Protein 2AJE (pdb70)

Nearest PDB structures (foldseek):
  2aje-assembly1_A  TM=9.032E-01  e=6.498E-13  Arabidopsis thaliana
  2aje-assembly1_A  TM=9.047E-01  e=1.486E-13  Arabidopsis thaliana
  5iz2-assembly1_B  TM=3.424E-01  e=2.643E+00  Trichonephila clavipes
  2aje-assembly1_A  TM=8.962E-01  e=5.006E-13  Arabidopsis thaliana
  2aje-assembly1_A  TM=9.190E-01  e=1.835E-13  Arabidopsis thaliana

Foldseek 3Di:
DDDDDQPAALVNVQVVCVVQLQQPAQCPVCLCPRRVNCVVPDDSVVVLVVVLVSNVVVPLPQVVPPDDDPRVVSVVSSCVSNCCCNPCVSVPPDVPD

Structure (mmCIF, N/CA/C/O backbone):
data_2AJE
#
_entry.id   2AJE
#
loop_
_atom_site.group_PDB
_atom_site.id
_atom_site.type_symbol
_atom_site.label_atom_id
_atom_site.label_alt_id
_atom_site.label_comp_id
_atom_site.label_asym_id
_atom_site.label_entity_id
_atom_site.label_seq_id
_atom_site.pdbx_PDB_ins_code
_atom_site.Cartn_x
_atom_site.Cartn_y
_atom_site.Cartn_z
_atom_site.occupancy
_atom_site.B_iso_or_equiv
_atom_site.auth_seq_id
_atom_site.auth_comp_id
_atom_site.auth_asym_id
_atom_site.auth_atom_id
_atom_site.pdbx_PDB_model_num
ATOM 1 N N . GLN A 1 9 ? -30.598 2.539 -1.141 1.00 8.26 9 GLN A N 1
ATOM 2 C CA . GLN A 1 9 ? -29.540 2.138 -2.062 1.00 8.38 9 GLN A CA 1
ATOM 3 C C . GLN A 1 9 ? -28.339 1.581 -1.303 1.00 8.05 9 GLN A C 1
ATOM 4 O O . GLN A 1 9 ? -27.653 0.679 -1.785 1.00 8.42 9 GLN A O 1
ATOM 18 N N . ARG A 1 10 ? -28.092 2.128 -0.115 1.00 7.57 10 ARG A N 1
ATOM 19 C CA . ARG A 1 10 ? -26.975 1.691 0.719 1.00 7.46 10 ARG A CA 1
ATOM 20 C C . ARG A 1 10 ? -25.646 1.856 -0.013 1.00 6.76 10 ARG A C 1
ATOM 21 O O . ARG A 1 10 ? -24.640 1.251 0.360 1.00 6.75 10 ARG A O 1
ATOM 42 N N . ARG A 1 11 ? -25.648 2.684 -1.055 1.00 6.32 11 ARG A N 1
ATOM 43 C CA . ARG A 1 11 ? -24.443 2.929 -1.839 1.00 5.75 11 ARG A CA 1
ATOM 44 C C . ARG A 1 11 ? -23.461 3.805 -1.069 1.00 5.04 11 ARG A C 1
ATOM 45 O O . ARG A 1 11 ? -23.809 4.898 -0.621 1.00 4.84 11 ARG A O 1
ATOM 66 N N . ILE A 1 12 ? -22.232 3.319 -0.921 1.00 4.89 12 ILE A N 1
ATOM 67 C CA . ILE A 1 12 ? -21.198 4.057 -0.205 1.00 4.36 12 ILE A CA 1
ATOM 68 C C . ILE A 1 12 ? -20.259 4.763 -1.179 1.00 3.79 12 ILE A C 1
ATOM 69 O O . ILE A 1 12 ? -19.766 4.157 -2.130 1.00 4.02 12 ILE A O 1
ATOM 85 N N . ARG A 1 13 ? -20.018 6.047 -0.934 1.00 3.43 13 ARG A N 1
ATOM 86 C CA . ARG A 1 13 ? -19.139 6.837 -1.790 1.00 3.21 13 ARG A CA 1
ATOM 87 C C . ARG A 1 13 ? -17.698 6.347 -1.687 1.00 2.80 13 ARG A C 1
ATOM 88 O O . ARG A 1 13 ? -17.004 6.627 -0.709 1.00 3.29 13 ARG A O 1
ATOM 109 N N . ARG A 1 14 ? -17.255 5.609 -2.702 1.00 2.39 14 ARG A N 1
ATOM 110 C CA . ARG A 1 14 ? -15.897 5.080 -2.727 1.00 2.25 14 ARG A CA 1
ATOM 111 C C . ARG A 1 14 ? -15.292 5.196 -4.128 1.00 1.54 14 ARG A C 1
ATOM 112 O O . ARG A 1 14 ? -15.396 4.268 -4.932 1.00 1.59 14 ARG A O 1
ATOM 133 N N . PRO A 1 15 ? -14.660 6.343 -4.442 1.00 1.40 15 PRO A N 1
ATOM 134 C CA . PRO A 1 15 ? -14.042 6.566 -5.753 1.00 1.25 15 PRO A CA 1
ATOM 135 C C . PRO A 1 15 ? -12.753 5.771 -5.928 1.00 1.00 15 PRO A C 1
ATOM 136 O O . PRO A 1 15 ? -12.407 5.367 -7.038 1.00 1.07 15 PRO A O 1
ATOM 147 N N . PHE A 1 16 ? -12.047 5.548 -4.822 1.00 0.81 16 PHE A N 1
ATOM 148 C CA . PHE A 1 16 ? -10.794 4.800 -4.851 1.00 0.61 16 PHE A CA 1
ATOM 149 C C . PHE A 1 16 ? -10.804 3.677 -3.819 1.00 0.56 16 PHE A C 1
ATOM 150 O O . PHE A 1 16 ? -11.670 3.630 -2.945 1.00 0.82 16 PHE A O 1
ATOM 167 N N . SER A 1 17 ? -9.834 2.776 -3.931 1.00 0.42 17 SER A N 1
ATOM 168 C CA . SER A 1 17 ? -9.722 1.651 -3.011 1.00 0.41 17 SER A CA 1
ATOM 169 C C . SER A 1 17 ? -8.324 1.044 -3.074 1.00 0.37 17 SER A C 1
ATOM 170 O O . SER A 1 17 ? -7.476 1.505 -3.837 1.00 0.35 17 SER A O 1
ATOM 178 N N . VAL A 1 18 ? -8.093 0.008 -2.271 1.00 0.38 18 VAL A N 1
ATOM 179 C CA . VAL A 1 18 ? -6.797 -0.661 -2.236 1.00 0.37 18 VAL A CA 1
ATOM 180 C C . VAL A 1 18 ? -6.348 -1.056 -3.642 1.00 0.32 18 VAL A C 1
ATOM 181 O O . VAL A 1 18 ? -5.154 -1.053 -3.950 1.00 0.30 18 VAL A O 1
ATOM 194 N N . ALA A 1 19 ? -7.315 -1.389 -4.494 1.00 0.33 19 ALA A N 1
ATOM 195 C CA . ALA A 1 19 ? -7.023 -1.775 -5.868 1.00 0.32 19 ALA A CA 1
ATOM 196 C C . ALA A 1 19 ? -6.265 -0.666 -6.584 1.00 0.28 19 ALA A C 1
ATOM 197 O O . ALA A 1 19 ? -5.235 -0.908 -7.212 1.00 0.33 19 ALA A O 1
ATOM 204 N N . GLU A 1 20 ? -6.788 0.550 -6.483 1.00 0.27 20 GLU A N 1
ATOM 205 C CA . GLU A 1 20 ? -6.160 1.709 -7.106 1.00 0.27 20 GLU A CA 1
ATOM 206 C C . GLU A 1 20 ? -4.816 1.996 -6.448 1.00 0.25 20 GLU A C 1
ATOM 207 O O . GLU A 1 20 ? -3.864 2.420 -7.108 1.00 0.25 20 GLU A O 1
ATOM 219 N N . VAL A 1 21 ? -4.748 1.762 -5.140 1.00 0.26 21 VAL A N 1
ATOM 220 C CA . VAL A 1 21 ? -3.522 1.980 -4.388 1.00 0.27 21 VAL A CA 1
ATOM 221 C C . VAL A 1 21 ? -2.370 1.197 -5.003 1.00 0.21 21 VAL A C 1
ATOM 222 O O . VAL A 1 21 ? -1.228 1.652 -4.993 1.00 0.22 21 VAL A O 1
ATOM 235 N N . GLU A 1 22 ? -2.680 0.017 -5.540 1.00 0.21 22 GLU A N 1
ATOM 236 C CA . GLU A 1 22 ? -1.668 -0.827 -6.173 1.00 0.22 22 GLU A CA 1
ATOM 237 C C . GLU A 1 22 ? -0.831 -0.008 -7.150 1.00 0.22 22 GLU A C 1
ATOM 238 O O . GLU A 1 22 ? 0.394 0.078 -7.021 1.00 0.25 22 GLU A O 1
ATOM 250 N N . ALA A 1 23 ? -1.501 0.591 -8.129 1.00 0.22 23 ALA A N 1
ATOM 251 C CA . ALA A 1 23 ? -0.825 1.421 -9.115 1.00 0.29 23 ALA A CA 1
ATOM 252 C C . ALA A 1 23 ? -0.067 2.542 -8.417 1.00 0.29 23 ALA A C 1
ATOM 253 O O . ALA A 1 23 ? 1.062 2.871 -8.784 1.00 0.33 23 ALA A O 1
ATOM 260 N N . LEU A 1 24 ? -0.702 3.120 -7.400 1.00 0.27 24 LEU A N 1
ATOM 261 C CA . LEU A 1 24 ? -0.090 4.196 -6.634 1.00 0.32 24 LEU A CA 1
ATOM 262 C C . LEU A 1 24 ? 1.211 3.717 -5.997 1.00 0.31 24 LEU A C 1
ATOM 263 O O . LEU A 1 24 ? 2.136 4.500 -5.790 1.00 0.35 24 LEU A O 1
ATOM 279 N N . VAL A 1 25 ? 1.273 2.421 -5.691 1.00 0.35 25 VAL A N 1
ATOM 280 C CA . VAL A 1 25 ? 2.466 1.834 -5.092 1.00 0.42 25 VAL A CA 1
ATOM 281 C C . VAL A 1 25 ? 3.598 1.790 -6.108 1.00 0.40 25 VAL A C 1
ATOM 282 O O . VAL A 1 25 ? 4.748 2.091 -5.786 1.00 0.40 25 VAL A O 1
ATOM 295 N N . GLN A 1 26 ? 3.263 1.411 -7.338 1.00 0.43 26 GLN A N 1
ATOM 296 C CA . GLN A 1 26 ? 4.251 1.333 -8.408 1.00 0.49 26 GLN A CA 1
ATOM 297 C C . GLN A 1 26 ? 4.789 2.721 -8.747 1.00 0.46 26 GLN A C 1
ATOM 298 O O . GLN A 1 26 ? 5.874 2.859 -9.311 1.00 0.54 26 GLN A O 1
ATOM 312 N N . ALA A 1 27 ? 4.013 3.744 -8.409 1.00 0.39 27 ALA A N 1
ATOM 313 C CA . ALA A 1 27 ? 4.404 5.126 -8.672 1.00 0.42 27 ALA A CA 1
ATOM 314 C C . ALA A 1 27 ? 5.237 5.716 -7.534 1.00 0.38 27 ALA A C 1
ATOM 315 O O . ALA A 1 27 ? 6.173 6.477 -7.772 1.00 0.42 27 ALA A O 1
ATOM 322 N N . VAL A 1 28 ? 4.890 5.363 -6.297 1.00 0.31 28 VAL A N 1
ATOM 323 C CA . VAL A 1 28 ? 5.593 5.884 -5.124 1.00 0.29 28 VAL A CA 1
ATOM 324 C C . VAL A 1 28 ? 6.837 5.070 -4.770 1.00 0.29 28 VAL A C 1
ATOM 325 O O . VAL A 1 28 ? 7.702 5.544 -4.038 1.00 0.29 28 VAL A O 1
ATOM 338 N N . GLU A 1 29 ? 6.926 3.847 -5.281 1.00 0.34 29 GLU A N 1
ATOM 339 C CA . GLU A 1 29 ? 8.073 2.986 -4.991 1.00 0.41 29 GLU A CA 1
ATOM 340 C C . GLU A 1 29 ? 9.396 3.640 -5.395 1.00 0.43 29 GLU A C 1
ATOM 341 O O . GLU A 1 29 ? 10.468 3.144 -5.051 1.00 0.48 29 GLU A O 1
ATOM 353 N N . LYS A 1 30 ? 9.318 4.751 -6.124 1.00 0.41 30 LYS A N 1
ATOM 354 C CA . LYS A 1 30 ? 10.518 5.454 -6.568 1.00 0.46 30 LYS A CA 1
ATOM 355 C C . LYS A 1 30 ? 10.737 6.750 -5.785 1.00 0.41 30 LYS A C 1
ATOM 356 O O . LYS A 1 30 ? 11.843 7.019 -5.315 1.00 0.42 30 LYS A O 1
ATOM 375 N N . LEU A 1 31 ? 9.682 7.550 -5.650 1.00 0.40 31 LEU A N 1
ATOM 376 C CA . LEU A 1 31 ? 9.769 8.820 -4.934 1.00 0.40 31 LEU A CA 1
ATOM 377 C C . LEU A 1 31 ? 8.982 8.776 -3.628 1.00 0.32 31 LEU A C 1
ATOM 378 O O . LEU A 1 31 ? 8.443 9.789 -3.180 1.00 0.39 31 LEU A O 1
ATOM 394 N N . GLY A 1 32 ? 8.932 7.600 -3.014 1.00 0.26 32 GLY A N 1
ATOM 395 C CA . GLY A 1 32 ? 8.206 7.442 -1.768 1.00 0.31 32 GLY A CA 1
ATOM 396 C C . GLY A 1 32 ? 8.861 8.171 -0.612 1.00 0.29 32 GLY A C 1
ATOM 397 O O . GLY A 1 32 ? 9.992 8.642 -0.725 1.00 0.30 32 GLY A O 1
ATOM 401 N N . THR A 1 33 ? 8.141 8.267 0.501 1.00 0.33 33 THR A N 1
ATOM 402 C CA . THR A 1 33 ? 8.646 8.935 1.691 1.00 0.39 33 THR A CA 1
ATOM 403 C C . THR A 1 33 ? 8.189 8.218 2.956 1.00 0.44 33 THR A C 1
ATOM 404 O O . THR A 1 33 ? 8.928 8.140 3.939 1.00 0.53 33 THR A O 1
ATOM 415 N N . GLY A 1 34 ? 6.968 7.696 2.922 1.00 0.42 34 GLY A N 1
ATOM 416 C CA . GLY A 1 34 ? 6.429 6.992 4.072 1.00 0.48 34 GLY A CA 1
ATOM 417 C C . GLY A 1 34 ? 4.975 6.601 3.887 1.00 0.43 34 GLY A C 1
ATOM 418 O O . GLY A 1 34 ? 4.230 6.500 4.862 1.00 0.47 34 GLY A O 1
ATOM 422 N N . ARG A 1 35 ? 4.578 6.391 2.629 1.00 0.40 35 ARG A N 1
ATOM 423 C CA . ARG A 1 35 ? 3.210 6.000 2.286 1.00 0.43 35 ARG A CA 1
ATOM 424 C C . ARG A 1 35 ? 2.180 6.795 3.081 1.00 0.36 35 ARG A C 1
ATOM 425 O O . ARG A 1 35 ? 1.089 6.302 3.368 1.00 0.41 35 ARG A O 1
ATOM 446 N N . TRP A 1 36 ? 2.527 8.031 3.427 1.00 0.34 36 TRP A N 1
ATOM 447 C CA . TRP A 1 36 ? 1.627 8.893 4.182 1.00 0.41 36 TRP A CA 1
ATOM 448 C C . TRP A 1 36 ? 0.373 9.193 3.369 1.00 0.43 36 TRP A C 1
ATOM 449 O O . TRP A 1 36 ? -0.747 9.113 3.874 1.00 0.46 36 TRP A O 1
ATOM 470 N N . ARG A 1 37 ? 0.572 9.526 2.099 1.00 0.47 37 ARG A N 1
ATOM 471 C CA . ARG A 1 37 ? -0.539 9.842 1.210 1.00 0.58 37 ARG A CA 1
ATOM 472 C C . ARG A 1 37 ? -1.327 8.584 0.865 1.00 0.56 37 ARG A C 1
ATOM 473 O O . ARG A 1 37 ? -2.539 8.635 0.649 1.00 0.64 37 ARG A O 1
ATOM 494 N N . ASP A 1 38 ? -0.629 7.454 0.822 1.00 0.52 38 ASP A N 1
ATOM 495 C CA . ASP A 1 38 ? -1.258 6.178 0.505 1.00 0.61 38 ASP A CA 1
ATOM 496 C C . ASP A 1 38 ? -2.204 5.747 1.618 1.00 0.58 38 ASP A C 1
ATOM 497 O O . ASP A 1 38 ? -3.361 5.425 1.366 1.00 0.69 38 ASP A O 1
ATOM 506 N N . VAL A 1 39 ? -1.706 5.745 2.850 1.00 0.50 39 VAL A N 1
ATOM 507 C CA . VAL A 1 39 ? -2.510 5.350 4.000 1.00 0.55 39 VAL A CA 1
ATOM 508 C C . VAL A 1 39 ? -3.689 6.296 4.200 1.00 0.52 39 VAL A C 1
ATOM 509 O O . VAL A 1 39 ? -4.754 5.886 4.663 1.00 0.58 39 VAL A O 1
ATOM 522 N N . LYS A 1 40 ? -3.495 7.562 3.847 1.00 0.48 40 LYS A N 1
ATOM 523 C CA . LYS A 1 40 ? -4.544 8.559 3.993 1.00 0.55 40 LYS A CA 1
ATOM 524 C C . LYS A 1 40 ? -5.703 8.299 3.033 1.00 0.62 40 LYS A C 1
ATOM 525 O O . LYS A 1 40 ? -6.868 8.360 3.425 1.00 0.65 40 LYS A O 1
ATOM 544 N N . LEU A 1 41 ? -5.380 8.006 1.774 1.00 0.68 41 LEU A N 1
ATOM 545 C CA . LEU A 1 41 ? -6.406 7.756 0.765 1.00 0.80 41 LEU A CA 1
ATOM 546 C C . LEU A 1 41 ? -6.394 6.306 0.289 1.00 0.81 41 LEU A C 1
ATOM 547 O O . LEU A 1 41 ? -6.829 6.014 -0.826 1.00 0.94 41 LEU A O 1
ATOM 563 N N . CYS A 1 42 ? -5.901 5.399 1.127 1.00 0.71 42 CYS A N 1
ATOM 564 C CA . CYS A 1 42 ? -5.853 3.986 0.765 1.00 0.77 42 CYS A CA 1
ATOM 565 C C . CYS A 1 42 ? -7.239 3.509 0.357 1.00 0.83 42 CYS A C 1
ATOM 566 O O . CYS A 1 42 ? -7.407 2.840 -0.663 1.00 0.98 42 CYS A O 1
ATOM 574 N N . ALA A 1 43 ? -8.224 3.878 1.168 1.00 0.74 43 ALA A N 1
ATOM 575 C CA . ALA A 1 43 ? -9.617 3.512 0.923 1.00 0.80 43 ALA A CA 1
ATOM 576 C C . ALA A 1 43 ? -10.513 4.028 2.043 1.00 0.70 43 ALA A C 1
ATOM 577 O O . ALA A 1 43 ? -11.563 3.447 2.324 1.00 0.69 43 ALA A O 1
ATOM 584 N N . PHE A 1 44 ? -10.090 5.122 2.681 1.00 0.65 44 PHE A N 1
ATOM 585 C CA . PHE A 1 44 ? -10.831 5.706 3.783 1.00 0.64 44 PHE A CA 1
ATOM 586 C C . PHE A 1 44 ? -10.813 4.727 4.936 1.00 0.54 44 PHE A C 1
ATOM 587 O O . PHE A 1 44 ? -11.555 4.862 5.909 1.00 0.60 44 PHE A O 1
ATOM 604 N N . GLU A 1 45 ? -9.939 3.734 4.803 1.00 0.49 45 GLU A N 1
ATOM 605 C CA . GLU A 1 45 ? -9.797 2.699 5.805 1.00 0.51 45 GLU A CA 1
ATOM 606 C C . GLU A 1 45 ? -8.832 3.119 6.907 1.00 0.49 45 GLU A C 1
ATOM 607 O O . GLU A 1 45 ? -9.174 3.087 8.089 1.00 0.54 45 GLU A O 1
ATOM 619 N N . ASP A 1 46 ? -7.625 3.514 6.512 1.00 0.48 46 ASP A N 1
ATOM 620 C CA . ASP A 1 46 ? -6.610 3.934 7.471 1.00 0.48 46 ASP A CA 1
ATOM 621 C C . ASP A 1 46 ? -6.359 5.434 7.375 1.00 0.50 46 ASP A C 1
ATOM 622 O O . ASP A 1 46 ? -5.271 5.913 7.696 1.00 0.59 46 ASP A O 1
ATOM 631 N N . ALA A 1 47 ? -7.375 6.170 6.939 1.00 0.50 47 ALA A N 1
ATOM 632 C CA . ALA A 1 47 ? -7.268 7.620 6.806 1.00 0.64 47 ALA A CA 1
ATOM 633 C C . ALA A 1 47 ? -7.095 8.289 8.167 1.00 0.80 47 ALA A C 1
ATOM 634 O O . ALA A 1 47 ? -6.871 9.497 8.250 1.00 0.98 47 ALA A O 1
ATOM 641 N N . ASP A 1 48 ? -7.199 7.498 9.232 1.00 0.79 48 ASP A N 1
ATOM 642 C CA . ASP A 1 48 ? -7.053 8.016 10.589 1.00 0.98 48 ASP A CA 1
ATOM 643 C C . ASP A 1 48 ? -5.744 7.545 11.216 1.00 1.06 48 ASP A C 1
ATOM 644 O O . ASP A 1 48 ? -5.393 7.956 12.322 1.00 1.24 48 ASP A O 1
ATOM 653 N N . HIS A 1 49 ? -5.030 6.677 10.499 1.00 0.95 49 HIS A N 1
ATOM 654 C CA . HIS A 1 49 ? -3.754 6.141 10.971 1.00 1.05 49 HIS A CA 1
ATOM 655 C C . HIS A 1 49 ? -3.939 5.318 12.244 1.00 0.56 49 HIS A C 1
ATOM 656 O O . HIS A 1 49 ? -4.259 5.857 13.304 1.00 1.09 49 HIS A O 1
ATOM 671 N N . ARG A 1 50 ? -3.730 4.010 12.131 1.00 0.62 50 ARG A N 1
ATOM 672 C CA . ARG A 1 50 ? -3.875 3.109 13.270 1.00 1.10 50 ARG A CA 1
ATOM 673 C C . ARG A 1 50 ? -2.534 2.874 13.960 1.00 0.91 50 ARG A C 1
ATOM 674 O O . ARG A 1 50 ? -2.317 3.324 15.085 1.00 0.91 50 ARG A O 1
ATOM 695 N N . THR A 1 51 ? -1.637 2.165 13.279 1.00 0.81 51 THR A N 1
ATOM 696 C CA . THR A 1 51 ? -0.320 1.866 13.831 1.00 0.67 51 THR A CA 1
ATOM 697 C C . THR A 1 51 ? 0.715 1.722 12.718 1.00 0.59 51 THR A C 1
ATOM 698 O O . THR A 1 51 ? 0.376 1.370 11.589 1.00 0.59 51 THR A O 1
ATOM 709 N N . TYR A 1 52 ? 1.975 2.000 13.041 1.00 0.55 52 TYR A N 1
ATOM 710 C CA . TYR A 1 52 ? 3.051 1.910 12.059 1.00 0.52 52 TYR A CA 1
ATOM 711 C C . TYR A 1 52 ? 3.182 0.500 11.479 1.00 0.43 52 TYR A C 1
ATOM 712 O O . TYR A 1 52 ? 3.300 0.338 10.264 1.00 0.42 52 TYR A O 1
ATOM 730 N N . VAL A 1 53 ? 3.150 -0.519 12.335 1.00 0.39 53 VAL A N 1
ATOM 731 C CA . VAL A 1 53 ? 3.260 -1.897 11.864 1.00 0.35 53 VAL A CA 1
ATOM 732 C C . VAL A 1 53 ? 1.937 -2.383 11.283 1.00 0.37 53 VAL A C 1
ATOM 733 O O . VAL A 1 53 ? 1.923 -3.148 10.320 1.00 0.38 53 VAL A O 1
ATOM 746 N N . ASP A 1 54 ? 0.827 -1.945 11.874 1.00 0.42 54 ASP A N 1
ATOM 747 C CA . ASP A 1 54 ? -0.490 -2.338 11.382 1.00 0.49 54 ASP A CA 1
ATOM 748 C C . ASP A 1 54 ? -0.625 -1.951 9.915 1.00 0.49 54 ASP A C 1
ATOM 749 O O . ASP A 1 54 ? -0.953 -2.783 9.066 1.00 0.53 54 ASP A O 1
ATOM 758 N N . LEU A 1 55 ? -0.367 -0.680 9.626 1.00 0.51 55 LEU A N 1
ATOM 759 C CA . LEU A 1 55 ? -0.424 -0.183 8.260 1.00 0.57 55 LEU A CA 1
ATOM 760 C C . LEU A 1 55 ? 0.625 -0.895 7.419 1.00 0.47 55 LEU A C 1
ATOM 761 O O . LEU A 1 55 ? 0.423 -1.154 6.233 1.00 0.47 55 LEU A O 1
ATOM 777 N N . LYS A 1 56 ? 1.751 -1.207 8.054 1.00 0.44 56 LYS A N 1
ATOM 778 C CA . LYS A 1 56 ? 2.843 -1.904 7.390 1.00 0.41 56 LYS A CA 1
ATOM 779 C C . LYS A 1 56 ? 2.406 -3.304 6.980 1.00 0.35 56 LYS A C 1
ATOM 780 O O . LYS A 1 56 ? 2.894 -3.854 5.993 1.00 0.34 56 LYS A O 1
ATOM 799 N N . ASP A 1 57 ? 1.487 -3.874 7.748 1.00 0.37 57 ASP A N 1
ATOM 800 C CA . ASP A 1 57 ? 0.976 -5.206 7.473 1.00 0.39 57 ASP A CA 1
ATOM 801 C C . ASP A 1 57 ? 0.040 -5.177 6.274 1.00 0.39 57 ASP A C 1
ATOM 802 O O . ASP A 1 57 ? 0.116 -6.029 5.389 1.00 0.38 57 ASP A O 1
ATOM 811 N N . LYS A 1 58 ? -0.839 -4.183 6.258 1.00 0.43 58 LYS A N 1
ATOM 812 C CA . LYS A 1 58 ? -1.803 -4.027 5.174 1.00 0.46 58 LYS A CA 1
ATOM 813 C C . LYS A 1 58 ? -1.109 -3.620 3.878 1.00 0.41 58 LYS A C 1
ATOM 814 O O . LYS A 1 58 ? -1.575 -3.944 2.783 1.00 0.41 58 LYS A O 1
ATOM 833 N N . TRP A 1 59 ? 0.011 -2.919 4.006 1.00 0.38 59 TRP A N 1
ATOM 834 C CA . TRP A 1 59 ? 0.765 -2.467 2.847 1.00 0.35 59 TRP A CA 1
ATOM 835 C C . TRP A 1 59 ? 1.620 -3.608 2.301 1.00 0.28 59 TRP A C 1
ATOM 836 O O . TRP A 1 59 ? 1.578 -3.916 1.109 1.00 0.28 59 TRP A O 1
ATOM 857 N N . LYS A 1 60 ? 2.396 -4.224 3.186 1.00 0.25 60 LYS A N 1
ATOM 858 C CA . LYS A 1 60 ? 3.260 -5.338 2.812 1.00 0.21 60 LYS A CA 1
ATOM 859 C C . LYS A 1 60 ? 2.463 -6.445 2.127 1.00 0.21 60 LYS A C 1
ATOM 860 O O . LYS A 1 60 ? 2.975 -7.128 1.240 1.00 0.25 60 LYS A O 1
ATOM 879 N N . THR A 1 61 ? 1.212 -6.621 2.543 1.00 0.22 61 THR A N 1
ATOM 880 C CA . THR A 1 61 ? 0.358 -7.649 1.960 1.00 0.27 61 THR A CA 1
ATOM 881 C C . THR A 1 61 ? -0.264 -7.148 0.666 1.00 0.28 61 THR A C 1
ATOM 882 O O . THR A 1 61 ? -0.540 -7.925 -0.245 1.00 0.35 61 THR A O 1
ATOM 893 N N . LEU A 1 62 ? -0.484 -5.841 0.602 1.00 0.28 62 LEU A N 1
ATOM 894 C CA . LEU A 1 62 ? -1.055 -5.215 -0.579 1.00 0.36 62 LEU A CA 1
ATOM 895 C C . LEU A 1 62 ? -0.155 -5.451 -1.789 1.00 0.35 62 LEU A C 1
ATOM 896 O O . LEU A 1 62 ? -0.631 -5.582 -2.917 1.00 0.42 62 LEU A O 1
ATOM 912 N N . VAL A 1 63 ? 1.151 -5.502 -1.541 1.00 0.30 63 VAL A N 1
ATOM 913 C CA . VAL A 1 63 ? 2.125 -5.729 -2.604 1.00 0.33 63 VAL A CA 1
ATOM 914 C C . VAL A 1 63 ? 2.400 -7.219 -2.789 1.00 0.38 63 VAL A C 1
ATOM 915 O O . VAL A 1 63 ? 2.508 -7.703 -3.916 1.00 0.47 63 VAL A O 1
ATOM 928 N N . HIS A 1 64 ? 2.513 -7.943 -1.678 1.00 0.34 64 HIS A N 1
ATOM 929 C CA . HIS A 1 64 ? 2.771 -9.379 -1.721 1.00 0.43 64 HIS A CA 1
ATOM 930 C C . HIS A 1 64 ? 1.634 -10.107 -2.431 1.00 0.48 64 HIS A C 1
ATOM 931 O O . HIS A 1 64 ? 1.840 -11.155 -3.046 1.00 0.54 64 HIS A O 1
ATOM 946 N N . THR A 1 65 ? 0.435 -9.542 -2.340 1.00 0.47 65 THR A N 1
ATOM 947 C CA . THR A 1 65 ? -0.741 -10.134 -2.967 1.00 0.54 65 THR A CA 1
ATOM 948 C C . THR A 1 65 ? -0.812 -9.793 -4.453 1.00 0.57 65 THR A C 1
ATOM 949 O O . THR A 1 65 ? -1.533 -10.439 -5.213 1.00 0.65 65 THR A O 1
ATOM 960 N N . ALA A 1 66 ? -0.059 -8.773 -4.860 1.00 0.55 66 ALA A N 1
ATOM 961 C CA . ALA A 1 66 ? -0.043 -8.343 -6.254 1.00 0.62 66 ALA A CA 1
ATOM 962 C C . ALA A 1 66 ? 0.405 -9.472 -7.180 1.00 0.72 66 ALA A C 1
ATOM 963 O O . ALA A 1 66 ? -0.421 -10.218 -7.704 1.00 0.84 66 ALA A O 1
ATOM 970 N N . LYS A 1 67 ? 1.716 -9.594 -7.376 1.00 0.71 67 LYS A N 1
ATOM 971 C CA . LYS A 1 67 ? 2.266 -10.630 -8.246 1.00 0.82 67 LYS A CA 1
ATOM 972 C C . LYS A 1 67 ? 3.635 -11.092 -7.758 1.00 0.83 67 LYS A C 1
ATOM 973 O O . LYS A 1 67 ? 4.427 -11.632 -8.531 1.00 0.94 67 LYS A O 1
ATOM 992 N N . ILE A 1 68 ? 3.907 -10.886 -6.475 1.00 0.74 68 ILE A N 1
ATOM 993 C CA . ILE A 1 68 ? 5.183 -11.285 -5.895 1.00 0.78 68 ILE A CA 1
ATOM 994 C C . ILE A 1 68 ? 5.343 -12.803 -5.934 1.00 0.91 68 ILE A C 1
ATOM 995 O O . ILE A 1 68 ? 6.461 -13.319 -5.949 1.00 1.01 68 ILE A O 1
ATOM 1011 N N . SER A 1 69 ? 4.214 -13.508 -5.960 1.00 0.95 69 SER A N 1
ATOM 1012 C CA . SER A 1 69 ? 4.218 -14.968 -5.998 1.00 1.13 69 SER A CA 1
ATOM 1013 C C . SER A 1 69 ? 5.109 -15.546 -4.898 1.00 1.19 69 SER A C 1
ATOM 1014 O O . SER A 1 69 ? 6.199 -16.048 -5.172 1.00 1.28 69 SER A O 1
ATOM 1022 N N . PRO A 1 70 ? 4.657 -15.474 -3.632 1.00 1.22 70 PRO A N 1
ATOM 1023 C CA . PRO A 1 70 ? 5.418 -15.994 -2.494 1.00 1.33 70 PRO A CA 1
ATOM 1024 C C . PRO A 1 70 ? 5.317 -17.511 -2.371 1.00 1.56 70 PRO A C 1
AT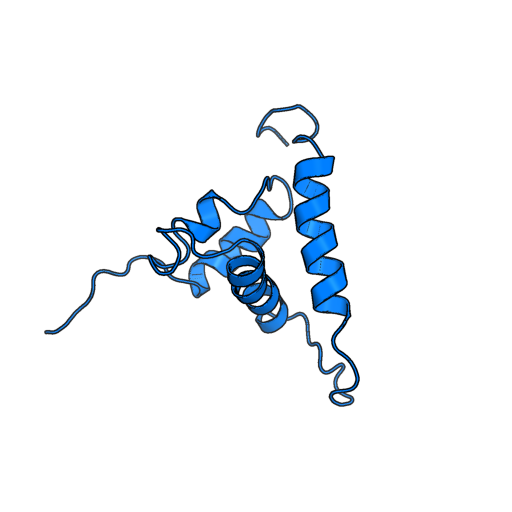OM 1025 O O . PRO A 1 70 ? 5.867 -18.107 -1.445 1.00 1.61 70 PRO A O 1
ATOM 1036 N N . GLN A 1 71 ? 4.611 -18.130 -3.313 1.00 1.88 71 GLN A N 1
ATOM 1037 C CA . GLN A 1 71 ? 4.438 -19.579 -3.311 1.00 2.17 71 GLN A CA 1
ATOM 1038 C C . GLN A 1 71 ? 5.582 -20.265 -4.050 1.00 2.50 71 GLN A C 1
ATOM 1039 O O . GLN A 1 71 ? 5.896 -21.426 -3.783 1.00 2.87 71 GLN A O 1
ATOM 1053 N N . GLN A 1 72 ? 6.198 -19.540 -4.980 1.00 2.53 72 GLN A N 1
ATOM 1054 C CA . GLN A 1 72 ? 7.312 -20.070 -5.763 1.00 3.06 72 GLN A CA 1
ATOM 1055 C C . GLN A 1 72 ? 6.892 -21.307 -6.554 1.00 2.62 72 GLN A C 1
ATOM 1056 O O . GLN A 1 72 ? 7.738 -22.052 -7.051 1.00 3.04 72 GLN A O 1
ATOM 1070 N N . ARG A 1 73 ? 5.582 -21.518 -6.666 1.00 2.20 73 ARG A N 1
ATOM 1071 C CA . ARG A 1 73 ? 5.041 -22.662 -7.398 1.00 2.48 73 ARG A CA 1
ATOM 1072 C C . ARG A 1 73 ? 5.479 -23.980 -6.757 1.00 2.98 73 ARG A C 1
ATOM 1073 O O . ARG A 1 73 ? 5.291 -25.054 -7.328 1.00 3.45 73 ARG A O 1
ATOM 1094 N N . ARG A 1 74 ? 6.059 -23.889 -5.563 1.00 3.43 74 ARG A N 1
ATOM 1095 C CA . ARG A 1 74 ? 6.521 -25.072 -4.845 1.00 4.19 74 ARG A CA 1
ATOM 1096 C C . ARG A 1 74 ? 5.621 -25.371 -3.651 1.00 4.18 74 ARG A C 1
ATOM 1097 O O . ARG A 1 74 ? 5.106 -26.481 -3.510 1.00 4.70 74 ARG A O 1
ATOM 1118 N N . GLY A 1 75 ? 5.435 -24.371 -2.793 1.00 3.91 75 GLY A N 1
ATOM 1119 C CA . GLY A 1 75 ? 4.598 -24.544 -1.620 1.00 4.13 75 GLY A CA 1
ATOM 1120 C C . GLY A 1 75 ? 4.556 -23.302 -0.753 1.00 3.81 75 GLY A C 1
ATOM 1121 O O . GLY A 1 75 ? 4.558 -22.181 -1.263 1.00 3.92 75 GLY A O 1
ATOM 1125 N N . GLU A 1 76 ? 4.518 -23.500 0.561 1.00 3.83 76 GLU A N 1
ATOM 1126 C CA . GLU A 1 76 ? 4.475 -22.385 1.500 1.00 3.68 76 GLU A CA 1
ATOM 1127 C C . GLU A 1 76 ? 5.503 -22.573 2.617 1.00 3.18 76 GLU A C 1
ATOM 1128 O O . GLU A 1 76 ? 5.144 -22.882 3.755 1.00 3.40 76 GLU A O 1
ATOM 1140 N N . PRO A 1 77 ? 6.800 -22.397 2.303 1.00 2.73 77 PRO A N 1
ATOM 1141 C CA . PRO A 1 77 ? 7.875 -22.548 3.288 1.00 2.52 77 PRO A CA 1
ATOM 1142 C C . PRO A 1 77 ? 7.904 -21.401 4.295 1.00 2.26 77 PRO A C 1
ATOM 1143 O O . PRO A 1 77 ? 7.302 -21.488 5.366 1.00 2.54 77 PRO A O 1
ATOM 1154 N N . VAL A 1 78 ? 8.607 -20.329 3.944 1.00 1.91 78 VAL A N 1
ATOM 1155 C CA . VAL A 1 78 ? 8.715 -19.162 4.812 1.00 1.72 78 VAL A CA 1
ATOM 1156 C C . VAL A 1 78 ? 8.762 -17.869 3.995 1.00 1.48 78 VAL A C 1
ATOM 1157 O O . VAL A 1 78 ? 9.811 -17.502 3.464 1.00 1.45 78 VAL A O 1
ATOM 1170 N N . PRO A 1 79 ? 7.622 -17.160 3.875 1.00 1.39 79 PRO A N 1
ATOM 1171 C CA . PRO A 1 79 ? 7.554 -15.909 3.114 1.00 1.22 79 PRO A CA 1
ATOM 1172 C C . PRO A 1 79 ? 8.264 -14.758 3.822 1.00 1.05 79 PRO A C 1
ATOM 1173 O O . PRO A 1 79 ? 7.633 -13.941 4.491 1.00 1.01 79 PRO A O 1
ATOM 1184 N N . GLN A 1 80 ? 9.585 -14.713 3.680 1.00 1.07 80 GLN A N 1
ATOM 1185 C CA . GLN A 1 80 ? 10.389 -13.664 4.297 1.00 0.95 80 GLN A CA 1
ATOM 1186 C C . GLN A 1 80 ? 10.675 -12.543 3.303 1.00 0.84 80 GLN A C 1
ATOM 1187 O O . GLN A 1 80 ? 10.883 -11.393 3.690 1.00 0.76 80 GLN A O 1
ATOM 1201 N N . GLU A 1 81 ? 10.689 -12.895 2.023 1.00 0.91 81 GLU A N 1
ATOM 1202 C CA . GLU A 1 81 ? 10.954 -11.935 0.956 1.00 0.90 81 GLU A CA 1
ATOM 1203 C C . GLU A 1 81 ? 10.065 -10.699 1.078 1.00 0.76 81 GLU A C 1
ATOM 1204 O O . GLU A 1 81 ? 10.548 -9.571 0.991 1.00 0.81 81 GLU A O 1
ATOM 1216 N N . LEU A 1 82 ? 8.767 -10.915 1.275 1.00 0.62 82 LEU A N 1
ATOM 1217 C CA . LEU A 1 82 ? 7.820 -9.809 1.401 1.00 0.53 82 LEU A CA 1
ATOM 1218 C C . LEU A 1 82 ? 8.202 -8.871 2.547 1.00 0.43 82 LEU A C 1
ATOM 1219 O O . LEU A 1 82 ? 7.933 -7.670 2.489 1.00 0.46 82 LEU A O 1
ATOM 1235 N N . LEU A 1 83 ? 8.842 -9.418 3.579 1.00 0.43 83 LEU A N 1
ATOM 1236 C CA . LEU A 1 83 ? 9.258 -8.621 4.731 1.00 0.38 83 LEU A CA 1
ATOM 1237 C C . LEU A 1 83 ? 10.542 -7.854 4.428 1.00 0.37 83 LEU A C 1
ATOM 1238 O O . LEU A 1 83 ? 10.701 -6.699 4.831 1.00 0.33 83 LEU A O 1
ATOM 1254 N N . ASN A 1 84 ? 11.453 -8.503 3.717 1.00 0.47 84 ASN A N 1
ATOM 1255 C CA . ASN A 1 84 ? 12.725 -7.889 3.362 1.00 0.53 84 ASN A CA 1
ATOM 1256 C C . ASN A 1 84 ? 12.532 -6.767 2.346 1.00 0.47 84 ASN A C 1
ATOM 1257 O O . ASN A 1 84 ? 13.228 -5.753 2.391 1.00 0.45 84 ASN A O 1
ATOM 1268 N N . ARG A 1 85 ? 11.576 -6.948 1.439 1.00 0.51 85 ARG A N 1
ATOM 1269 C CA . ARG A 1 85 ? 11.308 -5.955 0.404 1.00 0.54 85 ARG A CA 1
ATOM 1270 C C . ARG A 1 85 ? 10.492 -4.783 0.942 1.00 0.44 85 ARG A C 1
ATOM 1271 O O . ARG A 1 85 ? 10.684 -3.644 0.516 1.00 0.48 85 ARG A O 1
ATOM 1292 N N . VAL A 1 86 ? 9.580 -5.058 1.871 1.00 0.34 86 VAL A N 1
ATOM 1293 C CA . VAL A 1 86 ? 8.749 -4.002 2.442 1.00 0.31 86 VAL A CA 1
ATOM 1294 C C . VAL A 1 86 ? 9.579 -3.059 3.311 1.00 0.25 86 VAL A C 1
ATOM 1295 O O . VAL A 1 86 ? 9.462 -1.836 3.204 1.00 0.31 86 VAL A O 1
ATOM 1308 N N . LEU A 1 87 ? 10.426 -3.631 4.166 1.00 0.18 87 LEU A N 1
ATOM 1309 C CA . LEU A 1 87 ? 11.272 -2.834 5.045 1.00 0.21 87 LEU A CA 1
ATOM 1310 C C . LEU A 1 87 ? 12.359 -2.119 4.250 1.00 0.21 87 LEU A C 1
ATOM 1311 O O . LEU A 1 87 ? 12.766 -1.010 4.597 1.00 0.27 87 LEU A O 1
ATOM 1327 N N . ASN A 1 88 ? 12.827 -2.760 3.183 1.00 0.21 88 ASN A N 1
ATOM 1328 C CA . ASN A 1 88 ? 13.857 -2.172 2.335 1.00 0.26 88 ASN A CA 1
ATOM 1329 C C . ASN A 1 88 ? 13.288 -0.989 1.565 1.00 0.23 88 ASN A C 1
ATOM 1330 O O . ASN A 1 88 ? 13.920 0.060 1.458 1.00 0.26 88 ASN A O 1
ATOM 1341 N N . ALA A 1 89 ? 12.087 -1.177 1.031 1.00 0.22 89 ALA A N 1
ATOM 1342 C CA . ALA A 1 89 ? 11.410 -0.136 0.266 1.00 0.24 89 ALA A CA 1
ATOM 1343 C C . ALA A 1 89 ? 11.208 1.124 1.103 1.00 0.18 89 ALA A C 1
ATOM 1344 O O . ALA A 1 89 ? 11.659 2.206 0.727 1.00 0.19 89 ALA A O 1
ATOM 1351 N N . HIS A 1 90 ? 10.525 0.978 2.237 1.00 0.20 90 HIS A N 1
ATOM 1352 C CA . HIS A 1 90 ? 10.269 2.113 3.121 1.00 0.21 90 HIS A CA 1
ATOM 1353 C C . HIS A 1 90 ? 11.582 2.739 3.585 1.00 0.21 90 HIS A C 1
ATOM 1354 O O . HIS A 1 90 ? 11.809 3.945 3.414 1.00 0.23 90 HIS A O 1
ATOM 1369 N N . GLY A 1 91 ? 12.443 1.911 4.173 1.00 0.24 91 GLY A N 1
ATOM 1370 C CA . GLY A 1 91 ? 13.728 2.387 4.646 1.00 0.29 91 GLY A CA 1
ATOM 1371 C C . GLY A 1 91 ? 14.493 3.120 3.565 1.00 0.27 91 GLY A C 1
ATOM 1372 O O . GLY A 1 91 ? 15.220 4.068 3.846 1.00 0.31 91 GLY A O 1
ATOM 1376 N N . TYR A 1 92 ? 14.321 2.678 2.324 1.00 0.24 92 TYR A N 1
ATOM 1377 C CA . TYR A 1 92 ? 14.988 3.300 1.187 1.00 0.24 92 TYR A CA 1
ATOM 1378 C C . TYR A 1 92 ? 14.490 4.723 0.985 1.00 0.22 92 TYR A C 1
ATOM 1379 O O . TYR A 1 92 ? 15.290 5.638 0.842 1.00 0.28 92 TYR A O 1
ATOM 1397 N N . TRP A 1 93 ? 13.171 4.908 0.983 1.00 0.19 93 TRP A N 1
ATOM 1398 C CA . TRP A 1 93 ? 12.596 6.239 0.802 1.00 0.21 93 TRP A CA 1
ATOM 1399 C C . TRP A 1 93 ? 13.215 7.222 1.786 1.00 0.27 93 TRP A C 1
ATOM 1400 O O . TRP A 1 93 ? 13.837 8.211 1.394 1.00 0.32 93 TRP A O 1
ATOM 1421 N N . THR A 1 94 ? 13.038 6.934 3.071 1.00 0.29 94 THR A N 1
ATOM 1422 C CA . THR A 1 94 ? 13.569 7.792 4.126 1.00 0.36 94 THR A CA 1
ATOM 1423 C C . THR A 1 94 ? 15.081 7.955 4.006 1.00 0.41 94 THR A C 1
ATOM 1424 O O . THR A 1 94 ? 15.600 9.070 4.063 1.00 0.53 94 THR A O 1
ATOM 1435 N N . GLN A 1 95 ? 15.784 6.839 3.839 1.00 0.40 95 GLN A N 1
ATOM 1436 C CA . GLN A 1 95 ? 17.237 6.863 3.711 1.00 0.48 95 GLN A CA 1
ATOM 1437 C C . GLN A 1 95 ? 17.658 7.466 2.378 1.00 0.53 95 GLN A C 1
ATOM 1438 O O . GLN A 1 95 ? 18.833 7.769 2.168 1.00 0.59 95 GLN A O 1
ATOM 1452 N N . GLN A 1 96 ? 16.695 7.639 1.477 1.00 0.83 96 GLN A N 1
ATOM 1453 C CA . GLN A 1 96 ? 16.980 8.212 0.170 1.00 0.94 96 GLN A CA 1
ATOM 1454 C C . GLN A 1 96 ? 17.005 9.732 0.256 1.00 0.86 96 GLN A C 1
ATOM 1455 O O . GLN A 1 96 ? 17.747 10.395 -0.470 1.00 0.86 96 GLN A O 1
ATOM 1469 N N . GLN A 1 97 ? 16.180 10.275 1.152 1.00 0.87 97 GLN A N 1
ATOM 1470 C CA . GLN A 1 97 ? 16.092 11.719 1.346 1.00 0.96 97 GLN A CA 1
ATOM 1471 C C . GLN A 1 97 ? 15.622 12.404 0.069 1.00 1.19 97 GLN A C 1
ATOM 1472 O O . GLN A 1 97 ? 16.031 13.526 -0.234 1.00 1.41 97 GLN A O 1
ATOM 1486 N N . MET A 1 98 ? 14.756 11.716 -0.674 1.00 1.20 98 MET A N 1
ATOM 1487 C CA . MET A 1 98 ? 14.218 12.239 -1.928 1.00 1.44 98 MET A CA 1
ATOM 1488 C C . MET A 1 98 ? 15.321 12.428 -2.967 1.00 1.61 98 MET A C 1
ATOM 1489 O O . MET A 1 98 ? 15.064 12.914 -4.070 1.00 1.80 98 MET A O 1
ATOM 1503 N N . GLN A 1 99 ? 16.546 12.039 -2.603 1.00 1.77 99 GLN A N 1
ATOM 1504 C CA . GLN A 1 99 ? 17.710 12.154 -3.485 1.00 2.06 99 GLN A CA 1
ATOM 1505 C C . GLN A 1 99 ? 18.163 13.607 -3.638 1.00 1.82 99 GLN A C 1
ATOM 1506 O O . GLN A 1 99 ? 19.357 13.881 -3.753 1.00 2.41 99 GLN A O 1
ATOM 1520 N N . GLN A 1 100 ? 17.209 14.535 -3.637 1.00 1.64 100 GLN A N 1
ATOM 1521 C CA . GLN A 1 100 ? 17.519 15.954 -3.778 1.00 2.11 100 GLN A CA 1
ATOM 1522 C C . GLN A 1 100 ? 16.565 16.802 -2.944 1.00 2.41 100 GLN A C 1
ATOM 1523 O O . GLN A 1 100 ? 16.413 18.001 -3.185 1.00 3.04 100 GLN A O 1
ATOM 1537 N N . LEU A 1 101 ? 15.925 16.172 -1.960 1.00 2.78 101 LEU A N 1
ATOM 1538 C CA . LEU A 1 101 ? 14.980 16.862 -1.087 1.00 3.83 101 LEU A CA 1
ATOM 1539 C C . LEU A 1 101 ? 13.824 17.449 -1.890 1.00 4.48 101 LEU A C 1
ATOM 1540 O O . LEU A 1 101 ? 13.109 18.332 -1.416 1.00 5.34 101 LEU A O 1
ATOM 1556 N N . GLN A 1 102 ? 13.644 16.947 -3.109 1.00 4.30 102 GLN A N 1
ATOM 1557 C CA . GLN A 1 102 ? 12.577 17.417 -3.983 1.00 5.04 102 GLN A CA 1
ATOM 1558 C C . GLN A 1 102 ? 11.892 16.242 -4.677 1.00 4.85 102 GLN A C 1
ATOM 1559 O O . GLN A 1 102 ? 12.473 15.165 -4.810 1.00 4.39 102 GLN A O 1
ATOM 1573 N N . GLN A 1 103 ? 10.655 16.457 -5.118 1.00 5.38 103 GLN A N 1
ATOM 1574 C CA . GLN A 1 103 ? 9.894 15.414 -5.797 1.00 5.37 103 GLN A CA 1
ATOM 1575 C C . GLN A 1 103 ? 10.322 15.287 -7.254 1.00 4.86 103 GLN A C 1
ATOM 1576 O O . GLN A 1 103 ? 9.746 14.507 -8.014 1.00 4.73 103 GLN A O 1
ATOM 1590 N N . ASN A 1 104 ? 11.335 16.057 -7.639 1.00 4.95 104 ASN A N 1
ATOM 1591 C CA . ASN A 1 104 ? 11.839 16.025 -9.007 1.00 4.92 104 ASN A CA 1
ATOM 1592 C C . ASN A 1 104 ? 12.876 14.918 -9.173 1.00 4.38 104 ASN A C 1
ATOM 1593 O O . ASN A 1 104 ? 14.081 15.168 -9.128 1.00 4.77 104 ASN A O 1
ATOM 1604 N N . VAL A 1 105 ? 12.398 13.691 -9.354 1.00 3.82 105 VAL A N 1
ATOM 1605 C CA . VAL A 1 105 ? 13.281 12.543 -9.529 1.00 3.47 105 VAL A CA 1
ATOM 1606 C C . VAL A 1 105 ? 13.989 12.589 -10.881 1.00 4.13 105 VAL A C 1
ATOM 1607 O O . VAL A 1 105 ? 13.425 12.073 -11.868 1.00 4.85 105 VAL A O 1
ATOM 1621 N N . GLN A 1 9 ? -29.582 2.533 -4.887 1.00 8.26 9 GLN A N 2
ATOM 1622 C CA . GLN A 1 9 ? -29.060 3.352 -3.801 1.00 8.38 9 GLN A CA 2
ATOM 1623 C C . GLN A 1 9 ? -28.114 2.546 -2.915 1.00 8.05 9 GLN A C 2
ATOM 1624 O O . GLN A 1 9 ? -27.520 3.079 -1.978 1.00 8.42 9 GLN A O 2
ATOM 1638 N N . ARG A 1 10 ? -27.981 1.258 -3.219 1.00 7.57 10 ARG A N 2
ATOM 1639 C CA . ARG A 1 10 ? -27.107 0.378 -2.452 1.00 7.46 10 ARG A CA 2
ATOM 1640 C C . ARG A 1 10 ? -25.664 0.490 -2.934 1.00 6.76 10 ARG A C 2
ATOM 1641 O O . ARG A 1 10 ? -24.728 0.185 -2.195 1.00 6.75 10 ARG A O 2
ATOM 1662 N N . ARG A 1 11 ? -25.492 0.931 -4.176 1.00 6.32 11 ARG A N 2
ATOM 1663 C CA . ARG A 1 11 ? -24.164 1.084 -4.757 1.00 5.75 11 ARG A CA 2
ATOM 1664 C C . ARG A 1 11 ? -23.654 2.510 -4.581 1.00 5.04 11 ARG A C 2
ATOM 1665 O O . ARG A 1 11 ? -24.165 3.444 -5.200 1.00 4.84 11 ARG A O 2
ATOM 1686 N N . ILE A 1 12 ? -22.644 2.671 -3.730 1.00 4.89 12 ILE A N 2
ATOM 1687 C CA . ILE A 1 12 ? -22.063 3.982 -3.470 1.00 4.36 12 ILE A CA 2
ATOM 1688 C C . ILE A 1 12 ? -20.741 4.151 -4.211 1.00 3.79 12 ILE A C 2
ATOM 1689 O O . ILE A 1 12 ? -19.938 3.221 -4.287 1.00 4.02 12 ILE A O 2
ATOM 1705 N N . ARG A 1 13 ? -20.522 5.343 -4.757 1.00 3.43 13 ARG A N 2
ATOM 1706 C CA . ARG A 1 13 ? -19.298 5.635 -5.493 1.00 3.21 13 ARG A CA 2
ATOM 1707 C C . ARG A 1 13 ? -18.180 6.052 -4.549 1.00 2.80 13 ARG A C 2
ATOM 1708 O O . ARG A 1 13 ? -18.249 7.098 -3.903 1.00 3.29 13 ARG A O 2
ATOM 1729 N N . ARG A 1 14 ? -17.150 5.220 -4.474 1.00 2.39 14 ARG A N 2
ATOM 1730 C CA . ARG A 1 14 ? -16.005 5.487 -3.612 1.00 2.25 14 ARG A CA 2
ATOM 1731 C C . ARG A 1 14 ? -14.890 6.190 -4.388 1.00 1.54 14 ARG A C 2
ATOM 1732 O O . ARG A 1 14 ? -14.745 5.987 -5.593 1.00 1.59 14 ARG A O 2
ATOM 1753 N N . PRO A 1 15 ? -14.087 7.029 -3.707 1.00 1.40 15 PRO A N 2
ATOM 1754 C CA . PRO A 1 15 ? -12.987 7.758 -4.348 1.00 1.25 15 PRO A CA 2
ATOM 1755 C C . PRO A 1 15 ? -11.875 6.829 -4.830 1.00 1.00 15 PRO A C 2
ATOM 1756 O O . PRO A 1 15 ? -11.608 6.738 -6.029 1.00 1.07 15 PRO A O 2
ATOM 1767 N N . PHE A 1 16 ? -11.234 6.142 -3.889 1.00 0.81 16 PHE A N 2
ATOM 1768 C CA . PHE A 1 16 ? -10.152 5.221 -4.221 1.00 0.61 16 PHE A CA 2
ATOM 1769 C C . PHE A 1 16 ? -10.317 3.892 -3.492 1.00 0.56 16 PHE A C 2
ATOM 1770 O O . PHE A 1 16 ? -11.215 3.732 -2.665 1.00 0.82 16 PHE A O 2
ATOM 1787 N N . SER A 1 17 ? -9.442 2.944 -3.807 1.00 0.42 17 SER A N 2
ATOM 1788 C CA . SER A 1 17 ? -9.478 1.625 -3.187 1.00 0.41 17 SER A CA 2
ATOM 1789 C C . SER A 1 17 ? -8.098 0.977 -3.221 1.00 0.37 17 SER A C 2
ATOM 1790 O O . SER A 1 17 ? -7.229 1.397 -3.984 1.00 0.35 17 SER A O 2
ATOM 1798 N N . VAL A 1 18 ? -7.906 -0.046 -2.392 1.00 0.38 18 VAL A N 2
ATOM 1799 C CA . VAL A 1 18 ? -6.629 -0.752 -2.324 1.00 0.37 18 VAL A CA 2
ATOM 1800 C C . VAL A 1 18 ? -6.150 -1.161 -3.717 1.00 0.32 18 VAL A C 2
ATOM 1801 O O . VAL A 1 18 ? -4.948 -1.159 -3.998 1.00 0.30 18 VAL A O 2
ATOM 1814 N N . ALA A 1 19 ? -7.097 -1.502 -4.587 1.00 0.33 19 ALA A N 2
ATOM 1815 C CA . ALA A 1 19 ? -6.776 -1.905 -5.950 1.00 0.32 19 ALA A CA 2
ATOM 1816 C C . ALA A 1 19 ? -5.992 -0.816 -6.671 1.00 0.28 19 ALA A C 2
ATOM 1817 O O . ALA A 1 19 ? -4.979 -1.087 -7.314 1.00 0.33 19 ALA A O 2
ATOM 1824 N N . GLU A 1 20 ? -6.469 0.421 -6.556 1.00 0.27 20 GLU A N 2
ATOM 1825 C CA . GLU A 1 20 ? -5.808 1.556 -7.189 1.00 0.27 20 GLU A CA 2
ATOM 1826 C C . GLU A 1 20 ? -4.486 1.853 -6.493 1.00 0.25 20 GLU A C 2
ATOM 1827 O O . GLU A 1 20 ? -3.512 2.262 -7.130 1.00 0.25 20 GLU A O 2
ATOM 1839 N N . VAL A 1 21 ? -4.461 1.646 -5.179 1.00 0.26 21 VAL A N 2
ATOM 1840 C CA . VAL A 1 21 ? -3.259 1.877 -4.392 1.00 0.27 21 VAL A CA 2
ATOM 1841 C C . VAL A 1 21 ? -2.087 1.090 -4.961 1.00 0.21 21 VAL A C 2
ATOM 1842 O O . VAL A 1 21 ? -0.949 1.555 -4.938 1.00 0.22 21 VAL A O 2
ATOM 1855 N N . GLU A 1 22 ? -2.376 -0.107 -5.475 1.00 0.21 22 GLU A N 2
ATOM 1856 C CA . GLU A 1 22 ? -1.342 -0.958 -6.062 1.00 0.22 22 GLU A CA 2
ATOM 1857 C C . GLU A 1 22 ? -0.499 -0.162 -7.056 1.00 0.22 22 GLU A C 2
ATOM 1858 O O . GLU A 1 22 ? 0.724 -0.080 -6.927 1.00 0.25 22 GLU A O 2
ATOM 1870 N N . ALA A 1 23 ? -1.162 0.420 -8.052 1.00 0.22 23 ALA A N 2
ATOM 1871 C CA . ALA A 1 23 ? -0.476 1.223 -9.052 1.00 0.29 23 ALA A CA 2
ATOM 1872 C C . ALA A 1 23 ? 0.292 2.350 -8.379 1.00 0.29 23 ALA A C 2
ATOM 1873 O O . ALA A 1 23 ? 1.445 2.631 -8.719 1.00 0.33 23 ALA A O 2
ATOM 1880 N N . LEU A 1 24 ? -0.361 2.989 -7.414 1.00 0.27 24 LEU A N 2
ATOM 1881 C CA . LEU A 1 24 ? 0.251 4.082 -6.672 1.00 0.32 24 LEU A CA 2
ATOM 1882 C C . LEU A 1 24 ? 1.538 3.610 -6.002 1.00 0.31 24 LEU A C 2
ATOM 1883 O O . LEU A 1 24 ? 2.471 4.388 -5.812 1.00 0.35 24 LEU A O 2
ATOM 1899 N N . VAL A 1 25 ? 1.579 2.327 -5.649 1.00 0.35 25 VAL A N 2
ATOM 1900 C CA . VAL A 1 25 ? 2.756 1.747 -5.012 1.00 0.42 25 VAL A CA 2
ATOM 1901 C C . VAL A 1 25 ? 3.913 1.674 -5.998 1.00 0.40 25 VAL A C 2
ATOM 1902 O O . VAL A 1 25 ? 5.046 2.016 -5.664 1.00 0.40 25 VAL A O 2
ATOM 1915 N N . GLN A 1 26 ? 3.618 1.223 -7.213 1.00 0.43 26 GLN A N 2
ATOM 1916 C CA . GLN A 1 26 ? 4.636 1.113 -8.249 1.00 0.49 26 GLN A CA 2
ATOM 1917 C C . GLN A 1 26 ? 5.187 2.490 -8.607 1.00 0.46 26 GLN A C 2
ATOM 1918 O O . GLN A 1 26 ? 6.291 2.614 -9.138 1.00 0.54 26 GLN A O 2
ATOM 1932 N N . ALA A 1 27 ? 4.401 3.523 -8.321 1.00 0.39 27 ALA A N 2
ATOM 1933 C CA . ALA A 1 27 ? 4.801 4.897 -8.609 1.00 0.42 27 ALA A CA 2
ATOM 1934 C C . ALA A 1 27 ? 5.591 5.522 -7.457 1.00 0.38 27 ALA A C 2
ATOM 1935 O O . ALA A 1 27 ? 6.540 6.273 -7.683 1.00 0.42 27 ALA A O 2
ATOM 1942 N N . VAL A 1 28 ? 5.196 5.213 -6.222 1.00 0.31 28 VAL A N 2
ATOM 1943 C CA . VAL A 1 28 ? 5.854 5.773 -5.040 1.00 0.29 28 VAL A CA 2
ATOM 1944 C C . VAL A 1 28 ? 7.081 4.973 -4.610 1.00 0.29 28 VAL A C 2
ATOM 1945 O O . VAL A 1 28 ? 7.915 5.473 -3.857 1.00 0.29 28 VAL A O 2
ATOM 1958 N N . GLU A 1 29 ? 7.193 3.736 -5.078 1.00 0.34 29 GLU A N 2
ATOM 1959 C CA . GLU A 1 29 ? 8.326 2.884 -4.713 1.00 0.41 29 GLU A CA 2
ATOM 1960 C C . GLU A 1 29 ? 9.665 3.540 -5.058 1.00 0.43 29 GLU A C 2
ATOM 1961 O O . GLU A 1 29 ? 10.721 3.054 -4.650 1.00 0.48 29 GLU A O 2
ATOM 1973 N N . LYS A 1 30 ? 9.622 4.640 -5.805 1.00 0.41 30 LYS A N 2
ATOM 1974 C CA . LYS A 1 30 ? 10.842 5.341 -6.196 1.00 0.46 30 LYS A CA 2
ATOM 1975 C C . LYS A 1 30 ? 11.013 6.655 -5.431 1.00 0.41 30 LYS A C 2
ATOM 1976 O O . LYS A 1 30 ? 12.097 6.948 -4.924 1.00 0.42 30 LYS A O 2
ATOM 1995 N N . LEU A 1 31 ? 9.944 7.445 -5.351 1.00 0.40 31 LEU A N 2
ATOM 1996 C CA . LEU A 1 31 ? 9.994 8.732 -4.656 1.00 0.40 31 LEU A CA 2
ATOM 1997 C C . LEU A 1 31 ? 9.069 8.749 -3.443 1.00 0.32 31 LEU A C 2
ATOM 1998 O O . LEU A 1 31 ? 8.501 9.784 -3.096 1.00 0.39 31 LEU A O 2
ATOM 2014 N N . GLY A 1 32 ? 8.935 7.599 -2.790 1.00 0.26 32 GLY A N 2
ATOM 2015 C CA . GLY A 1 32 ? 8.076 7.502 -1.624 1.00 0.31 32 GLY A CA 2
ATOM 2016 C C . GLY A 1 32 ? 8.721 8.065 -0.374 1.00 0.29 32 GLY A C 2
ATOM 2017 O O . GLY A 1 32 ? 9.856 8.541 -0.411 1.00 0.30 32 GLY A O 2
ATOM 2021 N N . THR A 1 33 ? 7.991 8.015 0.736 1.00 0.33 33 THR A N 2
ATOM 2022 C CA . THR A 1 33 ? 8.487 8.515 2.010 1.00 0.39 33 THR A CA 2
ATOM 2023 C C . THR A 1 33 ? 7.960 7.675 3.169 1.00 0.44 33 THR A C 2
ATOM 2024 O O . THR A 1 33 ? 8.691 7.367 4.110 1.00 0.53 33 THR A O 2
ATOM 2035 N N . GLY A 1 34 ? 6.684 7.307 3.089 1.00 0.42 34 GLY A N 2
ATOM 2036 C CA . GLY A 1 34 ? 6.073 6.506 4.134 1.00 0.48 34 GLY A CA 2
ATOM 2037 C C . GLY A 1 34 ? 4.637 6.138 3.815 1.00 0.43 34 GLY A C 2
ATOM 2038 O O . GLY A 1 34 ? 3.835 5.910 4.721 1.00 0.47 34 GLY A O 2
ATOM 2042 N N . ARG A 1 35 ? 4.320 6.090 2.519 1.00 0.40 35 ARG A N 2
ATOM 2043 C CA . ARG A 1 35 ? 2.979 5.748 2.045 1.00 0.43 35 ARG A CA 2
ATOM 2044 C C . ARG A 1 35 ? 1.897 6.471 2.843 1.00 0.36 35 ARG A C 2
ATOM 2045 O O . ARG A 1 35 ? 0.772 5.985 2.964 1.00 0.41 35 ARG A O 2
ATOM 2066 N N . TRP A 1 36 ? 2.239 7.642 3.377 1.00 0.34 36 TRP A N 2
ATOM 2067 C CA . TRP A 1 36 ? 1.291 8.428 4.157 1.00 0.41 36 TRP A CA 2
ATOM 2068 C C . TRP A 1 36 ? 0.014 8.674 3.360 1.00 0.43 36 TRP A C 2
ATOM 2069 O O . TRP A 1 36 ? -1.094 8.561 3.885 1.00 0.46 36 TRP A O 2
ATOM 2090 N N . ARG A 1 37 ? 0.180 8.995 2.081 1.00 0.47 37 ARG A N 2
ATOM 2091 C CA . ARG A 1 37 ? -0.957 9.255 1.206 1.00 0.58 37 ARG A CA 2
ATOM 2092 C C . ARG A 1 37 ? -1.725 7.968 0.930 1.00 0.56 37 ARG A C 2
ATOM 2093 O O . ARG A 1 37 ? -2.939 7.991 0.710 1.00 0.64 37 ARG A O 2
ATOM 2114 N N . ASP A 1 38 ? -1.014 6.846 0.952 1.00 0.52 38 ASP A N 2
ATOM 2115 C CA . ASP A 1 38 ? -1.628 5.550 0.701 1.00 0.61 38 ASP A CA 2
ATOM 2116 C C . ASP A 1 38 ? -2.562 5.176 1.842 1.00 0.58 38 ASP A C 2
ATOM 2117 O O . ASP A 1 38 ? -3.739 4.909 1.624 1.00 0.69 38 ASP A O 2
ATOM 2126 N N . VAL A 1 39 ? -2.030 5.160 3.056 1.00 0.50 39 VAL A N 2
ATOM 2127 C CA . VAL A 1 39 ? -2.821 4.827 4.233 1.00 0.55 39 VAL A CA 2
ATOM 2128 C C . VAL A 1 39 ? -3.982 5.803 4.396 1.00 0.52 39 VAL A C 2
ATOM 2129 O O . VAL A 1 39 ? -5.014 5.467 4.978 1.00 0.58 39 VAL A O 2
ATOM 2142 N N . LYS A 1 40 ? -3.804 7.012 3.874 1.00 0.48 40 LYS A N 2
ATOM 2143 C CA . LYS A 1 40 ? -4.835 8.040 3.953 1.00 0.55 40 LYS A CA 2
ATOM 2144 C C . LYS A 1 40 ? -6.053 7.674 3.105 1.00 0.62 40 LYS A C 2
ATOM 2145 O O . LYS A 1 40 ? -7.181 7.669 3.596 1.00 0.65 40 LYS A O 2
ATOM 2164 N N . LEU A 1 41 ? -5.816 7.370 1.830 1.00 0.68 41 LEU A N 2
ATOM 2165 C CA . LEU A 1 41 ? -6.900 7.028 0.912 1.00 0.80 41 LEU A CA 2
ATOM 2166 C C . LEU A 1 41 ? -6.830 5.569 0.469 1.00 0.81 41 LEU A C 2
ATOM 2167 O O . LEU A 1 41 ? -7.317 5.221 -0.608 1.00 0.94 41 LEU A O 2
ATOM 2183 N N . CYS A 1 42 ? -6.225 4.718 1.295 1.00 0.71 42 CYS A N 2
ATOM 2184 C CA . CYS A 1 42 ? -6.103 3.301 0.965 1.00 0.77 42 CYS A CA 2
ATOM 2185 C C . CYS A 1 42 ? -7.453 2.742 0.550 1.00 0.83 42 CYS A C 2
ATOM 2186 O O . CYS A 1 42 ? -7.568 2.035 -0.451 1.00 0.98 42 CYS A O 2
ATOM 2194 N N . ALA A 1 43 ? -8.472 3.083 1.331 1.00 0.74 43 ALA A N 2
ATOM 2195 C CA . ALA A 1 43 ? -9.840 2.637 1.070 1.00 0.80 43 ALA A CA 2
ATOM 2196 C C . ALA A 1 43 ? -10.794 3.129 2.154 1.00 0.70 43 ALA A C 2
ATOM 2197 O O . ALA A 1 43 ? -11.829 2.511 2.402 1.00 0.69 43 ALA A O 2
ATOM 2204 N N . PHE A 1 44 ? -10.437 4.243 2.796 1.00 0.65 44 PHE A N 2
ATOM 2205 C CA . PHE A 1 44 ? -11.246 4.809 3.865 1.00 0.64 44 PHE A CA 2
ATOM 2206 C C . PHE A 1 44 ? -11.196 3.860 5.045 1.00 0.54 44 PHE A C 2
ATOM 2207 O O . PHE A 1 44 ? -11.935 3.997 6.021 1.00 0.60 44 PHE A O 2
ATOM 2224 N N . GLU A 1 45 ? -10.292 2.891 4.936 1.00 0.49 45 GLU A N 2
ATOM 2225 C CA . GLU A 1 45 ? -10.114 1.888 5.963 1.00 0.51 45 GLU A CA 2
ATOM 2226 C C . GLU A 1 45 ? -9.166 2.376 7.052 1.00 0.49 45 GLU A C 2
ATOM 2227 O O . GLU A 1 45 ? -9.469 2.275 8.241 1.00 0.54 45 GLU A O 2
ATOM 2239 N N . ASP A 1 46 ? -8.016 2.901 6.640 1.00 0.48 46 ASP A N 2
ATOM 2240 C CA . ASP A 1 46 ? -7.026 3.398 7.587 1.00 0.48 46 ASP A CA 2
ATOM 2241 C C . ASP A 1 46 ? -6.969 4.921 7.566 1.00 0.50 46 ASP A C 2
ATOM 2242 O O . ASP A 1 46 ? -5.949 5.521 7.908 1.00 0.59 46 ASP A O 2
ATOM 2251 N N . ALA A 1 47 ? -8.074 5.542 7.165 1.00 0.50 47 ALA A N 2
ATOM 2252 C CA . ALA A 1 47 ? -8.155 6.997 7.105 1.00 0.64 47 ALA A CA 2
ATOM 2253 C C . ALA A 1 47 ? -8.076 7.613 8.500 1.00 0.80 47 ALA A C 2
ATOM 2254 O O . ALA A 1 47 ? -8.005 8.834 8.646 1.00 0.98 47 ALA A O 2
ATOM 2261 N N . ASP A 1 48 ? -8.088 6.760 9.522 1.00 0.79 48 ASP A N 2
ATOM 2262 C CA . ASP A 1 48 ? -8.017 7.221 10.904 1.00 0.98 48 ASP A CA 2
ATOM 2263 C C . ASP A 1 48 ? -6.667 6.873 11.524 1.00 1.06 48 ASP A C 2
ATOM 2264 O O . ASP A 1 48 ? -6.382 7.246 12.663 1.00 1.24 48 ASP A O 2
ATOM 2273 N N . HIS A 1 49 ? -5.842 6.156 10.761 1.00 0.95 49 HIS A N 2
ATOM 2274 C CA . HIS A 1 49 ? -4.514 5.749 11.219 1.00 1.05 49 HIS A CA 2
ATOM 2275 C C . HIS A 1 49 ? -4.607 4.816 12.422 1.00 0.56 49 HIS A C 2
ATOM 2276 O O . HIS A 1 49 ? -5.024 5.222 13.507 1.00 1.09 49 HIS A O 2
ATOM 2291 N N . ARG A 1 50 ? -4.214 3.563 12.223 1.00 0.62 50 ARG A N 2
ATOM 2292 C CA . ARG A 1 50 ? -4.252 2.572 13.291 1.00 1.10 50 ARG A CA 2
ATOM 2293 C C . ARG A 1 50 ? -2.911 2.499 14.016 1.00 0.91 50 ARG A C 2
ATOM 2294 O O . ARG A 1 50 ? -2.815 2.836 15.198 1.00 0.91 50 ARG A O 2
ATOM 2315 N N . THR A 1 51 ? -1.878 2.062 13.301 1.00 0.81 51 THR A N 2
ATOM 2316 C CA . THR A 1 51 ? -0.542 1.940 13.879 1.00 0.67 51 THR A CA 2
ATOM 2317 C C . THR A 1 51 ? 0.518 1.933 12.778 1.00 0.59 51 THR A C 2
ATOM 2318 O O . THR A 1 51 ? 0.229 1.580 11.639 1.00 0.59 51 THR A O 2
ATOM 2329 N N . TYR A 1 52 ? 1.741 2.330 13.119 1.00 0.55 52 TYR A N 2
ATOM 2330 C CA . TYR A 1 52 ? 2.824 2.368 12.139 1.00 0.52 52 TYR A CA 2
ATOM 2331 C C . TYR A 1 52 ? 3.108 0.979 11.560 1.00 0.43 52 TYR A C 2
ATOM 2332 O O . TYR A 1 52 ? 3.223 0.825 10.343 1.00 0.42 52 TYR A O 2
ATOM 2350 N N . VAL A 1 53 ? 3.205 -0.029 12.422 1.00 0.39 53 VAL A N 2
ATOM 2351 C CA . VAL A 1 53 ? 3.466 -1.391 11.964 1.00 0.35 53 VAL A CA 2
ATOM 2352 C C . VAL A 1 53 ? 2.210 -2.017 11.367 1.00 0.37 53 VAL A C 2
ATOM 2353 O O . VAL A 1 53 ? 2.272 -2.678 10.333 1.00 0.38 53 VAL A O 2
ATOM 2366 N N . ASP A 1 54 ? 1.071 -1.807 12.024 1.00 0.42 54 ASP A N 2
ATOM 2367 C CA . ASP A 1 54 ? -0.195 -2.350 11.539 1.00 0.49 54 ASP A CA 2
ATOM 2368 C C . ASP A 1 54 ? -0.473 -1.862 10.122 1.00 0.49 54 ASP A C 2
ATOM 2369 O O . ASP A 1 54 ? -0.712 -2.659 9.216 1.00 0.53 54 ASP A O 2
ATOM 2378 N N . LEU A 1 55 ? -0.439 -0.546 9.939 1.00 0.51 55 LEU A N 2
ATOM 2379 C CA . LEU A 1 55 ? -0.666 0.040 8.627 1.00 0.57 55 LEU A CA 2
ATOM 2380 C C . LEU A 1 55 ? 0.378 -0.492 7.651 1.00 0.47 55 LEU A C 2
ATOM 2381 O O . LEU A 1 55 ? 0.094 -0.717 6.473 1.00 0.47 55 LEU A O 2
ATOM 2397 N N . LYS A 1 56 ? 1.591 -0.701 8.161 1.00 0.44 56 LYS A N 2
ATOM 2398 C CA . LYS A 1 56 ? 2.678 -1.228 7.350 1.00 0.41 56 LYS A CA 2
ATOM 2399 C C . LYS A 1 56 ? 2.385 -2.672 6.959 1.00 0.35 56 LYS A C 2
ATOM 2400 O O . LYS A 1 56 ? 2.831 -3.146 5.915 1.00 0.34 56 LYS A O 2
ATOM 2419 N N . ASP A 1 57 ? 1.632 -3.366 7.810 1.00 0.37 57 ASP A N 2
ATOM 2420 C CA . ASP A 1 57 ? 1.264 -4.750 7.549 1.00 0.39 57 ASP A CA 2
ATOM 2421 C C . ASP A 1 57 ? 0.308 -4.818 6.366 1.00 0.39 57 ASP A C 2
ATOM 2422 O O . ASP A 1 57 ? 0.435 -5.685 5.501 1.00 0.38 57 ASP A O 2
ATOM 2431 N N . LYS A 1 58 ? -0.652 -3.895 6.334 1.00 0.43 58 LYS A N 2
ATOM 2432 C CA . LYS A 1 58 ? -1.614 -3.838 5.241 1.00 0.46 58 LYS A CA 2
ATOM 2433 C C . LYS A 1 58 ? -0.891 -3.538 3.934 1.00 0.41 58 LYS A C 2
ATOM 2434 O O . LYS A 1 58 ? -1.302 -3.987 2.865 1.00 0.41 58 LYS A O 2
ATOM 2453 N N . TRP A 1 59 ? 0.191 -2.771 4.039 1.00 0.38 59 TRP A N 2
ATOM 2454 C CA . TRP A 1 59 ? 1.001 -2.412 2.882 1.00 0.35 59 TRP A CA 2
ATOM 2455 C C . TRP A 1 59 ? 1.766 -3.635 2.382 1.00 0.28 59 TRP A C 2
ATOM 2456 O O . TRP A 1 59 ? 1.804 -3.914 1.183 1.00 0.28 59 TRP A O 2
ATOM 2477 N N . LYS A 1 60 ? 2.376 -4.357 3.316 1.00 0.25 60 LYS A N 2
ATOM 2478 C CA . LYS A 1 60 ? 3.127 -5.566 2.991 1.00 0.21 60 LYS A CA 2
ATOM 2479 C C . LYS A 1 60 ? 2.215 -6.600 2.341 1.00 0.21 60 LYS A C 2
ATOM 2480 O O . LYS A 1 60 ? 2.648 -7.389 1.501 1.00 0.25 60 LYS A O 2
ATOM 2499 N N . THR A 1 61 ? 0.947 -6.587 2.739 1.00 0.22 61 THR A N 2
ATOM 2500 C CA . THR A 1 61 ? -0.039 -7.515 2.196 1.00 0.27 61 THR A CA 2
ATOM 2501 C C . THR A 1 61 ? -0.610 -6.953 0.906 1.00 0.28 61 THR A C 2
ATOM 2502 O O . THR A 1 61 ? -1.068 -7.689 0.032 1.00 0.35 61 THR A O 2
ATOM 2513 N N . LEU A 1 62 ? -0.566 -5.633 0.805 1.00 0.28 62 LEU A N 2
ATOM 2514 C CA . LEU A 1 62 ? -1.053 -4.929 -0.366 1.00 0.36 62 LEU A CA 2
ATOM 2515 C C . LEU A 1 62 ? -0.219 -5.303 -1.588 1.00 0.35 62 LEU A C 2
ATOM 2516 O O . LEU A 1 62 ? -0.732 -5.380 -2.703 1.00 0.42 62 LEU A O 2
ATOM 2532 N N . VAL A 1 63 ? 1.072 -5.535 -1.363 1.00 0.30 63 VAL A N 2
ATOM 2533 C CA . VAL A 1 63 ? 1.979 -5.924 -2.434 1.00 0.33 63 VAL A CA 2
ATOM 2534 C C . VAL A 1 63 ? 2.007 -7.443 -2.584 1.00 0.38 63 VAL A C 2
ATOM 2535 O O . VAL A 1 63 ? 2.003 -7.968 -3.697 1.00 0.47 63 VAL A O 2
ATOM 2548 N N . HIS A 1 64 ? 2.040 -8.142 -1.451 1.00 0.34 64 HIS A N 2
ATOM 2549 C CA . HIS A 1 64 ? 2.054 -9.601 -1.441 1.00 0.43 64 HIS A CA 2
ATOM 2550 C C . HIS A 1 64 ? 0.874 -10.161 -2.230 1.00 0.48 64 HIS A C 2
ATOM 2551 O O . HIS A 1 64 ? 1.002 -11.165 -2.931 1.00 0.54 64 HIS A O 2
ATOM 2566 N N . THR A 1 65 ? -0.271 -9.502 -2.108 1.00 0.47 65 THR A N 2
ATOM 2567 C CA . THR A 1 65 ? -1.482 -9.933 -2.799 1.00 0.54 65 THR A CA 2
ATOM 2568 C C . THR A 1 65 ? -1.501 -9.444 -4.245 1.00 0.57 65 THR A C 2
ATOM 2569 O O . THR A 1 65 ? -2.229 -9.982 -5.081 1.00 0.65 65 THR A O 2
ATOM 2580 N N . ALA A 1 66 ? -0.696 -8.427 -4.537 1.00 0.55 66 ALA A N 2
ATOM 2581 C CA . ALA A 1 66 ? -0.628 -7.868 -5.883 1.00 0.62 66 ALA A CA 2
ATOM 2582 C C . ALA A 1 66 ? -0.301 -8.942 -6.914 1.00 0.72 66 ALA A C 2
ATOM 2583 O O . ALA A 1 66 ? -1.179 -9.391 -7.653 1.00 0.84 66 ALA A O 2
ATOM 2590 N N . LYS A 1 67 ? 0.962 -9.354 -6.960 1.00 0.71 67 LYS A N 2
ATOM 2591 C CA . LYS A 1 67 ? 1.394 -10.376 -7.906 1.00 0.82 67 LYS A CA 2
ATOM 2592 C C . LYS A 1 67 ? 2.765 -10.927 -7.534 1.00 0.83 67 LYS A C 2
ATOM 2593 O O . LYS A 1 67 ? 3.507 -11.405 -8.393 1.00 0.94 67 LYS A O 2
ATOM 2612 N N . ILE A 1 68 ? 3.094 -10.864 -6.248 1.00 0.74 68 ILE A N 2
ATOM 2613 C CA . ILE A 1 68 ? 4.375 -11.362 -5.762 1.00 0.78 68 ILE A CA 2
ATOM 2614 C C . ILE A 1 68 ? 4.541 -12.842 -6.095 1.00 0.91 68 ILE A C 2
ATOM 2615 O O . ILE A 1 68 ? 5.657 -13.319 -6.304 1.00 1.01 68 ILE A O 2
ATOM 2631 N N . SER A 1 69 ? 3.420 -13.558 -6.155 1.00 0.95 69 SER A N 2
ATOM 2632 C CA . SER A 1 69 ? 3.429 -14.986 -6.464 1.00 1.13 69 SER A CA 2
ATOM 2633 C C . SER A 1 69 ? 4.475 -15.728 -5.626 1.00 1.19 69 SER A C 2
ATOM 2634 O O . SER A 1 69 ? 5.464 -16.229 -6.160 1.00 1.28 69 SER A O 2
ATOM 2642 N N . PRO A 1 70 ? 4.268 -15.802 -4.299 1.00 1.22 70 PRO A N 2
ATOM 2643 C CA . PRO A 1 70 ? 5.194 -16.484 -3.393 1.00 1.33 70 PRO A CA 2
ATOM 2644 C C . PRO A 1 70 ? 5.034 -18.002 -3.427 1.00 1.56 70 PRO A C 2
ATOM 2645 O O . PRO A 1 70 ? 5.659 -18.718 -2.646 1.00 1.61 70 PRO A O 2
ATOM 2656 N N . GLN A 1 71 ? 4.190 -18.484 -4.334 1.00 1.88 71 GLN A N 2
ATOM 2657 C CA . GLN A 1 71 ? 3.945 -19.916 -4.468 1.00 2.17 71 GLN A CA 2
ATOM 2658 C C . GLN A 1 71 ? 5.195 -20.643 -4.956 1.00 2.50 71 GLN A C 2
ATOM 2659 O O . GLN A 1 71 ? 5.497 -21.748 -4.504 1.00 2.87 71 GLN A O 2
ATOM 2673 N N . GLN A 1 72 ? 5.915 -20.015 -5.884 1.00 2.53 72 GLN A N 2
ATOM 2674 C CA . GLN A 1 72 ? 7.136 -20.594 -6.440 1.00 3.06 72 GLN A CA 2
ATOM 2675 C C . GLN A 1 72 ? 6.855 -21.919 -7.144 1.00 2.62 72 GLN A C 2
ATOM 2676 O O . GLN A 1 72 ? 7.781 -22.630 -7.536 1.00 3.04 72 GLN A O 2
ATOM 2690 N N . ARG A 1 73 ? 5.571 -22.240 -7.307 1.00 2.20 73 ARG A N 2
ATOM 2691 C CA . ARG A 1 73 ? 5.154 -23.477 -7.966 1.00 2.48 73 ARG A CA 2
ATOM 2692 C C . ARG A 1 73 ? 5.633 -24.707 -7.198 1.00 2.98 73 ARG A C 2
ATOM 2693 O O . ARG A 1 73 ? 6.834 -24.923 -7.037 1.00 3.45 73 ARG A O 2
ATOM 2714 N N . ARG A 1 74 ? 4.680 -25.512 -6.732 1.00 3.43 74 ARG A N 2
ATOM 2715 C CA . ARG A 1 74 ? 4.987 -26.729 -5.981 1.00 4.19 74 ARG A CA 2
ATOM 2716 C C . ARG A 1 74 ? 5.746 -26.410 -4.696 1.00 4.18 74 ARG A C 2
ATOM 2717 O O . ARG A 1 74 ? 6.924 -26.058 -4.729 1.00 4.70 74 ARG A O 2
ATOM 2738 N N . GLY A 1 75 ? 5.059 -26.540 -3.565 1.00 3.91 75 GLY A N 2
ATOM 2739 C CA . GLY A 1 75 ? 5.682 -26.264 -2.283 1.00 4.13 75 GLY A CA 2
ATOM 2740 C C . GLY A 1 75 ? 5.725 -24.784 -1.960 1.00 3.81 75 GLY A C 2
ATOM 2741 O O . GLY A 1 75 ? 5.706 -23.946 -2.862 1.00 3.92 75 GLY A O 2
ATOM 2745 N N . GLU A 1 76 ? 5.782 -24.464 -0.671 1.00 3.83 76 GLU A N 2
ATOM 2746 C CA . GLU A 1 76 ? 5.829 -23.075 -0.229 1.00 3.68 76 GLU A CA 2
ATOM 2747 C C . GLU A 1 76 ? 6.290 -22.984 1.226 1.00 3.18 76 GLU A C 2
ATOM 2748 O O . GLU A 1 76 ? 5.529 -23.299 2.142 1.00 3.40 76 GLU A O 2
ATOM 2760 N N . PRO A 1 77 ? 7.546 -22.555 1.465 1.00 2.73 77 PRO A N 2
ATOM 2761 C CA . PRO A 1 77 ? 8.086 -22.431 2.823 1.00 2.52 77 PRO A CA 2
ATOM 2762 C C . PRO A 1 77 ? 7.468 -21.266 3.589 1.00 2.26 77 PRO A C 2
ATOM 2763 O O . PRO A 1 77 ? 6.493 -21.440 4.319 1.00 2.54 77 PRO A O 2
ATOM 2774 N N . VAL A 1 78 ? 8.043 -20.080 3.419 1.00 1.91 78 VAL A N 2
ATOM 2775 C CA . VAL A 1 78 ? 7.547 -18.886 4.092 1.00 1.72 78 VAL A CA 2
ATOM 2776 C C . VAL A 1 78 ? 7.716 -17.647 3.207 1.00 1.48 78 VAL A C 2
ATOM 2777 O O . VAL A 1 78 ? 8.790 -17.420 2.649 1.00 1.45 78 VAL A O 2
ATOM 2790 N N . PRO A 1 79 ? 6.654 -16.830 3.058 1.00 1.39 79 PRO A N 2
ATOM 2791 C CA . PRO A 1 79 ? 6.705 -15.618 2.235 1.00 1.22 79 PRO A CA 2
ATOM 2792 C C . PRO A 1 79 ? 7.464 -14.483 2.918 1.00 1.05 79 PRO A C 2
ATOM 2793 O O . PRO A 1 79 ? 6.871 -13.648 3.601 1.00 1.01 79 PRO A O 2
ATOM 2804 N N . GLN A 1 80 ? 8.781 -14.466 2.735 1.00 1.07 80 GLN A N 2
ATOM 2805 C CA . GLN A 1 80 ? 9.628 -13.436 3.328 1.00 0.95 80 GLN A CA 2
ATOM 2806 C C . GLN A 1 80 ? 9.901 -12.314 2.334 1.00 0.84 80 GLN A C 2
ATOM 2807 O O . GLN A 1 80 ? 10.182 -11.180 2.719 1.00 0.76 80 GLN A O 2
ATOM 2821 N N . GLU A 1 81 ? 9.819 -12.649 1.051 1.00 0.91 81 GLU A N 2
ATOM 2822 C CA . GLU A 1 81 ? 10.054 -11.689 -0.024 1.00 0.90 81 GLU A CA 2
ATOM 2823 C C . GLU A 1 81 ? 9.261 -10.401 0.181 1.00 0.76 81 GLU A C 2
ATOM 2824 O O . GLU A 1 81 ? 9.722 -9.316 -0.174 1.00 0.81 81 GLU A O 2
ATOM 2836 N N . LEU A 1 82 ? 8.072 -10.527 0.754 1.00 0.62 82 LEU A N 2
ATOM 2837 C CA . LEU A 1 82 ? 7.215 -9.384 0.999 1.00 0.53 82 LEU A CA 2
ATOM 2838 C C . LEU A 1 82 ? 7.827 -8.454 2.043 1.00 0.43 82 LEU A C 2
ATOM 2839 O O . LEU A 1 82 ? 8.100 -7.289 1.762 1.00 0.46 82 LEU A O 2
ATOM 2855 N N . LEU A 1 83 ? 8.047 -8.981 3.244 1.00 0.43 83 LEU A N 2
ATOM 2856 C CA . LEU A 1 83 ? 8.622 -8.197 4.330 1.00 0.38 83 LEU A CA 2
ATOM 2857 C C . LEU A 1 83 ? 10.002 -7.671 3.956 1.00 0.37 83 LEU A C 2
ATOM 2858 O O . LEU A 1 83 ? 10.449 -6.644 4.471 1.00 0.33 83 LEU A O 2
ATOM 2874 N N . ASN A 1 84 ? 10.672 -8.378 3.052 1.00 0.47 84 ASN A N 2
ATOM 2875 C CA . ASN A 1 84 ? 12.001 -7.981 2.606 1.00 0.53 84 ASN A CA 2
ATOM 2876 C C . ASN A 1 84 ? 11.934 -6.729 1.739 1.00 0.47 84 ASN A C 2
ATOM 2877 O O . ASN A 1 84 ? 12.645 -5.754 1.985 1.00 0.45 84 ASN A O 2
ATOM 2888 N N . ARG A 1 85 ? 11.068 -6.755 0.730 1.00 0.51 85 ARG A N 2
ATOM 2889 C CA . ARG A 1 85 ? 10.917 -5.622 -0.180 1.00 0.54 85 ARG A CA 2
ATOM 2890 C C . ARG A 1 85 ? 10.215 -4.454 0.505 1.00 0.44 85 ARG A C 2
ATOM 2891 O O . ARG A 1 85 ? 10.320 -3.311 0.059 1.00 0.48 85 ARG A O 2
ATOM 2912 N N . VAL A 1 86 ? 9.503 -4.743 1.587 1.00 0.34 86 VAL A N 2
ATOM 2913 C CA . VAL A 1 86 ? 8.785 -3.712 2.327 1.00 0.31 86 VAL A CA 2
ATOM 2914 C C . VAL A 1 86 ? 9.738 -2.889 3.188 1.00 0.25 86 VAL A C 2
ATOM 2915 O O . VAL A 1 86 ? 9.866 -1.678 3.002 1.00 0.31 86 VAL A O 2
ATOM 2928 N N . LEU A 1 87 ? 10.404 -3.547 4.132 1.00 0.18 87 LEU A N 2
ATOM 2929 C CA . LEU A 1 87 ? 11.345 -2.867 5.015 1.00 0.21 87 LEU A CA 2
ATOM 2930 C C . LEU A 1 87 ? 12.487 -2.247 4.214 1.00 0.21 87 LEU A C 2
ATOM 2931 O O . LEU A 1 87 ? 13.083 -1.253 4.633 1.00 0.27 87 LEU A O 2
ATOM 2947 N N . ASN A 1 88 ? 12.782 -2.835 3.058 1.00 0.21 88 ASN A N 2
ATOM 2948 C CA . ASN A 1 88 ? 13.848 -2.333 2.195 1.00 0.26 88 ASN A CA 2
ATOM 2949 C C . ASN A 1 88 ? 13.413 -1.048 1.499 1.00 0.23 88 ASN A C 2
ATOM 2950 O O . ASN A 1 88 ? 14.066 -0.011 1.623 1.00 0.26 88 ASN A O 2
ATOM 2961 N N . ALA A 1 89 ? 12.306 -1.130 0.767 1.00 0.22 89 ALA A N 2
ATOM 2962 C CA . ALA A 1 89 ? 11.773 0.023 0.050 1.00 0.24 89 ALA A CA 2
ATOM 2963 C C . ALA A 1 89 ? 11.520 1.188 1.000 1.00 0.18 89 ALA A C 2
ATOM 2964 O O . ALA A 1 89 ? 11.800 2.342 0.671 1.00 0.19 89 ALA A O 2
ATOM 2971 N N . HIS A 1 90 ? 10.987 0.881 2.178 1.00 0.20 90 HIS A N 2
ATOM 2972 C CA . HIS A 1 90 ? 10.702 1.902 3.178 1.00 0.21 90 HIS A CA 2
ATOM 2973 C C . HIS A 1 90 ? 11.991 2.602 3.599 1.00 0.21 90 HIS A C 2
ATOM 2974 O O . HIS A 1 90 ? 12.106 3.831 3.523 1.00 0.23 90 HIS A O 2
ATOM 2989 N N . GLY A 1 91 ? 12.962 1.805 4.041 1.00 0.24 91 GLY A N 2
ATOM 2990 C CA . GLY A 1 91 ? 14.239 2.348 4.459 1.00 0.29 91 GLY A CA 2
ATOM 2991 C C . GLY A 1 91 ? 14.883 3.171 3.365 1.00 0.27 91 GLY A C 2
ATOM 2992 O O . GLY A 1 91 ? 15.599 4.128 3.642 1.00 0.31 91 GLY A O 2
ATOM 2996 N N . TYR A 1 92 ? 14.624 2.792 2.118 1.00 0.24 92 TYR A N 2
ATOM 2997 C CA . TYR A 1 92 ? 15.168 3.503 0.969 1.00 0.24 92 TYR A CA 2
ATOM 2998 C C . TYR A 1 92 ? 14.586 4.907 0.886 1.00 0.22 92 TYR A C 2
ATOM 2999 O O . TYR A 1 92 ? 15.322 5.864 0.692 1.00 0.28 92 TYR A O 2
ATOM 3017 N N . TRP A 1 93 ? 13.269 5.027 1.038 1.00 0.19 93 TRP A N 2
ATOM 3018 C CA . TRP A 1 93 ? 12.623 6.337 0.987 1.00 0.21 93 TRP A CA 2
ATOM 3019 C C . TRP A 1 93 ? 13.251 7.269 2.017 1.00 0.27 93 TRP A C 2
ATOM 3020 O O . TRP A 1 93 ? 13.776 8.333 1.678 1.00 0.32 93 TRP A O 2
ATOM 3041 N N . THR A 1 94 ? 13.194 6.855 3.278 1.00 0.29 94 THR A N 2
ATOM 3042 C CA . THR A 1 94 ? 13.754 7.648 4.366 1.00 0.36 94 THR A CA 2
ATOM 3043 C C . THR A 1 94 ? 15.233 7.935 4.134 1.00 0.41 94 THR A C 2
ATOM 3044 O O . THR A 1 94 ? 15.671 9.083 4.215 1.00 0.53 94 THR A O 2
ATOM 3055 N N . GLN A 1 95 ? 15.998 6.887 3.846 1.00 0.40 95 GLN A N 2
ATOM 3056 C CA . GLN A 1 95 ? 17.428 7.032 3.596 1.00 0.48 95 GLN A CA 2
ATOM 3057 C C . GLN A 1 95 ? 17.672 7.807 2.312 1.00 0.53 95 GLN A C 2
ATOM 3058 O O . GLN A 1 95 ? 18.772 8.309 2.080 1.00 0.59 95 GLN A O 2
ATOM 3072 N N . GLN A 1 96 ? 16.644 7.902 1.475 1.00 0.83 96 GLN A N 2
ATOM 3073 C CA . GLN A 1 96 ? 16.763 8.629 0.222 1.00 0.94 96 GLN A CA 2
ATOM 3074 C C . GLN A 1 96 ? 16.724 10.127 0.494 1.00 0.86 96 GLN A C 2
ATOM 3075 O O . GLN A 1 96 ? 17.300 10.923 -0.247 1.00 0.86 96 GLN A O 2
ATOM 3089 N N . GLN A 1 97 ? 16.023 10.494 1.569 1.00 0.87 97 GLN A N 2
ATOM 3090 C CA . GLN A 1 97 ? 15.890 11.891 1.978 1.00 0.96 97 GLN A CA 2
ATOM 3091 C C . GLN A 1 97 ? 15.081 12.684 0.958 1.00 1.19 97 GLN A C 2
ATOM 3092 O O . GLN A 1 97 ? 15.084 13.915 0.973 1.00 1.41 97 GLN A O 2
ATOM 3106 N N . MET A 1 98 ? 14.384 11.968 0.081 1.00 1.20 98 MET A N 2
ATOM 3107 C CA . MET A 1 98 ? 13.565 12.598 -0.953 1.00 1.44 98 MET A CA 2
ATOM 3108 C C . MET A 1 98 ? 14.394 13.568 -1.798 1.00 1.61 98 MET A C 2
ATOM 3109 O O . MET A 1 98 ? 13.849 14.388 -2.536 1.00 1.80 98 MET A O 2
ATOM 3123 N N . GLN A 1 99 ? 15.716 13.460 -1.690 1.00 1.77 99 GLN A N 2
ATOM 3124 C CA . GLN A 1 99 ? 16.619 14.327 -2.440 1.00 2.06 99 GLN A CA 2
ATOM 3125 C C . GLN A 1 99 ? 17.634 13.506 -3.228 1.00 1.82 99 GLN A C 2
ATOM 3126 O O . GLN A 1 99 ? 18.683 14.016 -3.623 1.00 2.41 99 GLN A O 2
ATOM 3140 N N . GLN A 1 100 ? 17.309 12.236 -3.459 1.00 1.64 100 GLN A N 2
ATOM 3141 C CA . GLN A 1 100 ? 18.188 11.334 -4.199 1.00 2.11 100 GLN A CA 2
ATOM 3142 C C . GLN A 1 100 ? 19.548 11.213 -3.520 1.00 2.41 100 GLN A C 2
ATOM 3143 O O . GLN A 1 100 ? 20.403 12.089 -3.654 1.00 3.04 100 GLN A O 2
ATOM 3157 N N . LEU A 1 101 ? 19.741 10.119 -2.788 1.00 2.78 101 LEU A N 2
ATOM 3158 C CA . LEU A 1 101 ? 20.994 9.877 -2.083 1.00 3.83 101 LEU A CA 2
ATOM 3159 C C . LEU A 1 101 ? 22.174 9.863 -3.052 1.00 4.48 101 LEU A C 2
ATOM 3160 O O . LEU A 1 101 ? 23.225 10.441 -2.772 1.00 5.34 101 LEU A O 2
ATOM 3176 N N . GLN A 1 102 ? 21.993 9.202 -4.190 1.00 4.30 102 GLN A N 2
ATOM 3177 C CA . GLN A 1 102 ? 23.045 9.113 -5.197 1.00 5.04 102 GLN A CA 2
ATOM 3178 C C . GLN A 1 102 ? 22.462 8.734 -6.556 1.00 4.85 102 GLN A C 2
ATOM 3179 O O . GLN A 1 102 ? 22.461 7.563 -6.940 1.00 4.39 102 GLN A O 2
ATOM 3193 N N . GLN A 1 103 ? 21.959 9.735 -7.278 1.00 5.38 103 GLN A N 2
ATOM 3194 C CA . GLN A 1 103 ? 21.370 9.518 -8.598 1.00 5.37 103 GLN A CA 2
ATOM 3195 C C . GLN A 1 103 ? 20.257 8.475 -8.544 1.00 4.86 103 GLN A C 2
ATOM 3196 O O . GLN A 1 103 ? 19.915 7.868 -9.560 1.00 4.73 103 GLN A O 2
ATOM 3210 N N . ASN A 1 104 ? 19.692 8.274 -7.358 1.00 4.95 104 ASN A N 2
ATOM 3211 C CA . ASN A 1 104 ? 18.616 7.306 -7.182 1.00 4.92 104 ASN A CA 2
ATOM 3212 C C . ASN A 1 104 ? 17.287 7.879 -7.667 1.00 4.38 104 ASN A C 2
ATOM 3213 O O . ASN A 1 104 ? 16.469 8.338 -6.870 1.00 4.77 104 ASN A O 2
ATOM 3224 N N . VAL A 1 105 ? 17.089 7.857 -8.983 1.00 3.82 105 VAL A N 2
ATOM 3225 C CA . VAL A 1 105 ? 15.864 8.369 -9.588 1.00 3.47 105 VAL A CA 2
ATOM 3226 C C . VAL A 1 105 ? 15.655 9.842 -9.248 1.00 4.13 105 VAL A C 2
ATOM 3227 O O . VAL A 1 105 ? 14.995 10.127 -8.227 1.00 4.85 105 VAL A O 2
ATOM 3241 N N . GLN A 1 9 ? -23.502 -9.498 -2.992 1.00 8.26 9 GLN A N 3
ATOM 3242 C CA . GLN A 1 9 ? -23.651 -8.540 -4.083 1.00 8.38 9 GLN A CA 3
ATOM 3243 C C . GLN A 1 9 ? -22.299 -8.209 -4.704 1.00 8.05 9 GLN A C 3
ATOM 3244 O O . GLN A 1 9 ? -22.176 -8.097 -5.924 1.00 8.42 9 GLN A O 3
ATOM 3258 N N . ARG A 1 10 ? -21.288 -8.048 -3.853 1.00 7.57 10 ARG A N 3
ATOM 3259 C CA . ARG A 1 10 ? -19.938 -7.728 -4.309 1.00 7.46 10 ARG A CA 3
ATOM 3260 C C . ARG A 1 10 ? -19.919 -6.427 -5.106 1.00 6.76 10 ARG A C 3
ATOM 3261 O O . ARG A 1 10 ? -18.974 -6.154 -5.847 1.00 6.75 10 ARG A O 3
ATOM 3282 N N . ARG A 1 11 ? -20.967 -5.624 -4.945 1.00 6.32 11 ARG A N 3
ATOM 3283 C CA . ARG A 1 11 ? -21.070 -4.351 -5.647 1.00 5.75 11 ARG A CA 3
ATOM 3284 C C . ARG A 1 11 ? -20.517 -3.214 -4.794 1.00 5.04 11 ARG A C 3
ATOM 3285 O O . ARG A 1 11 ? -21.129 -2.813 -3.804 1.00 4.84 11 ARG A O 3
ATOM 3306 N N . ILE A 1 12 ? -19.354 -2.699 -5.185 1.00 4.89 12 ILE A N 3
ATOM 3307 C CA . ILE A 1 12 ? -18.716 -1.610 -4.455 1.00 4.36 12 ILE A CA 3
ATOM 3308 C C . ILE A 1 12 ? -19.384 -0.273 -4.759 1.00 3.79 12 ILE A C 3
ATOM 3309 O O . ILE A 1 12 ? -20.289 -0.194 -5.592 1.00 4.02 12 ILE A O 3
ATOM 3325 N N . ARG A 1 13 ? -18.932 0.777 -4.079 1.00 3.43 13 ARG A N 3
ATOM 3326 C CA . ARG A 1 13 ? -19.484 2.112 -4.274 1.00 3.21 13 ARG A CA 3
ATOM 3327 C C . ARG A 1 13 ? -18.393 3.173 -4.180 1.00 2.80 13 ARG A C 3
ATOM 3328 O O . ARG A 1 13 ? -18.418 4.169 -4.905 1.00 3.29 13 ARG A O 3
ATOM 3349 N N . ARG A 1 14 ? -17.438 2.952 -3.281 1.00 2.39 14 ARG A N 3
ATOM 3350 C CA . ARG A 1 14 ? -16.335 3.887 -3.086 1.00 2.25 14 ARG A CA 3
ATOM 3351 C C . ARG A 1 14 ? -15.620 4.175 -4.406 1.00 1.54 14 ARG A C 3
ATOM 3352 O O . ARG A 1 14 ? -15.512 3.297 -5.263 1.00 1.59 14 ARG A O 3
ATOM 3373 N N . PRO A 1 15 ? -15.121 5.414 -4.589 1.00 1.40 15 PRO A N 3
ATOM 3374 C CA . PRO A 1 15 ? -14.417 5.808 -5.815 1.00 1.25 15 PRO A CA 3
ATOM 3375 C C . PRO A 1 15 ? -13.159 4.978 -6.053 1.00 1.00 15 PRO A C 3
ATOM 3376 O O . PRO A 1 15 ? -12.982 4.394 -7.122 1.00 1.07 15 PRO A O 3
ATOM 3387 N N . PHE A 1 16 ? -12.287 4.932 -5.050 1.00 0.81 16 PHE A N 3
ATOM 3388 C CA . PHE A 1 16 ? -11.044 4.178 -5.151 1.00 0.61 16 PHE A CA 3
ATOM 3389 C C . PHE A 1 16 ? -10.969 3.089 -4.086 1.00 0.56 16 PHE A C 3
ATOM 3390 O O . PHE A 1 16 ? -11.807 3.026 -3.186 1.00 0.82 16 PHE A O 3
ATOM 3407 N N . SER A 1 17 ? -9.957 2.235 -4.199 1.00 0.42 17 SER A N 3
ATOM 3408 C CA . SER A 1 17 ? -9.758 1.144 -3.252 1.00 0.41 17 SER A CA 3
ATOM 3409 C C . SER A 1 17 ? -8.347 0.581 -3.371 1.00 0.37 17 SER A C 3
ATOM 3410 O O . SER A 1 17 ? -7.558 1.037 -4.200 1.00 0.35 17 SER A O 3
ATOM 3418 N N . VAL A 1 18 ? -8.033 -0.410 -2.540 1.00 0.38 18 VAL A N 3
ATOM 3419 C CA . VAL A 1 18 ? -6.713 -1.036 -2.552 1.00 0.37 18 VAL A CA 3
ATOM 3420 C C . VAL A 1 18 ? -6.307 -1.446 -3.966 1.00 0.32 18 VAL A C 3
ATOM 3421 O O . VAL A 1 18 ? -5.119 -1.512 -4.287 1.00 0.30 18 VAL A O 3
ATOM 3434 N N . ALA A 1 19 ? -7.301 -1.713 -4.807 1.00 0.33 19 ALA A N 3
ATOM 3435 C CA . ALA A 1 19 ? -7.052 -2.114 -6.186 1.00 0.32 19 ALA A CA 3
ATOM 3436 C C . ALA A 1 19 ? -6.211 -1.073 -6.917 1.00 0.28 19 ALA A C 3
ATOM 3437 O O . ALA A 1 19 ? -5.130 -1.377 -7.424 1.00 0.33 19 ALA A O 3
ATOM 3444 N N . GLU A 1 20 ? -6.713 0.156 -6.969 1.00 0.27 20 GLU A N 3
ATOM 3445 C CA . GLU A 1 20 ? -6.007 1.244 -7.636 1.00 0.27 20 GLU A CA 3
ATOM 3446 C C . GLU A 1 20 ? -4.736 1.608 -6.876 1.00 0.25 20 GLU A C 3
ATOM 3447 O O . GLU A 1 20 ? -3.722 1.969 -7.474 1.00 0.25 20 GLU A O 3
ATOM 3459 N N . VAL A 1 21 ? -4.803 1.513 -5.550 1.00 0.26 21 VAL A N 3
ATOM 3460 C CA . VAL A 1 21 ? -3.659 1.825 -4.701 1.00 0.27 21 VAL A CA 3
ATOM 3461 C C . VAL A 1 21 ? -2.443 1.001 -5.111 1.00 0.21 21 VAL A C 3
ATOM 3462 O O . VAL A 1 21 ? -1.302 1.435 -4.942 1.00 0.22 21 VAL A O 3
ATOM 3475 N N . GLU A 1 22 ? -2.693 -0.191 -5.649 1.00 0.21 22 GLU A N 3
ATOM 3476 C CA . GLU A 1 22 ? -1.617 -1.072 -6.094 1.00 0.22 22 GLU A CA 3
ATOM 3477 C C . GLU A 1 22 ? -0.684 -0.335 -7.048 1.00 0.22 22 GLU A C 3
ATOM 3478 O O . GLU A 1 22 ? 0.520 -0.239 -6.806 1.00 0.25 22 GLU A O 3
ATOM 3490 N N . ALA A 1 23 ? -1.250 0.179 -8.133 1.00 0.22 23 ALA A N 3
ATOM 3491 C CA . ALA A 1 23 ? -0.474 0.921 -9.118 1.00 0.29 23 ALA A CA 3
ATOM 3492 C C . ALA A 1 23 ? 0.167 2.142 -8.473 1.00 0.29 23 ALA A C 3
ATOM 3493 O O . ALA A 1 23 ? 1.335 2.451 -8.717 1.00 0.33 23 ALA A O 3
ATOM 3500 N N . LEU A 1 24 ? -0.609 2.826 -7.640 1.00 0.27 24 LEU A N 3
ATOM 3501 C CA . LEU A 1 24 ? -0.127 4.013 -6.944 1.00 0.32 24 LEU A CA 3
ATOM 3502 C C . LEU A 1 24 ? 1.090 3.666 -6.094 1.00 0.31 24 LEU A C 3
ATOM 3503 O O . LEU A 1 24 ? 1.953 4.509 -5.848 1.00 0.35 24 LEU A O 3
ATOM 3519 N N . VAL A 1 25 ? 1.148 2.413 -5.652 1.00 0.35 25 VAL A N 3
ATOM 3520 C CA . VAL A 1 25 ? 2.257 1.937 -4.838 1.00 0.42 25 VAL A CA 3
ATOM 3521 C C . VAL A 1 25 ? 3.498 1.720 -5.699 1.00 0.40 25 VAL A C 3
ATOM 3522 O O . VAL A 1 25 ? 4.615 2.028 -5.284 1.00 0.40 25 VAL A O 3
ATOM 3535 N N . GLN A 1 26 ? 3.291 1.190 -6.898 1.00 0.43 26 GLN A N 3
ATOM 3536 C CA . GLN A 1 26 ? 4.389 0.942 -7.825 1.00 0.49 26 GLN A CA 3
ATOM 3537 C C . GLN A 1 26 ? 5.019 2.261 -8.261 1.00 0.46 26 GLN A C 3
ATOM 3538 O O . GLN A 1 26 ? 6.167 2.302 -8.703 1.00 0.54 26 GLN A O 3
ATOM 3552 N N . ALA A 1 27 ? 4.254 3.339 -8.133 1.00 0.39 27 ALA A N 3
ATOM 3553 C CA . ALA A 1 27 ? 4.726 4.666 -8.510 1.00 0.42 27 ALA A CA 3
ATOM 3554 C C . ALA A 1 27 ? 5.454 5.365 -7.360 1.00 0.38 27 ALA A C 3
ATOM 3555 O O . ALA A 1 27 ? 6.431 6.080 -7.582 1.00 0.42 27 ALA A O 3
ATOM 3562 N N . VAL A 1 28 ? 4.974 5.160 -6.134 1.00 0.31 28 VAL A N 3
ATOM 3563 C CA . VAL A 1 28 ? 5.572 5.797 -4.959 1.00 0.29 28 VAL A CA 3
ATOM 3564 C C . VAL A 1 28 ? 6.749 5.005 -4.392 1.00 0.29 28 VAL A C 3
ATOM 3565 O O . VAL A 1 28 ? 7.551 5.544 -3.633 1.00 0.29 28 VAL A O 3
ATOM 3578 N N . GLU A 1 29 ? 6.853 3.732 -4.750 1.00 0.34 29 GLU A N 3
ATOM 3579 C CA . GLU A 1 29 ? 7.938 2.888 -4.248 1.00 0.41 29 GLU A CA 3
ATOM 3580 C C . GLU A 1 29 ? 9.315 3.466 -4.584 1.00 0.43 29 GLU A C 3
ATOM 3581 O O . GLU A 1 29 ? 10.332 2.982 -4.088 1.00 0.48 29 GLU A O 3
ATOM 3593 N N . LYS A 1 30 ? 9.347 4.495 -5.428 1.00 0.41 30 LYS A N 3
ATOM 3594 C CA . LYS A 1 30 ? 10.610 5.116 -5.823 1.00 0.46 30 LYS A CA 3
ATOM 3595 C C . LYS A 1 30 ? 10.834 6.458 -5.120 1.00 0.41 30 LYS A C 3
ATOM 3596 O O . LYS A 1 30 ? 11.946 6.754 -4.681 1.00 0.42 30 LYS A O 3
ATOM 3615 N N . LEU A 1 31 ? 9.783 7.269 -5.018 1.00 0.40 31 LEU A N 3
ATOM 3616 C CA . LEU A 1 31 ? 9.891 8.581 -4.378 1.00 0.40 31 LEU A CA 3
ATOM 3617 C C . LEU A 1 31 ? 8.931 8.708 -3.197 1.00 0.32 31 LEU A C 3
ATOM 3618 O O . LEU A 1 31 ? 8.486 9.804 -2.857 1.00 0.39 31 LEU A O 3
ATOM 3634 N N . GLY A 1 32 ? 8.636 7.581 -2.560 1.00 0.26 32 GLY A N 3
ATOM 3635 C CA . GLY A 1 32 ? 7.726 7.584 -1.427 1.00 0.31 32 GLY A CA 3
ATOM 3636 C C . GLY A 1 32 ? 8.377 8.067 -0.148 1.00 0.29 32 GLY A C 3
ATOM 3637 O O . GLY A 1 32 ? 9.483 8.607 -0.170 1.00 0.30 32 GLY A O 3
ATOM 3641 N N . THR A 1 33 ? 7.682 7.876 0.969 1.00 0.33 33 THR A N 3
ATOM 3642 C CA . THR A 1 33 ? 8.188 8.291 2.273 1.00 0.39 33 THR A CA 3
ATOM 3643 C C . THR A 1 33 ? 7.613 7.417 3.381 1.00 0.44 33 THR A C 3
ATOM 3644 O O . THR A 1 33 ? 8.332 6.983 4.281 1.00 0.53 33 THR A O 3
ATOM 3655 N N . GLY A 1 34 ? 6.311 7.162 3.306 1.00 0.42 34 GLY A N 3
ATOM 3656 C CA . GLY A 1 34 ? 5.653 6.336 4.303 1.00 0.48 34 GLY A CA 3
ATOM 3657 C C . GLY A 1 34 ? 4.190 6.089 3.988 1.00 0.43 34 GLY A C 3
ATOM 3658 O O . GLY A 1 34 ? 3.402 5.793 4.887 1.00 0.47 34 GLY A O 3
ATOM 3662 N N . ARG A 1 35 ? 3.830 6.223 2.708 1.00 0.40 35 ARG A N 3
ATOM 3663 C CA . ARG A 1 35 ? 2.458 6.014 2.245 1.00 0.43 35 ARG A CA 3
ATOM 3664 C C . ARG A 1 35 ? 1.443 6.690 3.162 1.00 0.36 35 ARG A C 3
ATOM 3665 O O . ARG A 1 35 ? 0.285 6.280 3.231 1.00 0.41 35 ARG A O 3
ATOM 3686 N N . TRP A 1 36 ? 1.879 7.737 3.857 1.00 0.34 36 TRP A N 3
ATOM 3687 C CA . TRP A 1 36 ? 1.004 8.471 4.763 1.00 0.41 36 TRP A CA 3
ATOM 3688 C C . TRP A 1 36 ? -0.218 8.991 4.015 1.00 0.43 36 TRP A C 3
ATOM 3689 O O . TRP A 1 36 ? -1.355 8.832 4.465 1.00 0.46 36 TRP A O 3
ATOM 3710 N N . ARG A 1 37 ? 0.028 9.601 2.861 1.00 0.47 37 ARG A N 3
ATOM 3711 C CA . ARG A 1 37 ? -1.042 10.154 2.043 1.00 0.58 37 ARG A CA 3
ATOM 3712 C C . ARG A 1 37 ? -1.851 9.043 1.383 1.00 0.56 37 ARG A C 3
ATOM 3713 O O . ARG A 1 37 ? -3.044 9.204 1.116 1.00 0.64 37 ARG A O 3
ATOM 3734 N N . ASP A 1 38 ? -1.199 7.912 1.131 1.00 0.52 38 ASP A N 3
ATOM 3735 C CA . ASP A 1 38 ? -1.860 6.777 0.501 1.00 0.61 38 ASP A CA 3
ATOM 3736 C C . ASP A 1 38 ? -2.922 6.201 1.424 1.00 0.58 38 ASP A C 3
ATOM 3737 O O . ASP A 1 38 ? -4.100 6.161 1.076 1.00 0.69 38 ASP A O 3
ATOM 3746 N N . VAL A 1 39 ? -2.500 5.754 2.600 1.00 0.50 39 VAL A N 3
ATOM 3747 C CA . VAL A 1 39 ? -3.422 5.193 3.576 1.00 0.55 39 VAL A CA 3
ATOM 3748 C C . VAL A 1 39 ? -4.483 6.217 3.956 1.00 0.52 39 VAL A C 3
ATOM 3749 O O . VAL A 1 39 ? -5.606 5.863 4.314 1.00 0.58 39 VAL A O 3
ATOM 3762 N N . LYS A 1 40 ? -4.113 7.493 3.875 1.00 0.48 40 LYS A N 3
ATOM 3763 C CA . LYS A 1 40 ? -5.027 8.579 4.202 1.00 0.55 40 LYS A CA 3
ATOM 3764 C C . LYS A 1 40 ? -6.235 8.577 3.272 1.00 0.62 40 LYS A C 3
ATOM 3765 O O . LYS A 1 40 ? -7.377 8.628 3.728 1.00 0.65 40 LYS A O 3
ATOM 3784 N N . LEU A 1 41 ? -5.981 8.521 1.966 1.00 0.68 41 LEU A N 3
ATOM 3785 C CA . LEU A 1 41 ? -7.061 8.529 0.985 1.00 0.80 41 LEU A CA 3
ATOM 3786 C C . LEU A 1 41 ? -7.153 7.202 0.239 1.00 0.81 41 LEU A C 3
ATOM 3787 O O . LEU A 1 41 ? -7.667 7.147 -0.880 1.00 0.94 41 LEU A O 3
ATOM 3803 N N . CYS A 1 42 ? -6.661 6.137 0.861 1.00 0.71 42 CYS A N 3
ATOM 3804 C CA . CYS A 1 42 ? -6.705 4.816 0.246 1.00 0.77 42 CYS A CA 3
ATOM 3805 C C . CYS A 1 42 ? -8.142 4.443 -0.084 1.00 0.83 42 CYS A C 3
ATOM 3806 O O . CYS A 1 42 ? -8.448 4.014 -1.197 1.00 0.98 42 CYS A O 3
ATOM 3814 N N . ALA A 1 43 ? -9.017 4.630 0.900 1.00 0.74 43 ALA A N 3
ATOM 3815 C CA . ALA A 1 43 ? -10.439 4.327 0.758 1.00 0.80 43 ALA A CA 3
ATOM 3816 C C . ALA A 1 43 ? -11.161 4.539 2.083 1.00 0.70 43 ALA A C 3
ATOM 3817 O O . ALA A 1 43 ? -12.159 3.874 2.365 1.00 0.69 43 ALA A O 3
ATOM 3824 N N . PHE A 1 44 ? -10.651 5.469 2.891 1.00 0.65 44 PHE A N 3
ATOM 3825 C CA . PHE A 1 44 ? -11.222 5.750 4.195 1.00 0.64 44 PHE A CA 3
ATOM 3826 C C . PHE A 1 44 ? -11.023 4.524 5.058 1.00 0.54 44 PHE A C 3
ATOM 3827 O O . PHE A 1 44 ? -11.701 4.321 6.065 1.00 0.60 44 PHE A O 3
ATOM 3844 N N . GLU A 1 45 ? -10.061 3.712 4.633 1.00 0.49 45 GLU A N 3
ATOM 3845 C CA . GLU A 1 45 ? -9.736 2.475 5.314 1.00 0.51 45 GLU A CA 3
ATOM 3846 C C . GLU A 1 45 ? -8.759 2.714 6.457 1.00 0.49 45 GLU A C 3
ATOM 3847 O O . GLU A 1 45 ? -9.021 2.343 7.602 1.00 0.54 45 GLU A O 3
ATOM 3859 N N . ASP A 1 46 ? -7.632 3.337 6.137 1.00 0.48 46 ASP A N 3
ATOM 3860 C CA . ASP A 1 46 ? -6.611 3.630 7.134 1.00 0.48 46 ASP A CA 3
ATOM 3861 C C . ASP A 1 46 ? -6.455 5.135 7.319 1.00 0.50 46 ASP A C 3
ATOM 3862 O O . ASP A 1 46 ? -5.430 5.608 7.813 1.00 0.59 46 ASP A O 3
ATOM 3871 N N . ALA A 1 47 ? -7.480 5.882 6.923 1.00 0.50 47 ALA A N 3
ATOM 3872 C CA . ALA A 1 47 ? -7.464 7.335 7.049 1.00 0.64 47 ALA A CA 3
ATOM 3873 C C . ALA A 1 47 ? -7.382 7.768 8.510 1.00 0.80 47 ALA A C 3
ATOM 3874 O O . ALA A 1 47 ? -7.251 8.958 8.806 1.00 0.98 47 ALA A O 3
ATOM 3881 N N . ASP A 1 48 ? -7.459 6.802 9.422 1.00 0.79 48 ASP A N 3
ATOM 3882 C CA . ASP A 1 48 ? -7.394 7.090 10.851 1.00 0.98 48 ASP A CA 3
ATOM 3883 C C . ASP A 1 48 ? -6.045 6.681 11.431 1.00 1.06 48 ASP A C 3
ATOM 3884 O O . ASP A 1 48 ? -5.673 7.114 12.522 1.00 1.24 48 ASP A O 3
ATOM 3893 N N . HIS A 1 49 ? -5.316 5.846 10.693 1.00 0.95 49 HIS A N 3
ATOM 3894 C CA . HIS A 1 49 ? -4.005 5.368 11.127 1.00 1.05 49 HIS A CA 3
ATOM 3895 C C . HIS A 1 49 ? -4.113 4.585 12.431 1.00 0.56 49 HIS A C 3
ATOM 3896 O O . HIS A 1 49 ? -4.301 5.161 13.503 1.00 1.09 49 HIS A O 3
ATOM 3911 N N . ARG A 1 50 ? -3.991 3.264 12.333 1.00 0.62 50 ARG A N 3
ATOM 3912 C CA . ARG A 1 50 ? -4.082 2.400 13.503 1.00 1.10 50 ARG A CA 3
ATOM 3913 C C . ARG A 1 50 ? -2.732 2.270 14.206 1.00 0.91 50 ARG A C 3
ATOM 3914 O O . ARG A 1 50 ? -2.613 2.568 15.395 1.00 0.91 50 ARG A O 3
ATOM 3935 N N . THR A 1 51 ? -1.720 1.825 13.467 1.00 0.81 51 THR A N 3
ATOM 3936 C CA . THR A 1 51 ? -0.384 1.647 14.029 1.00 0.67 51 THR A CA 3
ATOM 3937 C C . THR A 1 51 ? 0.677 1.705 12.933 1.00 0.59 51 THR A C 3
ATOM 3938 O O . THR A 1 51 ? 0.378 1.467 11.764 1.00 0.59 51 THR A O 3
ATOM 3949 N N . TYR A 1 52 ? 1.912 2.033 13.309 1.00 0.55 52 TYR A N 3
ATOM 3950 C CA . TYR A 1 52 ? 3.001 2.121 12.340 1.00 0.52 52 TYR A CA 3
ATOM 3951 C C . TYR A 1 52 ? 3.253 0.775 11.659 1.00 0.43 52 TYR A C 3
ATOM 3952 O O . TYR A 1 52 ? 3.409 0.713 10.437 1.00 0.42 52 TYR A O 3
ATOM 3970 N N . VAL A 1 53 ? 3.283 -0.300 12.440 1.00 0.39 53 VAL A N 3
ATOM 3971 C CA . VAL A 1 53 ? 3.499 -1.632 11.886 1.00 0.35 53 VAL A CA 3
ATOM 3972 C C . VAL A 1 53 ? 2.234 -2.140 11.205 1.00 0.37 53 VAL A C 3
ATOM 3973 O O . VAL A 1 53 ? 2.297 -2.732 10.129 1.00 0.38 53 VAL A O 3
ATOM 3986 N N . ASP A 1 54 ? 1.085 -1.905 11.838 1.00 0.42 54 ASP A N 3
ATOM 3987 C CA . ASP A 1 54 ? -0.191 -2.334 11.272 1.00 0.49 54 ASP A CA 3
ATOM 3988 C C . ASP A 1 54 ? -0.369 -1.734 9.884 1.00 0.49 54 ASP A C 3
ATOM 3989 O O . ASP A 1 54 ? -0.807 -2.409 8.950 1.00 0.53 54 ASP A O 3
ATOM 3998 N N . LEU A 1 55 ? -0.026 -0.458 9.759 1.00 0.51 55 LEU A N 3
ATOM 3999 C CA . LEU A 1 55 ? -0.115 0.239 8.486 1.00 0.57 55 LEU A CA 3
ATOM 4000 C C . LEU A 1 55 ? 0.865 -0.387 7.503 1.00 0.47 55 LEU A C 3
ATOM 4001 O O . LEU A 1 55 ? 0.557 -0.576 6.323 1.00 0.47 55 LEU A O 3
ATOM 4017 N N . LYS A 1 56 ? 2.049 -0.719 8.009 1.00 0.44 56 LYS A N 3
ATOM 4018 C CA . LYS A 1 56 ? 3.080 -1.341 7.193 1.00 0.41 56 LYS A CA 3
ATOM 4019 C C . LYS A 1 56 ? 2.645 -2.743 6.784 1.00 0.35 56 LYS A C 3
ATOM 4020 O O . LYS A 1 56 ? 3.136 -3.294 5.798 1.00 0.34 56 LYS A O 3
ATOM 4039 N N . ASP A 1 57 ? 1.722 -3.315 7.553 1.00 0.37 57 ASP A N 3
ATOM 4040 C CA . ASP A 1 57 ? 1.203 -4.643 7.264 1.00 0.39 57 ASP A CA 3
ATOM 4041 C C . ASP A 1 57 ? 0.246 -4.583 6.083 1.00 0.39 57 ASP A C 3
ATOM 4042 O O . ASP A 1 57 ? 0.215 -5.485 5.248 1.00 0.38 57 ASP A O 3
ATOM 4051 N N . LYS A 1 58 ? -0.542 -3.511 6.025 1.00 0.43 58 LYS A N 3
ATOM 4052 C CA . LYS A 1 58 ? -1.488 -3.319 4.934 1.00 0.46 58 LYS A CA 3
ATOM 4053 C C . LYS A 1 58 ? -0.734 -3.110 3.626 1.00 0.41 58 LYS A C 3
ATOM 4054 O O . LYS A 1 58 ? -1.191 -3.515 2.557 1.00 0.41 58 LYS A O 3
ATOM 4073 N N . TRP A 1 59 ? 0.427 -2.474 3.729 1.00 0.38 59 TRP A N 3
ATOM 4074 C CA . TRP A 1 59 ? 1.277 -2.210 2.574 1.00 0.35 59 TRP A CA 3
ATOM 4075 C C . TRP A 1 59 ? 1.982 -3.495 2.142 1.00 0.28 59 TRP A C 3
ATOM 4076 O O . TRP A 1 59 ? 1.979 -3.861 0.965 1.00 0.28 59 TRP A O 3
ATOM 4097 N N . LYS A 1 60 ? 2.582 -4.172 3.115 1.00 0.25 60 LYS A N 3
ATOM 4098 C CA . LYS A 1 60 ? 3.283 -5.429 2.873 1.00 0.21 60 LYS A CA 3
ATOM 4099 C C . LYS A 1 60 ? 2.338 -6.475 2.286 1.00 0.21 60 LYS A C 3
ATOM 4100 O O . LYS A 1 60 ? 2.720 -7.253 1.413 1.00 0.25 60 LYS A O 3
ATOM 4119 N N . THR A 1 61 ? 1.106 -6.490 2.779 1.00 0.22 61 THR A N 3
ATOM 4120 C CA . THR A 1 61 ? 0.102 -7.434 2.305 1.00 0.27 61 THR A CA 3
ATOM 4121 C C . THR A 1 61 ? -0.428 -7.002 0.947 1.00 0.28 61 THR A C 3
ATOM 4122 O O . THR A 1 61 ? -0.869 -7.827 0.145 1.00 0.35 61 THR A O 3
ATOM 4133 N N . LEU A 1 62 ? -0.378 -5.701 0.696 1.00 0.28 62 LEU A N 3
ATOM 4134 C CA . LEU A 1 62 ? -0.841 -5.147 -0.565 1.00 0.36 62 LEU A CA 3
ATOM 4135 C C . LEU A 1 62 ? 0.028 -5.652 -1.713 1.00 0.35 62 LEU A C 3
ATOM 4136 O O . LEU A 1 62 ? -0.473 -5.947 -2.798 1.00 0.42 62 LEU A O 3
ATOM 4152 N N . VAL A 1 63 ? 1.334 -5.751 -1.466 1.00 0.30 63 VAL A N 3
ATOM 4153 C CA . VAL A 1 63 ? 2.263 -6.238 -2.479 1.00 0.33 63 VAL A CA 3
ATOM 4154 C C . VAL A 1 63 ? 2.291 -7.764 -2.491 1.00 0.38 63 VAL A C 3
ATOM 4155 O O . VAL A 1 63 ? 2.305 -8.388 -3.551 1.00 0.47 63 VAL A O 3
ATOM 4168 N N . HIS A 1 64 ? 2.299 -8.358 -1.299 1.00 0.34 64 HIS A N 3
ATOM 4169 C CA . HIS A 1 64 ? 2.309 -9.809 -1.157 1.00 0.43 64 HIS A CA 3
ATOM 4170 C C . HIS A 1 64 ? 1.141 -10.439 -1.913 1.00 0.48 64 HIS A C 3
ATOM 4171 O O . HIS A 1 64 ? 1.289 -11.480 -2.552 1.00 0.54 64 HIS A O 3
ATOM 4186 N N . THR A 1 65 ? -0.020 -9.799 -1.829 1.00 0.47 65 THR A N 3
ATOM 4187 C CA . THR A 1 65 ? -1.222 -10.294 -2.493 1.00 0.54 65 THR A CA 3
ATOM 4188 C C . THR A 1 65 ? -1.241 -9.911 -3.972 1.00 0.57 65 THR A C 3
ATOM 4189 O O . THR A 1 65 ? -1.968 -10.510 -4.766 1.00 0.65 65 THR A O 3
ATOM 4200 N N . ALA A 1 66 ? -0.438 -8.914 -4.335 1.00 0.55 66 ALA A N 3
ATOM 4201 C CA . ALA A 1 66 ? -0.372 -8.454 -5.719 1.00 0.62 66 ALA A CA 3
ATOM 4202 C C . ALA A 1 66 ? -0.085 -9.610 -6.674 1.00 0.72 66 ALA A C 3
ATOM 4203 O O . ALA A 1 66 ? -0.985 -10.095 -7.360 1.00 0.84 66 ALA A O 3
ATOM 4210 N N . LYS A 1 67 ? 1.170 -10.046 -6.713 1.00 0.71 67 LYS A N 3
ATOM 4211 C CA . LYS A 1 67 ? 1.565 -11.145 -7.587 1.00 0.82 67 LYS A CA 3
ATOM 4212 C C . LYS A 1 67 ? 2.913 -11.724 -7.171 1.00 0.83 67 LYS A C 3
ATOM 4213 O O . LYS A 1 67 ? 3.586 -12.380 -7.966 1.00 0.94 67 LYS A O 3
ATOM 4232 N N . ILE A 1 68 ? 3.296 -11.483 -5.923 1.00 0.74 68 ILE A N 3
ATOM 4233 C CA . ILE A 1 68 ? 4.559 -11.989 -5.403 1.00 0.78 68 ILE A CA 3
ATOM 4234 C C . ILE A 1 68 ? 4.588 -13.515 -5.449 1.00 0.91 68 ILE A C 3
ATOM 4235 O O . ILE A 1 68 ? 5.651 -14.122 -5.583 1.00 1.01 68 ILE A O 3
ATOM 4251 N N . SER A 1 69 ? 3.407 -14.123 -5.355 1.00 0.95 69 SER A N 3
ATOM 4252 C CA . SER A 1 69 ? 3.278 -15.578 -5.381 1.00 1.13 69 SER A CA 3
ATOM 4253 C C . SER A 1 69 ? 4.318 -16.251 -4.480 1.00 1.19 69 SER A C 3
ATOM 4254 O O . SER A 1 69 ? 5.125 -17.054 -4.950 1.00 1.28 69 SER A O 3
ATOM 4262 N N . PRO A 1 70 ? 4.315 -15.933 -3.172 1.00 1.22 70 PRO A N 3
ATOM 4263 C CA . PRO A 1 70 ? 5.263 -16.514 -2.218 1.00 1.33 70 PRO A CA 3
ATOM 4264 C C . PRO A 1 70 ? 4.876 -17.930 -1.801 1.00 1.56 70 PRO A C 3
ATOM 4265 O O . PRO A 1 70 ? 5.704 -18.840 -1.819 1.00 1.61 70 PRO A O 3
ATOM 4276 N N . GLN A 1 71 ? 3.613 -18.106 -1.424 1.00 1.88 71 GLN A N 3
ATOM 4277 C CA . GLN A 1 71 ? 3.114 -19.411 -0.999 1.00 2.17 71 GLN A CA 3
ATOM 4278 C C . GLN A 1 71 ? 2.760 -20.279 -2.200 1.00 2.50 71 GLN A C 3
ATOM 4279 O O . GLN A 1 71 ? 2.575 -21.491 -2.070 1.00 2.87 71 GLN A O 3
ATOM 4293 N N . GLN A 1 72 ? 2.664 -19.655 -3.370 1.00 2.53 72 GLN A N 3
ATOM 4294 C CA . GLN A 1 72 ? 2.332 -20.373 -4.595 1.00 3.06 72 GLN A CA 3
ATOM 4295 C C . GLN A 1 72 ? 3.440 -21.356 -4.965 1.00 2.62 72 GLN A C 3
ATOM 4296 O O . GLN A 1 72 ? 3.214 -22.303 -5.718 1.00 3.04 72 GLN A O 3
ATOM 4310 N N . ARG A 1 73 ? 4.634 -21.121 -4.431 1.00 2.20 73 ARG A N 3
ATOM 4311 C CA . ARG A 1 73 ? 5.778 -21.986 -4.701 1.00 2.48 73 ARG A CA 3
ATOM 4312 C C . ARG A 1 73 ? 6.091 -22.865 -3.496 1.00 2.98 73 ARG A C 3
ATOM 4313 O O . ARG A 1 73 ? 6.465 -22.369 -2.434 1.00 3.45 73 ARG A O 3
ATOM 4334 N N . ARG A 1 74 ? 5.936 -24.173 -3.669 1.00 3.43 74 ARG A N 3
ATOM 4335 C CA . ARG A 1 74 ? 6.201 -25.125 -2.595 1.00 4.19 74 ARG A CA 3
ATOM 4336 C C . ARG A 1 74 ? 7.699 -25.369 -2.442 1.00 4.18 74 ARG A C 3
ATOM 4337 O O . ARG A 1 74 ? 8.375 -25.760 -3.396 1.00 4.70 74 ARG A O 3
ATOM 4358 N N . GLY A 1 75 ? 8.212 -25.137 -1.238 1.00 3.91 75 GLY A N 3
ATOM 4359 C CA . GLY A 1 75 ? 9.626 -25.337 -0.981 1.00 4.13 75 GLY A CA 3
ATOM 4360 C C . GLY A 1 75 ? 10.241 -24.195 -0.195 1.00 3.81 75 GLY A C 3
ATOM 4361 O O . GLY A 1 75 ? 11.350 -23.755 -0.493 1.00 3.92 75 GLY A O 3
ATOM 4365 N N . GLU A 1 76 ? 9.517 -23.715 0.812 1.00 3.83 76 GLU A N 3
ATOM 4366 C CA . GLU A 1 76 ? 9.997 -22.618 1.643 1.00 3.68 76 GLU A CA 3
ATOM 4367 C C . GLU A 1 76 ? 9.227 -22.555 2.963 1.00 3.18 76 GLU A C 3
ATOM 4368 O O . GLU A 1 76 ? 8.055 -22.928 3.020 1.00 3.40 76 GLU A O 3
ATOM 4380 N N . PRO A 1 77 ? 9.876 -22.083 4.045 1.00 2.73 77 PRO A N 3
ATOM 4381 C CA . PRO A 1 77 ? 9.243 -21.975 5.364 1.00 2.52 77 PRO A CA 3
ATOM 4382 C C . PRO A 1 77 ? 8.205 -20.859 5.414 1.00 2.26 77 PRO A C 3
ATOM 4383 O O . PRO A 1 77 ? 7.001 -21.115 5.401 1.00 2.54 77 PRO A O 3
ATOM 4394 N N . VAL A 1 78 ? 8.683 -19.621 5.469 1.00 1.91 78 VAL A N 3
ATOM 4395 C CA . VAL A 1 78 ? 7.803 -18.461 5.518 1.00 1.72 78 VAL A CA 3
ATOM 4396 C C . VAL A 1 78 ? 8.168 -17.446 4.435 1.00 1.48 78 VAL A C 3
ATOM 4397 O O . VAL A 1 78 ? 9.328 -17.355 4.031 1.00 1.45 78 VAL A O 3
ATOM 4410 N N . PRO A 1 79 ? 7.184 -16.668 3.948 1.00 1.39 79 PRO A N 3
ATOM 4411 C CA . PRO A 1 79 ? 7.418 -15.661 2.908 1.00 1.22 79 PRO A CA 3
ATOM 4412 C C . PRO A 1 79 ? 8.187 -14.452 3.434 1.00 1.05 79 PRO A C 3
ATOM 4413 O O . PRO A 1 79 ? 7.615 -13.570 4.074 1.00 1.01 79 PRO A O 3
ATOM 4424 N N . GLN A 1 80 ? 9.489 -14.426 3.165 1.00 1.07 80 GLN A N 3
ATOM 4425 C CA . GLN A 1 80 ? 10.343 -13.330 3.610 1.00 0.95 80 GLN A CA 3
ATOM 4426 C C . GLN A 1 80 ? 10.524 -12.292 2.509 1.00 0.84 80 GLN A C 3
ATOM 4427 O O . GLN A 1 80 ? 10.788 -11.121 2.783 1.00 0.76 80 GLN A O 3
ATOM 4441 N N . GLU A 1 81 ? 10.388 -12.736 1.265 1.00 0.91 81 GLU A N 3
ATOM 4442 C CA . GLU A 1 81 ? 10.537 -11.860 0.105 1.00 0.90 81 GLU A CA 3
ATOM 4443 C C . GLU A 1 81 ? 9.696 -10.592 0.241 1.00 0.76 81 GLU A C 3
ATOM 4444 O O . GLU A 1 81 ? 10.128 -9.508 -0.151 1.00 0.81 81 GLU A O 3
ATOM 4456 N N . LEU A 1 82 ? 8.499 -10.734 0.798 1.00 0.62 82 LEU A N 3
ATOM 4457 C CA . LEU A 1 82 ? 7.599 -9.609 0.974 1.00 0.53 82 LEU A CA 3
ATOM 4458 C C . LEU A 1 82 ? 8.160 -8.613 1.984 1.00 0.43 82 LEU A C 3
ATOM 4459 O O . LEU A 1 82 ? 8.401 -7.453 1.655 1.00 0.46 82 LEU A O 3
ATOM 4475 N N . LEU A 1 83 ? 8.375 -9.078 3.210 1.00 0.43 83 LEU A N 3
ATOM 4476 C CA . LEU A 1 83 ? 8.903 -8.227 4.273 1.00 0.38 83 LEU A CA 3
ATOM 4477 C C . LEU A 1 83 ? 10.262 -7.656 3.891 1.00 0.37 83 LEU A C 3
ATOM 4478 O O . LEU A 1 83 ? 10.670 -6.607 4.394 1.00 0.33 83 LEU A O 3
ATOM 4494 N N . ASN A 1 84 ? 10.959 -8.349 2.998 1.00 0.47 84 ASN A N 3
ATOM 4495 C CA . ASN A 1 84 ? 12.271 -7.912 2.547 1.00 0.53 84 ASN A CA 3
ATOM 4496 C C . ASN A 1 84 ? 12.157 -6.669 1.671 1.00 0.47 84 ASN A C 3
ATOM 4497 O O . ASN A 1 84 ? 12.833 -5.669 1.909 1.00 0.45 84 ASN A O 3
ATOM 4508 N N . ARG A 1 85 ? 11.288 -6.736 0.666 1.00 0.51 85 ARG A N 3
ATOM 4509 C CA . ARG A 1 85 ? 11.094 -5.614 -0.246 1.00 0.54 85 ARG A CA 3
ATOM 4510 C C . ARG A 1 85 ? 10.335 -4.480 0.434 1.00 0.44 85 ARG A C 3
ATOM 4511 O O . ARG A 1 85 ? 10.383 -3.333 -0.010 1.00 0.48 85 ARG A O 3
ATOM 4532 N N . VAL A 1 86 ? 9.634 -4.810 1.515 1.00 0.34 86 VAL A N 3
ATOM 4533 C CA . VAL A 1 86 ? 8.864 -3.821 2.259 1.00 0.31 86 VAL A CA 3
ATOM 4534 C C . VAL A 1 86 ? 9.777 -2.928 3.092 1.00 0.25 86 VAL A C 3
ATOM 4535 O O . VAL A 1 86 ? 9.828 -1.716 2.885 1.00 0.31 86 VAL A O 3
ATOM 4548 N N . LEU A 1 87 ? 10.494 -3.530 4.036 1.00 0.18 87 LEU A N 3
ATOM 4549 C CA . LEU A 1 87 ? 11.405 -2.780 4.894 1.00 0.21 87 LEU A CA 3
ATOM 4550 C C . LEU A 1 87 ? 12.514 -2.131 4.073 1.00 0.21 87 LEU A C 3
ATOM 4551 O O . LEU A 1 87 ? 13.083 -1.117 4.476 1.00 0.27 87 LEU A O 3
ATOM 4567 N N . ASN A 1 88 ? 12.817 -2.722 2.920 1.00 0.21 88 ASN A N 3
ATOM 4568 C CA . ASN A 1 88 ? 13.852 -2.190 2.042 1.00 0.26 88 ASN A CA 3
ATOM 4569 C C . ASN A 1 88 ? 13.370 -0.918 1.359 1.00 0.23 88 ASN A C 3
ATOM 4570 O O . ASN A 1 88 ? 14.045 0.112 1.388 1.00 0.26 88 ASN A O 3
ATOM 4581 N N . ALA A 1 89 ? 12.196 -1.002 0.743 1.00 0.22 89 ALA A N 3
ATOM 4582 C CA . ALA A 1 89 ? 11.606 0.137 0.047 1.00 0.24 89 ALA A CA 3
ATOM 4583 C C . ALA A 1 89 ? 11.371 1.306 0.999 1.00 0.18 89 ALA A C 3
ATOM 4584 O O . ALA A 1 89 ? 11.734 2.443 0.700 1.00 0.19 89 ALA A O 3
ATOM 4591 N N . HIS A 1 90 ? 10.762 1.021 2.146 1.00 0.20 90 HIS A N 3
ATOM 4592 C CA . HIS A 1 90 ? 10.481 2.054 3.139 1.00 0.21 90 HIS A CA 3
ATOM 4593 C C . HIS A 1 90 ? 11.778 2.709 3.608 1.00 0.21 90 HIS A C 3
ATOM 4594 O O . HIS A 1 90 ? 11.938 3.934 3.532 1.00 0.23 90 HIS A O 3
ATOM 4609 N N . GLY A 1 91 ? 12.699 1.882 4.093 1.00 0.24 91 GLY A N 3
ATOM 4610 C CA . GLY A 1 91 ? 13.976 2.386 4.558 1.00 0.29 91 GLY A CA 3
ATOM 4611 C C . GLY A 1 91 ? 14.696 3.166 3.481 1.00 0.27 91 GLY A C 3
ATOM 4612 O O . GLY A 1 91 ? 15.402 4.125 3.772 1.00 0.31 91 GLY A O 3
ATOM 4616 N N . TYR A 1 92 ? 14.508 2.752 2.233 1.00 0.24 92 TYR A N 3
ATOM 4617 C CA . TYR A 1 92 ? 15.134 3.417 1.097 1.00 0.24 92 TYR A CA 3
ATOM 4618 C C . TYR A 1 92 ? 14.640 4.856 0.974 1.00 0.22 92 TYR A C 3
ATOM 4619 O O . TYR A 1 92 ? 15.425 5.767 0.730 1.00 0.28 92 TYR A O 3
ATOM 4637 N N . TRP A 1 93 ? 13.338 5.059 1.140 1.00 0.19 93 TRP A N 3
ATOM 4638 C CA . TRP A 1 93 ? 12.768 6.400 1.060 1.00 0.21 93 TRP A CA 3
ATOM 4639 C C . TRP A 1 93 ? 13.389 7.309 2.116 1.00 0.27 93 TRP A C 3
ATOM 4640 O O . TRP A 1 93 ? 13.982 8.339 1.798 1.00 0.32 93 TRP A O 3
ATOM 4661 N N . THR A 1 94 ? 13.249 6.907 3.377 1.00 0.29 94 THR A N 3
ATOM 4662 C CA . THR A 1 94 ? 13.768 7.687 4.499 1.00 0.36 94 THR A CA 3
ATOM 4663 C C . THR A 1 94 ? 15.293 7.810 4.481 1.00 0.41 94 THR A C 3
ATOM 4664 O O . THR A 1 94 ? 15.839 8.837 4.885 1.00 0.53 94 THR A O 3
ATOM 4675 N N . GLN A 1 95 ? 15.978 6.771 4.016 1.00 0.40 95 GLN A N 3
ATOM 4676 C CA . GLN A 1 95 ? 17.440 6.778 3.976 1.00 0.48 95 GLN A CA 3
ATOM 4677 C C . GLN A 1 95 ? 17.973 7.440 2.714 1.00 0.53 95 GLN A C 3
ATOM 4678 O O . GLN A 1 95 ? 18.645 8.470 2.783 1.00 0.59 95 GLN A O 3
ATOM 4692 N N . GLN A 1 96 ? 17.678 6.848 1.564 1.00 0.83 96 GLN A N 3
ATOM 4693 C CA . GLN A 1 96 ? 18.152 7.389 0.297 1.00 0.94 96 GLN A CA 3
ATOM 4694 C C . GLN A 1 96 ? 17.642 8.813 0.078 1.00 0.86 96 GLN A C 3
ATOM 4695 O O . GLN A 1 96 ? 18.152 9.539 -0.776 1.00 0.86 96 GLN A O 3
ATOM 4709 N N . GLN A 1 97 ? 16.633 9.204 0.855 1.00 0.87 97 GLN A N 3
ATOM 4710 C CA . GLN A 1 97 ? 16.054 10.541 0.757 1.00 0.96 97 GLN A CA 3
ATOM 4711 C C . GLN A 1 97 ? 15.487 10.801 -0.636 1.00 1.19 97 GLN A C 3
ATOM 4712 O O . GLN A 1 97 ? 15.896 11.742 -1.318 1.00 1.41 97 GLN A O 3
ATOM 4726 N N . MET A 1 98 ? 14.541 9.960 -1.047 1.00 1.20 98 MET A N 3
ATOM 4727 C CA . MET A 1 98 ? 13.904 10.093 -2.355 1.00 1.44 98 MET A CA 3
ATOM 4728 C C . MET A 1 98 ? 14.942 10.151 -3.473 1.00 1.61 98 MET A C 3
ATOM 4729 O O . MET A 1 98 ? 14.660 10.657 -4.560 1.00 1.80 98 MET A O 3
ATOM 4743 N N . GLN A 1 99 ? 16.136 9.624 -3.192 1.00 1.77 99 GLN A N 3
ATOM 4744 C CA . GLN A 1 99 ? 17.241 9.604 -4.156 1.00 2.06 99 GLN A CA 3
ATOM 4745 C C . GLN A 1 99 ? 17.876 10.986 -4.300 1.00 1.82 99 GLN A C 3
ATOM 4746 O O . GLN A 1 99 ? 19.100 11.112 -4.334 1.00 2.41 99 GLN A O 3
ATOM 4760 N N . GLN A 1 100 ? 17.042 12.019 -4.375 1.00 1.64 100 GLN A N 3
ATOM 4761 C CA . GLN A 1 100 ? 17.522 13.390 -4.515 1.00 2.11 100 GLN A CA 3
ATOM 4762 C C . GLN A 1 100 ? 16.551 14.374 -3.871 1.00 2.41 100 GLN A C 3
ATOM 4763 O O . GLN A 1 100 ? 15.348 14.123 -3.810 1.00 3.04 100 GLN A O 3
ATOM 4777 N N . LEU A 1 101 ? 17.082 15.494 -3.392 1.00 2.78 101 LEU A N 3
ATOM 4778 C CA . LEU A 1 101 ? 16.260 16.518 -2.757 1.00 3.83 101 LEU A CA 3
ATOM 4779 C C . LEU A 1 101 ? 15.600 17.412 -3.801 1.00 4.48 101 LEU A C 3
ATOM 4780 O O . LEU A 1 101 ? 14.780 18.270 -3.473 1.00 5.34 101 LEU A O 3
ATOM 4796 N N . GLN A 1 102 ? 15.967 17.205 -5.064 1.00 4.30 102 GLN A N 3
ATOM 4797 C CA . GLN A 1 102 ? 15.413 17.988 -6.162 1.00 5.04 102 GLN A CA 3
ATOM 4798 C C . GLN A 1 102 ? 15.052 17.086 -7.338 1.00 4.85 102 GLN A C 3
ATOM 4799 O O . GLN A 1 102 ? 15.812 16.189 -7.700 1.00 4.39 102 GLN A O 3
ATOM 4813 N N . GLN A 1 103 ? 13.885 17.335 -7.932 1.00 5.38 103 GLN A N 3
ATOM 4814 C CA . GLN A 1 103 ? 13.416 16.547 -9.069 1.00 5.37 103 GLN A CA 3
ATOM 4815 C C . GLN A 1 103 ? 13.336 15.068 -8.714 1.00 4.86 103 GLN A C 3
ATOM 4816 O O . GLN A 1 103 ? 14.291 14.317 -8.917 1.00 4.73 103 GLN A O 3
ATOM 4830 N N . ASN A 1 104 ? 12.191 14.657 -8.177 1.00 4.95 104 ASN A N 3
ATOM 4831 C CA . ASN A 1 104 ? 11.987 13.266 -7.802 1.00 4.92 104 ASN A CA 3
ATOM 4832 C C . ASN A 1 104 ? 11.318 12.501 -8.939 1.00 4.38 104 ASN A C 3
ATOM 4833 O O . ASN A 1 104 ? 10.134 12.172 -8.869 1.00 4.77 104 ASN A O 3
ATOM 4844 N N . VAL A 1 105 ? 12.091 12.232 -9.987 1.00 3.82 105 VAL A N 3
ATOM 4845 C CA . VAL A 1 105 ? 11.592 11.500 -11.147 1.00 3.47 105 VAL A CA 3
ATOM 4846 C C . VAL A 1 105 ? 10.402 12.217 -11.781 1.00 4.13 105 VAL A C 3
ATOM 4847 O O . VAL A 1 105 ? 9.255 11.932 -11.378 1.00 4.85 105 VAL A O 3
ATOM 4861 N N . GLN A 1 9 ? -24.627 3.040 -2.732 1.00 8.26 9 GLN A N 4
ATOM 4862 C CA . GLN A 1 9 ? -23.934 1.792 -3.033 1.00 8.38 9 GLN A CA 4
ATOM 4863 C C . GLN A 1 9 ? -24.008 1.474 -4.524 1.00 8.05 9 GLN A C 4
ATOM 4864 O O . GLN A 1 9 ? -22.982 1.305 -5.183 1.00 8.42 9 GLN A O 4
ATOM 4878 N N . ARG A 1 10 ? -25.227 1.395 -5.047 1.00 7.57 10 ARG A N 4
ATOM 4879 C CA . ARG A 1 10 ? -25.436 1.097 -6.460 1.00 7.46 10 ARG A CA 4
ATOM 4880 C C . ARG A 1 10 ? -24.856 2.199 -7.340 1.00 6.76 10 ARG A C 4
ATOM 4881 O O . ARG A 1 10 ? -23.986 1.948 -8.173 1.00 6.75 10 ARG A O 4
ATOM 4902 N N . ARG A 1 11 ? -25.345 3.421 -7.149 1.00 6.32 11 ARG A N 4
ATOM 4903 C CA . ARG A 1 11 ? -24.876 4.562 -7.927 1.00 5.75 11 ARG A CA 4
ATOM 4904 C C . ARG A 1 11 ? -23.605 5.146 -7.319 1.00 5.04 11 ARG A C 4
ATOM 4905 O O . ARG A 1 11 ? -23.612 5.630 -6.187 1.00 4.84 11 ARG A O 4
ATOM 4926 N N . ILE A 1 12 ? -22.515 5.097 -8.080 1.00 4.89 12 ILE A N 4
ATOM 4927 C CA . ILE A 1 12 ? -21.236 5.623 -7.618 1.00 4.36 12 ILE A CA 4
ATOM 4928 C C . ILE A 1 12 ? -20.499 6.339 -8.748 1.00 3.79 12 ILE A C 4
ATOM 4929 O O . ILE A 1 12 ? -20.586 5.940 -9.909 1.00 4.02 12 ILE A O 4
ATOM 4945 N N . ARG A 1 13 ? -19.778 7.400 -8.399 1.00 3.43 13 ARG A N 4
ATOM 4946 C CA . ARG A 1 13 ? -19.029 8.175 -9.383 1.00 3.21 13 ARG A CA 4
ATOM 4947 C C . ARG A 1 13 ? -17.661 7.551 -9.644 1.00 2.80 13 ARG A C 4
ATOM 4948 O O . ARG A 1 13 ? -17.457 6.883 -10.658 1.00 3.29 13 ARG A O 4
ATOM 4969 N N . ARG A 1 14 ? -16.726 7.775 -8.725 1.00 2.39 14 ARG A N 4
ATOM 4970 C CA . ARG A 1 14 ? -15.376 7.234 -8.859 1.00 2.25 14 ARG A CA 4
ATOM 4971 C C . ARG A 1 14 ? -14.844 6.755 -7.508 1.00 1.54 14 ARG A C 4
ATOM 4972 O O . ARG A 1 14 ? -14.197 7.513 -6.785 1.00 1.59 14 ARG A O 4
ATOM 4993 N N . PRO A 1 15 ? -15.117 5.487 -7.145 1.00 1.40 15 PRO A N 4
ATOM 4994 C CA . PRO A 1 15 ? -14.662 4.914 -5.879 1.00 1.25 15 PRO A CA 4
ATOM 4995 C C . PRO A 1 15 ? -13.232 4.388 -5.956 1.00 1.00 15 PRO A C 4
ATOM 4996 O O . PRO A 1 15 ? -12.879 3.650 -6.874 1.00 1.07 15 PRO A O 4
ATOM 5007 N N . PHE A 1 16 ? -12.411 4.775 -4.983 1.00 0.81 16 PHE A N 4
ATOM 5008 C CA . PHE A 1 16 ? -11.021 4.339 -4.937 1.00 0.61 16 PHE A CA 4
ATOM 5009 C C . PHE A 1 16 ? -10.822 3.265 -3.874 1.00 0.56 16 PHE A C 4
ATOM 5010 O O . PHE A 1 16 ? -11.207 3.444 -2.718 1.00 0.82 16 PHE A O 4
ATOM 5027 N N . SER A 1 17 ? -10.219 2.151 -4.273 1.00 0.42 17 SER A N 4
ATOM 5028 C CA . SER A 1 17 ? -9.969 1.046 -3.357 1.00 0.41 17 SER A CA 4
ATOM 5029 C C . SER A 1 17 ? -8.522 0.573 -3.464 1.00 0.37 17 SER A C 4
ATOM 5030 O O . SER A 1 17 ? -7.755 1.075 -4.289 1.00 0.35 17 SER A O 4
ATOM 5038 N N . VAL A 1 18 ? -8.157 -0.395 -2.627 1.00 0.38 18 VAL A N 4
ATOM 5039 C CA . VAL A 1 18 ? -6.804 -0.940 -2.625 1.00 0.37 18 VAL A CA 4
ATOM 5040 C C . VAL A 1 18 ? -6.372 -1.347 -4.032 1.00 0.32 18 VAL A C 4
ATOM 5041 O O . VAL A 1 18 ? -5.179 -1.379 -4.340 1.00 0.30 18 VAL A O 4
ATOM 5054 N N . ALA A 1 19 ? -7.351 -1.650 -4.881 1.00 0.33 19 ALA A N 4
ATOM 5055 C CA . ALA A 1 19 ? -7.074 -2.045 -6.256 1.00 0.32 19 ALA A CA 4
ATOM 5056 C C . ALA A 1 19 ? -6.267 -0.972 -6.975 1.00 0.28 19 ALA A C 4
ATOM 5057 O O . ALA A 1 19 ? -5.172 -1.233 -7.475 1.00 0.33 19 ALA A O 4
ATOM 5064 N N . GLU A 1 20 ? -6.815 0.237 -7.027 1.00 0.27 20 GLU A N 4
ATOM 5065 C CA . GLU A 1 20 ? -6.142 1.357 -7.675 1.00 0.27 20 GLU A CA 4
ATOM 5066 C C . GLU A 1 20 ? -4.881 1.733 -6.904 1.00 0.25 20 GLU A C 4
ATOM 5067 O O . GLU A 1 20 ? -3.870 2.123 -7.491 1.00 0.25 20 GLU A O 4
ATOM 5079 N N . VAL A 1 21 ? -4.953 1.614 -5.581 1.00 0.26 21 VAL A N 4
ATOM 5080 C CA . VAL A 1 21 ? -3.821 1.930 -4.721 1.00 0.27 21 VAL A CA 4
ATOM 5081 C C . VAL A 1 21 ? -2.599 1.099 -5.103 1.00 0.21 21 VAL A C 4
ATOM 5082 O O . VAL A 1 21 ? -1.464 1.503 -4.859 1.00 0.22 21 VAL A O 4
ATOM 5095 N N . GLU A 1 22 ? -2.841 -0.062 -5.705 1.00 0.21 22 GLU A N 4
ATOM 5096 C CA . GLU A 1 22 ? -1.757 -0.945 -6.130 1.00 0.22 22 GLU A CA 4
ATOM 5097 C C . GLU A 1 22 ? -0.790 -0.203 -7.045 1.00 0.22 22 GLU A C 4
ATOM 5098 O O . GLU A 1 22 ? 0.417 -0.180 -6.808 1.00 0.25 22 GLU A O 4
ATOM 5110 N N . ALA A 1 23 ? -1.332 0.394 -8.099 1.00 0.22 23 ALA A N 4
ATOM 5111 C CA . ALA A 1 23 ? -0.521 1.147 -9.048 1.00 0.29 23 ALA A CA 4
ATOM 5112 C C . ALA A 1 23 ? 0.055 2.394 -8.390 1.00 0.29 23 ALA A C 4
ATOM 5113 O O . ALA A 1 23 ? 1.207 2.765 -8.633 1.00 0.33 23 ALA A O 4
ATOM 5120 N N . LEU A 1 24 ? -0.755 3.035 -7.553 1.00 0.27 24 LEU A N 4
ATOM 5121 C CA . LEU A 1 24 ? -0.333 4.245 -6.853 1.00 0.32 24 LEU A CA 4
ATOM 5122 C C . LEU A 1 24 ? 0.947 3.999 -6.060 1.00 0.31 24 LEU A C 4
ATOM 5123 O O . LEU A 1 24 ? 1.928 4.735 -6.199 1.00 0.35 24 LEU A O 4
ATOM 5139 N N . VAL A 1 25 ? 0.936 2.961 -5.229 1.00 0.35 25 VAL A N 4
ATOM 5140 C CA . VAL A 1 25 ? 2.096 2.625 -4.418 1.00 0.42 25 VAL A CA 4
ATOM 5141 C C . VAL A 1 25 ? 3.261 2.187 -5.294 1.00 0.40 25 VAL A C 4
ATOM 5142 O O . VAL A 1 25 ? 4.426 2.358 -4.929 1.00 0.40 25 VAL A O 4
ATOM 5155 N N . GLN A 1 26 ? 2.943 1.620 -6.455 1.00 0.43 26 GLN A N 4
ATOM 5156 C CA . GLN A 1 26 ? 3.968 1.174 -7.389 1.00 0.49 26 GLN A CA 4
ATOM 5157 C C . GLN A 1 26 ? 4.697 2.379 -7.973 1.00 0.46 26 GLN A C 4
ATOM 5158 O O . GLN A 1 26 ? 5.818 2.267 -8.470 1.00 0.54 26 GLN A O 4
ATOM 5172 N N . ALA A 1 27 ? 4.036 3.530 -7.926 1.00 0.39 27 ALA A N 4
ATOM 5173 C CA . ALA A 1 27 ? 4.606 4.770 -8.433 1.00 0.42 27 ALA A CA 4
ATOM 5174 C C . ALA A 1 27 ? 5.418 5.499 -7.361 1.00 0.38 27 ALA A C 4
ATOM 5175 O O . ALA A 1 27 ? 6.402 6.169 -7.669 1.00 0.42 27 ALA A O 4
ATOM 5182 N N . VAL A 1 28 ? 4.996 5.373 -6.102 1.00 0.31 28 VAL A N 4
ATOM 5183 C CA . VAL A 1 28 ? 5.678 6.045 -4.995 1.00 0.29 28 VAL A CA 4
ATOM 5184 C C . VAL A 1 28 ? 6.851 5.235 -4.444 1.00 0.29 28 VAL A C 4
ATOM 5185 O O . VAL A 1 28 ? 7.717 5.779 -3.764 1.00 0.29 28 VAL A O 4
ATOM 5198 N N . GLU A 1 29 ? 6.882 3.938 -4.729 1.00 0.34 29 GLU A N 4
ATOM 5199 C CA . GLU A 1 29 ? 7.957 3.077 -4.232 1.00 0.41 29 GLU A CA 4
ATOM 5200 C C . GLU A 1 29 ? 9.336 3.570 -4.674 1.00 0.43 29 GLU A C 4
ATOM 5201 O O . GLU A 1 29 ? 10.357 3.078 -4.193 1.00 0.48 29 GLU A O 4
ATOM 5213 N N . LYS A 1 30 ? 9.367 4.538 -5.585 1.00 0.41 30 LYS A N 4
ATOM 5214 C CA . LYS A 1 30 ? 10.633 5.077 -6.079 1.00 0.46 30 LYS A CA 4
ATOM 5215 C C . LYS A 1 30 ? 10.984 6.411 -5.416 1.00 0.41 30 LYS A C 4
ATOM 5216 O O . LYS A 1 30 ? 12.136 6.639 -5.044 1.00 0.42 30 LYS A O 4
ATOM 5235 N N . LEU A 1 31 ? 9.994 7.289 -5.268 1.00 0.40 31 LEU A N 4
ATOM 5236 C CA . LEU A 1 31 ? 10.221 8.599 -4.656 1.00 0.40 31 LEU A CA 4
ATOM 5237 C C . LEU A 1 31 ? 9.284 8.837 -3.475 1.00 0.32 31 LEU A C 4
ATOM 5238 O O . LEU A 1 31 ? 8.898 9.972 -3.193 1.00 0.39 31 LEU A O 4
ATOM 5254 N N . GLY A 1 32 ? 8.936 7.763 -2.778 1.00 0.26 32 GLY A N 4
ATOM 5255 C CA . GLY A 1 32 ? 8.044 7.873 -1.637 1.00 0.31 32 GLY A CA 4
ATOM 5256 C C . GLY A 1 32 ? 8.755 8.331 -0.380 1.00 0.29 32 GLY A C 4
ATOM 5257 O O . GLY A 1 32 ? 9.884 8.820 -0.438 1.00 0.30 32 GLY A O 4
ATOM 5261 N N . THR A 1 33 ? 8.090 8.171 0.761 1.00 0.33 33 THR A N 4
ATOM 5262 C CA . THR A 1 33 ? 8.660 8.571 2.042 1.00 0.39 33 THR A CA 4
ATOM 5263 C C . THR A 1 33 ? 8.141 7.686 3.173 1.00 0.44 33 THR A C 4
ATOM 5264 O O . THR A 1 33 ? 8.910 7.244 4.028 1.00 0.53 33 THR A O 4
ATOM 5275 N N . GLY A 1 34 ? 6.836 7.435 3.171 1.00 0.42 34 GLY A N 4
ATOM 5276 C CA . GLY A 1 34 ? 6.242 6.605 4.203 1.00 0.48 34 GLY A CA 4
ATOM 5277 C C . GLY A 1 34 ? 4.866 6.090 3.823 1.00 0.43 34 GLY A C 4
ATOM 5278 O O . GLY A 1 34 ? 4.106 5.654 4.687 1.00 0.47 34 GLY A O 4
ATOM 5282 N N . ARG A 1 35 ? 4.550 6.150 2.528 1.00 0.40 35 ARG A N 4
ATOM 5283 C CA . ARG A 1 35 ? 3.257 5.691 2.010 1.00 0.43 35 ARG A CA 4
ATOM 5284 C C . ARG A 1 35 ? 2.094 6.232 2.842 1.00 0.36 35 ARG A C 4
ATOM 5285 O O . ARG A 1 35 ? 0.974 5.727 2.769 1.00 0.41 35 ARG A O 4
ATOM 5306 N N . TRP A 1 36 ? 2.366 7.275 3.620 1.00 0.34 36 TRP A N 4
ATOM 5307 C CA . TRP A 1 36 ? 1.353 7.885 4.472 1.00 0.41 36 TRP A CA 4
ATOM 5308 C C . TRP A 1 36 ? 0.160 8.371 3.655 1.00 0.43 36 TRP A C 4
ATOM 5309 O O . TRP A 1 36 ? -0.987 8.101 4.003 1.00 0.46 36 TRP A O 4
ATOM 5330 N N . ARG A 1 37 ? 0.436 9.074 2.563 1.00 0.47 37 ARG A N 4
ATOM 5331 C CA . ARG A 1 37 ? -0.619 9.598 1.705 1.00 0.58 37 ARG A CA 4
ATOM 5332 C C . ARG A 1 37 ? -1.441 8.470 1.088 1.00 0.56 37 ARG A C 4
ATOM 5333 O O . ARG A 1 37 ? -2.650 8.607 0.887 1.00 0.64 37 ARG A O 4
ATOM 5354 N N . ASP A 1 38 ? -0.780 7.354 0.798 1.00 0.52 38 ASP A N 4
ATOM 5355 C CA . ASP A 1 38 ? -1.449 6.206 0.197 1.00 0.61 38 ASP A CA 4
ATOM 5356 C C . ASP A 1 38 ? -2.456 5.598 1.162 1.00 0.58 38 ASP A C 4
ATOM 5357 O O . ASP A 1 38 ? -3.653 5.553 0.882 1.00 0.69 38 ASP A O 4
ATOM 5366 N N . VAL A 1 39 ? -1.962 5.129 2.303 1.00 0.50 39 VAL A N 4
ATOM 5367 C CA . VAL A 1 39 ? -2.817 4.521 3.312 1.00 0.55 39 VAL A CA 4
ATOM 5368 C C . VAL A 1 39 ? -3.898 5.494 3.774 1.00 0.52 39 VAL A C 4
ATOM 5369 O O . VAL A 1 39 ? -4.968 5.080 4.224 1.00 0.58 39 VAL A O 4
ATOM 5382 N N . LYS A 1 40 ? -3.612 6.788 3.659 1.00 0.48 40 LYS A N 4
ATOM 5383 C CA . LYS A 1 40 ? -4.565 7.819 4.056 1.00 0.55 40 LYS A CA 4
ATOM 5384 C C . LYS A 1 40 ? -5.780 7.815 3.136 1.00 0.62 40 LYS A C 4
ATOM 5385 O O . LYS A 1 40 ? -6.920 7.879 3.597 1.00 0.65 40 LYS A O 4
ATOM 5404 N N . LEU A 1 41 ? -5.528 7.742 1.832 1.00 0.68 41 LEU A N 4
ATOM 5405 C CA . LEU A 1 41 ? -6.604 7.737 0.847 1.00 0.80 41 LEU A CA 4
ATOM 5406 C C . LEU A 1 41 ? -6.697 6.387 0.143 1.00 0.81 41 LEU A C 4
ATOM 5407 O O . LEU A 1 41 ? -7.190 6.299 -0.981 1.00 0.94 41 LEU A O 4
ATOM 5423 N N . CYS A 1 42 ? -6.225 5.337 0.809 1.00 0.71 42 CYS A N 4
ATOM 5424 C CA . CYS A 1 42 ? -6.261 3.997 0.238 1.00 0.77 42 CYS A CA 4
ATOM 5425 C C . CYS A 1 42 ? -7.686 3.624 -0.152 1.00 0.83 42 CYS A C 4
ATOM 5426 O O . CYS A 1 42 ? -7.930 3.106 -1.241 1.00 0.98 42 CYS A O 4
ATOM 5434 N N . ALA A 1 43 ? -8.620 3.903 0.752 1.00 0.74 43 ALA A N 4
ATOM 5435 C CA . ALA A 1 43 ? -10.031 3.605 0.524 1.00 0.80 43 ALA A CA 4
ATOM 5436 C C . ALA A 1 43 ? -10.884 4.069 1.699 1.00 0.70 43 ALA A C 4
ATOM 5437 O O . ALA A 1 43 ? -11.966 3.530 1.938 1.00 0.69 43 ALA A O 4
ATOM 5444 N N . PHE A 1 44 ? -10.391 5.068 2.432 1.00 0.65 44 PHE A N 4
ATOM 5445 C CA . PHE A 1 44 ? -11.090 5.591 3.589 1.00 0.64 44 PHE A CA 4
ATOM 5446 C C . PHE A 1 44 ? -11.130 4.515 4.651 1.00 0.54 44 PHE A C 4
ATOM 5447 O O . PHE A 1 44 ? -11.882 4.593 5.623 1.00 0.60 44 PHE A O 4
ATOM 5464 N N . GLU A 1 45 ? -10.294 3.501 4.447 1.00 0.49 45 GLU A N 4
ATOM 5465 C CA . GLU A 1 45 ? -10.212 2.382 5.359 1.00 0.51 45 GLU A CA 4
ATOM 5466 C C . GLU A 1 45 ? -9.262 2.680 6.513 1.00 0.49 45 GLU A C 4
ATOM 5467 O O . GLU A 1 45 ? -9.573 2.406 7.671 1.00 0.54 45 GLU A O 4
ATOM 5479 N N . ASP A 1 46 ? -8.101 3.246 6.189 1.00 0.48 46 ASP A N 4
ATOM 5480 C CA . ASP A 1 46 ? -7.112 3.580 7.205 1.00 0.48 46 ASP A CA 4
ATOM 5481 C C . ASP A 1 46 ? -6.825 5.076 7.210 1.00 0.50 46 ASP A C 4
ATOM 5482 O O . ASP A 1 46 ? -5.745 5.512 7.608 1.00 0.59 46 ASP A O 4
ATOM 5491 N N . ALA A 1 47 ? -7.806 5.859 6.769 1.00 0.50 47 ALA A N 4
ATOM 5492 C CA . ALA A 1 47 ? -7.667 7.310 6.727 1.00 0.64 47 ALA A CA 4
ATOM 5493 C C . ALA A 1 47 ? -7.556 7.904 8.131 1.00 0.80 47 ALA A C 4
ATOM 5494 O O . ALA A 1 47 ? -7.438 9.119 8.290 1.00 0.98 47 ALA A O 4
ATOM 5501 N N . ASP A 1 48 ? -7.593 7.043 9.145 1.00 0.79 48 ASP A N 4
ATOM 5502 C CA . ASP A 1 48 ? -7.497 7.488 10.532 1.00 0.98 48 ASP A CA 4
ATOM 5503 C C . ASP A 1 48 ? -6.211 6.987 11.178 1.00 1.06 48 ASP A C 4
ATOM 5504 O O . ASP A 1 48 ? -5.867 7.394 12.289 1.00 1.24 48 ASP A O 4
ATOM 5513 N N . HIS A 1 49 ? -5.507 6.103 10.473 1.00 0.95 49 HIS A N 4
ATOM 5514 C CA . HIS A 1 49 ? -4.251 5.536 10.966 1.00 1.05 49 HIS A CA 4
ATOM 5515 C C . HIS A 1 49 ? -4.478 4.713 12.230 1.00 0.56 49 HIS A C 4
ATOM 5516 O O . HIS A 1 49 ? -4.843 5.248 13.277 1.00 1.09 49 HIS A O 4
ATOM 5531 N N . ARG A 1 50 ? -4.256 3.408 12.125 1.00 0.62 50 ARG A N 4
ATOM 5532 C CA . ARG A 1 50 ? -4.436 2.508 13.258 1.00 1.10 50 ARG A CA 4
ATOM 5533 C C . ARG A 1 50 ? -3.142 2.350 14.052 1.00 0.91 50 ARG A C 4
ATOM 5534 O O . ARG A 1 50 ? -3.102 2.629 15.250 1.00 0.91 50 ARG A O 4
ATOM 5555 N N . THR A 1 51 ? -2.083 1.902 13.380 1.00 0.81 51 THR A N 4
ATOM 5556 C CA . THR A 1 51 ? -0.792 1.701 14.029 1.00 0.67 51 THR A CA 4
ATOM 5557 C C . THR A 1 51 ? 0.338 1.738 13.002 1.00 0.59 51 THR A C 4
ATOM 5558 O O . THR A 1 51 ? 0.104 1.538 11.812 1.00 0.59 51 THR A O 4
ATOM 5569 N N . TYR A 1 52 ? 1.560 2.003 13.459 1.00 0.55 52 TYR A N 4
ATOM 5570 C CA . TYR A 1 52 ? 2.708 2.069 12.558 1.00 0.52 52 TYR A CA 4
ATOM 5571 C C . TYR A 1 52 ? 2.966 0.724 11.876 1.00 0.43 52 TYR A C 4
ATOM 5572 O O . TYR A 1 52 ? 3.163 0.670 10.660 1.00 0.42 52 TYR A O 4
ATOM 5590 N N . VAL A 1 53 ? 2.956 -0.360 12.647 1.00 0.39 53 VAL A N 4
ATOM 5591 C CA . VAL A 1 53 ? 3.177 -1.687 12.081 1.00 0.35 53 VAL A CA 4
ATOM 5592 C C . VAL A 1 53 ? 1.925 -2.182 11.367 1.00 0.37 53 VAL A C 4
ATOM 5593 O O . VAL A 1 53 ? 2.012 -2.778 10.295 1.00 0.38 53 VAL A O 4
ATOM 5606 N N . ASP A 1 54 ? 0.762 -1.936 11.967 1.00 0.42 54 ASP A N 4
ATOM 5607 C CA . ASP A 1 54 ? -0.501 -2.352 11.363 1.00 0.49 54 ASP A CA 4
ATOM 5608 C C . ASP A 1 54 ? -0.631 -1.750 9.972 1.00 0.49 54 ASP A C 4
ATOM 5609 O O . ASP A 1 54 ? -1.012 -2.430 9.019 1.00 0.53 54 ASP A O 4
ATOM 5618 N N . LEU A 1 55 ? -0.309 -0.465 9.865 1.00 0.51 55 LEU A N 4
ATOM 5619 C CA . LEU A 1 55 ? -0.353 0.231 8.589 1.00 0.57 55 LEU A CA 4
ATOM 5620 C C . LEU A 1 55 ? 0.683 -0.379 7.655 1.00 0.47 55 LEU A C 4
ATOM 5621 O O . LEU A 1 55 ? 0.463 -0.500 6.449 1.00 0.47 55 LEU A O 4
ATOM 5637 N N . LYS A 1 56 ? 1.814 -0.769 8.236 1.00 0.44 56 LYS A N 4
ATOM 5638 C CA . LYS A 1 56 ? 2.891 -1.391 7.479 1.00 0.41 56 LYS A CA 4
ATOM 5639 C C . LYS A 1 56 ? 2.458 -2.767 6.988 1.00 0.35 56 LYS A C 4
ATOM 5640 O O . LYS A 1 56 ? 2.958 -3.265 5.981 1.00 0.34 56 LYS A O 4
ATOM 5659 N N . ASP A 1 57 ? 1.523 -3.377 7.715 1.00 0.37 57 ASP A N 4
ATOM 5660 C CA . ASP A 1 57 ? 1.008 -4.689 7.355 1.00 0.39 57 ASP A CA 4
ATOM 5661 C C . ASP A 1 57 ? 0.086 -4.586 6.148 1.00 0.39 57 ASP A C 4
ATOM 5662 O O . ASP A 1 57 ? 0.096 -5.449 5.272 1.00 0.38 57 ASP A O 4
ATOM 5671 N N . LYS A 1 58 ? -0.712 -3.523 6.113 1.00 0.43 58 LYS A N 4
ATOM 5672 C CA . LYS A 1 58 ? -1.633 -3.298 5.006 1.00 0.46 58 LYS A CA 4
ATOM 5673 C C . LYS A 1 58 ? -0.856 -3.038 3.720 1.00 0.41 58 LYS A C 4
ATOM 5674 O O . LYS A 1 58 ? -1.281 -3.429 2.633 1.00 0.41 58 LYS A O 4
ATOM 5693 N N . TRP A 1 59 ? 0.290 -2.377 3.859 1.00 0.38 59 TRP A N 4
ATOM 5694 C CA . TRP A 1 59 ? 1.143 -2.064 2.723 1.00 0.35 59 TRP A CA 4
ATOM 5695 C C . TRP A 1 59 ? 1.877 -3.321 2.258 1.00 0.28 59 TRP A C 4
ATOM 5696 O O . TRP A 1 59 ? 1.865 -3.661 1.071 1.00 0.28 59 TRP A O 4
ATOM 5717 N N . LYS A 1 60 ? 2.507 -4.005 3.206 1.00 0.25 60 LYS A N 4
ATOM 5718 C CA . LYS A 1 60 ? 3.240 -5.231 2.920 1.00 0.21 60 LYS A CA 4
ATOM 5719 C C . LYS A 1 60 ? 2.335 -6.267 2.261 1.00 0.21 60 LYS A C 4
ATOM 5720 O O . LYS A 1 60 ? 2.743 -6.968 1.337 1.00 0.25 60 LYS A O 4
ATOM 5739 N N . THR A 1 61 ? 1.107 -6.364 2.753 1.00 0.22 61 THR A N 4
ATOM 5740 C CA . THR A 1 61 ? 0.140 -7.313 2.213 1.00 0.27 61 THR A CA 4
ATOM 5741 C C . THR A 1 61 ? -0.360 -6.874 0.841 1.00 0.28 61 THR A C 4
ATOM 5742 O O . THR A 1 61 ? -0.683 -7.707 -0.002 1.00 0.35 61 THR A O 4
ATOM 5753 N N . LEU A 1 62 ? -0.414 -5.565 0.619 1.00 0.28 62 LEU A N 4
ATOM 5754 C CA . LEU A 1 62 ? -0.880 -5.028 -0.651 1.00 0.36 62 LEU A CA 4
ATOM 5755 C C . LEU A 1 62 ? 0.092 -5.375 -1.778 1.00 0.35 62 LEU A C 4
ATOM 5756 O O . LEU A 1 62 ? -0.314 -5.553 -2.927 1.00 0.42 62 LEU A O 4
ATOM 5772 N N . VAL A 1 63 ? 1.376 -5.477 -1.443 1.00 0.30 63 VAL A N 4
ATOM 5773 C CA . VAL A 1 63 ? 2.395 -5.807 -2.436 1.00 0.33 63 VAL A CA 4
ATOM 5774 C C . VAL A 1 63 ? 2.583 -7.317 -2.550 1.00 0.38 63 VAL A C 4
ATOM 5775 O O . VAL A 1 63 ? 2.739 -7.849 -3.649 1.00 0.47 63 VAL A O 4
ATOM 5788 N N . HIS A 1 64 ? 2.575 -8.006 -1.412 1.00 0.34 64 HIS A N 4
ATOM 5789 C CA . HIS A 1 64 ? 2.728 -9.455 -1.400 1.00 0.43 64 HIS A CA 4
ATOM 5790 C C . HIS A 1 64 ? 1.561 -10.117 -2.131 1.00 0.48 64 HIS A C 4
ATOM 5791 O O . HIS A 1 64 ? 1.725 -11.158 -2.768 1.00 0.54 64 HIS A O 4
ATOM 5806 N N . THR A 1 65 ? 0.388 -9.502 -2.031 1.00 0.47 65 THR A N 4
ATOM 5807 C CA . THR A 1 65 ? -0.812 -10.024 -2.677 1.00 0.54 65 THR A CA 4
ATOM 5808 C C . THR A 1 65 ? -0.838 -9.679 -4.165 1.00 0.57 65 THR A C 4
ATOM 5809 O O . THR A 1 65 ? -1.582 -10.284 -4.937 1.00 0.65 65 THR A O 4
ATOM 5820 N N . ALA A 1 66 ? -0.024 -8.702 -4.557 1.00 0.55 66 ALA A N 4
ATOM 5821 C CA . ALA A 1 66 ? 0.041 -8.271 -5.951 1.00 0.62 66 ALA A CA 4
ATOM 5822 C C . ALA A 1 66 ? 0.292 -9.451 -6.883 1.00 0.72 66 ALA A C 4
ATOM 5823 O O . ALA A 1 66 ? -0.619 -9.918 -7.566 1.00 0.84 66 ALA A O 4
ATOM 5830 N N . LYS A 1 67 ? 1.531 -9.929 -6.909 1.00 0.71 67 LYS A N 4
ATOM 5831 C CA . LYS A 1 67 ? 1.892 -11.057 -7.761 1.00 0.82 67 LYS A CA 4
ATOM 5832 C C . LYS A 1 67 ? 3.188 -11.712 -7.295 1.00 0.83 67 LYS A C 4
ATOM 5833 O O . LYS A 1 67 ? 3.834 -12.438 -8.053 1.00 0.94 67 LYS A O 4
ATOM 5852 N N . ILE A 1 68 ? 3.561 -11.460 -6.046 1.00 0.74 68 ILE A N 4
ATOM 5853 C CA . ILE A 1 68 ? 4.774 -12.036 -5.482 1.00 0.78 68 ILE A CA 4
ATOM 5854 C C . ILE A 1 68 ? 4.687 -13.560 -5.462 1.00 0.91 68 ILE A C 4
ATOM 5855 O O . ILE A 1 68 ? 5.705 -14.251 -5.530 1.00 1.01 68 ILE A O 4
ATOM 5871 N N . SER A 1 69 ? 3.460 -14.071 -5.385 1.00 0.95 69 SER A N 4
ATOM 5872 C CA . SER A 1 69 ? 3.222 -15.512 -5.356 1.00 1.13 69 SER A CA 4
ATOM 5873 C C . SER A 1 69 ? 4.152 -16.208 -4.359 1.00 1.19 69 SER A C 4
ATOM 5874 O O . SER A 1 69 ? 5.055 -16.945 -4.753 1.00 1.28 69 SER A O 4
ATOM 5882 N N . PRO A 1 70 ? 3.946 -15.975 -3.049 1.00 1.22 70 PRO A N 4
ATOM 5883 C CA . PRO A 1 70 ? 4.767 -16.580 -1.998 1.00 1.33 70 PRO A CA 4
ATOM 5884 C C . PRO A 1 70 ? 4.430 -18.051 -1.775 1.00 1.56 70 PRO A C 4
ATOM 5885 O O . PRO A 1 70 ? 5.283 -18.837 -1.362 1.00 1.61 70 PRO A O 4
ATOM 5896 N N . GLN A 1 71 ? 3.182 -18.414 -2.051 1.00 1.88 71 GLN A N 4
ATOM 5897 C CA . GLN A 1 71 ? 2.726 -19.789 -1.876 1.00 2.17 71 GLN A CA 4
ATOM 5898 C C . GLN A 1 71 ? 2.637 -20.508 -3.220 1.00 2.50 71 GLN A C 4
ATOM 5899 O O . GLN A 1 71 ? 2.778 -21.728 -3.294 1.00 2.87 71 GLN A O 4
ATOM 5913 N N . GLN A 1 72 ? 2.408 -19.742 -4.282 1.00 2.53 72 GLN A N 4
ATOM 5914 C CA . GLN A 1 72 ? 2.294 -20.305 -5.623 1.00 3.06 72 GLN A CA 4
ATOM 5915 C C . GLN A 1 72 ? 3.665 -20.469 -6.276 1.00 2.62 72 GLN A C 4
ATOM 5916 O O . GLN A 1 72 ? 3.766 -20.587 -7.497 1.00 3.04 72 GLN A O 4
ATOM 5930 N N . ARG A 1 73 ? 4.714 -20.482 -5.460 1.00 2.20 73 ARG A N 4
ATOM 5931 C CA . ARG A 1 73 ? 6.073 -20.633 -5.970 1.00 2.48 73 ARG A CA 4
ATOM 5932 C C . ARG A 1 73 ? 6.860 -21.648 -5.144 1.00 2.98 73 ARG A C 4
ATOM 5933 O O . ARG A 1 73 ? 7.364 -21.329 -4.067 1.00 3.45 73 ARG A O 4
ATOM 5954 N N . ARG A 1 74 ? 6.952 -22.873 -5.659 1.00 3.43 74 ARG A N 4
ATOM 5955 C CA . ARG A 1 74 ? 7.679 -23.947 -4.984 1.00 4.19 74 ARG A CA 4
ATOM 5956 C C . ARG A 1 74 ? 7.090 -24.243 -3.607 1.00 4.18 74 ARG A C 4
ATOM 5957 O O . ARG A 1 74 ? 7.658 -25.016 -2.836 1.00 4.70 74 ARG A O 4
ATOM 5978 N N . GLY A 1 75 ? 5.947 -23.630 -3.307 1.00 3.91 75 GLY A N 4
ATOM 5979 C CA . GLY A 1 75 ? 5.302 -23.843 -2.022 1.00 4.13 75 GLY A CA 4
ATOM 5980 C C . GLY A 1 75 ? 6.234 -23.594 -0.852 1.00 3.81 75 GLY A C 4
ATOM 5981 O O . GLY A 1 75 ? 6.520 -24.504 -0.073 1.00 3.92 75 GLY A O 4
ATOM 5985 N N . GLU A 1 76 ? 6.708 -22.358 -0.727 1.00 3.83 76 GLU A N 4
ATOM 5986 C CA . GLU A 1 76 ? 7.613 -21.991 0.356 1.00 3.68 76 GLU A CA 4
ATOM 5987 C C . GLU A 1 76 ? 6.865 -21.906 1.687 1.00 3.18 76 GLU A C 4
ATOM 5988 O O . GLU A 1 76 ? 5.670 -21.609 1.713 1.00 3.40 76 GLU A O 4
ATOM 6000 N N . PRO A 1 77 ? 7.559 -22.167 2.813 1.00 2.73 77 PRO A N 4
ATOM 6001 C CA . PRO A 1 77 ? 6.944 -22.112 4.142 1.00 2.52 77 PRO A CA 4
ATOM 6002 C C . PRO A 1 77 ? 6.639 -20.685 4.581 1.00 2.26 77 PRO A C 4
ATOM 6003 O O . PRO A 1 77 ? 5.534 -20.182 4.371 1.00 2.54 77 PRO A O 4
ATOM 6014 N N . VAL A 1 78 ? 7.624 -20.034 5.194 1.00 1.91 78 VAL A N 4
ATOM 6015 C CA . VAL A 1 78 ? 7.462 -18.662 5.658 1.00 1.72 78 VAL A CA 4
ATOM 6016 C C . VAL A 1 78 ? 7.937 -17.664 4.597 1.00 1.48 78 VAL A C 4
ATOM 6017 O O . VAL A 1 78 ? 9.118 -17.638 4.251 1.00 1.45 78 VAL A O 4
ATOM 6030 N N . PRO A 1 79 ? 7.022 -16.833 4.058 1.00 1.39 79 PRO A N 4
ATOM 6031 C CA . PRO A 1 79 ? 7.371 -15.844 3.034 1.00 1.22 79 PRO A CA 4
ATOM 6032 C C . PRO A 1 79 ? 8.075 -14.622 3.617 1.00 1.05 79 PRO A C 4
ATOM 6033 O O . PRO A 1 79 ? 7.445 -13.767 4.240 1.00 1.01 79 PRO A O 4
ATOM 6044 N N . GLN A 1 80 ? 9.386 -14.552 3.414 1.00 1.07 80 GLN A N 4
ATOM 6045 C CA . GLN A 1 80 ? 10.184 -13.437 3.913 1.00 0.95 80 GLN A CA 4
ATOM 6046 C C . GLN A 1 80 ? 10.383 -12.386 2.829 1.00 0.84 80 GLN A C 4
ATOM 6047 O O . GLN A 1 80 ? 10.421 -11.189 3.106 1.00 0.76 80 GLN A O 4
ATOM 6061 N N . GLU A 1 81 ? 10.518 -12.862 1.599 1.00 0.91 81 GLU A N 4
ATOM 6062 C CA . GLU A 1 81 ? 10.723 -11.999 0.436 1.00 0.90 81 GLU A CA 4
ATOM 6063 C C . GLU A 1 81 ? 9.832 -10.758 0.469 1.00 0.76 81 GLU A C 4
ATOM 6064 O O . GLU A 1 81 ? 10.258 -9.674 0.069 1.00 0.81 81 GLU A O 4
ATOM 6076 N N . LEU A 1 82 ? 8.602 -10.915 0.944 1.00 0.62 82 LEU A N 4
ATOM 6077 C CA . LEU A 1 82 ? 7.667 -9.807 1.010 1.00 0.53 82 LEU A CA 4
ATOM 6078 C C . LEU A 1 82 ? 8.115 -8.776 2.040 1.00 0.43 82 LEU A C 4
ATOM 6079 O O . LEU A 1 82 ? 8.356 -7.619 1.705 1.00 0.46 82 LEU A O 4
ATOM 6095 N N . LEU A 1 83 ? 8.235 -9.205 3.294 1.00 0.43 83 LEU A N 4
ATOM 6096 C CA . LEU A 1 83 ? 8.654 -8.312 4.372 1.00 0.38 83 LEU A CA 4
ATOM 6097 C C . LEU A 1 83 ? 10.032 -7.724 4.090 1.00 0.37 83 LEU A C 4
ATOM 6098 O O . LEU A 1 83 ? 10.376 -6.652 4.591 1.00 0.33 83 LEU A O 4
ATOM 6114 N N . ASN A 1 84 ? 10.814 -8.431 3.282 1.00 0.47 84 ASN A N 4
ATOM 6115 C CA . ASN A 1 84 ? 12.157 -7.986 2.933 1.00 0.53 84 ASN A CA 4
ATOM 6116 C C . ASN A 1 84 ? 12.105 -6.783 1.998 1.00 0.47 84 ASN A C 4
ATOM 6117 O O . ASN A 1 84 ? 12.756 -5.769 2.242 1.00 0.45 84 ASN A O 4
ATOM 6128 N N . ARG A 1 85 ? 11.321 -6.900 0.931 1.00 0.51 85 ARG A N 4
ATOM 6129 C CA . ARG A 1 85 ? 11.192 -5.819 -0.041 1.00 0.54 85 ARG A CA 4
ATOM 6130 C C . ARG A 1 85 ? 10.401 -4.655 0.545 1.00 0.44 85 ARG A C 4
ATOM 6131 O O . ARG A 1 85 ? 10.480 -3.529 0.054 1.00 0.48 85 ARG A O 4
ATOM 6152 N N . VAL A 1 86 ? 9.637 -4.936 1.596 1.00 0.34 86 VAL A N 4
ATOM 6153 C CA . VAL A 1 86 ? 8.834 -3.913 2.254 1.00 0.31 86 VAL A CA 4
ATOM 6154 C C . VAL A 1 86 ? 9.703 -3.002 3.115 1.00 0.25 86 VAL A C 4
ATOM 6155 O O . VAL A 1 86 ? 9.781 -1.798 2.872 1.00 0.31 86 VAL A O 4
ATOM 6168 N N . LEU A 1 87 ? 10.354 -3.582 4.120 1.00 0.18 87 LEU A N 4
ATOM 6169 C CA . LEU A 1 87 ? 11.219 -2.814 5.008 1.00 0.21 87 LEU A CA 4
ATOM 6170 C C . LEU A 1 87 ? 12.362 -2.175 4.226 1.00 0.21 87 LEU A C 4
ATOM 6171 O O . LEU A 1 87 ? 12.916 -1.156 4.640 1.00 0.27 87 LEU A O 4
ATOM 6187 N N . ASN A 1 88 ? 12.709 -2.781 3.095 1.00 0.21 88 ASN A N 4
ATOM 6188 C CA . ASN A 1 88 ? 13.778 -2.264 2.249 1.00 0.26 88 ASN A CA 4
ATOM 6189 C C . ASN A 1 88 ? 13.323 -0.993 1.543 1.00 0.23 88 ASN A C 4
ATOM 6190 O O . ASN A 1 88 ? 14.023 0.019 1.546 1.00 0.26 88 ASN A O 4
ATOM 6201 N N . ALA A 1 89 ? 12.142 -1.062 0.938 1.00 0.22 89 ALA A N 4
ATOM 6202 C CA . ALA A 1 89 ? 11.575 0.079 0.229 1.00 0.24 89 ALA A CA 4
ATOM 6203 C C . ALA A 1 89 ? 11.396 1.267 1.167 1.00 0.18 89 ALA A C 4
ATOM 6204 O O . ALA A 1 89 ? 11.711 2.405 0.812 1.00 0.19 89 ALA A O 4
ATOM 6211 N N . HIS A 1 90 ? 10.887 0.999 2.366 1.00 0.20 90 HIS A N 4
ATOM 6212 C CA . HIS A 1 90 ? 10.673 2.048 3.353 1.00 0.21 90 HIS A CA 4
ATOM 6213 C C . HIS A 1 90 ? 12.001 2.698 3.733 1.00 0.21 90 HIS A C 4
ATOM 6214 O O . HIS A 1 90 ? 12.169 3.918 3.622 1.00 0.23 90 HIS A O 4
ATOM 6229 N N . GLY A 1 91 ? 12.942 1.869 4.178 1.00 0.24 91 GLY A N 4
ATOM 6230 C CA . GLY A 1 91 ? 14.249 2.367 4.554 1.00 0.29 91 GLY A CA 4
ATOM 6231 C C . GLY A 1 91 ? 14.920 3.096 3.411 1.00 0.27 91 GLY A C 4
ATOM 6232 O O . GLY A 1 91 ? 15.731 3.992 3.627 1.00 0.31 91 GLY A O 4
ATOM 6236 N N . TYR A 1 92 ? 14.573 2.707 2.189 1.00 0.24 92 TYR A N 4
ATOM 6237 C CA . TYR A 1 92 ? 15.130 3.328 0.994 1.00 0.24 92 TYR A CA 4
ATOM 6238 C C . TYR A 1 92 ? 14.688 4.780 0.888 1.00 0.22 92 TYR A C 4
ATOM 6239 O O . TYR A 1 92 ? 15.515 5.659 0.687 1.00 0.28 92 TYR A O 4
ATOM 6257 N N . TRP A 1 93 ? 13.386 5.031 1.022 1.00 0.19 93 TRP A N 4
ATOM 6258 C CA . TRP A 1 93 ? 12.871 6.398 0.951 1.00 0.21 93 TRP A CA 4
ATOM 6259 C C . TRP A 1 93 ? 13.555 7.270 1.996 1.00 0.27 93 TRP A C 4
ATOM 6260 O O . TRP A 1 93 ? 14.151 8.302 1.677 1.00 0.32 93 TRP A O 4
ATOM 6281 N N . THR A 1 94 ? 13.457 6.844 3.254 1.00 0.29 94 THR A N 4
ATOM 6282 C CA . THR A 1 94 ? 14.063 7.577 4.358 1.00 0.36 94 THR A CA 4
ATOM 6283 C C . THR A 1 94 ? 15.555 7.789 4.123 1.00 0.41 94 THR A C 4
ATOM 6284 O O . THR A 1 94 ? 16.090 8.865 4.397 1.00 0.53 94 THR A O 4
ATOM 6295 N N . GLN A 1 95 ? 16.220 6.758 3.613 1.00 0.40 95 GLN A N 4
ATOM 6296 C CA . GLN A 1 95 ? 17.649 6.834 3.332 1.00 0.48 95 GLN A CA 4
ATOM 6297 C C . GLN A 1 95 ? 17.891 7.492 1.983 1.00 0.53 95 GLN A C 4
ATOM 6298 O O . GLN A 1 95 ? 19.028 7.808 1.630 1.00 0.59 95 GLN A O 4
ATOM 6312 N N . GLN A 1 96 ? 16.817 7.696 1.231 1.00 0.83 96 GLN A N 4
ATOM 6313 C CA . GLN A 1 96 ? 16.916 8.323 -0.077 1.00 0.94 96 GLN A CA 4
ATOM 6314 C C . GLN A 1 96 ? 17.048 9.831 0.081 1.00 0.86 96 GLN A C 4
ATOM 6315 O O . GLN A 1 96 ? 17.649 10.506 -0.756 1.00 0.86 96 GLN A O 4
ATOM 6329 N N . GLN A 1 97 ? 16.469 10.347 1.167 1.00 0.87 97 GLN A N 4
ATOM 6330 C CA . GLN A 1 97 ? 16.506 11.777 1.461 1.00 0.96 97 GLN A CA 4
ATOM 6331 C C . GLN A 1 97 ? 15.715 12.561 0.420 1.00 1.19 97 GLN A C 4
ATOM 6332 O O . GLN A 1 97 ? 16.011 13.726 0.146 1.00 1.41 97 GLN A O 4
ATOM 6346 N N . MET A 1 98 ? 14.701 11.912 -0.147 1.00 1.20 98 MET A N 4
ATOM 6347 C CA . MET A 1 98 ? 13.856 12.536 -1.161 1.00 1.44 98 MET A CA 4
ATOM 6348 C C . MET A 1 98 ? 14.697 13.036 -2.333 1.00 1.61 98 MET A C 4
ATOM 6349 O O . MET A 1 98 ? 14.756 14.238 -2.603 1.00 1.80 98 MET A O 4
ATOM 6363 N N . GLN A 1 99 ? 15.348 12.103 -3.024 1.00 1.77 99 GLN A N 4
ATOM 6364 C CA . GLN A 1 99 ? 16.189 12.436 -4.167 1.00 2.06 99 GLN A CA 4
ATOM 6365 C C . GLN A 1 99 ? 17.193 13.529 -3.809 1.00 1.82 99 GLN A C 4
ATOM 6366 O O . GLN A 1 99 ? 16.996 14.701 -4.137 1.00 2.41 99 GLN A O 4
ATOM 6380 N N . GLN A 1 100 ? 18.264 13.139 -3.124 1.00 1.64 100 GLN A N 4
ATOM 6381 C CA . GLN A 1 100 ? 19.299 14.086 -2.721 1.00 2.11 100 GLN A CA 4
ATOM 6382 C C . GLN A 1 100 ? 20.687 13.546 -3.052 1.00 2.41 100 GLN A C 4
ATOM 6383 O O . GLN A 1 100 ? 21.588 14.305 -3.411 1.00 3.04 100 GLN A O 4
ATOM 6397 N N . LEU A 1 101 ? 20.851 12.233 -2.928 1.00 2.78 101 LEU A N 4
ATOM 6398 C CA . LEU A 1 101 ? 22.129 11.592 -3.214 1.00 3.83 101 LEU A CA 4
ATOM 6399 C C . LEU A 1 101 ? 22.069 10.825 -4.531 1.00 4.48 101 LEU A C 4
ATOM 6400 O O . LEU A 1 101 ? 23.053 10.763 -5.270 1.00 5.34 101 LEU A O 4
ATOM 6416 N N . GLN A 1 102 ? 20.910 10.244 -4.818 1.00 4.30 102 GLN A N 4
ATOM 6417 C CA . GLN A 1 102 ? 20.719 9.480 -6.047 1.00 5.04 102 GLN A CA 4
ATOM 6418 C C . GLN A 1 102 ? 19.376 9.810 -6.689 1.00 4.85 102 GLN A C 4
ATOM 6419 O O . GLN A 1 102 ? 18.383 10.031 -5.996 1.00 4.39 102 GLN A O 4
ATOM 6433 N N . GLN A 1 103 ? 19.353 9.843 -8.019 1.00 5.38 103 GLN A N 4
ATOM 6434 C CA . GLN A 1 103 ? 18.132 10.145 -8.756 1.00 5.37 103 GLN A CA 4
ATOM 6435 C C . GLN A 1 103 ? 17.978 9.222 -9.959 1.00 4.86 103 GLN A C 4
ATOM 6436 O O . GLN A 1 103 ? 16.980 9.284 -10.677 1.00 4.73 103 GLN A O 4
ATOM 6450 N N . ASN A 1 104 ? 18.973 8.366 -10.173 1.00 4.95 104 ASN A N 4
ATOM 6451 C CA . ASN A 1 104 ? 18.946 7.427 -11.289 1.00 4.92 104 ASN A CA 4
ATOM 6452 C C . ASN A 1 104 ? 18.349 6.092 -10.859 1.00 4.38 104 ASN A C 4
ATOM 6453 O O . ASN A 1 104 ? 19.074 5.136 -10.580 1.00 4.77 104 ASN A O 4
ATOM 6464 N N . VAL A 1 105 ? 17.022 6.037 -10.797 1.00 3.82 105 VAL A N 4
ATOM 6465 C CA . VAL A 1 105 ? 16.325 4.818 -10.401 1.00 3.47 105 VAL A CA 4
ATOM 6466 C C . VAL A 1 105 ? 16.211 3.843 -11.573 1.00 4.13 105 VAL A C 4
ATOM 6467 O O . VAL A 1 105 ? 16.887 2.794 -11.533 1.00 4.85 105 VAL A O 4
ATOM 6481 N N . GLN A 1 9 ? -20.731 0.599 8.837 1.00 8.26 9 GLN A N 5
ATOM 6482 C CA . GLN A 1 9 ? -19.635 0.260 9.736 1.00 8.38 9 GLN A CA 5
ATOM 6483 C C . GLN A 1 9 ? -18.367 -0.066 8.952 1.00 8.05 9 GLN A C 5
ATOM 6484 O O . GLN A 1 9 ? -17.259 0.233 9.396 1.00 8.42 9 GLN A O 5
ATOM 6498 N N . ARG A 1 10 ? -18.538 -0.679 7.786 1.00 7.57 10 ARG A N 5
ATOM 6499 C CA . ARG A 1 10 ? -17.406 -1.048 6.942 1.00 7.46 10 ARG A CA 5
ATOM 6500 C C . ARG A 1 10 ? -17.756 -0.907 5.463 1.00 6.76 10 ARG A C 5
ATOM 6501 O O . ARG A 1 10 ? -17.194 -1.598 4.614 1.00 6.75 10 ARG A O 5
ATOM 6522 N N . ARG A 1 11 ? -18.683 -0.001 5.164 1.00 6.32 11 ARG A N 5
ATOM 6523 C CA . ARG A 1 11 ? -19.110 0.235 3.789 1.00 5.75 11 ARG A CA 5
ATOM 6524 C C . ARG A 1 11 ? -17.918 0.572 2.898 1.00 5.04 11 ARG A C 5
ATOM 6525 O O . ARG A 1 11 ? -17.116 1.449 3.221 1.00 4.84 11 ARG A O 5
ATOM 6546 N N . ILE A 1 12 ? -17.809 -0.133 1.774 1.00 4.89 12 ILE A N 5
ATOM 6547 C CA . ILE A 1 12 ? -16.717 0.087 0.834 1.00 4.36 12 ILE A CA 5
ATOM 6548 C C . ILE A 1 12 ? -16.945 1.357 0.019 1.00 3.79 12 ILE A C 5
ATOM 6549 O O . ILE A 1 12 ? -18.080 1.695 -0.318 1.00 4.02 12 ILE A O 5
ATOM 6565 N N . ARG A 1 13 ? -15.858 2.054 -0.293 1.00 3.43 13 ARG A N 5
ATOM 6566 C CA . ARG A 1 13 ? -15.933 3.286 -1.067 1.00 3.21 13 ARG A CA 5
ATOM 6567 C C . ARG A 1 13 ? -16.226 2.980 -2.535 1.00 2.80 13 ARG A C 5
ATOM 6568 O O . ARG A 1 13 ? -16.711 1.897 -2.866 1.00 3.29 13 ARG A O 5
ATOM 6589 N N . ARG A 1 14 ? -15.930 3.936 -3.410 1.00 2.39 14 ARG A N 5
ATOM 6590 C CA . ARG A 1 14 ? -16.166 3.759 -4.841 1.00 2.25 14 ARG A CA 5
ATOM 6591 C C . ARG A 1 14 ? -15.094 4.462 -5.684 1.00 1.54 14 ARG A C 5
ATOM 6592 O O . ARG A 1 14 ? -14.506 3.839 -6.568 1.00 1.59 14 ARG A O 5
ATOM 6613 N N . PRO A 1 15 ? -14.818 5.766 -5.438 1.00 1.40 15 PRO A N 5
ATOM 6614 C CA . PRO A 1 15 ? -13.806 6.508 -6.201 1.00 1.25 15 PRO A CA 5
ATOM 6615 C C . PRO A 1 15 ? -12.464 5.783 -6.250 1.00 1.00 15 PRO A C 5
ATOM 6616 O O . PRO A 1 15 ? -11.969 5.447 -7.325 1.00 1.07 15 PRO A O 5
ATOM 6627 N N . PHE A 1 16 ? -11.880 5.547 -5.079 1.00 0.81 16 PHE A N 5
ATOM 6628 C CA . PHE A 1 16 ? -10.595 4.864 -4.990 1.00 0.61 16 PHE A CA 5
ATOM 6629 C C . PHE A 1 16 ? -10.620 3.775 -3.923 1.00 0.56 16 PHE A C 5
ATOM 6630 O O . PHE A 1 16 ? -11.300 3.903 -2.903 1.00 0.82 16 PHE A O 5
ATOM 6647 N N . SER A 1 17 ? -9.873 2.703 -4.168 1.00 0.42 17 SER A N 5
ATOM 6648 C CA . SER A 1 17 ? -9.796 1.587 -3.234 1.00 0.41 17 SER A CA 5
ATOM 6649 C C . SER A 1 17 ? -8.389 1.000 -3.218 1.00 0.37 17 SER A C 5
ATOM 6650 O O . SER A 1 17 ? -7.534 1.401 -4.008 1.00 0.35 17 SER A O 5
ATOM 6658 N N . VAL A 1 18 ? -8.156 0.048 -2.318 1.00 0.38 18 VAL A N 5
ATOM 6659 C CA . VAL A 1 18 ? -6.851 -0.592 -2.201 1.00 0.37 18 VAL A CA 5
ATOM 6660 C C . VAL A 1 18 ? -6.371 -1.118 -3.552 1.00 0.32 18 VAL A C 5
ATOM 6661 O O . VAL A 1 18 ? -5.168 -1.177 -3.818 1.00 0.30 18 VAL A O 5
ATOM 6674 N N . ALA A 1 19 ? -7.320 -1.488 -4.409 1.00 0.33 19 ALA A N 5
ATOM 6675 C CA . ALA A 1 19 ? -6.998 -2.001 -5.736 1.00 0.32 19 ALA A CA 5
ATOM 6676 C C . ALA A 1 19 ? -6.196 -0.981 -6.533 1.00 0.28 19 ALA A C 5
ATOM 6677 O O . ALA A 1 19 ? -5.143 -1.300 -7.088 1.00 0.33 19 ALA A O 5
ATOM 6684 N N . GLU A 1 20 ? -6.698 0.249 -6.590 1.00 0.27 20 GLU A N 5
ATOM 6685 C CA . GLU A 1 20 ? -6.023 1.320 -7.314 1.00 0.27 20 GLU A CA 5
ATOM 6686 C C . GLU A 1 20 ? -4.725 1.700 -6.611 1.00 0.25 20 GLU A C 5
ATOM 6687 O O . GLU A 1 20 ? -3.730 2.036 -7.257 1.00 0.25 20 GLU A O 5
ATOM 6699 N N . VAL A 1 21 ? -4.746 1.647 -5.282 1.00 0.26 21 VAL A N 5
ATOM 6700 C CA . VAL A 1 21 ? -3.571 1.975 -4.486 1.00 0.27 21 VAL A CA 5
ATOM 6701 C C . VAL A 1 21 ? -2.385 1.113 -4.900 1.00 0.21 21 VAL A C 5
ATOM 6702 O O . VAL A 1 21 ? -1.238 1.548 -4.826 1.00 0.22 21 VAL A O 5
ATOM 6715 N N . GLU A 1 22 ? -2.672 -0.112 -5.339 1.00 0.21 22 GLU A N 5
ATOM 6716 C CA . GLU A 1 22 ? -1.627 -1.033 -5.776 1.00 0.22 22 GLU A CA 5
ATOM 6717 C C . GLU A 1 22 ? -0.713 -0.359 -6.797 1.00 0.22 22 GLU A C 5
ATOM 6718 O O . GLU A 1 22 ? 0.504 -0.309 -6.617 1.00 0.25 22 GLU A O 5
ATOM 6730 N N . ALA A 1 23 ? -1.308 0.155 -7.868 1.00 0.22 23 ALA A N 5
ATOM 6731 C CA . ALA A 1 23 ? -0.545 0.838 -8.904 1.00 0.29 23 ALA A CA 5
ATOM 6732 C C . ALA A 1 23 ? 0.148 2.064 -8.323 1.00 0.29 23 ALA A C 5
ATOM 6733 O O . ALA A 1 23 ? 1.316 2.333 -8.616 1.00 0.33 23 ALA A O 5
ATOM 6740 N N . LEU A 1 24 ? -0.582 2.798 -7.489 1.00 0.27 24 LEU A N 5
ATOM 6741 C CA . LEU A 1 24 ? -0.043 3.992 -6.853 1.00 0.32 24 LEU A CA 5
ATOM 6742 C C . LEU A 1 24 ? 1.170 3.632 -6.004 1.00 0.31 24 LEU A C 5
ATOM 6743 O O . LEU A 1 24 ? 2.045 4.463 -5.765 1.00 0.35 24 LEU A O 5
ATOM 6759 N N . VAL A 1 25 ? 1.213 2.380 -5.559 1.00 0.35 25 VAL A N 5
ATOM 6760 C CA . VAL A 1 25 ? 2.316 1.890 -4.747 1.00 0.42 25 VAL A CA 5
ATOM 6761 C C . VAL A 1 25 ? 3.539 1.615 -5.614 1.00 0.40 25 VAL A C 5
ATOM 6762 O O . VAL A 1 25 ? 4.668 1.905 -5.221 1.00 0.40 25 VAL A O 5
ATOM 6775 N N . GLN A 1 26 ? 3.303 1.057 -6.797 1.00 0.43 26 GLN A N 5
ATOM 6776 C CA . GLN A 1 26 ? 4.384 0.753 -7.725 1.00 0.49 26 GLN A CA 5
ATOM 6777 C C . GLN A 1 26 ? 5.032 2.041 -8.225 1.00 0.46 26 GLN A C 5
ATOM 6778 O O . GLN A 1 26 ? 6.170 2.037 -8.695 1.00 0.54 26 GLN A O 5
ATOM 6792 N N . ALA A 1 27 ? 4.291 3.138 -8.129 1.00 0.39 27 ALA A N 5
ATOM 6793 C CA . ALA A 1 27 ? 4.784 4.440 -8.565 1.00 0.42 27 ALA A CA 5
ATOM 6794 C C . ALA A 1 27 ? 5.544 5.168 -7.454 1.00 0.38 27 ALA A C 5
ATOM 6795 O O . ALA A 1 27 ? 6.545 5.836 -7.713 1.00 0.42 27 ALA A O 5
ATOM 6802 N N . VAL A 1 28 ? 5.064 5.037 -6.219 1.00 0.31 28 VAL A N 5
ATOM 6803 C CA . VAL A 1 28 ? 5.688 5.708 -5.077 1.00 0.29 28 VAL A CA 5
ATOM 6804 C C . VAL A 1 28 ? 6.842 4.907 -4.476 1.00 0.29 28 VAL A C 5
ATOM 6805 O O . VAL A 1 28 ? 7.665 5.454 -3.745 1.00 0.29 28 VAL A O 5
ATOM 6818 N N . GLU A 1 29 ? 6.904 3.615 -4.778 1.00 0.34 29 GLU A N 5
ATOM 6819 C CA . GLU A 1 29 ? 7.963 2.760 -4.241 1.00 0.41 29 GLU A CA 5
ATOM 6820 C C . GLU A 1 29 ? 9.355 3.280 -4.603 1.00 0.43 29 GLU A C 5
ATOM 6821 O O . GLU A 1 29 ? 10.358 2.794 -4.078 1.00 0.48 29 GLU A O 5
ATOM 6833 N N . LYS A 1 30 ? 9.418 4.264 -5.497 1.00 0.41 30 LYS A N 5
ATOM 6834 C CA . LYS A 1 30 ? 10.697 4.830 -5.916 1.00 0.46 30 LYS A CA 5
ATOM 6835 C C . LYS A 1 30 ? 10.916 6.230 -5.341 1.00 0.41 30 LYS A C 5
ATOM 6836 O O . LYS A 1 30 ? 11.988 6.531 -4.817 1.00 0.42 30 LYS A O 5
ATOM 6855 N N . LEU A 1 31 ? 9.898 7.083 -5.438 1.00 0.40 31 LEU A N 5
ATOM 6856 C CA . LEU A 1 31 ? 9.997 8.452 -4.937 1.00 0.40 31 LEU A CA 5
ATOM 6857 C C . LEU A 1 31 ? 9.064 8.681 -3.751 1.00 0.32 31 LEU A C 5
ATOM 6858 O O . LEU A 1 31 ? 8.557 9.787 -3.552 1.00 0.39 31 LEU A O 5
ATOM 6874 N N . GLY A 1 32 ? 8.853 7.638 -2.959 1.00 0.26 32 GLY A N 5
ATOM 6875 C CA . GLY A 1 32 ? 7.977 7.747 -1.806 1.00 0.31 32 GLY A CA 5
ATOM 6876 C C . GLY A 1 32 ? 8.698 8.246 -0.568 1.00 0.29 32 GLY A C 5
ATOM 6877 O O . GLY A 1 32 ? 9.860 8.649 -0.637 1.00 0.30 32 GLY A O 5
ATOM 6881 N N . THR A 1 33 ? 8.002 8.223 0.564 1.00 0.33 33 THR A N 5
ATOM 6882 C CA . THR A 1 33 ? 8.568 8.670 1.829 1.00 0.39 33 THR A CA 5
ATOM 6883 C C . THR A 1 33 ? 8.062 7.813 2.983 1.00 0.44 33 THR A C 5
ATOM 6884 O O . THR A 1 33 ? 8.826 7.435 3.872 1.00 0.53 33 THR A O 5
ATOM 6895 N N . GLY A 1 34 ? 6.769 7.511 2.961 1.00 0.42 34 GLY A N 5
ATOM 6896 C CA . GLY A 1 34 ? 6.173 6.700 4.006 1.00 0.48 34 GLY A CA 5
ATOM 6897 C C . GLY A 1 34 ? 4.711 6.396 3.740 1.00 0.43 34 GLY A C 5
ATOM 6898 O O . GLY A 1 34 ? 3.949 6.144 4.672 1.00 0.47 34 GLY A O 5
ATOM 6902 N N . ARG A 1 35 ? 4.327 6.430 2.461 1.00 0.40 35 ARG A N 5
ATOM 6903 C CA . ARG A 1 35 ? 2.954 6.157 2.041 1.00 0.43 35 ARG A CA 5
ATOM 6904 C C . ARG A 1 35 ? 1.942 6.883 2.924 1.00 0.36 35 ARG A C 5
ATOM 6905 O O . ARG A 1 35 ? 0.805 6.440 3.071 1.00 0.41 35 ARG A O 5
ATOM 6926 N N . TRP A 1 36 ? 2.357 8.007 3.498 1.00 0.34 36 TRP A N 5
ATOM 6927 C CA . TRP A 1 36 ? 1.479 8.790 4.359 1.00 0.41 36 TRP A CA 5
ATOM 6928 C C . TRP A 1 36 ? 0.205 9.174 3.614 1.00 0.43 36 TRP A C 5
ATOM 6929 O O . TRP A 1 36 ? -0.904 9.037 4.135 1.00 0.46 36 TRP A O 5
ATOM 6950 N N . ARG A 1 37 ? 0.373 9.644 2.381 1.00 0.47 37 ARG A N 5
ATOM 6951 C CA . ARG A 1 37 ? -0.756 10.054 1.557 1.00 0.58 37 ARG A CA 5
ATOM 6952 C C . ARG A 1 37 ? -1.556 8.845 1.086 1.00 0.56 37 ARG A C 5
ATOM 6953 O O . ARG A 1 37 ? -2.778 8.914 0.940 1.00 0.64 37 ARG A O 5
ATOM 6974 N N . ASP A 1 38 ? -0.860 7.735 0.854 1.00 0.52 38 ASP A N 5
ATOM 6975 C CA . ASP A 1 38 ? -1.505 6.512 0.398 1.00 0.61 38 ASP A CA 5
ATOM 6976 C C . ASP A 1 38 ? -2.433 5.961 1.473 1.00 0.58 38 ASP A C 5
ATOM 6977 O O . ASP A 1 38 ? -3.623 5.764 1.238 1.00 0.69 38 ASP A O 5
ATOM 6986 N N . VAL A 1 39 ? -1.876 5.716 2.653 1.00 0.50 39 VAL A N 5
ATOM 6987 C CA . VAL A 1 39 ? -2.647 5.191 3.771 1.00 0.55 39 VAL A CA 5
ATOM 6988 C C . VAL A 1 39 ? -3.801 6.124 4.128 1.00 0.52 39 VAL A C 5
ATOM 6989 O O . VAL A 1 39 ? -4.857 5.677 4.576 1.00 0.58 39 VAL A O 5
ATOM 7002 N N . LYS A 1 40 ? -3.590 7.421 3.924 1.00 0.48 40 LYS A N 5
ATOM 7003 C CA . LYS A 1 40 ? -4.614 8.417 4.223 1.00 0.55 40 LYS A CA 5
ATOM 7004 C C . LYS A 1 40 ? -5.831 8.251 3.318 1.00 0.62 40 LYS A C 5
ATOM 7005 O O . LYS A 1 40 ? -6.970 8.288 3.783 1.00 0.65 40 LYS A O 5
ATOM 7024 N N . LEU A 1 41 ? -5.587 8.072 2.023 1.00 0.68 41 LEU A N 5
ATOM 7025 C CA . LEU A 1 41 ? -6.671 7.913 1.057 1.00 0.80 41 LEU A CA 5
ATOM 7026 C C . LEU A 1 41 ? -6.693 6.505 0.471 1.00 0.81 41 LEU A C 5
ATOM 7027 O O . LEU A 1 41 ? -7.191 6.294 -0.634 1.00 0.94 41 LEU A O 5
ATOM 7043 N N . CYS A 1 42 ? -6.158 5.542 1.218 1.00 0.71 42 CYS A N 5
ATOM 7044 C CA . CYS A 1 42 ? -6.123 4.160 0.757 1.00 0.77 42 CYS A CA 5
ATOM 7045 C C . CYS A 1 42 ? -7.528 3.675 0.424 1.00 0.83 42 CYS A C 5
ATOM 7046 O O . CYS A 1 42 ? -7.752 3.053 -0.615 1.00 0.98 42 CYS A O 5
ATOM 7054 N N . ALA A 1 43 ? -8.467 3.977 1.315 1.00 0.74 43 ALA A N 5
ATOM 7055 C CA . ALA A 1 43 ? -9.860 3.579 1.135 1.00 0.80 43 ALA A CA 5
ATOM 7056 C C . ALA A 1 43 ? -10.726 4.063 2.293 1.00 0.70 43 ALA A C 5
ATOM 7057 O O . ALA A 1 43 ? -11.767 3.473 2.583 1.00 0.69 43 ALA A O 5
ATOM 7064 N N . PHE A 1 44 ? -10.290 5.136 2.953 1.00 0.65 44 PHE A N 5
ATOM 7065 C CA . PHE A 1 44 ? -11.012 5.685 4.089 1.00 0.64 44 PHE A CA 5
ATOM 7066 C C . PHE A 1 44 ? -10.935 4.686 5.226 1.00 0.54 44 PHE A C 5
ATOM 7067 O O . PHE A 1 44 ? -11.662 4.772 6.216 1.00 0.60 44 PHE A O 5
ATOM 7084 N N . GLU A 1 45 ? -10.022 3.732 5.063 1.00 0.49 45 GLU A N 5
ATOM 7085 C CA . GLU A 1 45 ? -9.819 2.689 6.048 1.00 0.51 45 GLU A CA 5
ATOM 7086 C C . GLU A 1 45 ? -8.870 3.153 7.146 1.00 0.49 45 GLU A C 5
ATOM 7087 O O . GLU A 1 45 ? -9.180 3.039 8.333 1.00 0.54 45 GLU A O 5
ATOM 7099 N N . ASP A 1 46 ? -7.715 3.675 6.745 1.00 0.48 46 ASP A N 5
ATOM 7100 C CA . ASP A 1 46 ? -6.725 4.159 7.699 1.00 0.48 46 ASP A CA 5
ATOM 7101 C C . ASP A 1 46 ? -6.505 5.656 7.531 1.00 0.50 46 ASP A C 5
ATOM 7102 O O . ASP A 1 46 ? -5.417 6.170 7.791 1.00 0.59 46 ASP A O 5
ATOM 7111 N N . ALA A 1 47 ? -7.549 6.353 7.094 1.00 0.50 47 ALA A N 5
ATOM 7112 C CA . ALA A 1 47 ? -7.480 7.796 6.895 1.00 0.64 47 ALA A CA 5
ATOM 7113 C C . ALA A 1 47 ? -7.263 8.538 8.212 1.00 0.80 47 ALA A C 5
ATOM 7114 O O . ALA A 1 47 ? -7.146 9.764 8.231 1.00 0.98 47 ALA A O 5
ATOM 7121 N N . ASP A 1 48 ? -7.206 7.793 9.315 1.00 0.79 48 ASP A N 5
ATOM 7122 C CA . ASP A 1 48 ? -7.005 8.392 10.631 1.00 0.98 48 ASP A CA 5
ATOM 7123 C C . ASP A 1 48 ? -5.712 7.893 11.268 1.00 1.06 48 ASP A C 5
ATOM 7124 O O . ASP A 1 48 ? -5.417 8.215 12.419 1.00 1.24 48 ASP A O 5
ATOM 7133 N N . HIS A 1 49 ? -4.949 7.109 10.509 1.00 0.95 49 HIS A N 5
ATOM 7134 C CA . HIS A 1 49 ? -3.682 6.556 10.986 1.00 1.05 49 HIS A CA 5
ATOM 7135 C C . HIS A 1 49 ? -3.902 5.620 12.171 1.00 0.56 49 HIS A C 5
ATOM 7136 O O . HIS A 1 49 ? -4.396 6.033 13.220 1.00 1.09 49 HIS A O 5
ATOM 7151 N N . ARG A 1 50 ? -3.526 4.357 11.996 1.00 0.62 50 ARG A N 5
ATOM 7152 C CA . ARG A 1 50 ? -3.685 3.362 13.050 1.00 1.10 50 ARG A CA 5
ATOM 7153 C C . ARG A 1 50 ? -2.361 3.088 13.759 1.00 0.91 50 ARG A C 5
ATOM 7154 O O . ARG A 1 50 ? -2.190 3.433 14.929 1.00 0.91 50 ARG A O 5
ATOM 7175 N N . THR A 1 51 ? -1.426 2.468 13.043 1.00 0.81 51 THR A N 5
ATOM 7176 C CA . THR A 1 51 ? -0.120 2.141 13.609 1.00 0.67 51 THR A CA 5
ATOM 7177 C C . THR A 1 51 ? 0.922 1.995 12.503 1.00 0.59 51 THR A C 5
ATOM 7178 O O . THR A 1 51 ? 0.576 1.769 11.345 1.00 0.59 51 THR A O 5
ATOM 7189 N N . TYR A 1 52 ? 2.198 2.135 12.859 1.00 0.55 52 TYR A N 5
ATOM 7190 C CA . TYR A 1 52 ? 3.277 2.017 11.878 1.00 0.52 52 TYR A CA 5
ATOM 7191 C C . TYR A 1 52 ? 3.349 0.608 11.288 1.00 0.43 52 TYR A C 5
ATOM 7192 O O . TYR A 1 52 ? 3.448 0.447 10.069 1.00 0.42 52 TYR A O 5
ATOM 7210 N N . VAL A 1 53 ? 3.292 -0.412 12.142 1.00 0.39 53 VAL A N 5
ATOM 7211 C CA . VAL A 1 53 ? 3.342 -1.793 11.668 1.00 0.35 53 VAL A CA 5
ATOM 7212 C C . VAL A 1 53 ? 2.025 -2.179 11.009 1.00 0.37 53 VAL A C 5
ATOM 7213 O O . VAL A 1 53 ? 2.011 -2.890 10.005 1.00 0.38 53 VAL A O 5
ATOM 7226 N N . ASP A 1 54 ? 0.917 -1.709 11.577 1.00 0.42 54 ASP A N 5
ATOM 7227 C CA . ASP A 1 54 ? -0.401 -1.999 11.019 1.00 0.49 54 ASP A CA 5
ATOM 7228 C C . ASP A 1 54 ? -0.506 -1.413 9.617 1.00 0.49 54 ASP A C 5
ATOM 7229 O O . ASP A 1 54 ? -1.015 -2.053 8.695 1.00 0.53 54 ASP A O 5
ATOM 7238 N N . LEU A 1 55 ? -0.015 -0.187 9.470 1.00 0.51 55 LEU A N 5
ATOM 7239 C CA . LEU A 1 55 ? -0.021 0.490 8.183 1.00 0.57 55 LEU A CA 5
ATOM 7240 C C . LEU A 1 55 ? 0.800 -0.317 7.188 1.00 0.47 55 LEU A C 5
ATOM 7241 O O . LEU A 1 55 ? 0.438 -0.440 6.017 1.00 0.47 55 LEU A O 5
ATOM 7257 N N . LYS A 1 56 ? 1.906 -0.873 7.672 1.00 0.44 56 LYS A N 5
ATOM 7258 C CA . LYS A 1 56 ? 2.777 -1.686 6.839 1.00 0.41 56 LYS A CA 5
ATOM 7259 C C . LYS A 1 56 ? 2.211 -3.088 6.693 1.00 0.35 56 LYS A C 5
ATOM 7260 O O . LYS A 1 56 ? 2.653 -3.859 5.845 1.00 0.34 56 LYS A O 5
ATOM 7279 N N . ASP A 1 57 ? 1.241 -3.418 7.536 1.00 0.37 57 ASP A N 5
ATOM 7280 C CA . ASP A 1 57 ? 0.596 -4.714 7.471 1.00 0.39 57 ASP A CA 5
ATOM 7281 C C . ASP A 1 57 ? -0.261 -4.772 6.221 1.00 0.39 57 ASP A C 5
ATOM 7282 O O . ASP A 1 57 ? -0.269 -5.765 5.494 1.00 0.38 57 ASP A O 5
ATOM 7291 N N . LYS A 1 58 ? -0.973 -3.676 5.976 1.00 0.43 58 LYS A N 5
ATOM 7292 C CA . LYS A 1 58 ? -1.830 -3.565 4.805 1.00 0.46 58 LYS A CA 5
ATOM 7293 C C . LYS A 1 58 ? -1.002 -3.252 3.562 1.00 0.41 58 LYS A C 5
ATOM 7294 O O . LYS A 1 58 ? -1.383 -3.611 2.449 1.00 0.41 58 LYS A O 5
ATOM 7313 N N . TRP A 1 59 ? 0.137 -2.585 3.756 1.00 0.38 59 TRP A N 5
ATOM 7314 C CA . TRP A 1 59 ? 1.018 -2.239 2.650 1.00 0.35 59 TRP A CA 5
ATOM 7315 C C . TRP A 1 59 ? 1.753 -3.488 2.166 1.00 0.28 59 TRP A C 5
ATOM 7316 O O . TRP A 1 59 ? 1.728 -3.822 0.980 1.00 0.28 59 TRP A O 5
ATOM 7337 N N . LYS A 1 60 ? 2.405 -4.169 3.101 1.00 0.25 60 LYS A N 5
ATOM 7338 C CA . LYS A 1 60 ? 3.134 -5.396 2.797 1.00 0.21 60 LYS A CA 5
ATOM 7339 C C . LYS A 1 60 ? 2.201 -6.444 2.196 1.00 0.21 60 LYS A C 5
ATOM 7340 O O . LYS A 1 60 ? 2.581 -7.176 1.283 1.00 0.25 60 LYS A O 5
ATOM 7359 N N . THR A 1 61 ? 0.983 -6.520 2.723 1.00 0.22 61 THR A N 5
ATOM 7360 C CA . THR A 1 61 ? -0.005 -7.476 2.233 1.00 0.27 61 THR A CA 5
ATOM 7361 C C . THR A 1 61 ? -0.522 -7.052 0.864 1.00 0.28 61 THR A C 5
ATOM 7362 O O . THR A 1 61 ? -0.889 -7.886 0.036 1.00 0.35 61 THR A O 5
ATOM 7373 N N . LEU A 1 62 ? -0.540 -5.746 0.637 1.00 0.28 62 LEU A N 5
ATOM 7374 C CA . LEU A 1 62 ? -1.004 -5.192 -0.626 1.00 0.36 62 LEU A CA 5
ATOM 7375 C C . LEU A 1 62 ? -0.079 -5.605 -1.769 1.00 0.35 62 LEU A C 5
ATOM 7376 O O . LEU A 1 62 ? -0.532 -5.838 -2.891 1.00 0.42 62 LEU A O 5
ATOM 7392 N N . VAL A 1 63 ? 1.218 -5.696 -1.480 1.00 0.30 63 VAL A N 5
ATOM 7393 C CA . VAL A 1 63 ? 2.196 -6.094 -2.491 1.00 0.33 63 VAL A CA 5
ATOM 7394 C C . VAL A 1 63 ? 2.363 -7.611 -2.526 1.00 0.38 63 VAL A C 5
ATOM 7395 O O . VAL A 1 63 ? 2.523 -8.201 -3.592 1.00 0.47 63 VAL A O 5
ATOM 7408 N N . HIS A 1 64 ? 2.319 -8.230 -1.350 1.00 0.34 64 HIS A N 5
ATOM 7409 C CA . HIS A 1 64 ? 2.465 -9.679 -1.233 1.00 0.43 64 HIS A CA 5
ATOM 7410 C C . HIS A 1 64 ? 1.326 -10.403 -1.945 1.00 0.48 64 HIS A C 5
ATOM 7411 O O . HIS A 1 64 ? 1.525 -11.467 -2.533 1.00 0.54 64 HIS A O 5
ATOM 7426 N N . THR A 1 65 ? 0.137 -9.818 -1.887 1.00 0.47 65 THR A N 5
ATOM 7427 C CA . THR A 1 65 ? -1.039 -10.406 -2.519 1.00 0.54 65 THR A CA 5
ATOM 7428 C C . THR A 1 65 ? -1.128 -10.012 -3.991 1.00 0.57 65 THR A C 5
ATOM 7429 O O . THR A 1 65 ? -1.847 -10.640 -4.769 1.00 0.65 65 THR A O 5
ATOM 7440 N N . ALA A 1 66 ? -0.389 -8.971 -4.366 1.00 0.55 66 ALA A N 5
ATOM 7441 C CA . ALA A 1 66 ? -0.386 -8.488 -5.743 1.00 0.62 66 ALA A CA 5
ATOM 7442 C C . ALA A 1 66 ? -0.108 -9.618 -6.732 1.00 0.72 66 ALA A C 5
ATOM 7443 O O . ALA A 1 66 ? -1.036 -10.218 -7.274 1.00 0.84 66 ALA A O 5
ATOM 7450 N N . LYS A 1 67 ? 1.172 -9.907 -6.960 1.00 0.71 67 LYS A N 5
ATOM 7451 C CA . LYS A 1 67 ? 1.562 -10.965 -7.889 1.00 0.82 67 LYS A CA 5
ATOM 7452 C C . LYS A 1 67 ? 2.867 -11.625 -7.459 1.00 0.83 67 LYS A C 5
ATOM 7453 O O . LYS A 1 67 ? 3.544 -12.262 -8.266 1.00 0.94 67 LYS A O 5
ATOM 7472 N N . ILE A 1 68 ? 3.214 -11.475 -6.185 1.00 0.74 68 ILE A N 5
ATOM 7473 C CA . ILE A 1 68 ? 4.438 -12.067 -5.657 1.00 0.78 68 ILE A CA 5
ATOM 7474 C C . ILE A 1 68 ? 4.444 -13.578 -5.872 1.00 0.91 68 ILE A C 5
ATOM 7475 O O . ILE A 1 68 ? 5.503 -14.190 -6.026 1.00 1.01 68 ILE A O 5
ATOM 7491 N N . SER A 1 69 ? 3.251 -14.169 -5.894 1.00 0.95 69 SER A N 5
ATOM 7492 C CA . SER A 1 69 ? 3.104 -15.609 -6.091 1.00 1.13 69 SER A CA 5
ATOM 7493 C C . SER A 1 69 ? 4.048 -16.396 -5.179 1.00 1.19 69 SER A C 5
ATOM 7494 O O . SER A 1 69 ? 5.090 -16.879 -5.623 1.00 1.28 69 SER A O 5
ATOM 7502 N N . PRO A 1 70 ? 3.700 -16.527 -3.884 1.00 1.22 70 PRO A N 5
ATOM 7503 C CA . PRO A 1 70 ? 4.520 -17.261 -2.914 1.00 1.33 70 PRO A CA 5
ATOM 7504 C C . PRO A 1 70 ? 4.470 -18.769 -3.140 1.00 1.56 70 PRO A C 5
ATOM 7505 O O . PRO A 1 70 ? 5.276 -19.516 -2.586 1.00 1.61 70 PRO A O 5
ATOM 7516 N N . GLN A 1 71 ? 3.516 -19.208 -3.956 1.00 1.88 71 GLN A N 5
ATOM 7517 C CA . GLN A 1 71 ? 3.356 -20.629 -4.251 1.00 2.17 71 GLN A CA 5
ATOM 7518 C C . GLN A 1 71 ? 4.261 -21.059 -5.402 1.00 2.50 71 GLN A C 5
ATOM 7519 O O . GLN A 1 71 ? 4.838 -22.148 -5.375 1.00 2.87 71 GLN A O 5
ATOM 7533 N N . GLN A 1 72 ? 4.381 -20.203 -6.413 1.00 2.53 72 GLN A N 5
ATOM 7534 C CA . GLN A 1 72 ? 5.215 -20.500 -7.571 1.00 3.06 72 GLN A CA 5
ATOM 7535 C C . GLN A 1 72 ? 6.673 -20.680 -7.162 1.00 2.62 72 GLN A C 5
ATOM 7536 O O . GLN A 1 72 ? 7.331 -21.633 -7.578 1.00 3.04 72 GLN A O 5
ATOM 7550 N N . ARG A 1 73 ? 7.167 -19.757 -6.340 1.00 2.20 73 ARG A N 5
ATOM 7551 C CA . ARG A 1 73 ? 8.547 -19.803 -5.866 1.00 2.48 73 ARG A CA 5
ATOM 7552 C C . ARG A 1 73 ? 9.531 -19.808 -7.031 1.00 2.98 73 ARG A C 5
ATOM 7553 O O . ARG A 1 73 ? 9.859 -20.861 -7.579 1.00 3.45 73 ARG A O 5
ATOM 7574 N N . ARG A 1 74 ? 9.996 -18.621 -7.410 1.00 3.43 74 ARG A N 5
ATOM 7575 C CA . ARG A 1 74 ? 10.946 -18.487 -8.508 1.00 4.19 74 ARG A CA 5
ATOM 7576 C C . ARG A 1 74 ? 12.374 -18.409 -7.978 1.00 4.18 74 ARG A C 5
ATOM 7577 O O . ARG A 1 74 ? 13.304 -18.083 -8.713 1.00 4.70 74 ARG A O 5
ATOM 7598 N N . GLY A 1 75 ? 12.534 -18.714 -6.693 1.00 3.91 75 GLY A N 5
ATOM 7599 C CA . GLY A 1 75 ? 13.847 -18.675 -6.075 1.00 4.13 75 GLY A CA 5
ATOM 7600 C C . GLY A 1 75 ? 13.769 -18.593 -4.563 1.00 3.81 75 GLY A C 5
ATOM 7601 O O . GLY A 1 75 ? 12.733 -18.223 -4.011 1.00 3.92 75 GLY A O 5
ATOM 7605 N N . GLU A 1 76 ? 14.868 -18.943 -3.896 1.00 3.83 76 GLU A N 5
ATOM 7606 C CA . GLU A 1 76 ? 14.933 -18.911 -2.435 1.00 3.68 76 GLU A CA 5
ATOM 7607 C C . GLU A 1 76 ? 13.969 -19.925 -1.816 1.00 3.18 76 GLU A C 5
ATOM 7608 O O . GLU A 1 76 ? 12.961 -20.286 -2.426 1.00 3.40 76 GLU A O 5
ATOM 7620 N N . PRO A 1 77 ? 14.266 -20.405 -0.591 1.00 2.73 77 PRO A N 5
ATOM 7621 C CA . PRO A 1 77 ? 13.425 -21.388 0.102 1.00 2.52 77 PRO A CA 5
ATOM 7622 C C . PRO A 1 77 ? 12.106 -20.797 0.591 1.00 2.26 77 PRO A C 5
ATOM 7623 O O . PRO A 1 77 ? 11.055 -21.022 -0.009 1.00 2.54 77 PRO A O 5
ATOM 7634 N N . VAL A 1 78 ? 12.168 -20.041 1.683 1.00 1.91 78 VAL A N 5
ATOM 7635 C CA . VAL A 1 78 ? 10.976 -19.427 2.257 1.00 1.72 78 VAL A CA 5
ATOM 7636 C C . VAL A 1 78 ? 10.694 -18.063 1.627 1.00 1.48 78 VAL A C 5
ATOM 7637 O O . VAL A 1 78 ? 11.615 -17.382 1.174 1.00 1.45 78 VAL A O 5
ATOM 7650 N N . PRO A 1 79 ? 9.413 -17.645 1.589 1.00 1.39 79 PRO A N 5
ATOM 7651 C CA . PRO A 1 79 ? 9.025 -16.357 1.011 1.00 1.22 79 PRO A CA 5
ATOM 7652 C C . PRO A 1 79 ? 9.353 -15.183 1.930 1.00 1.05 79 PRO A C 5
ATOM 7653 O O . PRO A 1 79 ? 8.502 -14.712 2.684 1.00 1.01 79 PRO A O 5
ATOM 7664 N N . GLN A 1 80 ? 10.600 -14.736 1.875 1.00 1.07 80 GLN A N 5
ATOM 7665 C CA . GLN A 1 80 ? 11.054 -13.612 2.688 1.00 0.95 80 GLN A CA 5
ATOM 7666 C C . GLN A 1 80 ? 11.010 -12.324 1.885 1.00 0.84 80 GLN A C 5
ATOM 7667 O O . GLN A 1 80 ? 10.847 -11.233 2.428 1.00 0.76 80 GLN A O 5
ATOM 7681 N N . GLU A 1 81 ? 11.166 -12.489 0.584 1.00 0.91 81 GLU A N 5
ATOM 7682 C CA . GLU A 1 81 ? 11.168 -11.378 -0.367 1.00 0.90 81 GLU A CA 5
ATOM 7683 C C . GLU A 1 81 ? 10.102 -10.327 -0.057 1.00 0.76 81 GLU A C 5
ATOM 7684 O O . GLU A 1 81 ? 10.361 -9.132 -0.175 1.00 0.81 81 GLU A O 5
ATOM 7696 N N . LEU A 1 82 ? 8.906 -10.764 0.331 1.00 0.62 82 LEU A N 5
ATOM 7697 C CA . LEU A 1 82 ? 7.825 -9.822 0.632 1.00 0.53 82 LEU A CA 5
ATOM 7698 C C . LEU A 1 82 ? 8.227 -8.838 1.731 1.00 0.43 82 LEU A C 5
ATOM 7699 O O . LEU A 1 82 ? 8.263 -7.629 1.503 1.00 0.46 82 LEU A O 5
ATOM 7715 N N . LEU A 1 83 ? 8.538 -9.356 2.915 1.00 0.43 83 LEU A N 5
ATOM 7716 C CA . LEU A 1 83 ? 8.930 -8.506 4.037 1.00 0.38 83 LEU A CA 5
ATOM 7717 C C . LEU A 1 83 ? 10.266 -7.822 3.768 1.00 0.37 83 LEU A C 5
ATOM 7718 O O . LEU A 1 83 ? 10.556 -6.762 4.327 1.00 0.33 83 LEU A O 5
ATOM 7734 N N . ASN A 1 84 ? 11.073 -8.430 2.907 1.00 0.47 84 ASN A N 5
ATOM 7735 C CA . ASN A 1 84 ? 12.382 -7.886 2.568 1.00 0.53 84 ASN A CA 5
ATOM 7736 C C . ASN A 1 84 ? 12.253 -6.602 1.752 1.00 0.47 84 ASN A C 5
ATOM 7737 O O . ASN A 1 84 ? 12.897 -5.600 2.056 1.00 0.45 84 ASN A O 5
ATOM 7748 N N . ARG A 1 85 ? 11.414 -6.639 0.721 1.00 0.51 85 ARG A N 5
ATOM 7749 C CA . ARG A 1 85 ? 11.210 -5.479 -0.142 1.00 0.54 85 ARG A CA 5
ATOM 7750 C C . ARG A 1 85 ? 10.386 -4.405 0.560 1.00 0.44 85 ARG A C 5
ATOM 7751 O O . ARG A 1 85 ? 10.458 -3.228 0.207 1.00 0.48 85 ARG A O 5
ATOM 7772 N N . VAL A 1 86 ? 9.601 -4.812 1.552 1.00 0.34 86 VAL A N 5
ATOM 7773 C CA . VAL A 1 86 ? 8.767 -3.875 2.297 1.00 0.31 86 VAL A CA 5
ATOM 7774 C C . VAL A 1 86 ? 9.608 -3.008 3.229 1.00 0.25 86 VAL A C 5
ATOM 7775 O O . VAL A 1 86 ? 9.594 -1.781 3.128 1.00 0.31 86 VAL A O 5
ATOM 7788 N N . LEU A 1 87 ? 10.337 -3.649 4.136 1.00 0.18 87 LEU A N 5
ATOM 7789 C CA . LEU A 1 87 ? 11.180 -2.930 5.083 1.00 0.21 87 LEU A CA 5
ATOM 7790 C C . LEU A 1 87 ? 12.297 -2.184 4.358 1.00 0.21 87 LEU A C 5
ATOM 7791 O O . LEU A 1 87 ? 12.759 -1.138 4.818 1.00 0.27 87 LEU A O 5
ATOM 7807 N N . ASN A 1 88 ? 12.721 -2.727 3.221 1.00 0.21 88 ASN A N 5
ATOM 7808 C CA . ASN A 1 88 ? 13.781 -2.112 2.429 1.00 0.26 88 ASN A CA 5
ATOM 7809 C C . ASN A 1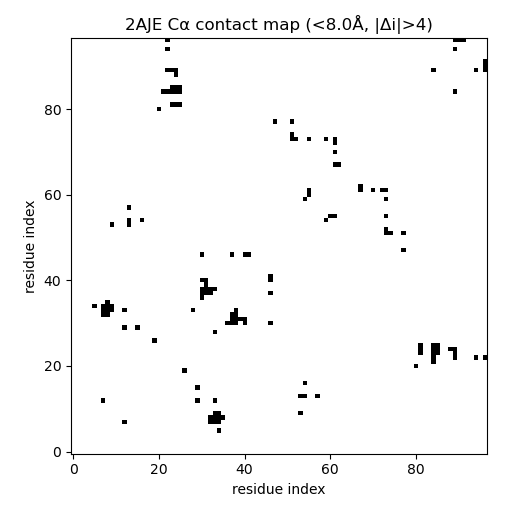 88 ? 13.275 -0.850 1.744 1.00 0.23 88 ASN A C 5
ATOM 7810 O O . ASN A 1 88 ? 13.897 0.207 1.831 1.00 0.26 88 ASN A O 5
ATOM 7821 N N . ALA A 1 89 ? 12.146 -0.975 1.055 1.00 0.22 89 ALA A N 5
ATOM 7822 C CA . ALA A 1 89 ? 11.545 0.151 0.349 1.00 0.24 89 ALA A CA 5
ATOM 7823 C C . ALA A 1 89 ? 11.291 1.322 1.292 1.00 0.18 89 ALA A C 5
ATOM 7824 O O . ALA A 1 89 ? 11.578 2.471 0.958 1.00 0.19 89 ALA A O 5
ATOM 7831 N N . HIS A 1 90 ? 10.748 1.024 2.468 1.00 0.20 90 HIS A N 5
ATOM 7832 C CA . HIS A 1 90 ? 10.461 2.060 3.454 1.00 0.21 90 HIS A CA 5
ATOM 7833 C C . HIS A 1 90 ? 11.750 2.749 3.889 1.00 0.21 90 HIS A C 5
ATOM 7834 O O . HIS A 1 90 ? 11.888 3.976 3.787 1.00 0.23 90 HIS A O 5
ATOM 7849 N N . GLY A 1 91 ? 12.694 1.946 4.369 1.00 0.24 91 GLY A N 5
ATOM 7850 C CA . GLY A 1 91 ? 13.969 2.482 4.803 1.00 0.29 91 GLY A CA 5
ATOM 7851 C C . GLY A 1 91 ? 14.692 3.182 3.676 1.00 0.27 91 GLY A C 5
ATOM 7852 O O . GLY A 1 91 ? 15.512 4.068 3.910 1.00 0.31 91 GLY A O 5
ATOM 7856 N N . TYR A 1 92 ? 14.380 2.787 2.448 1.00 0.24 92 TYR A N 5
ATOM 7857 C CA . TYR A 1 92 ? 14.995 3.379 1.267 1.00 0.24 92 TYR A CA 5
ATOM 7858 C C . TYR A 1 92 ? 14.565 4.828 1.111 1.00 0.22 92 TYR A C 5
ATOM 7859 O O . TYR A 1 92 ? 15.406 5.701 0.947 1.00 0.28 92 TYR A O 5
ATOM 7877 N N . TRP A 1 93 ? 13.260 5.082 1.163 1.00 0.19 93 TRP A N 5
ATOM 7878 C CA . TRP A 1 93 ? 12.753 6.447 1.037 1.00 0.21 93 TRP A CA 5
ATOM 7879 C C . TRP A 1 93 ? 13.369 7.335 2.107 1.00 0.27 93 TRP A C 5
ATOM 7880 O O . TRP A 1 93 ? 13.977 8.367 1.810 1.00 0.32 93 TRP A O 5
ATOM 7901 N N . THR A 1 94 ? 13.199 6.925 3.362 1.00 0.29 94 THR A N 5
ATOM 7902 C CA . THR A 1 94 ? 13.739 7.678 4.490 1.00 0.36 94 THR A CA 5
ATOM 7903 C C . THR A 1 94 ? 15.239 7.900 4.332 1.00 0.41 94 THR A C 5
ATOM 7904 O O . THR A 1 94 ? 15.754 8.972 4.648 1.00 0.53 94 THR A O 5
ATOM 7915 N N . GLN A 1 95 ? 15.934 6.879 3.839 1.00 0.40 95 GLN A N 5
ATOM 7916 C CA . GLN A 1 95 ? 17.374 6.966 3.629 1.00 0.48 95 GLN A CA 5
ATOM 7917 C C . GLN A 1 95 ? 17.679 7.567 2.266 1.00 0.53 95 GLN A C 5
ATOM 7918 O O . GLN A 1 95 ? 18.832 7.850 1.943 1.00 0.59 95 GLN A O 5
ATOM 7932 N N . GLN A 1 96 ? 16.633 7.761 1.468 1.00 0.83 96 GLN A N 5
ATOM 7933 C CA . GLN A 1 96 ? 16.788 8.332 0.141 1.00 0.94 96 GLN A CA 5
ATOM 7934 C C . GLN A 1 96 ? 16.907 9.846 0.234 1.00 0.86 96 GLN A C 5
ATOM 7935 O O . GLN A 1 96 ? 17.532 10.484 -0.612 1.00 0.86 96 GLN A O 5
ATOM 7949 N N . GLN A 1 97 ? 16.291 10.413 1.269 1.00 0.87 97 GLN A N 5
ATOM 7950 C CA . GLN A 1 97 ? 16.319 11.856 1.486 1.00 0.96 97 GLN A CA 5
ATOM 7951 C C . GLN A 1 97 ? 15.664 12.585 0.317 1.00 1.19 97 GLN A C 5
ATOM 7952 O O . GLN A 1 97 ? 16.168 13.603 -0.158 1.00 1.41 97 GLN A O 5
ATOM 7966 N N . MET A 1 98 ? 14.532 12.050 -0.134 1.00 1.20 98 MET A N 5
ATOM 7967 C CA . MET A 1 98 ? 13.789 12.634 -1.248 1.00 1.44 98 MET A CA 5
ATOM 7968 C C . MET A 1 98 ? 14.626 12.650 -2.527 1.00 1.61 98 MET A C 5
ATOM 7969 O O . MET A 1 98 ? 15.150 13.690 -2.927 1.00 1.80 98 MET A O 5
ATOM 7983 N N . GLN A 1 99 ? 14.755 11.482 -3.153 1.00 1.77 99 GLN A N 5
ATOM 7984 C CA . GLN A 1 99 ? 15.509 11.343 -4.399 1.00 2.06 99 GLN A CA 5
ATOM 7985 C C . GLN A 1 99 ? 16.969 11.773 -4.238 1.00 1.82 99 GLN A C 5
ATOM 7986 O O . GLN A 1 99 ? 17.692 11.885 -5.227 1.00 2.41 99 GLN A O 5
ATOM 8000 N N . GLN A 1 100 ? 17.389 12.001 -2.992 1.00 1.64 100 GLN A N 5
ATOM 8001 C CA . GLN A 1 100 ? 18.764 12.419 -2.688 1.00 2.11 100 GLN A CA 5
ATOM 8002 C C . GLN A 1 100 ? 19.290 13.427 -3.716 1.00 2.41 100 GLN A C 5
ATOM 8003 O O . GLN A 1 100 ? 18.514 14.141 -4.352 1.00 3.04 100 GLN A O 5
ATOM 8017 N N . LEU A 1 101 ? 20.612 13.495 -3.860 1.00 2.78 101 LEU A N 5
ATOM 8018 C CA . LEU A 1 101 ? 21.233 14.415 -4.807 1.00 3.83 101 LEU A CA 5
ATOM 8019 C C . LEU A 1 101 ? 21.663 13.686 -6.078 1.00 4.48 101 LEU A C 5
ATOM 8020 O O . LEU A 1 101 ? 22.494 14.184 -6.838 1.00 5.34 101 LEU A O 5
ATOM 8036 N N . GLN A 1 102 ? 21.088 12.510 -6.302 1.00 4.30 102 GLN A N 5
ATOM 8037 C CA . GLN A 1 102 ? 21.413 11.710 -7.477 1.00 5.04 102 GLN A CA 5
ATOM 8038 C C . GLN A 1 102 ? 20.212 10.867 -7.901 1.00 4.85 102 GLN A C 5
ATOM 8039 O O . GLN A 1 102 ? 19.212 10.798 -7.184 1.00 4.39 102 GLN A O 5
ATOM 8053 N N . GLN A 1 103 ? 20.313 10.235 -9.070 1.00 5.38 103 GLN A N 5
ATOM 8054 C CA . GLN A 1 103 ? 19.234 9.398 -9.591 1.00 5.37 103 GLN A CA 5
ATOM 8055 C C . GLN A 1 103 ? 17.976 10.218 -9.832 1.00 4.86 103 GLN A C 5
ATOM 8056 O O . GLN A 1 103 ? 17.144 10.379 -8.938 1.00 4.73 103 GLN A O 5
ATOM 8070 N N . ASN A 1 104 ? 17.846 10.741 -11.046 1.00 4.95 104 ASN A N 5
ATOM 8071 C CA . ASN A 1 104 ? 16.684 11.539 -11.410 1.00 4.92 104 ASN A CA 5
ATOM 8072 C C . ASN A 1 104 ? 15.668 10.688 -12.162 1.00 4.38 104 ASN A C 5
ATOM 8073 O O . ASN A 1 104 ? 15.516 10.811 -13.378 1.00 4.77 104 ASN A O 5
ATOM 8084 N N . VAL A 1 105 ? 14.986 9.817 -11.426 1.00 3.82 105 VAL A N 5
ATOM 8085 C CA . VAL A 1 105 ? 13.973 8.942 -12.010 1.00 3.47 105 VAL A CA 5
ATOM 8086 C C . VAL A 1 105 ? 12.945 9.737 -12.812 1.00 4.13 105 VAL A C 5
ATOM 8087 O O . VAL A 1 105 ? 12.014 10.298 -12.198 1.00 4.85 105 VAL A O 5
ATOM 8101 N N . GLN A 1 9 ? -23.691 -4.002 -3.476 1.00 8.26 9 GLN A N 6
ATOM 8102 C CA . GLN A 1 9 ? -22.923 -5.018 -2.763 1.00 8.38 9 GLN A CA 6
ATOM 8103 C C . GLN A 1 9 ? -21.484 -5.065 -3.268 1.00 8.05 9 GLN A C 6
ATOM 8104 O O . GLN A 1 9 ? -20.542 -5.138 -2.480 1.00 8.42 9 GLN A O 6
ATOM 8118 N N . ARG A 1 10 ? -21.322 -5.022 -4.587 1.00 7.57 10 ARG A N 6
ATOM 8119 C CA . ARG A 1 10 ? -19.998 -5.061 -5.198 1.00 7.46 10 ARG A CA 6
ATOM 8120 C C . ARG A 1 10 ? -19.504 -3.653 -5.517 1.00 6.76 10 ARG A C 6
ATOM 8121 O O . ARG A 1 10 ? -18.304 -3.383 -5.475 1.00 6.75 10 ARG A O 6
ATOM 8142 N N . ARG A 1 11 ? -20.437 -2.761 -5.835 1.00 6.32 11 ARG A N 6
ATOM 8143 C CA . ARG A 1 11 ? -20.097 -1.381 -6.162 1.00 5.75 11 ARG A CA 6
ATOM 8144 C C . ARG A 1 11 ? -19.854 -0.567 -4.893 1.00 5.04 11 ARG A C 6
ATOM 8145 O O . ARG A 1 11 ? -20.657 -0.599 -3.961 1.00 4.84 11 ARG A O 6
ATOM 8166 N N . ILE A 1 12 ? -18.740 0.159 -4.868 1.00 4.89 12 ILE A N 6
ATOM 8167 C CA . ILE A 1 12 ? -18.392 0.983 -3.716 1.00 4.36 12 ILE A CA 6
ATOM 8168 C C . ILE A 1 12 ? -18.796 2.436 -3.936 1.00 3.79 12 ILE A C 6
ATOM 8169 O O . ILE A 1 12 ? -19.289 2.798 -5.004 1.00 4.02 12 ILE A O 6
ATOM 8185 N N . ARG A 1 13 ? -18.582 3.265 -2.918 1.00 3.43 13 ARG A N 6
ATOM 8186 C CA . ARG A 1 13 ? -18.923 4.681 -2.998 1.00 3.21 13 ARG A CA 6
ATOM 8187 C C . ARG A 1 13 ? -17.681 5.551 -2.830 1.00 2.80 13 ARG A C 6
ATOM 8188 O O . ARG A 1 13 ? -17.764 6.779 -2.853 1.00 3.29 13 ARG A O 6
ATOM 8209 N N . ARG A 1 14 ? -16.531 4.907 -2.660 1.00 2.39 14 ARG A N 6
ATOM 8210 C CA . ARG A 1 14 ? -15.272 5.622 -2.486 1.00 2.25 14 ARG A CA 6
ATOM 8211 C C . ARG A 1 14 ? -14.625 5.915 -3.839 1.00 1.54 14 ARG A C 6
ATOM 8212 O O . ARG A 1 14 ? -14.815 5.167 -4.799 1.00 1.59 14 ARG A O 6
ATOM 8233 N N . PRO A 1 15 ? -13.850 7.014 -3.936 1.00 1.40 15 PRO A N 6
ATOM 8234 C CA . PRO A 1 15 ? -13.178 7.393 -5.185 1.00 1.25 15 PRO A CA 6
ATOM 8235 C C . PRO A 1 15 ? -12.025 6.456 -5.527 1.00 1.00 15 PRO A C 6
ATOM 8236 O O . PRO A 1 15 ? -11.795 6.139 -6.693 1.00 1.07 15 PRO A O 6
ATOM 8247 N N . PHE A 1 16 ? -11.301 6.019 -4.500 1.00 0.81 16 PHE A N 6
ATOM 8248 C CA . PHE A 1 16 ? -10.171 5.118 -4.689 1.00 0.61 16 PHE A CA 6
ATOM 8249 C C . PHE A 1 16 ? -10.222 3.961 -3.696 1.00 0.56 16 PHE A C 6
ATOM 8250 O O . PHE A 1 16 ? -10.919 4.026 -2.684 1.00 0.82 16 PHE A O 6
ATOM 8267 N N . SER A 1 17 ? -9.474 2.904 -3.997 1.00 0.42 17 SER A N 6
ATOM 8268 C CA . SER A 1 17 ? -9.423 1.728 -3.136 1.00 0.41 17 SER A CA 6
ATOM 8269 C C . SER A 1 17 ? -8.084 1.017 -3.285 1.00 0.37 17 SER A C 6
ATOM 8270 O O . SER A 1 17 ? -7.248 1.420 -4.091 1.00 0.35 17 SER A O 6
ATOM 8278 N N . VAL A 1 18 ? -7.885 -0.043 -2.504 1.00 0.38 18 VAL A N 6
ATOM 8279 C CA . VAL A 1 18 ? -6.645 -0.809 -2.556 1.00 0.37 18 VAL A CA 6
ATOM 8280 C C . VAL A 1 18 ? -6.332 -1.244 -3.987 1.00 0.32 18 VAL A C 6
ATOM 8281 O O . VAL A 1 18 ? -5.168 -1.286 -4.396 1.00 0.30 18 VAL A O 6
ATOM 8294 N N . ALA A 1 19 ? -7.382 -1.553 -4.745 1.00 0.33 19 ALA A N 6
ATOM 8295 C CA . ALA A 1 19 ? -7.230 -1.973 -6.132 1.00 0.32 19 ALA A CA 6
ATOM 8296 C C . ALA A 1 19 ? -6.477 -0.917 -6.930 1.00 0.28 19 ALA A C 6
ATOM 8297 O O . ALA A 1 19 ? -5.672 -1.239 -7.804 1.00 0.33 19 ALA A O 6
ATOM 8304 N N . GLU A 1 20 ? -6.756 0.345 -6.630 1.00 0.27 20 GLU A N 6
ATOM 8305 C CA . GLU A 1 20 ? -6.101 1.459 -7.300 1.00 0.27 20 GLU A CA 6
ATOM 8306 C C . GLU A 1 20 ? -4.781 1.784 -6.609 1.00 0.25 20 GLU A C 6
ATOM 8307 O O . GLU A 1 20 ? -3.856 2.323 -7.222 1.00 0.25 20 GLU A O 6
ATOM 8319 N N . VAL A 1 21 ? -4.705 1.448 -5.325 1.00 0.26 21 VAL A N 6
ATOM 8320 C CA . VAL A 1 21 ? -3.507 1.690 -4.539 1.00 0.27 21 VAL A CA 6
ATOM 8321 C C . VAL A 1 21 ? -2.301 0.993 -5.157 1.00 0.21 21 VAL A C 6
ATOM 8322 O O . VAL A 1 21 ? -1.189 1.515 -5.107 1.00 0.22 21 VAL A O 6
ATOM 8335 N N . GLU A 1 22 ? -2.524 -0.185 -5.741 1.00 0.21 22 GLU A N 6
ATOM 8336 C CA . GLU A 1 22 ? -1.443 -0.932 -6.373 1.00 0.22 22 GLU A CA 6
ATOM 8337 C C . GLU A 1 22 ? -0.650 -0.021 -7.304 1.00 0.22 22 GLU A C 6
ATOM 8338 O O . GLU A 1 22 ? 0.582 0.034 -7.243 1.00 0.25 22 GLU A O 6
ATOM 8350 N N . ALA A 1 23 ? -1.367 0.695 -8.159 1.00 0.22 23 ALA A N 6
ATOM 8351 C CA . ALA A 1 23 ? -0.745 1.626 -9.087 1.00 0.29 23 ALA A CA 6
ATOM 8352 C C . ALA A 1 23 ? -0.052 2.736 -8.312 1.00 0.29 23 ALA A C 6
ATOM 8353 O O . ALA A 1 23 ? 1.062 3.145 -8.644 1.00 0.33 23 ALA A O 6
ATOM 8360 N N . LEU A 1 24 ? -0.725 3.219 -7.269 1.00 0.27 24 LEU A N 6
ATOM 8361 C CA . LEU A 1 24 ? -0.174 4.272 -6.427 1.00 0.32 24 LEU A CA 6
ATOM 8362 C C . LEU A 1 24 ? 1.148 3.818 -5.818 1.00 0.31 24 LEU A C 6
ATOM 8363 O O . LEU A 1 24 ? 2.024 4.634 -5.529 1.00 0.35 24 LEU A O 6
ATOM 8379 N N . VAL A 1 25 ? 1.284 2.506 -5.628 1.00 0.35 25 VAL A N 6
ATOM 8380 C CA . VAL A 1 25 ? 2.501 1.934 -5.067 1.00 0.42 25 VAL A CA 6
ATOM 8381 C C . VAL A 1 25 ? 3.628 1.985 -6.089 1.00 0.40 25 VAL A C 6
ATOM 8382 O O . VAL A 1 25 ? 4.771 2.293 -5.755 1.00 0.40 25 VAL A O 6
ATOM 8395 N N . GLN A 1 26 ? 3.294 1.679 -7.341 1.00 0.43 26 GLN A N 6
ATOM 8396 C CA . GLN A 1 26 ? 4.277 1.701 -8.416 1.00 0.49 26 GLN A CA 6
ATOM 8397 C C . GLN A 1 26 ? 4.751 3.129 -8.676 1.00 0.46 26 GLN A C 6
ATOM 8398 O O . GLN A 1 26 ? 5.808 3.349 -9.266 1.00 0.54 26 GLN A O 6
ATOM 8412 N N . ALA A 1 27 ? 3.950 4.094 -8.237 1.00 0.39 27 ALA A N 6
ATOM 8413 C CA . ALA A 1 27 ? 4.277 5.505 -8.411 1.00 0.42 27 ALA A CA 6
ATOM 8414 C C . ALA A 1 27 ? 5.123 6.042 -7.256 1.00 0.38 27 ALA A C 6
ATOM 8415 O O . ALA A 1 27 ? 6.040 6.838 -7.464 1.00 0.42 27 ALA A O 6
ATOM 8422 N N . VAL A 1 28 ? 4.809 5.606 -6.037 1.00 0.31 28 VAL A N 6
ATOM 8423 C CA . VAL A 1 28 ? 5.524 6.067 -4.848 1.00 0.29 28 VAL A CA 6
ATOM 8424 C C . VAL A 1 28 ? 6.789 5.261 -4.569 1.00 0.29 28 VAL A C 6
ATOM 8425 O O . VAL A 1 28 ? 7.658 5.706 -3.823 1.00 0.29 28 VAL A O 6
ATOM 8438 N N . GLU A 1 29 ? 6.899 4.076 -5.159 1.00 0.34 29 GLU A N 6
ATOM 8439 C CA . GLU A 1 29 ? 8.068 3.226 -4.942 1.00 0.41 29 GLU A CA 6
ATOM 8440 C C . GLU A 1 29 ? 9.373 3.962 -5.253 1.00 0.43 29 GLU A C 6
ATOM 8441 O O . GLU A 1 29 ? 10.450 3.515 -4.857 1.00 0.48 29 GLU A O 6
ATOM 8453 N N . LYS A 1 30 ? 9.277 5.087 -5.958 1.00 0.41 30 LYS A N 6
ATOM 8454 C CA . LYS A 1 30 ? 10.462 5.866 -6.310 1.00 0.46 30 LYS A CA 6
ATOM 8455 C C . LYS A 1 30 ? 10.580 7.133 -5.463 1.00 0.41 30 LYS A C 6
ATOM 8456 O O . LYS A 1 30 ? 11.646 7.429 -4.923 1.00 0.42 30 LYS A O 6
ATOM 8475 N N . LEU A 1 31 ? 9.482 7.876 -5.351 1.00 0.40 31 LEU A N 6
ATOM 8476 C CA . LEU A 1 31 ? 9.472 9.118 -4.580 1.00 0.40 31 LEU A CA 6
ATOM 8477 C C . LEU A 1 31 ? 8.760 8.938 -3.242 1.00 0.32 31 LEU A C 6
ATOM 8478 O O . LEU A 1 31 ? 8.205 9.888 -2.691 1.00 0.39 31 LEU A O 6
ATOM 8494 N N . GLY A 1 32 ? 8.792 7.716 -2.723 1.00 0.26 32 GLY A N 6
ATOM 8495 C CA . GLY A 1 32 ? 8.144 7.429 -1.457 1.00 0.31 32 GLY A CA 6
ATOM 8496 C C . GLY A 1 32 ? 8.783 8.158 -0.293 1.00 0.29 32 GLY A C 6
ATOM 8497 O O . GLY A 1 32 ? 9.823 8.799 -0.448 1.00 0.30 32 GLY A O 6
ATOM 8501 N N . THR A 1 33 ? 8.160 8.057 0.877 1.00 0.33 33 THR A N 6
ATOM 8502 C CA . THR A 1 33 ? 8.672 8.708 2.077 1.00 0.39 33 THR A CA 6
ATOM 8503 C C . THR A 1 33 ? 8.206 7.985 3.338 1.00 0.44 33 THR A C 6
ATOM 8504 O O . THR A 1 33 ? 8.939 7.902 4.324 1.00 0.53 33 THR A O 6
ATOM 8515 N N . GLY A 1 34 ? 6.984 7.462 3.298 1.00 0.42 34 GLY A N 6
ATOM 8516 C CA . GLY A 1 34 ? 6.442 6.754 4.443 1.00 0.48 34 GLY A CA 6
ATOM 8517 C C . GLY A 1 34 ? 4.993 6.356 4.245 1.00 0.43 34 GLY A C 6
ATOM 8518 O O . GLY A 1 34 ? 4.229 6.292 5.208 1.00 0.47 34 GLY A O 6
ATOM 8522 N N . ARG A 1 35 ? 4.623 6.103 2.990 1.00 0.40 35 ARG A N 6
ATOM 8523 C CA . ARG A 1 35 ? 3.262 5.700 2.631 1.00 0.43 35 ARG A CA 6
ATOM 8524 C C . ARG A 1 35 ? 2.216 6.565 3.330 1.00 0.36 35 ARG A C 6
ATOM 8525 O O . ARG A 1 35 ? 1.080 6.139 3.533 1.00 0.41 35 ARG A O 6
ATOM 8546 N N . TRP A 1 36 ? 2.603 7.786 3.690 1.00 0.34 36 TRP A N 6
ATOM 8547 C CA . TRP A 1 36 ? 1.693 8.707 4.359 1.00 0.41 36 TRP A CA 6
ATOM 8548 C C . TRP A 1 36 ? 0.475 8.976 3.483 1.00 0.43 36 TRP A C 6
ATOM 8549 O O . TRP A 1 36 ? -0.666 8.882 3.938 1.00 0.46 36 TRP A O 6
ATOM 8570 N N . ARG A 1 37 ? 0.728 9.296 2.221 1.00 0.47 37 ARG A N 6
ATOM 8571 C CA . ARG A 1 37 ? -0.343 9.573 1.275 1.00 0.58 37 ARG A CA 6
ATOM 8572 C C . ARG A 1 37 ? -1.186 8.323 1.049 1.00 0.56 37 ARG A C 6
ATOM 8573 O O . ARG A 1 37 ? -2.390 8.405 0.802 1.00 0.64 37 ARG A O 6
ATOM 8594 N N . ASP A 1 38 ? -0.537 7.168 1.145 1.00 0.52 38 ASP A N 6
ATOM 8595 C CA . ASP A 1 38 ? -1.211 5.891 0.955 1.00 0.61 38 ASP A CA 6
ATOM 8596 C C . ASP A 1 38 ? -2.233 5.652 2.058 1.00 0.58 38 ASP A C 6
ATOM 8597 O O . ASP A 1 38 ? -3.428 5.572 1.795 1.00 0.69 38 ASP A O 6
ATOM 8606 N N . VAL A 1 39 ? -1.757 5.544 3.293 1.00 0.50 39 VAL A N 6
ATOM 8607 C CA . VAL A 1 39 ? -2.632 5.316 4.438 1.00 0.55 39 VAL A CA 6
ATOM 8608 C C . VAL A 1 39 ? -3.755 6.348 4.485 1.00 0.52 39 VAL A C 6
ATOM 8609 O O . VAL A 1 39 ? -4.837 6.081 5.009 1.00 0.58 39 VAL A O 6
ATOM 8622 N N . LYS A 1 40 ? -3.495 7.527 3.929 1.00 0.48 40 LYS A N 6
ATOM 8623 C CA . LYS A 1 40 ? -4.485 8.594 3.910 1.00 0.55 40 LYS A CA 6
ATOM 8624 C C . LYS A 1 40 ? -5.655 8.262 2.984 1.00 0.62 40 LYS A C 6
ATOM 8625 O O . LYS A 1 40 ? -6.813 8.286 3.405 1.00 0.65 40 LYS A O 6
ATOM 8644 N N . LEU A 1 41 ? -5.352 7.954 1.726 1.00 0.68 41 LEU A N 6
ATOM 8645 C CA . LEU A 1 41 ? -6.390 7.649 0.744 1.00 0.80 41 LEU A CA 6
ATOM 8646 C C . LEU A 1 41 ? -6.331 6.194 0.282 1.00 0.81 41 LEU A C 6
ATOM 8647 O O . LEU A 1 41 ? -6.764 5.874 -0.826 1.00 0.94 41 LEU A O 6
ATOM 8663 N N . CYS A 1 42 ? -5.797 5.315 1.125 1.00 0.71 42 CYS A N 6
ATOM 8664 C CA . CYS A 1 42 ? -5.696 3.902 0.776 1.00 0.77 42 CYS A CA 6
ATOM 8665 C C . CYS A 1 42 ? -7.043 3.391 0.289 1.00 0.83 42 CYS A C 6
ATOM 8666 O O . CYS A 1 42 ? -7.134 2.712 -0.733 1.00 0.98 42 CYS A O 6
ATOM 8674 N N . ALA A 1 43 ? -8.083 3.746 1.032 1.00 0.74 43 ALA A N 6
ATOM 8675 C CA . ALA A 1 43 ? -9.453 3.351 0.703 1.00 0.80 43 ALA A CA 6
ATOM 8676 C C . ALA A 1 43 ? -10.430 3.830 1.770 1.00 0.70 43 ALA A C 6
ATOM 8677 O O . ALA A 1 43 ? -11.488 3.230 1.964 1.00 0.69 43 ALA A O 6
ATOM 8684 N N . PHE A 1 44 ? -10.069 4.912 2.462 1.00 0.65 44 PHE A N 6
ATOM 8685 C CA . PHE A 1 44 ? -10.897 5.459 3.525 1.00 0.64 44 PHE A CA 6
ATOM 8686 C C . PHE A 1 44 ? -10.918 4.455 4.660 1.00 0.54 44 PHE A C 6
ATOM 8687 O O . PHE A 1 44 ? -11.689 4.571 5.615 1.00 0.60 44 PHE A O 6
ATOM 8704 N N . GLU A 1 45 ? -10.037 3.469 4.539 1.00 0.49 45 GLU A N 6
ATOM 8705 C CA . GLU A 1 45 ? -9.927 2.412 5.521 1.00 0.51 45 GLU A CA 6
ATOM 8706 C C . GLU A 1 45 ? -9.005 2.813 6.666 1.00 0.49 45 GLU A C 6
ATOM 8707 O O . GLU A 1 45 ? -9.351 2.655 7.837 1.00 0.54 45 GLU A O 6
ATOM 8719 N N . ASP A 1 46 ? -7.829 3.330 6.322 1.00 0.48 46 ASP A N 6
ATOM 8720 C CA . ASP A 1 46 ? -6.858 3.744 7.327 1.00 0.48 46 ASP A CA 6
ATOM 8721 C C . ASP A 1 46 ? -6.721 5.262 7.361 1.00 0.50 46 ASP A C 6
ATOM 8722 O O . ASP A 1 46 ? -5.691 5.793 7.778 1.00 0.59 46 ASP A O 6
ATOM 8731 N N . ALA A 1 47 ? -7.767 5.956 6.923 1.00 0.50 47 ALA A N 6
ATOM 8732 C CA . ALA A 1 47 ? -7.764 7.414 6.907 1.00 0.64 47 ALA A CA 6
ATOM 8733 C C . ALA A 1 47 ? -7.729 7.979 8.324 1.00 0.80 47 ALA A C 6
ATOM 8734 O O . ALA A 1 47 ? -7.588 9.187 8.518 1.00 0.98 47 ALA A O 6
ATOM 8741 N N . ASP A 1 48 ? -7.861 7.098 9.312 1.00 0.79 48 ASP A N 6
ATOM 8742 C CA . ASP A 1 48 ? -7.843 7.508 10.713 1.00 0.98 48 ASP A CA 6
ATOM 8743 C C . ASP A 1 48 ? -6.538 7.089 11.383 1.00 1.06 48 ASP A C 6
ATOM 8744 O O . ASP A 1 48 ? -6.264 7.473 12.522 1.00 1.24 48 ASP A O 6
ATOM 8753 N N . HIS A 1 49 ? -5.738 6.303 10.666 1.00 0.95 49 HIS A N 6
ATOM 8754 C CA . HIS A 1 49 ? -4.455 5.824 11.175 1.00 1.05 49 HIS A CA 6
ATOM 8755 C C . HIS A 1 49 ? -4.650 4.923 12.392 1.00 0.56 49 HIS A C 6
ATOM 8756 O O . HIS A 1 49 ? -5.041 5.386 13.465 1.00 1.09 49 HIS A O 6
ATOM 8771 N N . ARG A 1 50 ? -4.370 3.635 12.217 1.00 0.62 50 ARG A N 6
ATOM 8772 C CA . ARG A 1 50 ? -4.516 2.667 13.299 1.00 1.10 50 ARG A CA 6
ATOM 8773 C C . ARG A 1 50 ? -3.196 2.468 14.042 1.00 0.91 50 ARG A C 6
ATOM 8774 O O . ARG A 1 50 ? -3.077 2.817 15.217 1.00 0.91 50 ARG A O 6
ATOM 8795 N N . THR A 1 51 ? -2.210 1.907 13.349 1.00 0.81 51 THR A N 6
ATOM 8796 C CA . THR A 1 51 ? -0.903 1.655 13.945 1.00 0.67 51 THR A CA 6
ATOM 8797 C C . THR A 1 51 ? 0.186 1.639 12.874 1.00 0.59 51 THR A C 6
ATOM 8798 O O . THR A 1 51 ? -0.087 1.357 11.709 1.00 0.59 51 THR A O 6
ATOM 8809 N N . TYR A 1 52 ? 1.417 1.948 13.272 1.00 0.55 52 TYR A N 6
ATOM 8810 C CA . TYR A 1 52 ? 2.537 1.976 12.335 1.00 0.52 52 TYR A CA 6
ATOM 8811 C C . TYR A 1 52 ? 2.779 0.606 11.696 1.00 0.43 52 TYR A C 6
ATOM 8812 O O . TYR A 1 52 ? 2.959 0.509 10.480 1.00 0.42 52 TYR A O 6
ATOM 8830 N N . VAL A 1 53 ? 2.777 -0.451 12.504 1.00 0.39 53 VAL A N 6
ATOM 8831 C CA . VAL A 1 53 ? 2.994 -1.797 11.982 1.00 0.35 53 VAL A CA 6
ATOM 8832 C C . VAL A 1 53 ? 1.737 -2.328 11.305 1.00 0.37 53 VAL A C 6
ATOM 8833 O O . VAL A 1 53 ? 1.811 -2.921 10.228 1.00 0.38 53 VAL A O 6
ATOM 8846 N N . ASP A 1 54 ? 0.584 -2.119 11.937 1.00 0.42 54 ASP A N 6
ATOM 8847 C CA . ASP A 1 54 ? -0.685 -2.576 11.376 1.00 0.49 54 ASP A CA 6
ATOM 8848 C C . ASP A 1 54 ? -0.865 -2.021 9.967 1.00 0.49 54 ASP A C 6
ATOM 8849 O O . ASP A 1 54 ? -1.165 -2.760 9.026 1.00 0.53 54 ASP A O 6
ATOM 8858 N N . LEU A 1 55 ? -0.680 -0.714 9.829 1.00 0.51 55 LEU A N 6
ATOM 8859 C CA . LEU A 1 55 ? -0.796 -0.065 8.532 1.00 0.57 55 LEU A CA 6
ATOM 8860 C C . LEU A 1 55 ? 0.262 -0.627 7.592 1.00 0.47 55 LEU A C 6
ATOM 8861 O O . LEU A 1 55 ? 0.015 -0.819 6.401 1.00 0.47 55 LEU A O 6
ATOM 8877 N N . LYS A 1 56 ? 1.443 -0.897 8.144 1.00 0.44 56 LYS A N 6
ATOM 8878 C CA . LYS A 1 56 ? 2.538 -1.459 7.366 1.00 0.41 56 LYS A CA 6
ATOM 8879 C C . LYS A 1 56 ? 2.184 -2.870 6.908 1.00 0.35 56 LYS A C 6
ATOM 8880 O O . LYS A 1 56 ? 2.691 -3.352 5.896 1.00 0.34 56 LYS A O 6
ATOM 8899 N N . ASP A 1 57 ? 1.302 -3.525 7.663 1.00 0.37 57 ASP A N 6
ATOM 8900 C CA . ASP A 1 57 ? 0.866 -4.872 7.335 1.00 0.39 57 ASP A CA 6
ATOM 8901 C C . ASP A 1 57 ? -0.056 -4.847 6.123 1.00 0.39 57 ASP A C 6
ATOM 8902 O O . ASP A 1 57 ? 0.014 -5.722 5.260 1.00 0.38 57 ASP A O 6
ATOM 8911 N N . LYS A 1 58 ? -0.920 -3.838 6.066 1.00 0.43 58 LYS A N 6
ATOM 8912 C CA . LYS A 1 58 ? -1.847 -3.688 4.950 1.00 0.46 58 LYS A CA 6
ATOM 8913 C C . LYS A 1 58 ? -1.080 -3.392 3.664 1.00 0.41 58 LYS A C 6
ATOM 8914 O O . LYS A 1 58 ? -1.480 -3.805 2.576 1.00 0.41 58 LYS A O 6
ATOM 8933 N N . TRP A 1 59 ? 0.025 -2.670 3.808 1.00 0.38 59 TRP A N 6
ATOM 8934 C CA . TRP A 1 59 ? 0.871 -2.317 2.674 1.00 0.35 59 TRP A CA 6
ATOM 8935 C C . TRP A 1 59 ? 1.693 -3.525 2.227 1.00 0.28 59 TRP A C 6
ATOM 8936 O O . TRP A 1 59 ? 1.792 -3.820 1.035 1.00 0.28 59 TRP A O 6
ATOM 8957 N N . LYS A 1 60 ? 2.275 -4.215 3.200 1.00 0.25 60 LYS A N 6
ATOM 8958 C CA . LYS A 1 60 ? 3.094 -5.394 2.940 1.00 0.21 60 LYS A CA 6
ATOM 8959 C C . LYS A 1 60 ? 2.265 -6.510 2.308 1.00 0.21 60 LYS A C 6
ATOM 8960 O O . LYS A 1 60 ? 2.765 -7.278 1.486 1.00 0.25 60 LYS A O 6
ATOM 8979 N N . THR A 1 61 ? 1.001 -6.598 2.699 1.00 0.22 61 THR A N 6
ATOM 8980 C CA . THR A 1 61 ? 0.118 -7.624 2.163 1.00 0.27 61 THR A CA 6
ATOM 8981 C C . THR A 1 61 ? -0.397 -7.219 0.792 1.00 0.28 61 THR A C 6
ATOM 8982 O O . THR A 1 61 ? -0.703 -8.063 -0.047 1.00 0.35 61 THR A O 6
ATOM 8993 N N . LEU A 1 62 ? -0.482 -5.915 0.576 1.00 0.28 62 LEU A N 6
ATOM 8994 C CA . LEU A 1 62 ? -0.942 -5.372 -0.689 1.00 0.36 62 LEU A CA 6
ATOM 8995 C C . LEU A 1 62 ? 0.100 -5.603 -1.782 1.00 0.35 62 LEU A C 6
ATOM 8996 O O . LEU A 1 62 ? -0.237 -5.721 -2.961 1.00 0.42 62 LEU A O 6
ATOM 9012 N N . VAL A 1 63 ? 1.366 -5.675 -1.380 1.00 0.30 63 VAL A N 6
ATOM 9013 C CA . VAL A 1 63 ? 2.456 -5.885 -2.326 1.00 0.33 63 VAL A CA 6
ATOM 9014 C C . VAL A 1 63 ? 2.753 -7.368 -2.544 1.00 0.38 63 VAL A C 6
ATOM 9015 O O . VAL A 1 63 ? 3.074 -7.777 -3.660 1.00 0.47 63 VAL A O 6
ATOM 9028 N N . HIS A 1 64 ? 2.641 -8.177 -1.490 1.00 0.34 64 HIS A N 6
ATOM 9029 C CA . HIS A 1 64 ? 2.918 -9.608 -1.615 1.00 0.43 64 HIS A CA 6
ATOM 9030 C C . HIS A 1 64 ? 1.765 -10.321 -2.314 1.00 0.48 64 HIS A C 6
ATOM 9031 O O . HIS A 1 64 ? 1.973 -11.297 -3.035 1.00 0.54 64 HIS A O 6
ATOM 9046 N N . THR A 1 65 ? 0.551 -9.826 -2.098 1.00 0.47 65 THR A N 6
ATOM 9047 C CA . THR A 1 65 ? -0.632 -10.413 -2.718 1.00 0.54 65 THR A CA 6
ATOM 9048 C C . THR A 1 65 ? -0.751 -9.960 -4.169 1.00 0.57 65 THR A C 6
ATOM 9049 O O . THR A 1 65 ? -1.468 -10.566 -4.965 1.00 0.65 65 THR A O 6
ATOM 9060 N N . ALA A 1 66 ? -0.033 -8.891 -4.506 1.00 0.55 66 ALA A N 6
ATOM 9061 C CA . ALA A 1 66 ? -0.049 -8.347 -5.858 1.00 0.62 66 ALA A CA 6
ATOM 9062 C C . ALA A 1 66 ? 0.278 -9.419 -6.890 1.00 0.72 66 ALA A C 6
ATOM 9063 O O . ALA A 1 66 ? -0.601 -9.869 -7.626 1.00 0.84 66 ALA A O 6
ATOM 9070 N N . LYS A 1 67 ? 1.542 -9.829 -6.941 1.00 0.71 67 LYS A N 6
ATOM 9071 C CA . LYS A 1 67 ? 1.969 -10.851 -7.892 1.00 0.82 67 LYS A CA 6
ATOM 9072 C C . LYS A 1 67 ? 3.330 -11.432 -7.512 1.00 0.83 67 LYS A C 6
ATOM 9073 O O . LYS A 1 67 ? 4.016 -12.025 -8.346 1.00 0.94 67 LYS A O 6
ATOM 9092 N N . ILE A 1 68 ? 3.717 -11.268 -6.251 1.00 0.74 68 ILE A N 6
ATOM 9093 C CA . ILE A 1 68 ? 4.994 -11.788 -5.779 1.00 0.78 68 ILE A CA 6
ATOM 9094 C C . ILE A 1 68 ? 4.929 -13.304 -5.620 1.00 0.91 68 ILE A C 6
ATOM 9095 O O . ILE A 1 68 ? 5.957 -13.984 -5.608 1.00 1.01 68 ILE A O 6
ATOM 9111 N N . SER A 1 69 ? 3.710 -13.826 -5.514 1.00 0.95 69 SER A N 6
ATOM 9112 C CA . SER A 1 69 ? 3.492 -15.263 -5.359 1.00 1.13 69 SER A CA 6
ATOM 9113 C C . SER A 1 69 ? 4.331 -15.835 -4.214 1.00 1.19 69 SER A C 6
ATOM 9114 O O . SER A 1 69 ? 5.340 -16.499 -4.447 1.00 1.28 69 SER A O 6
ATOM 9122 N N . PRO A 1 70 ? 3.924 -15.576 -2.957 1.00 1.22 70 PRO A N 6
ATOM 9123 C CA . PRO A 1 70 ? 4.639 -16.074 -1.777 1.00 1.33 70 PRO A CA 6
ATOM 9124 C C . PRO A 1 70 ? 4.443 -17.574 -1.566 1.00 1.56 70 PRO A C 6
ATOM 9125 O O . PRO A 1 70 ? 5.397 -18.349 -1.634 1.00 1.61 70 PRO A O 6
ATOM 9136 N N . GLN A 1 71 ? 3.200 -17.976 -1.308 1.00 1.88 71 GLN A N 6
ATOM 9137 C CA . GLN A 1 71 ? 2.882 -19.382 -1.079 1.00 2.17 71 GLN A CA 6
ATOM 9138 C C . GLN A 1 71 ? 2.177 -19.992 -2.287 1.00 2.50 71 GLN A C 6
ATOM 9139 O O . GLN A 1 71 ? 2.022 -21.211 -2.376 1.00 2.87 71 GLN A O 6
ATOM 9153 N N . GLN A 1 72 ? 1.749 -19.139 -3.214 1.00 2.53 72 GLN A N 6
ATOM 9154 C CA . GLN A 1 72 ? 1.059 -19.598 -4.416 1.00 3.06 72 GLN A CA 6
ATOM 9155 C C . GLN A 1 72 ? 1.933 -20.559 -5.216 1.00 2.62 72 GLN A C 6
ATOM 9156 O O . GLN A 1 72 ? 1.477 -21.623 -5.634 1.00 3.04 72 GLN A O 6
ATOM 9170 N N . ARG A 1 73 ? 3.188 -20.178 -5.425 1.00 2.20 73 ARG A N 6
ATOM 9171 C CA . ARG A 1 73 ? 4.124 -21.009 -6.174 1.00 2.48 73 ARG A CA 6
ATOM 9172 C C . ARG A 1 73 ? 5.564 -20.578 -5.913 1.00 2.98 73 ARG A C 6
ATOM 9173 O O . ARG A 1 73 ? 6.028 -19.570 -6.447 1.00 3.45 73 ARG A O 6
ATOM 9194 N N . ARG A 1 74 ? 6.265 -21.348 -5.087 1.00 3.43 74 ARG A N 6
ATOM 9195 C CA . ARG A 1 74 ? 7.653 -21.050 -4.752 1.00 4.19 74 ARG A CA 6
ATOM 9196 C C . ARG A 1 74 ? 8.310 -22.236 -4.054 1.00 4.18 74 ARG A C 6
ATOM 9197 O O . ARG A 1 74 ? 9.342 -22.739 -4.500 1.00 4.70 74 ARG A O 6
ATOM 9218 N N . GLY A 1 75 ? 7.703 -22.679 -2.956 1.00 3.91 75 GLY A N 6
ATOM 9219 C CA . GLY A 1 75 ? 8.240 -23.805 -2.212 1.00 4.13 75 GLY A CA 6
ATOM 9220 C C . GLY A 1 75 ? 9.000 -23.371 -0.975 1.00 3.81 75 GLY A C 6
ATOM 9221 O O . GLY A 1 75 ? 10.055 -23.923 -0.663 1.00 3.92 75 GLY A O 6
ATOM 9225 N N . GLU A 1 76 ? 8.463 -22.381 -0.269 1.00 3.83 76 GLU A N 6
ATOM 9226 C CA . GLU A 1 76 ? 9.096 -21.872 0.942 1.00 3.68 76 GLU A CA 6
ATOM 9227 C C . GLU A 1 76 ? 8.150 -21.985 2.138 1.00 3.18 76 GLU A C 6
ATOM 9228 O O . GLU A 1 76 ? 6.931 -21.960 1.975 1.00 3.40 76 GLU A O 6
ATOM 9240 N N . PRO A 1 77 ? 8.702 -22.110 3.361 1.00 2.73 77 PRO A N 6
ATOM 9241 C CA . PRO A 1 77 ? 7.894 -22.226 4.580 1.00 2.52 77 PRO A CA 6
ATOM 9242 C C . PRO A 1 77 ? 7.213 -20.913 4.953 1.00 2.26 77 PRO A C 6
ATOM 9243 O O . PRO A 1 77 ? 6.062 -20.675 4.585 1.00 2.54 77 PRO A O 6
ATOM 9254 N N . VAL A 1 78 ? 7.930 -20.067 5.684 1.00 1.91 78 VAL A N 6
ATOM 9255 C CA . VAL A 1 78 ? 7.398 -18.778 6.109 1.00 1.72 78 VAL A CA 6
ATOM 9256 C C . VAL A 1 78 ? 7.735 -17.685 5.092 1.00 1.48 78 VAL A C 6
ATOM 9257 O O . VAL A 1 78 ? 8.884 -17.560 4.669 1.00 1.45 78 VAL A O 6
ATOM 9270 N N . PRO A 1 79 ? 6.737 -16.873 4.684 1.00 1.39 79 PRO A N 6
ATOM 9271 C CA . PRO A 1 79 ? 6.949 -15.791 3.716 1.00 1.22 79 PRO A CA 6
ATOM 9272 C C . PRO A 1 79 ? 7.734 -14.626 4.314 1.00 1.05 79 PRO A C 6
ATOM 9273 O O . PRO A 1 79 ? 7.153 -13.665 4.816 1.00 1.01 79 PRO A O 6
ATOM 9284 N N . GLN A 1 80 ? 9.059 -14.727 4.264 1.00 1.07 80 GLN A N 6
ATOM 9285 C CA . GLN A 1 80 ? 9.929 -13.686 4.805 1.00 0.95 80 GLN A CA 6
ATOM 9286 C C . GLN A 1 80 ? 10.397 -12.725 3.716 1.00 0.84 80 GLN A C 6
ATOM 9287 O O . GLN A 1 80 ? 10.651 -11.550 3.984 1.00 0.76 80 GLN A O 6
ATOM 9301 N N . GLU A 1 81 ? 10.513 -13.232 2.493 1.00 0.91 81 GLU A N 6
ATOM 9302 C CA . GLU A 1 81 ? 10.958 -12.425 1.359 1.00 0.90 81 GLU A CA 6
ATOM 9303 C C . GLU A 1 81 ? 10.198 -11.106 1.279 1.00 0.76 81 GLU A C 6
ATOM 9304 O O . GLU A 1 81 ? 10.800 -10.034 1.231 1.00 0.81 81 GLU A O 6
ATOM 9316 N N . LEU A 1 82 ? 8.874 -11.196 1.259 1.00 0.62 82 LEU A N 6
ATOM 9317 C CA . LEU A 1 82 ? 8.022 -10.014 1.192 1.00 0.53 82 LEU A CA 6
ATOM 9318 C C . LEU A 1 82 ? 8.408 -8.987 2.253 1.00 0.43 82 LEU A C 6
ATOM 9319 O O . LEU A 1 82 ? 8.726 -7.844 1.932 1.00 0.46 82 LEU A O 6
ATOM 9335 N N . LEU A 1 83 ? 8.384 -9.398 3.517 1.00 0.43 83 LEU A N 6
ATOM 9336 C CA . LEU A 1 83 ? 8.728 -8.503 4.619 1.00 0.38 83 LEU A CA 6
ATOM 9337 C C . LEU A 1 83 ? 10.101 -7.868 4.407 1.00 0.37 83 LEU A C 6
ATOM 9338 O O . LEU A 1 83 ? 10.327 -6.717 4.783 1.00 0.33 83 LEU A O 6
ATOM 9354 N N . ASN A 1 84 ? 11.010 -8.624 3.798 1.00 0.47 84 ASN A N 6
ATOM 9355 C CA . ASN A 1 84 ? 12.360 -8.134 3.540 1.00 0.53 84 ASN A CA 6
ATOM 9356 C C . ASN A 1 84 ? 12.346 -6.976 2.548 1.00 0.47 84 ASN A C 6
ATOM 9357 O O . ASN A 1 84 ? 12.929 -5.922 2.803 1.00 0.45 84 ASN A O 6
ATOM 9368 N N . ARG A 1 85 ? 11.672 -7.174 1.418 1.00 0.51 85 ARG A N 6
ATOM 9369 C CA . ARG A 1 85 ? 11.592 -6.141 0.389 1.00 0.54 85 ARG A CA 6
ATOM 9370 C C . ARG A 1 85 ? 10.706 -4.985 0.842 1.00 0.44 85 ARG A C 6
ATOM 9371 O O . ARG A 1 85 ? 10.795 -3.877 0.312 1.00 0.48 85 ARG A O 6
ATOM 9392 N N . VAL A 1 86 ? 9.849 -5.249 1.826 1.00 0.34 86 VAL A N 6
ATOM 9393 C CA . VAL A 1 86 ? 8.956 -4.225 2.352 1.00 0.31 86 VAL A CA 6
ATOM 9394 C C . VAL A 1 86 ? 9.738 -3.190 3.154 1.00 0.25 86 VAL A C 6
ATOM 9395 O O . VAL A 1 86 ? 9.762 -2.008 2.802 1.00 0.31 86 VAL A O 6
ATOM 9408 N N . LEU A 1 87 ? 10.380 -3.637 4.230 1.00 0.18 87 LEU A N 6
ATOM 9409 C CA . LEU A 1 87 ? 11.170 -2.743 5.068 1.00 0.21 87 LEU A CA 6
ATOM 9410 C C . LEU A 1 87 ? 12.318 -2.143 4.268 1.00 0.21 87 LEU A C 6
ATOM 9411 O O . LEU A 1 87 ? 12.818 -1.066 4.591 1.00 0.27 87 LEU A O 6
ATOM 9427 N N . ASN A 1 88 ? 12.734 -2.849 3.221 1.00 0.21 88 ASN A N 6
ATOM 9428 C CA . ASN A 1 88 ? 13.812 -2.379 2.362 1.00 0.26 88 ASN A CA 6
ATOM 9429 C C . ASN A 1 88 ? 13.368 -1.142 1.598 1.00 0.23 88 ASN A C 6
ATOM 9430 O O . ASN A 1 88 ? 14.073 -0.134 1.554 1.00 0.26 88 ASN A O 6
ATOM 9441 N N . ALA A 1 89 ? 12.189 -1.234 0.993 1.00 0.22 89 ALA A N 6
ATOM 9442 C CA . ALA A 1 89 ? 11.626 -0.127 0.230 1.00 0.24 89 ALA A CA 6
ATOM 9443 C C . ALA A 1 89 ? 11.411 1.092 1.119 1.00 0.18 89 ALA A C 6
ATOM 9444 O O . ALA A 1 89 ? 11.702 2.221 0.719 1.00 0.19 89 ALA A O 6
ATOM 9451 N N . HIS A 1 90 ? 10.897 0.861 2.324 1.00 0.20 90 HIS A N 6
ATOM 9452 C CA . HIS A 1 90 ? 10.651 1.947 3.265 1.00 0.21 90 HIS A CA 6
ATOM 9453 C C . HIS A 1 90 ? 11.961 2.647 3.621 1.00 0.21 90 HIS A C 6
ATOM 9454 O O . HIS A 1 90 ? 12.094 3.866 3.463 1.00 0.23 90 HIS A O 6
ATOM 9469 N N . GLY A 1 91 ? 12.923 1.864 4.105 1.00 0.24 91 GLY A N 6
ATOM 9470 C CA . GLY A 1 91 ? 14.217 2.416 4.461 1.00 0.29 91 GLY A CA 6
ATOM 9471 C C . GLY A 1 91 ? 14.839 3.170 3.307 1.00 0.27 91 GLY A C 6
ATOM 9472 O O . GLY A 1 91 ? 15.537 4.162 3.506 1.00 0.31 91 GLY A O 6
ATOM 9476 N N . TYR A 1 92 ? 14.581 2.692 2.094 1.00 0.24 92 TYR A N 6
ATOM 9477 C CA . TYR A 1 92 ? 15.098 3.323 0.887 1.00 0.24 92 TYR A CA 6
ATOM 9478 C C . TYR A 1 92 ? 14.563 4.740 0.755 1.00 0.22 92 TYR A C 6
ATOM 9479 O O . TYR A 1 92 ? 15.327 5.665 0.515 1.00 0.28 92 TYR A O 6
ATOM 9497 N N . TRP A 1 93 ? 13.252 4.912 0.917 1.00 0.19 93 TRP A N 6
ATOM 9498 C CA . TRP A 1 93 ? 12.648 6.240 0.823 1.00 0.21 93 TRP A CA 6
ATOM 9499 C C . TRP A 1 93 ? 13.314 7.195 1.806 1.00 0.27 93 TRP A C 6
ATOM 9500 O O . TRP A 1 93 ? 13.855 8.234 1.419 1.00 0.32 93 TRP A O 6
ATOM 9521 N N . THR A 1 94 ? 13.269 6.826 3.084 1.00 0.29 94 THR A N 6
ATOM 9522 C CA . THR A 1 94 ? 13.856 7.644 4.141 1.00 0.36 94 THR A CA 6
ATOM 9523 C C . THR A 1 94 ? 15.344 7.882 3.908 1.00 0.41 94 THR A C 6
ATOM 9524 O O . THR A 1 94 ? 15.873 8.942 4.244 1.00 0.53 94 THR A O 6
ATOM 9535 N N . GLN A 1 95 ? 16.018 6.889 3.334 1.00 0.40 95 GLN A N 6
ATOM 9536 C CA . GLN A 1 95 ? 17.447 6.995 3.063 1.00 0.48 95 GLN A CA 6
ATOM 9537 C C . GLN A 1 95 ? 17.699 7.569 1.674 1.00 0.53 95 GLN A C 6
ATOM 9538 O O . GLN A 1 95 ? 18.840 7.850 1.308 1.00 0.59 95 GLN A O 6
ATOM 9552 N N . GLN A 1 96 ? 16.630 7.743 0.904 1.00 0.83 96 GLN A N 6
ATOM 9553 C CA . GLN A 1 96 ? 16.746 8.288 -0.442 1.00 0.94 96 GLN A CA 6
ATOM 9554 C C . GLN A 1 96 ? 16.691 9.812 -0.404 1.00 0.86 96 GLN A C 6
ATOM 9555 O O . GLN A 1 96 ? 17.226 10.486 -1.282 1.00 0.86 96 GLN A O 6
ATOM 9569 N N . GLN A 1 97 ? 16.028 10.340 0.625 1.00 0.87 97 GLN A N 6
ATOM 9570 C CA . GLN A 1 97 ? 15.885 11.784 0.800 1.00 0.96 97 GLN A CA 6
ATOM 9571 C C . GLN A 1 97 ? 14.990 12.373 -0.288 1.00 1.19 97 GLN A C 6
ATOM 9572 O O . GLN A 1 97 ? 15.160 13.523 -0.695 1.00 1.41 97 GLN A O 6
ATOM 9586 N N . MET A 1 98 ? 14.033 11.571 -0.750 1.00 1.20 98 MET A N 6
ATOM 9587 C CA . MET A 1 98 ? 13.098 11.999 -1.788 1.00 1.44 98 MET A CA 6
ATOM 9588 C C . MET A 1 98 ? 13.840 12.401 -3.060 1.00 1.61 98 MET A C 6
ATOM 9589 O O . MET A 1 98 ? 13.330 13.169 -3.876 1.00 1.80 98 MET A O 6
ATOM 9603 N N . GLN A 1 99 ? 15.048 11.867 -3.227 1.00 1.77 99 GLN A N 6
ATOM 9604 C CA . GLN A 1 99 ? 15.867 12.164 -4.398 1.00 2.06 99 GLN A CA 6
ATOM 9605 C C . GLN A 1 99 ? 16.081 13.668 -4.545 1.00 1.82 99 GLN A C 6
ATOM 9606 O O . GLN A 1 99 ? 15.627 14.278 -5.514 1.00 2.41 99 GLN A O 6
ATOM 9620 N N . GLN A 1 100 ? 16.769 14.261 -3.572 1.00 1.64 100 GLN A N 6
ATOM 9621 C CA . GLN A 1 100 ? 17.047 15.695 -3.589 1.00 2.11 100 GLN A CA 6
ATOM 9622 C C . GLN A 1 100 ? 15.752 16.502 -3.602 1.00 2.41 100 GLN A C 6
ATOM 9623 O O . GLN A 1 100 ? 15.687 17.581 -4.194 1.00 3.04 100 GLN A O 6
ATOM 9637 N N . LEU A 1 101 ? 14.724 15.971 -2.939 1.00 2.78 101 LEU A N 6
ATOM 9638 C CA . LEU A 1 101 ? 13.426 16.637 -2.864 1.00 3.83 101 LEU A CA 6
ATOM 9639 C C . LEU A 1 101 ? 12.818 16.820 -4.252 1.00 4.48 101 LEU A C 6
ATOM 9640 O O . LEU A 1 101 ? 11.937 17.657 -4.448 1.00 5.34 101 LEU A O 6
ATOM 9656 N N . GLN A 1 102 ? 13.287 16.028 -5.212 1.00 4.30 102 GLN A N 6
ATOM 9657 C CA . GLN A 1 102 ? 12.785 16.102 -6.579 1.00 5.04 102 GLN A CA 6
ATOM 9658 C C . GLN A 1 102 ? 11.610 15.150 -6.777 1.00 4.85 102 GLN A C 6
ATOM 9659 O O . GLN A 1 102 ? 11.784 13.932 -6.810 1.00 4.39 102 GLN A O 6
ATOM 9673 N N . GLN A 1 103 ? 10.412 15.714 -6.904 1.00 5.38 103 GLN A N 6
ATOM 9674 C CA . GLN A 1 103 ? 9.207 14.915 -7.097 1.00 5.37 103 GLN A CA 6
ATOM 9675 C C . GLN A 1 103 ? 8.844 14.822 -8.574 1.00 4.86 103 GLN A C 6
ATOM 9676 O O . GLN A 1 103 ? 7.915 14.107 -8.950 1.00 4.73 103 GLN A O 6
ATOM 9690 N N . ASN A 1 104 ? 9.580 15.551 -9.407 1.00 4.95 104 ASN A N 6
ATOM 9691 C CA . ASN A 1 104 ? 9.333 15.545 -10.843 1.00 4.92 104 ASN A CA 6
ATOM 9692 C C . ASN A 1 104 ? 10.100 14.412 -11.519 1.00 4.38 104 ASN A C 6
ATOM 9693 O O . ASN A 1 104 ? 11.169 14.625 -12.089 1.00 4.77 104 ASN A O 6
ATOM 9704 N N . VAL A 1 105 ? 9.547 13.205 -11.440 1.00 3.82 105 VAL A N 6
ATOM 9705 C CA . VAL A 1 105 ? 10.174 12.035 -12.044 1.00 3.47 105 VAL A CA 6
ATOM 9706 C C . VAL A 1 105 ? 9.387 11.559 -13.262 1.00 4.13 105 VAL A C 6
ATOM 9707 O O . VAL A 1 105 ? 8.434 10.773 -13.079 1.00 4.85 105 VAL A O 6
ATOM 9721 N N . GLN A 1 9 ? -27.648 4.346 4.993 1.00 8.26 9 GLN A N 7
ATOM 9722 C CA . GLN A 1 9 ? -27.986 3.431 6.078 1.00 8.38 9 GLN A CA 7
ATOM 9723 C C . GLN A 1 9 ? -27.498 2.020 5.768 1.00 8.05 9 GLN A C 7
ATOM 9724 O O . GLN A 1 9 ? -26.725 1.439 6.529 1.00 8.42 9 GLN A O 7
ATOM 9738 N N . ARG A 1 10 ? -27.956 1.475 4.645 1.00 7.57 10 ARG A N 7
ATOM 9739 C CA . ARG A 1 10 ? -27.567 0.133 4.228 1.00 7.46 10 ARG A CA 7
ATOM 9740 C C . ARG A 1 10 ? -26.833 0.173 2.893 1.00 6.76 10 ARG A C 7
ATOM 9741 O O . ARG A 1 10 ? -26.438 -0.863 2.358 1.00 6.75 10 ARG A O 7
ATOM 9762 N N . ARG A 1 11 ? -26.655 1.378 2.359 1.00 6.32 11 ARG A N 7
ATOM 9763 C CA . ARG A 1 11 ? -25.966 1.559 1.086 1.00 5.75 11 ARG A CA 7
ATOM 9764 C C . ARG A 1 11 ? -24.709 2.405 1.269 1.00 5.04 11 ARG A C 7
ATOM 9765 O O . ARG A 1 11 ? -24.778 3.633 1.323 1.00 4.84 11 ARG A O 7
ATOM 9786 N N . ILE A 1 12 ? -23.562 1.739 1.367 1.00 4.89 12 ILE A N 7
ATOM 9787 C CA . ILE A 1 12 ? -22.291 2.430 1.547 1.00 4.36 12 ILE A CA 7
ATOM 9788 C C . ILE A 1 12 ? -21.300 2.050 0.449 1.00 3.79 12 ILE A C 7
ATOM 9789 O O . ILE A 1 12 ? -21.163 0.879 0.099 1.00 4.02 12 ILE A O 7
ATOM 9805 N N . ARG A 1 13 ? -20.614 3.054 -0.090 1.00 3.43 13 ARG A N 7
ATOM 9806 C CA . ARG A 1 13 ? -19.634 2.833 -1.147 1.00 3.21 13 ARG A CA 7
ATOM 9807 C C . ARG A 1 13 ? -18.385 3.674 -0.907 1.00 2.80 13 ARG A C 7
ATOM 9808 O O . ARG A 1 13 ? -18.272 4.358 0.110 1.00 3.29 13 ARG A O 7
ATOM 9829 N N . ARG A 1 14 ? -17.449 3.618 -1.849 1.00 2.39 14 ARG A N 7
ATOM 9830 C CA . ARG A 1 14 ? -16.207 4.377 -1.740 1.00 2.25 14 ARG A CA 7
ATOM 9831 C C . ARG A 1 14 ? -15.634 4.698 -3.120 1.00 1.54 14 ARG A C 7
ATOM 9832 O O . ARG A 1 14 ? -15.866 3.966 -4.082 1.00 1.59 14 ARG A O 7
ATOM 9853 N N . PRO A 1 15 ? -14.879 5.808 -3.239 1.00 1.40 15 PRO A N 7
ATOM 9854 C CA . PRO A 1 15 ? -14.275 6.219 -4.509 1.00 1.25 15 PRO A CA 7
ATOM 9855 C C . PRO A 1 15 ? -13.034 5.401 -4.857 1.00 1.00 15 PRO A C 7
ATOM 9856 O O . PRO A 1 15 ? -12.943 4.827 -5.942 1.00 1.07 15 PRO A O 7
ATOM 9867 N N . PHE A 1 16 ? -12.081 5.353 -3.930 1.00 0.81 16 PHE A N 7
ATOM 9868 C CA . PHE A 1 16 ? -10.845 4.607 -4.141 1.00 0.61 16 PHE A CA 7
ATOM 9869 C C . PHE A 1 16 ? -10.894 3.252 -3.444 1.00 0.56 16 PHE A C 7
ATOM 9870 O O . PHE A 1 16 ? -11.735 3.019 -2.576 1.00 0.82 16 PHE A O 7
ATOM 9887 N N . SER A 1 17 ? -9.986 2.364 -3.834 1.00 0.42 17 SER A N 7
ATOM 9888 C CA . SER A 1 17 ? -9.918 1.029 -3.249 1.00 0.41 17 SER A CA 7
ATOM 9889 C C . SER A 1 17 ? -8.484 0.515 -3.252 1.00 0.37 17 SER A C 7
ATOM 9890 O O . SER A 1 17 ? -7.633 1.036 -3.976 1.00 0.35 17 SER A O 7
ATOM 9898 N N . VAL A 1 18 ? -8.219 -0.506 -2.440 1.00 0.38 18 VAL A N 7
ATOM 9899 C CA . VAL A 1 18 ? -6.883 -1.088 -2.354 1.00 0.37 18 VAL A CA 7
ATOM 9900 C C . VAL A 1 18 ? -6.351 -1.437 -3.742 1.00 0.32 18 VAL A C 7
ATOM 9901 O O . VAL A 1 18 ? -5.146 -1.371 -3.993 1.00 0.30 18 VAL A O 7
ATOM 9914 N N . ALA A 1 19 ? -7.261 -1.801 -4.643 1.00 0.33 19 ALA A N 7
ATOM 9915 C CA . ALA A 1 19 ? -6.889 -2.145 -6.008 1.00 0.32 19 ALA A CA 7
ATOM 9916 C C . ALA A 1 19 ? -6.197 -0.970 -6.683 1.00 0.28 19 ALA A C 7
ATOM 9917 O O . ALA A 1 19 ? -5.135 -1.119 -7.287 1.00 0.33 19 ALA A O 7
ATOM 9924 N N . GLU A 1 20 ? -6.815 0.202 -6.576 1.00 0.27 20 GLU A N 7
ATOM 9925 C CA . GLU A 1 20 ? -6.261 1.418 -7.157 1.00 0.27 20 GLU A CA 7
ATOM 9926 C C . GLU A 1 20 ? -4.950 1.785 -6.470 1.00 0.25 20 GLU A C 7
ATOM 9927 O O . GLU A 1 20 ? -4.019 2.288 -7.102 1.00 0.25 20 GLU A O 7
ATOM 9939 N N . VAL A 1 21 ? -4.887 1.525 -5.168 1.00 0.26 21 VAL A N 7
ATOM 9940 C CA . VAL A 1 21 ? -3.691 1.813 -4.388 1.00 0.27 21 VAL A CA 7
ATOM 9941 C C . VAL A 1 21 ? -2.490 1.067 -4.955 1.00 0.21 21 VAL A C 7
ATOM 9942 O O . VAL A 1 21 ? -1.362 1.551 -4.885 1.00 0.22 21 VAL A O 7
ATOM 9955 N N . GLU A 1 22 ? -2.742 -0.115 -5.515 1.00 0.21 22 GLU A N 7
ATOM 9956 C CA . GLU A 1 22 ? -1.681 -0.926 -6.106 1.00 0.22 22 GLU A CA 7
ATOM 9957 C C . GLU A 1 22 ? -0.835 -0.085 -7.055 1.00 0.22 22 GLU A C 7
ATOM 9958 O O . GLU A 1 22 ?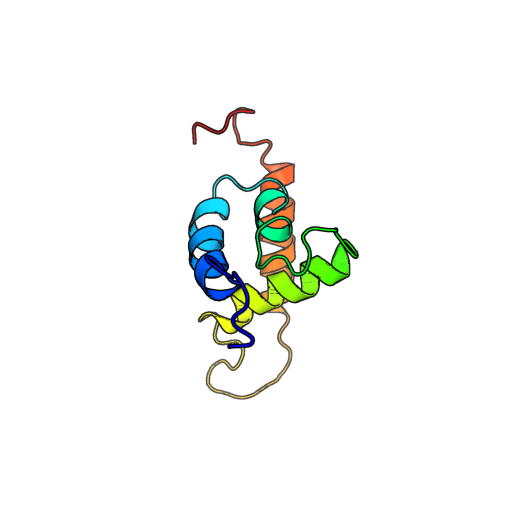 0.381 0.023 -6.892 1.00 0.25 22 GLU A O 7
ATOM 9970 N N . ALA A 1 23 ? -1.488 0.507 -8.048 1.00 0.22 23 ALA A N 7
ATOM 9971 C CA . ALA A 1 23 ? -0.798 1.355 -9.010 1.00 0.29 23 ALA A CA 7
ATOM 9972 C C . ALA A 1 23 ? -0.141 2.527 -8.295 1.00 0.29 23 ALA A C 7
ATOM 9973 O O . ALA A 1 23 ? 1.000 2.895 -8.591 1.00 0.33 23 ALA A O 7
ATOM 9980 N N . LEU A 1 24 ? -0.869 3.105 -7.343 1.00 0.27 24 LEU A N 7
ATOM 9981 C CA . LEU A 1 24 ? -0.358 4.230 -6.570 1.00 0.32 24 LEU A CA 7
ATOM 9982 C C . LEU A 1 24 ? 0.914 3.829 -5.831 1.00 0.31 24 LEU A C 7
ATOM 9983 O O . LEU A 1 24 ? 1.760 4.670 -5.528 1.00 0.35 24 LEU A O 7
ATOM 9999 N N . VAL A 1 25 ? 1.039 2.534 -5.547 1.00 0.35 25 VAL A N 7
ATOM 10000 C CA . VAL A 1 25 ? 2.209 2.008 -4.856 1.00 0.42 25 VAL A CA 7
ATOM 10001 C C . VAL A 1 25 ? 3.396 1.928 -5.808 1.00 0.40 25 VAL A C 7
ATOM 10002 O O . VAL A 1 25 ? 4.528 2.235 -5.431 1.00 0.40 25 VAL A O 7
ATOM 10015 N N . GLN A 1 26 ? 3.129 1.512 -7.042 1.00 0.43 26 GLN A N 7
ATOM 10016 C CA . GLN A 1 26 ? 4.174 1.398 -8.051 1.00 0.49 26 GLN A CA 7
ATOM 10017 C C . GLN A 1 26 ? 4.728 2.776 -8.402 1.00 0.46 26 GLN A C 7
ATOM 10018 O O . GLN A 1 26 ? 5.839 2.899 -8.918 1.00 0.54 26 GLN A O 7
ATOM 10032 N N . ALA A 1 27 ? 3.938 3.807 -8.125 1.00 0.39 27 ALA A N 7
ATOM 10033 C CA . ALA A 1 27 ? 4.342 5.180 -8.404 1.00 0.42 27 ALA A CA 7
ATOM 10034 C C . ALA A 1 27 ? 5.124 5.797 -7.243 1.00 0.38 27 ALA A C 7
ATOM 10035 O O . ALA A 1 27 ? 6.071 6.553 -7.457 1.00 0.42 27 ALA A O 7
ATOM 10042 N N . VAL A 1 28 ? 4.723 5.474 -6.015 1.00 0.31 28 VAL A N 7
ATOM 10043 C CA . VAL A 1 28 ? 5.376 6.020 -4.825 1.00 0.29 28 VAL A CA 7
ATOM 10044 C C . VAL A 1 28 ? 6.601 5.211 -4.400 1.00 0.29 28 VAL A C 7
ATOM 10045 O O . VAL A 1 28 ? 7.438 5.701 -3.645 1.00 0.29 28 VAL A O 7
ATOM 10058 N N . GLU A 1 29 ? 6.705 3.976 -4.875 1.00 0.34 29 GLU A N 7
ATOM 10059 C CA . GLU A 1 29 ? 7.833 3.116 -4.513 1.00 0.41 29 GLU A CA 7
ATOM 10060 C C . GLU A 1 29 ? 9.174 3.741 -4.900 1.00 0.43 29 GLU A C 7
ATOM 10061 O O . GLU A 1 29 ? 10.230 3.249 -4.503 1.00 0.48 29 GLU A O 7
ATOM 10073 N N . LYS A 1 30 ? 9.133 4.824 -5.673 1.00 0.41 30 LYS A N 7
ATOM 10074 C CA . LYS A 1 30 ? 10.356 5.495 -6.105 1.00 0.46 30 LYS A CA 7
ATOM 10075 C C . LYS A 1 30 ? 10.574 6.813 -5.359 1.00 0.41 30 LYS A C 7
ATOM 10076 O O . LYS A 1 30 ? 11.673 7.079 -4.869 1.00 0.42 30 LYS A O 7
ATOM 10095 N N . LEU A 1 31 ? 9.530 7.633 -5.278 1.00 0.40 31 LEU A N 7
ATOM 10096 C CA . LEU A 1 31 ? 9.621 8.925 -4.601 1.00 0.40 31 LEU A CA 7
ATOM 10097 C C . LEU A 1 31 ? 8.753 8.960 -3.346 1.00 0.32 31 LEU A C 7
ATOM 10098 O O . LEU A 1 31 ? 8.223 10.007 -2.975 1.00 0.39 31 LEU A O 7
ATOM 10114 N N . GLY A 1 32 ? 8.629 7.814 -2.688 1.00 0.26 32 GLY A N 7
ATOM 10115 C CA . GLY A 1 32 ? 7.822 7.733 -1.484 1.00 0.31 32 GLY A CA 7
ATOM 10116 C C . GLY A 1 32 ? 8.560 8.208 -0.250 1.00 0.29 32 GLY A C 7
ATOM 10117 O O . GLY A 1 32 ? 9.705 8.651 -0.332 1.00 0.30 32 GLY A O 7
ATOM 10121 N N . THR A 1 33 ? 7.897 8.113 0.900 1.00 0.33 33 THR A N 7
ATOM 10122 C CA . THR A 1 33 ? 8.490 8.532 2.165 1.00 0.39 33 THR A CA 7
ATOM 10123 C C . THR A 1 33 ? 7.903 7.743 3.331 1.00 0.44 33 THR A C 7
ATOM 10124 O O . THR A 1 33 ? 8.622 7.345 4.248 1.00 0.53 33 THR A O 7
ATOM 10135 N N . GLY A 1 34 ? 6.591 7.521 3.291 1.00 0.42 34 GLY A N 7
ATOM 10136 C CA . GLY A 1 34 ? 5.930 6.777 4.347 1.00 0.48 34 GLY A CA 7
ATOM 10137 C C . GLY A 1 34 ? 4.519 6.364 3.974 1.00 0.43 34 GLY A C 7
ATOM 10138 O O . GLY A 1 34 ? 3.708 6.059 4.849 1.00 0.47 34 GLY A O 7
ATOM 10142 N N . ARG A 1 35 ? 4.234 6.357 2.670 1.00 0.40 35 ARG A N 7
ATOM 10143 C CA . ARG A 1 35 ? 2.913 5.993 2.148 1.00 0.43 35 ARG A CA 7
ATOM 10144 C C . ARG A 1 35 ? 1.794 6.628 2.972 1.00 0.36 35 ARG A C 7
ATOM 10145 O O . ARG A 1 35 ? 0.671 6.127 3.004 1.00 0.41 35 ARG A O 7
ATOM 10166 N N . TRP A 1 36 ? 2.111 7.738 3.626 1.00 0.34 36 TRP A N 7
ATOM 10167 C CA . TRP A 1 36 ? 1.141 8.448 4.451 1.00 0.41 36 TRP A CA 7
ATOM 10168 C C . TRP A 1 36 ? -0.066 8.883 3.628 1.00 0.43 36 TRP A C 7
ATOM 10169 O O . TRP A 1 36 ? -1.207 8.772 4.079 1.00 0.46 36 TRP A O 7
ATOM 10190 N N . ARG A 1 37 ? 0.186 9.371 2.419 1.00 0.47 37 ARG A N 7
ATOM 10191 C CA . ARG A 1 37 ? -0.892 9.811 1.540 1.00 0.58 37 ARG A CA 7
ATOM 10192 C C . ARG A 1 37 ? -1.702 8.616 1.048 1.00 0.56 37 ARG A C 7
ATOM 10193 O O . ARG A 1 37 ? -2.916 8.712 0.847 1.00 0.64 37 ARG A O 7
ATOM 10214 N N . ASP A 1 38 ? -1.022 7.487 0.869 1.00 0.52 38 ASP A N 7
ATOM 10215 C CA . ASP A 1 38 ? -1.671 6.269 0.401 1.00 0.61 38 ASP A CA 7
ATOM 10216 C C . ASP A 1 38 ? -2.653 5.742 1.438 1.00 0.58 38 ASP A C 7
ATOM 10217 O O . ASP A 1 38 ? -3.823 5.519 1.138 1.00 0.69 38 ASP A O 7
ATOM 10226 N N . VAL A 1 39 ? -2.170 5.546 2.659 1.00 0.50 39 VAL A N 7
ATOM 10227 C CA . VAL A 1 39 ? -3.005 5.044 3.743 1.00 0.55 39 VAL A CA 7
ATOM 10228 C C . VAL A 1 39 ? -4.169 5.990 4.027 1.00 0.52 39 VAL A C 7
ATOM 10229 O O . VAL A 1 39 ? -5.243 5.560 4.443 1.00 0.58 39 VAL A O 7
ATOM 10242 N N . LYS A 1 40 ? -3.945 7.279 3.797 1.00 0.48 40 LYS A N 7
ATOM 10243 C CA . LYS A 1 40 ? -4.975 8.285 4.029 1.00 0.55 40 LYS A CA 7
ATOM 10244 C C . LYS A 1 40 ? -6.139 8.118 3.055 1.00 0.62 40 LYS A C 7
ATOM 10245 O O . LYS A 1 40 ? -7.302 8.156 3.457 1.00 0.65 40 LYS A O 7
ATOM 10264 N N . LEU A 1 41 ? -5.821 7.936 1.777 1.00 0.68 41 LEU A N 7
ATOM 10265 C CA . LEU A 1 41 ? -6.849 7.781 0.753 1.00 0.80 41 LEU A CA 7
ATOM 10266 C C . LEU A 1 41 ? -6.845 6.376 0.163 1.00 0.81 41 LEU A C 7
ATOM 10267 O O . LEU A 1 41 ? -7.279 6.174 -0.973 1.00 0.94 41 LEU A O 7
ATOM 10283 N N . CYS A 1 42 ? -6.358 5.405 0.931 1.00 0.71 42 CYS A N 7
ATOM 10284 C CA . CYS A 1 42 ? -6.311 4.022 0.468 1.00 0.77 42 CYS A CA 7
ATOM 10285 C C . CYS A 1 42 ? -7.684 3.595 -0.028 1.00 0.83 42 CYS A C 7
ATOM 10286 O O . CYS A 1 42 ? -7.818 3.003 -1.100 1.00 0.98 42 CYS A O 7
ATOM 10294 N N . ALA A 1 43 ? -8.699 3.917 0.764 1.00 0.74 43 ALA A N 7
ATOM 10295 C CA . ALA A 1 43 ? -10.084 3.588 0.430 1.00 0.80 43 ALA A CA 7
ATOM 10296 C C . ALA A 1 43 ? -11.040 4.074 1.516 1.00 0.70 43 ALA A C 7
ATOM 10297 O O . ALA A 1 43 ? -12.132 3.526 1.677 1.00 0.69 43 ALA A O 7
ATOM 10304 N N . PHE A 1 44 ? -10.621 5.100 2.262 1.00 0.65 44 PHE A N 7
ATOM 10305 C CA . PHE A 1 44 ? -11.422 5.648 3.345 1.00 0.64 44 PHE A CA 7
ATOM 10306 C C . PHE A 1 44 ? -11.478 4.622 4.458 1.00 0.54 44 PHE A C 7
ATOM 10307 O O . PHE A 1 44 ? -12.214 4.765 5.433 1.00 0.60 44 PHE A O 7
ATOM 10324 N N . GLU A 1 45 ? -10.669 3.581 4.291 1.00 0.49 45 GLU A N 7
ATOM 10325 C CA . GLU A 1 45 ? -10.603 2.501 5.251 1.00 0.51 45 GLU A CA 7
ATOM 10326 C C . GLU A 1 45 ? -9.621 2.819 6.373 1.00 0.49 45 GLU A C 7
ATOM 10327 O O . GLU A 1 45 ? -9.959 2.720 7.553 1.00 0.54 45 GLU A O 7
ATOM 10339 N N . ASP A 1 46 ? -8.405 3.202 5.998 1.00 0.48 46 ASP A N 7
ATOM 10340 C CA . ASP A 1 46 ? -7.373 3.529 6.974 1.00 0.48 46 ASP A CA 7
ATOM 10341 C C . ASP A 1 46 ? -7.198 5.038 7.099 1.00 0.50 46 ASP A C 7
ATOM 10342 O O . ASP A 1 46 ? -6.128 5.520 7.470 1.00 0.59 46 ASP A O 7
ATOM 10351 N N . ALA A 1 47 ? -8.257 5.779 6.789 1.00 0.50 47 ALA A N 7
ATOM 10352 C CA . ALA A 1 47 ? -8.225 7.234 6.872 1.00 0.64 47 ALA A CA 7
ATOM 10353 C C . ALA A 1 47 ? -8.045 7.697 8.316 1.00 0.80 47 ALA A C 7
ATOM 10354 O O . ALA A 1 47 ? -7.833 8.882 8.575 1.00 0.98 47 ALA A O 7
ATOM 10361 N N . ASP A 1 48 ? -8.130 6.755 9.252 1.00 0.79 48 ASP A N 7
ATOM 10362 C CA . ASP A 1 48 ? -7.978 7.066 10.669 1.00 0.98 48 ASP A CA 7
ATOM 10363 C C . ASP A 1 48 ? -6.605 6.631 11.174 1.00 1.06 48 ASP A C 7
ATOM 10364 O O . ASP A 1 48 ? -6.226 6.936 12.306 1.00 1.24 48 ASP A O 7
ATOM 10373 N N . HIS A 1 49 ? -5.870 5.917 10.324 1.00 0.95 49 HIS A N 7
ATOM 10374 C CA . HIS A 1 49 ? -4.533 5.434 10.665 1.00 1.05 49 HIS A CA 7
ATOM 10375 C C . HIS A 1 49 ? -4.583 4.452 11.833 1.00 0.56 49 HIS A C 7
ATOM 10376 O O . HIS A 1 49 ? -4.836 4.840 12.973 1.00 1.09 49 HIS A O 7
ATOM 10391 N N . ARG A 1 50 ? -4.335 3.180 11.539 1.00 0.62 50 ARG A N 7
ATOM 10392 C CA . ARG A 1 50 ? -4.349 2.141 12.562 1.00 1.10 50 ARG A CA 7
ATOM 10393 C C . ARG A 1 50 ? -3.114 2.237 13.455 1.00 0.91 50 ARG A C 7
ATOM 10394 O O . ARG A 1 50 ? -3.191 2.718 14.585 1.00 0.91 50 ARG A O 7
ATOM 10415 N N . THR A 1 51 ? -1.976 1.779 12.938 1.00 0.81 51 THR A N 7
ATOM 10416 C CA . THR A 1 51 ? -0.723 1.814 13.685 1.00 0.67 51 THR A CA 7
ATOM 10417 C C . THR A 1 51 ? 0.468 1.755 12.733 1.00 0.59 51 THR A C 7
ATOM 10418 O O . THR A 1 51 ? 0.292 1.617 11.525 1.00 0.59 51 THR A O 7
ATOM 10429 N N . TYR A 1 52 ? 1.677 1.863 13.277 1.00 0.55 52 TYR A N 7
ATOM 10430 C CA . TYR A 1 52 ? 2.883 1.825 12.452 1.00 0.52 52 TYR A CA 7
ATOM 10431 C C . TYR A 1 52 ? 3.047 0.472 11.753 1.00 0.43 52 TYR A C 7
ATOM 10432 O O . TYR A 1 52 ? 3.299 0.422 10.547 1.00 0.42 52 TYR A O 7
ATOM 10450 N N . VAL A 1 53 ? 2.893 -0.622 12.496 1.00 0.39 53 VAL A N 7
ATOM 10451 C CA . VAL A 1 53 ? 3.019 -1.953 11.905 1.00 0.35 53 VAL A CA 7
ATOM 10452 C C . VAL A 1 53 ? 1.753 -2.327 11.147 1.00 0.37 53 VAL A C 7
ATOM 10453 O O . VAL A 1 53 ? 1.820 -2.938 10.082 1.00 0.38 53 VAL A O 7
ATOM 10466 N N . ASP A 1 54 ? 0.601 -1.963 11.703 1.00 0.42 54 ASP A N 7
ATOM 10467 C CA . ASP A 1 54 ? -0.674 -2.254 11.060 1.00 0.49 54 ASP A CA 7
ATOM 10468 C C . ASP A 1 54 ? -0.716 -1.615 9.679 1.00 0.49 54 ASP A C 7
ATOM 10469 O O . ASP A 1 54 ? -1.197 -2.214 8.713 1.00 0.53 54 ASP A O 7
ATOM 10478 N N . LEU A 1 55 ? -0.201 -0.393 9.595 1.00 0.51 55 LEU A N 7
ATOM 10479 C CA . LEU A 1 55 ? -0.150 0.332 8.334 1.00 0.57 55 LEU A CA 7
ATOM 10480 C C . LEU A 1 55 ? 0.815 -0.362 7.385 1.00 0.47 55 LEU A C 7
ATOM 10481 O O . LEU A 1 55 ? 0.507 -0.578 6.211 1.00 0.47 55 LEU A O 7
ATOM 10497 N N . LYS A 1 56 ? 1.986 -0.718 7.906 1.00 0.44 56 LYS A N 7
ATOM 10498 C CA . LYS A 1 56 ? 2.995 -1.401 7.110 1.00 0.41 56 LYS A CA 7
ATOM 10499 C C . LYS A 1 56 ? 2.522 -2.807 6.759 1.00 0.35 56 LYS A C 7
ATOM 10500 O O . LYS A 1 56 ? 3.059 -3.448 5.855 1.00 0.34 56 LYS A O 7
ATOM 10519 N N . ASP A 1 57 ? 1.513 -3.279 7.485 1.00 0.37 57 ASP A N 7
ATOM 10520 C CA . ASP A 1 57 ? 0.952 -4.600 7.250 1.00 0.39 57 ASP A CA 7
ATOM 10521 C C . ASP A 1 57 ? 0.092 -4.584 5.996 1.00 0.39 57 ASP A C 7
ATOM 10522 O O . ASP A 1 57 ? 0.222 -5.444 5.126 1.00 0.38 57 ASP A O 7
ATOM 10531 N N . LYS A 1 58 ? -0.793 -3.594 5.918 1.00 0.43 58 LYS A N 7
ATOM 10532 C CA . LYS A 1 58 ? -1.676 -3.447 4.769 1.00 0.46 58 LYS A CA 7
ATOM 10533 C C . LYS A 1 58 ? -0.862 -3.187 3.507 1.00 0.41 58 LYS A C 7
ATOM 10534 O O . LYS A 1 58 ? -1.252 -3.580 2.409 1.00 0.41 58 LYS A O 7
ATOM 10553 N N . TRP A 1 59 ? 0.277 -2.522 3.681 1.00 0.38 59 TRP A N 7
ATOM 10554 C CA . TRP A 1 59 ? 1.164 -2.208 2.569 1.00 0.35 59 TRP A CA 7
ATOM 10555 C C . TRP A 1 59 ? 1.928 -3.457 2.134 1.00 0.28 59 TRP A C 7
ATOM 10556 O O . TRP A 1 59 ? 2.003 -3.775 0.946 1.00 0.28 59 TRP A O 7
ATOM 10577 N N . LYS A 1 60 ? 2.498 -4.155 3.112 1.00 0.25 60 LYS A N 7
ATOM 10578 C CA . LYS A 1 60 ? 3.251 -5.374 2.847 1.00 0.21 60 LYS A CA 7
ATOM 10579 C C . LYS A 1 60 ? 2.390 -6.375 2.085 1.00 0.21 60 LYS A C 7
ATOM 10580 O O . LYS A 1 60 ? 2.862 -7.048 1.170 1.00 0.25 60 LYS A O 7
ATOM 10599 N N . THR A 1 61 ? 1.124 -6.461 2.476 1.00 0.22 61 THR A N 7
ATOM 10600 C CA . THR A 1 61 ? 0.182 -7.368 1.832 1.00 0.27 61 THR A CA 7
ATOM 10601 C C . THR A 1 61 ? -0.278 -6.795 0.499 1.00 0.28 61 THR A C 7
ATOM 10602 O O . THR A 1 61 ? -0.680 -7.527 -0.403 1.00 0.35 61 THR A O 7
ATOM 10613 N N . LEU A 1 62 ? -0.214 -5.474 0.389 1.00 0.28 62 LEU A N 7
ATOM 10614 C CA . LEU A 1 62 ? -0.609 -4.779 -0.828 1.00 0.36 62 LEU A CA 7
ATOM 10615 C C . LEU A 1 62 ? 0.255 -5.233 -1.997 1.00 0.35 62 LEU A C 7
ATOM 10616 O O . LEU A 1 62 ? -0.242 -5.480 -3.094 1.00 0.42 62 LEU A O 7
ATOM 10632 N N . VAL A 1 63 ? 1.558 -5.339 -1.748 1.00 0.30 63 VAL A N 7
ATOM 10633 C CA . VAL A 1 63 ? 2.496 -5.775 -2.772 1.00 0.33 63 VAL A CA 7
ATOM 10634 C C . VAL A 1 63 ? 2.544 -7.299 -2.846 1.00 0.38 63 VAL A C 7
ATOM 10635 O O . VAL A 1 63 ? 2.544 -7.877 -3.930 1.00 0.47 63 VAL A O 7
ATOM 10648 N N . HIS A 1 64 ? 2.575 -7.940 -1.680 1.00 0.34 64 HIS A N 7
ATOM 10649 C CA . HIS A 1 64 ? 2.610 -9.396 -1.596 1.00 0.43 64 HIS A CA 7
ATOM 10650 C C . HIS A 1 64 ? 1.513 -10.013 -2.463 1.00 0.48 64 HIS A C 7
ATOM 10651 O O . HIS A 1 64 ? 1.780 -10.861 -3.316 1.00 0.54 64 HIS A O 7
ATOM 10666 N N . THR A 1 65 ? 0.285 -9.569 -2.239 1.00 0.47 65 THR A N 7
ATOM 10667 C CA . THR A 1 65 ? -0.869 -10.075 -2.973 1.00 0.54 65 THR A CA 7
ATOM 10668 C C . THR A 1 65 ? -0.704 -9.893 -4.479 1.00 0.57 65 THR A C 7
ATOM 10669 O O . THR A 1 65 ? -1.264 -10.656 -5.268 1.00 0.65 65 THR A O 7
ATOM 10680 N N . ALA A 1 66 ? 0.066 -8.886 -4.876 1.00 0.55 66 ALA A N 7
ATOM 10681 C CA . ALA A 1 66 ? 0.288 -8.617 -6.291 1.00 0.62 66 ALA A CA 7
ATOM 10682 C C . ALA A 1 66 ? 0.936 -9.812 -6.986 1.00 0.72 66 ALA A C 7
ATOM 10683 O O . ALA A 1 66 ? 0.240 -10.686 -7.502 1.00 0.84 66 ALA A O 7
ATOM 10690 N N . LYS A 1 67 ? 2.269 -9.854 -6.988 1.00 0.71 67 LYS A N 7
ATOM 10691 C CA . LYS A 1 67 ? 2.998 -10.949 -7.626 1.00 0.82 67 LYS A CA 7
ATOM 10692 C C . LYS A 1 67 ? 4.359 -11.163 -6.976 1.00 0.83 67 LYS A C 7
ATOM 10693 O O . LYS A 1 67 ? 5.274 -11.696 -7.604 1.00 0.94 67 LYS A O 7
ATOM 10712 N N . ILE A 1 68 ? 4.492 -10.756 -5.718 1.00 0.74 68 ILE A N 7
ATOM 10713 C CA . ILE A 1 68 ? 5.754 -10.921 -5.005 1.00 0.78 68 ILE A CA 7
ATOM 10714 C C . ILE A 1 68 ? 6.131 -12.396 -4.918 1.00 0.91 68 ILE A C 7
ATOM 10715 O O . ILE A 1 68 ? 7.313 -12.742 -4.903 1.00 1.01 68 ILE A O 7
ATOM 10731 N N . SER A 1 69 ? 5.114 -13.256 -4.878 1.00 0.95 69 SER A N 7
ATOM 10732 C CA . SER A 1 69 ? 5.318 -14.702 -4.792 1.00 1.13 69 SER A CA 7
ATOM 10733 C C . SER A 1 69 ? 6.471 -15.052 -3.848 1.00 1.19 69 SER A C 7
ATOM 10734 O O . SER A 1 69 ? 7.541 -15.469 -4.294 1.00 1.28 69 SER A O 7
ATOM 10742 N N . PRO A 1 70 ? 6.273 -14.878 -2.528 1.00 1.22 70 PRO A N 7
ATOM 10743 C CA . PRO A 1 70 ? 7.299 -15.178 -1.524 1.00 1.33 70 PRO A CA 7
ATOM 10744 C C . PRO A 1 70 ? 7.518 -16.677 -1.351 1.00 1.56 70 PRO A C 7
ATOM 10745 O O . PRO A 1 70 ? 8.361 -17.104 -0.561 1.00 1.61 70 PRO A O 7
ATOM 10756 N N . GLN A 1 71 ? 6.753 -17.473 -2.092 1.00 1.88 71 GLN A N 7
ATOM 10757 C CA . GLN A 1 71 ? 6.863 -18.925 -2.014 1.00 2.17 71 GLN A CA 7
ATOM 10758 C C . GLN A 1 71 ? 7.584 -19.489 -3.235 1.00 2.50 71 GLN A C 7
ATOM 10759 O O . GLN A 1 71 ? 8.490 -20.311 -3.102 1.00 2.87 71 GLN A O 7
ATOM 10773 N N . GLN A 1 72 ? 7.161 -19.046 -4.422 1.00 2.53 72 GLN A N 7
ATOM 10774 C CA . GLN A 1 72 ? 7.749 -19.492 -5.688 1.00 3.06 72 GLN A CA 7
ATOM 10775 C C . GLN A 1 72 ? 7.357 -20.933 -6.007 1.00 2.62 72 GLN A C 7
ATOM 10776 O O . GLN A 1 72 ? 7.372 -21.347 -7.166 1.00 3.04 72 GLN A O 7
ATOM 10790 N N . ARG A 1 73 ? 7.000 -21.689 -4.971 1.00 2.20 73 ARG A N 7
ATOM 10791 C CA . ARG A 1 73 ? 6.603 -23.086 -5.129 1.00 2.48 73 ARG A CA 7
ATOM 10792 C C . ARG A 1 73 ? 6.220 -23.689 -3.780 1.00 2.98 73 ARG A C 7
ATOM 10793 O O . ARG A 1 73 ? 6.371 -24.892 -3.562 1.00 3.45 73 ARG A O 7
ATOM 10814 N N . ARG A 1 74 ? 5.714 -22.844 -2.885 1.00 3.43 74 ARG A N 7
ATOM 10815 C CA . ARG A 1 74 ? 5.311 -23.278 -1.551 1.00 4.19 74 ARG A CA 7
ATOM 10816 C C . ARG A 1 74 ? 6.508 -23.836 -0.786 1.00 4.18 74 ARG A C 7
ATOM 10817 O O . ARG A 1 74 ? 6.839 -25.017 -0.905 1.00 4.70 74 ARG A O 7
ATOM 10838 N N . GLY A 1 75 ? 7.156 -22.975 -0.006 1.00 3.91 75 GLY A N 7
ATOM 10839 C CA . GLY A 1 75 ? 8.313 -23.394 0.765 1.00 4.13 75 GLY A CA 7
ATOM 10840 C C . GLY A 1 75 ? 7.948 -24.321 1.907 1.00 3.81 75 GLY A C 7
ATOM 10841 O O . GLY A 1 75 ? 7.552 -25.466 1.684 1.00 3.92 75 GLY A O 7
ATOM 10845 N N . GLU A 1 76 ? 8.080 -23.826 3.135 1.00 3.83 76 GLU A N 7
ATOM 10846 C CA . GLU A 1 76 ? 7.764 -24.621 4.317 1.00 3.68 76 GLU A CA 7
ATOM 10847 C C . GLU A 1 76 ? 7.705 -23.755 5.581 1.00 3.18 76 GLU A C 7
ATOM 10848 O O . GLU A 1 76 ? 6.725 -23.816 6.324 1.00 3.40 76 GLU A O 7
ATOM 10860 N N . PRO A 1 77 ? 8.748 -22.938 5.859 1.00 2.73 77 PRO A N 7
ATOM 10861 C CA . PRO A 1 77 ? 8.769 -22.086 7.051 1.00 2.52 77 PRO A CA 7
ATOM 10862 C C . PRO A 1 77 ? 7.796 -20.909 6.952 1.00 2.26 77 PRO A C 7
ATOM 10863 O O . PRO A 1 77 ? 6.602 -21.066 7.203 1.00 2.54 77 PRO A O 7
ATOM 10874 N N . VAL A 1 78 ? 8.308 -19.735 6.577 1.00 1.91 78 VAL A N 7
ATOM 10875 C CA . VAL A 1 78 ? 7.475 -18.541 6.456 1.00 1.72 78 VAL A CA 7
ATOM 10876 C C . VAL A 1 78 ? 8.014 -17.595 5.381 1.00 1.48 78 VAL A C 7
ATOM 10877 O O . VAL A 1 78 ? 9.213 -17.591 5.099 1.00 1.45 78 VAL A O 7
ATOM 10890 N N . PRO A 1 79 ? 7.134 -16.783 4.766 1.00 1.39 79 PRO A N 7
ATOM 10891 C CA . PRO A 1 79 ? 7.535 -15.828 3.727 1.00 1.22 79 PRO A CA 7
ATOM 10892 C C . PRO A 1 79 ? 8.267 -14.621 4.307 1.00 1.05 79 PRO A C 7
ATOM 10893 O O . PRO A 1 79 ? 7.647 -13.725 4.880 1.00 1.01 79 PRO A O 7
ATOM 10904 N N . GLN A 1 80 ? 9.587 -14.611 4.163 1.00 1.07 80 GLN A N 7
ATOM 10905 C CA . GLN A 1 80 ? 10.406 -13.517 4.674 1.00 0.95 80 GLN A CA 7
ATOM 10906 C C . GLN A 1 80 ? 10.704 -12.494 3.581 1.00 0.84 80 GLN A C 7
ATOM 10907 O O . GLN A 1 80 ? 10.934 -11.318 3.865 1.00 0.76 80 GLN A O 7
ATOM 10921 N N . GLU A 1 81 ? 10.702 -12.957 2.337 1.00 0.91 81 GLU A N 7
ATOM 10922 C CA . GLU A 1 81 ? 10.978 -12.096 1.190 1.00 0.90 81 GLU A CA 7
ATOM 10923 C C . GLU A 1 81 ? 10.114 -10.837 1.210 1.00 0.76 81 GLU A C 7
ATOM 10924 O O . GLU A 1 81 ? 10.617 -9.731 1.016 1.00 0.81 81 GLU A O 7
ATOM 10936 N N . LEU A 1 82 ? 8.815 -11.009 1.440 1.00 0.62 82 LEU A N 7
ATOM 10937 C CA . LEU A 1 82 ? 7.891 -9.877 1.473 1.00 0.53 82 LEU A CA 7
ATOM 10938 C C . LEU A 1 82 ? 8.295 -8.852 2.534 1.00 0.43 82 LEU A C 7
ATOM 10939 O O . LEU A 1 82 ? 8.161 -7.648 2.322 1.00 0.46 82 LEU A O 7
ATOM 10955 N N . LEU A 1 83 ? 8.808 -9.329 3.664 1.00 0.43 83 LEU A N 7
ATOM 10956 C CA . LEU A 1 83 ? 9.220 -8.441 4.750 1.00 0.38 83 LEU A CA 7
ATOM 10957 C C . LEU A 1 83 ? 10.563 -7.789 4.449 1.00 0.37 83 LEU A C 7
ATOM 10958 O O . LEU A 1 83 ? 10.839 -6.678 4.902 1.00 0.33 83 LEU A O 7
ATOM 10974 N N . ASN A 1 84 ? 11.395 -8.483 3.682 1.00 0.47 84 ASN A N 7
ATOM 10975 C CA . ASN A 1 84 ? 12.713 -7.973 3.328 1.00 0.53 84 ASN A CA 7
ATOM 10976 C C . ASN A 1 84 ? 12.614 -6.812 2.342 1.00 0.47 84 ASN A C 7
ATOM 10977 O O . ASN A 1 84 ? 13.204 -5.753 2.559 1.00 0.45 84 ASN A O 7
ATOM 10988 N N . ARG A 1 85 ? 11.861 -7.013 1.267 1.00 0.51 85 ARG A N 7
ATOM 10989 C CA . ARG A 1 85 ? 11.702 -5.985 0.243 1.00 0.54 85 ARG A CA 7
ATOM 10990 C C . ARG A 1 85 ? 10.839 -4.825 0.733 1.00 0.44 85 ARG A C 7
ATOM 10991 O O . ARG A 1 85 ? 11.034 -3.683 0.316 1.00 0.48 85 ARG A O 7
ATOM 11012 N N . VAL A 1 86 ? 9.884 -5.113 1.614 1.00 0.34 86 VAL A N 7
ATOM 11013 C CA . VAL A 1 86 ? 9.008 -4.073 2.147 1.00 0.31 86 VAL A CA 7
ATOM 11014 C C . VAL A 1 86 ? 9.768 -3.139 3.084 1.00 0.25 86 VAL A C 7
ATOM 11015 O O . VAL A 1 86 ? 9.807 -1.927 2.867 1.00 0.31 86 VAL A O 7
ATOM 11028 N N . LEU A 1 87 ? 10.373 -3.707 4.124 1.00 0.18 87 LEU A N 7
ATOM 11029 C CA . LEU A 1 87 ? 11.133 -2.917 5.087 1.00 0.21 87 LEU A CA 7
ATOM 11030 C C . LEU A 1 87 ? 12.261 -2.169 4.384 1.00 0.21 87 LEU A C 7
ATOM 11031 O O . LEU A 1 87 ? 12.657 -1.081 4.803 1.00 0.27 87 LEU A O 7
ATOM 11047 N N . ASN A 1 88 ? 12.773 -2.765 3.310 1.00 0.21 88 ASN A N 7
ATOM 11048 C CA . ASN A 1 88 ? 13.849 -2.156 2.534 1.00 0.26 88 ASN A CA 7
ATOM 11049 C C . ASN A 1 88 ? 13.313 -0.992 1.716 1.00 0.23 88 ASN A C 7
ATOM 11050 O O . ASN A 1 88 ? 13.953 0.052 1.605 1.00 0.26 88 ASN A O 7
ATOM 11061 N N . ALA A 1 89 ? 12.134 -1.191 1.139 1.00 0.22 89 ALA A N 7
ATOM 11062 C CA . ALA A 1 89 ? 11.487 -0.165 0.328 1.00 0.24 89 ALA A CA 7
ATOM 11063 C C . ALA A 1 89 ? 11.308 1.124 1.122 1.00 0.18 89 ALA A C 7
ATOM 11064 O O . ALA A 1 89 ? 11.768 2.189 0.707 1.00 0.19 89 ALA A O 7
ATOM 11071 N N . HIS A 1 90 ? 10.633 1.024 2.264 1.00 0.20 90 HIS A N 7
ATOM 11072 C CA . HIS A 1 90 ? 10.406 2.183 3.117 1.00 0.21 90 HIS A CA 7
ATOM 11073 C C . HIS A 1 90 ? 11.739 2.792 3.544 1.00 0.21 90 HIS A C 7
ATOM 11074 O O . HIS A 1 90 ? 11.969 4.000 3.399 1.00 0.23 90 HIS A O 7
ATOM 11089 N N . GLY A 1 91 ? 12.614 1.938 4.071 1.00 0.24 91 GLY A N 7
ATOM 11090 C CA . GLY A 1 91 ? 13.921 2.391 4.501 1.00 0.29 91 GLY A CA 7
ATOM 11091 C C . GLY A 1 91 ? 14.671 3.083 3.386 1.00 0.27 91 GLY A C 7
ATOM 11092 O O . GLY A 1 91 ? 15.463 3.986 3.630 1.00 0.31 91 GLY A O 7
ATOM 11096 N N . TYR A 1 92 ? 14.412 2.656 2.155 1.00 0.24 92 TYR A N 7
ATOM 11097 C CA . TYR A 1 92 ? 15.055 3.241 0.984 1.00 0.24 92 TYR A CA 7
ATOM 11098 C C . TYR A 1 92 ? 14.577 4.675 0.779 1.00 0.22 92 TYR A C 7
ATOM 11099 O O . TYR A 1 92 ? 15.364 5.556 0.436 1.00 0.28 92 TYR A O 7
ATOM 11117 N N . TRP A 1 93 ? 13.286 4.903 0.991 1.00 0.19 93 TRP A N 7
ATOM 11118 C CA . TRP A 1 93 ? 12.719 6.239 0.840 1.00 0.21 93 TRP A CA 7
ATOM 11119 C C . TRP A 1 93 ? 13.413 7.222 1.774 1.00 0.27 93 TRP A C 7
ATOM 11120 O O . TRP A 1 93 ? 13.944 8.240 1.339 1.00 0.32 93 TRP A O 7
ATOM 11141 N N . THR A 1 94 ? 13.403 6.899 3.065 1.00 0.29 94 THR A N 7
ATOM 11142 C CA . THR A 1 94 ? 14.016 7.760 4.075 1.00 0.36 94 THR A CA 7
ATOM 11143 C C . THR A 1 94 ? 15.537 7.824 3.934 1.00 0.41 94 THR A C 7
ATOM 11144 O O . THR A 1 94 ? 16.123 8.906 3.943 1.00 0.53 94 THR A O 7
ATOM 11155 N N . GLN A 1 95 ? 16.168 6.662 3.809 1.00 0.40 95 GLN A N 7
ATOM 11156 C CA . GLN A 1 95 ? 17.623 6.586 3.690 1.00 0.48 95 GLN A CA 7
ATOM 11157 C C . GLN A 1 95 ? 18.123 7.163 2.369 1.00 0.53 95 GLN A C 7
ATOM 11158 O O . GLN A 1 95 ? 18.839 8.164 2.357 1.00 0.59 95 GLN A O 7
ATOM 11172 N N . GLN A 1 96 ? 17.747 6.532 1.262 1.00 0.83 96 GLN A N 7
ATOM 11173 C CA . GLN A 1 96 ? 18.190 6.988 -0.050 1.00 0.94 96 GLN A CA 7
ATOM 11174 C C . GLN A 1 96 ? 17.647 8.379 -0.367 1.00 0.86 96 GLN A C 7
ATOM 11175 O O . GLN A 1 96 ? 18.163 9.067 -1.247 1.00 0.86 96 GLN A O 7
ATOM 11189 N N . GLN A 1 97 ? 16.605 8.784 0.356 1.00 0.87 97 GLN A N 7
ATOM 11190 C CA . GLN A 1 97 ? 15.993 10.094 0.157 1.00 0.96 97 GLN A CA 7
ATOM 11191 C C . GLN A 1 97 ? 15.521 10.274 -1.285 1.00 1.19 97 GLN A C 7
ATOM 11192 O O . GLN A 1 97 ? 16.098 11.053 -2.044 1.00 1.41 97 GLN A O 7
ATOM 11206 N N . MET A 1 98 ? 14.473 9.541 -1.652 1.00 1.20 98 MET A N 7
ATOM 11207 C CA . MET A 1 98 ? 13.911 9.619 -2.999 1.00 1.44 98 MET A CA 7
ATOM 11208 C C . MET A 1 98 ? 14.983 9.404 -4.064 1.00 1.61 98 MET A C 7
ATOM 11209 O O . MET A 1 98 ? 15.170 10.249 -4.941 1.00 1.80 98 MET A O 7
ATOM 11223 N N . GLN A 1 99 ? 15.682 8.271 -3.972 1.00 1.77 99 GLN A N 7
ATOM 11224 C CA . GLN A 1 99 ? 16.741 7.914 -4.919 1.00 2.06 99 GLN A CA 7
ATOM 11225 C C . GLN A 1 99 ? 18.008 8.740 -4.690 1.00 1.82 99 GLN A C 7
ATOM 11226 O O . GLN A 1 99 ? 19.120 8.228 -4.823 1.00 2.41 99 GLN A O 7
ATOM 11240 N N . GLN A 1 100 ? 17.839 10.014 -4.345 1.00 1.64 100 GLN A N 7
ATOM 11241 C CA . GLN A 1 100 ? 18.974 10.896 -4.100 1.00 2.11 100 GLN A CA 7
ATOM 11242 C C . GLN A 1 100 ? 18.512 12.213 -3.487 1.00 2.41 100 GLN A C 7
ATOM 11243 O O . GLN A 1 100 ? 18.657 12.433 -2.284 1.00 3.04 100 GLN A O 7
ATOM 11257 N N . LEU A 1 101 ? 17.943 13.074 -4.324 1.00 2.78 101 LEU A N 7
ATOM 11258 C CA . LEU A 1 101 ? 17.452 14.378 -3.890 1.00 3.83 101 LEU A CA 7
ATOM 11259 C C . LEU A 1 101 ? 16.933 15.155 -5.094 1.00 4.48 101 LEU A C 7
ATOM 11260 O O . LEU A 1 101 ? 16.015 15.966 -4.981 1.00 5.34 101 LEU A O 7
ATOM 11276 N N . GLN A 1 102 ? 17.532 14.886 -6.252 1.00 4.30 102 GLN A N 7
ATOM 11277 C CA . GLN A 1 102 ? 17.143 15.552 -7.488 1.00 5.04 102 GLN A CA 7
ATOM 11278 C C . GLN A 1 102 ? 15.703 15.208 -7.860 1.00 4.85 102 GLN A C 7
ATOM 11279 O O . GLN A 1 102 ? 15.267 14.067 -7.702 1.00 4.39 102 GLN A O 7
ATOM 11293 N N . GLN A 1 103 ? 14.974 16.202 -8.354 1.00 5.38 103 GLN A N 7
ATOM 11294 C CA . GLN A 1 103 ? 13.583 16.010 -8.749 1.00 5.37 103 GLN A CA 7
ATOM 11295 C C . GLN A 1 103 ? 13.472 15.007 -9.893 1.00 4.86 103 GLN A C 7
ATOM 11296 O O . GLN A 1 103 ? 12.463 14.315 -10.028 1.00 4.73 103 GLN A O 7
ATOM 11310 N N . ASN A 1 104 ? 14.514 14.935 -10.714 1.00 4.95 104 ASN A N 7
ATOM 11311 C CA . ASN A 1 104 ? 14.531 14.014 -11.845 1.00 4.92 104 ASN A CA 7
ATOM 11312 C C . ASN A 1 104 ? 14.715 12.575 -11.370 1.00 4.38 104 ASN A C 7
ATOM 11313 O O . ASN A 1 104 ? 15.822 12.036 -11.402 1.00 4.77 104 ASN A O 7
ATOM 11324 N N . VAL A 1 105 ? 13.624 11.964 -10.921 1.00 3.82 105 VAL A N 7
ATOM 11325 C CA . VAL A 1 105 ? 13.660 10.587 -10.440 1.00 3.47 105 VAL A CA 7
ATOM 11326 C C . VAL A 1 105 ? 13.493 9.596 -11.591 1.00 4.13 105 VAL A C 7
ATOM 11327 O O . VAL A 1 105 ? 12.368 9.483 -12.123 1.00 4.85 105 VAL A O 7
ATOM 11341 N N . GLN A 1 9 ? -24.913 8.566 -0.129 1.00 8.26 9 GLN A N 8
ATOM 11342 C CA . GLN A 1 9 ? -26.303 8.429 0.287 1.00 8.38 9 GLN A CA 8
ATOM 11343 C C . GLN A 1 9 ? -26.610 6.985 0.677 1.00 8.05 9 GLN A C 8
ATOM 11344 O O . GLN A 1 9 ? -25.715 6.235 1.065 1.00 8.42 9 GLN A O 8
ATOM 11358 N N . ARG A 1 10 ? -27.882 6.609 0.577 1.00 7.57 10 ARG A N 8
ATOM 11359 C CA . ARG A 1 10 ? -28.317 5.256 0.913 1.00 7.46 10 ARG A CA 8
ATOM 11360 C C . ARG A 1 10 ? -27.443 4.209 0.228 1.00 6.76 10 ARG A C 8
ATOM 11361 O O . ARG A 1 10 ? -27.187 3.142 0.784 1.00 6.75 10 ARG A O 8
ATOM 11382 N N . ARG A 1 11 ? -26.989 4.522 -0.982 1.00 6.32 11 ARG A N 8
ATOM 11383 C CA . ARG A 1 11 ? -26.144 3.607 -1.741 1.00 5.75 11 ARG A CA 8
ATOM 11384 C C . ARG A 1 11 ? -24.667 3.891 -1.482 1.00 5.04 11 ARG A C 8
ATOM 11385 O O . ARG A 1 11 ? -24.225 5.039 -1.545 1.00 4.84 11 ARG A O 8
ATOM 11406 N N . ILE A 1 12 ? -23.909 2.838 -1.191 1.00 4.89 12 ILE A N 8
ATOM 11407 C CA . ILE A 1 12 ? -22.484 2.972 -0.921 1.00 4.36 12 ILE A CA 8
ATOM 11408 C C . ILE A 1 12 ? -21.677 2.951 -2.214 1.00 3.79 12 ILE A C 8
ATOM 11409 O O . ILE A 1 12 ? -21.923 2.130 -3.098 1.00 4.02 12 ILE A O 8
ATOM 11425 N N . ARG A 1 13 ? -20.712 3.859 -2.319 1.00 3.43 13 ARG A N 8
ATOM 11426 C CA . ARG A 1 13 ? -19.866 3.948 -3.503 1.00 3.21 13 ARG A CA 8
ATOM 11427 C C . ARG A 1 13 ? -18.429 4.284 -3.125 1.00 2.80 13 ARG A C 8
ATOM 11428 O O . ARG A 1 13 ? -18.183 5.005 -2.157 1.00 3.29 13 ARG A O 8
ATOM 11449 N N . ARG A 1 14 ? -17.485 3.757 -3.896 1.00 2.39 14 ARG A N 8
ATOM 11450 C CA . ARG A 1 14 ? -16.068 3.997 -3.650 1.00 2.25 14 ARG A CA 8
ATOM 11451 C C . ARG A 1 14 ? -15.324 4.256 -4.962 1.00 1.54 14 ARG A C 8
ATOM 11452 O O . ARG A 1 14 ? -15.434 3.473 -5.905 1.00 1.59 14 ARG A O 8
ATOM 11473 N N . PRO A 1 15 ? -14.553 5.359 -5.042 1.00 1.40 15 PRO A N 8
ATOM 11474 C CA . PRO A 1 15 ? -13.799 5.705 -6.248 1.00 1.25 15 PRO A CA 8
ATOM 11475 C C . PRO A 1 15 ? -12.499 4.920 -6.372 1.00 1.00 15 PRO A C 8
ATOM 11476 O O . PRO A 1 15 ? -12.109 4.514 -7.467 1.00 1.07 15 PRO A O 8
ATOM 11487 N N . PHE A 1 16 ? -11.828 4.707 -5.243 1.00 0.81 16 PHE A N 8
ATOM 11488 C CA . PHE A 1 16 ? -10.566 3.973 -5.230 1.00 0.61 16 PHE A CA 8
ATOM 11489 C C . PHE A 1 16 ? -10.658 2.727 -4.354 1.00 0.56 16 PHE A C 8
ATOM 11490 O O . PHE A 1 16 ? -11.597 2.567 -3.576 1.00 0.82 16 PHE A O 8
ATOM 11507 N N . SER A 1 17 ? -9.668 1.850 -4.492 1.00 0.42 17 SER A N 8
ATOM 11508 C CA . SER A 1 17 ? -9.617 0.614 -3.722 1.00 0.41 17 SER A CA 8
ATOM 11509 C C . SER A 1 17 ? -8.211 0.024 -3.759 1.00 0.37 17 SER A C 8
ATOM 11510 O O . SER A 1 17 ? -7.357 0.497 -4.508 1.00 0.35 17 SER A O 8
ATOM 11518 N N . VAL A 1 18 ? -7.976 -1.007 -2.948 1.00 0.38 18 VAL A N 8
ATOM 11519 C CA . VAL A 1 18 ? -6.671 -1.661 -2.892 1.00 0.37 18 VAL A CA 8
ATOM 11520 C C . VAL A 1 18 ? -6.122 -1.936 -4.292 1.00 0.32 18 VAL A C 8
ATOM 11521 O O . VAL A 1 18 ? -4.915 -1.844 -4.526 1.00 0.30 18 VAL A O 8
ATOM 11534 N N . ALA A 1 19 ? -7.017 -2.266 -5.220 1.00 0.33 19 ALA A N 8
ATOM 11535 C CA . ALA A 1 19 ? -6.624 -2.550 -6.595 1.00 0.32 19 ALA A CA 8
ATOM 11536 C C . ALA A 1 19 ? -5.892 -1.360 -7.207 1.00 0.28 19 ALA A C 8
ATOM 11537 O O . ALA A 1 19 ? -4.841 -1.520 -7.828 1.00 0.33 19 ALA A O 8
ATOM 11544 N N . GLU A 1 20 ? -6.454 -0.170 -7.027 1.00 0.27 20 GLU A N 8
ATOM 11545 C CA . GLU A 1 20 ? -5.852 1.048 -7.554 1.00 0.27 20 GLU A CA 8
ATOM 11546 C C . GLU A 1 20 ? -4.594 1.401 -6.770 1.00 0.25 20 GLU A C 8
ATOM 11547 O O . GLU A 1 20 ? -3.631 1.939 -7.323 1.00 0.25 20 GLU A O 8
ATOM 11559 N N . VAL A 1 21 ? -4.610 1.097 -5.475 1.00 0.26 21 VAL A N 8
ATOM 11560 C CA . VAL A 1 21 ? -3.471 1.371 -4.610 1.00 0.27 21 VAL A CA 8
ATOM 11561 C C . VAL A 1 21 ? -2.212 0.706 -5.154 1.00 0.21 21 VAL A C 8
ATOM 11562 O O . VAL A 1 21 ? -1.114 1.248 -5.033 1.00 0.22 21 VAL A O 8
ATOM 11575 N N . GLU A 1 22 ? -2.381 -0.470 -5.758 1.00 0.21 22 GLU A N 8
ATOM 11576 C CA . GLU A 1 22 ? -1.256 -1.203 -6.332 1.00 0.22 22 GLU A CA 8
ATOM 11577 C C . GLU A 1 22 ? -0.451 -0.297 -7.258 1.00 0.22 22 GLU A C 8
ATOM 11578 O O . GLU A 1 22 ? 0.761 -0.137 -7.094 1.00 0.25 22 GLU A O 8
ATOM 11590 N N . ALA A 1 23 ? -1.136 0.296 -8.231 1.00 0.22 23 ALA A N 8
ATOM 11591 C CA . ALA A 1 23 ? -0.490 1.202 -9.172 1.00 0.29 23 ALA A CA 8
ATOM 11592 C C . ALA A 1 23 ? 0.178 2.345 -8.426 1.00 0.29 23 ALA A C 8
ATOM 11593 O O . ALA A 1 23 ? 1.308 2.732 -8.732 1.00 0.33 23 ALA A O 8
ATOM 11600 N N . LEU A 1 24 ? -0.533 2.881 -7.437 1.00 0.27 24 LEU A N 8
ATOM 11601 C CA . LEU A 1 24 ? -0.014 3.974 -6.628 1.00 0.32 24 LEU A CA 8
ATOM 11602 C C . LEU A 1 24 ? 1.293 3.565 -5.956 1.00 0.31 24 LEU A C 8
ATOM 11603 O O . LEU A 1 24 ? 2.166 4.398 -5.722 1.00 0.35 24 LEU A O 8
ATOM 11619 N N . VAL A 1 25 ? 1.415 2.276 -5.648 1.00 0.35 25 VAL A N 8
ATOM 11620 C CA . VAL A 1 25 ? 2.622 1.754 -5.015 1.00 0.42 25 VAL A CA 8
ATOM 11621 C C . VAL A 1 25 ? 3.790 1.789 -5.991 1.00 0.40 25 VAL A C 8
ATOM 11622 O O . VAL A 1 25 ? 4.907 2.159 -5.626 1.00 0.40 25 VAL A O 8
ATOM 11635 N N . GLN A 1 26 ? 3.525 1.402 -7.235 1.00 0.43 26 GLN A N 8
ATOM 11636 C CA . GLN A 1 26 ? 4.554 1.396 -8.267 1.00 0.49 26 GLN A CA 8
ATOM 11637 C C . GLN A 1 26 ? 4.995 2.823 -8.589 1.00 0.46 26 GLN A C 8
ATOM 11638 O O . GLN A 1 26 ? 6.072 3.045 -9.141 1.00 0.54 26 GLN A O 8
ATOM 11652 N N . ALA A 1 27 ? 4.145 3.785 -8.246 1.00 0.39 27 ALA A N 8
ATOM 11653 C CA . ALA A 1 27 ? 4.438 5.193 -8.491 1.00 0.42 27 ALA A CA 8
ATOM 11654 C C . ALA A 1 27 ? 5.213 5.827 -7.334 1.00 0.38 27 ALA A C 8
ATOM 11655 O O . ALA A 1 27 ? 6.073 6.680 -7.549 1.00 0.42 27 ALA A O 8
ATOM 11662 N N . VAL A 1 28 ? 4.899 5.412 -6.107 1.00 0.31 28 VAL A N 8
ATOM 11663 C CA . VAL A 1 28 ? 5.552 5.962 -4.920 1.00 0.29 28 VAL A CA 8
ATOM 11664 C C . VAL A 1 28 ? 6.860 5.249 -4.580 1.00 0.29 28 VAL A C 8
ATOM 11665 O O . VAL A 1 28 ? 7.683 5.782 -3.838 1.00 0.29 28 VAL A O 8
ATOM 11678 N N . GLU A 1 29 ? 7.053 4.049 -5.115 1.00 0.34 29 GLU A N 8
ATOM 11679 C CA . GLU A 1 29 ? 8.267 3.280 -4.835 1.00 0.41 29 GLU A CA 8
ATOM 11680 C C . GLU A 1 29 ? 9.534 4.045 -5.227 1.00 0.43 29 GLU A C 8
ATOM 11681 O O . GLU A 1 29 ? 10.642 3.628 -4.890 1.00 0.48 29 GLU A O 8
ATOM 11693 N N . LYS A 1 30 ? 9.371 5.159 -5.937 1.00 0.41 30 LYS A N 8
ATOM 11694 C CA . LYS A 1 30 ? 10.517 5.959 -6.366 1.00 0.46 30 LYS A CA 8
ATOM 11695 C C . LYS A 1 30 ? 10.725 7.182 -5.471 1.00 0.41 30 LYS A C 8
ATOM 11696 O O . LYS A 1 30 ? 11.842 7.452 -5.032 1.00 0.42 30 LYS A O 8
ATOM 11715 N N . LEU A 1 31 ? 9.648 7.919 -5.204 1.00 0.40 31 LEU A N 8
ATOM 11716 C CA . LEU A 1 31 ? 9.731 9.119 -4.371 1.00 0.40 31 LEU A CA 8
ATOM 11717 C C . LEU A 1 31 ? 8.875 8.988 -3.115 1.00 0.32 31 LEU A C 8
ATOM 11718 O O . LEU A 1 31 ? 8.341 9.977 -2.610 1.00 0.39 31 LEU A O 8
ATOM 11734 N N . GLY A 1 32 ? 8.760 7.767 -2.605 1.00 0.26 32 GLY A N 8
ATOM 11735 C CA . GLY A 1 32 ? 7.964 7.531 -1.414 1.00 0.31 32 GLY A CA 8
ATOM 11736 C C . GLY A 1 32 ? 8.601 8.097 -0.162 1.00 0.29 32 GLY A C 8
ATOM 11737 O O . GLY A 1 32 ? 9.679 8.692 -0.218 1.00 0.30 32 GLY A O 8
ATOM 11741 N N . THR A 1 33 ? 7.934 7.911 0.973 1.00 0.33 33 THR A N 8
ATOM 11742 C CA . THR A 1 33 ? 8.434 8.404 2.251 1.00 0.39 33 THR A CA 8
ATOM 11743 C C . THR A 1 33 ? 7.947 7.526 3.399 1.00 0.44 33 THR A C 8
ATOM 11744 O O . THR A 1 33 ? 8.682 7.274 4.354 1.00 0.53 33 THR A O 8
ATOM 11755 N N . GLY A 1 34 ? 6.704 7.065 3.296 1.00 0.42 34 GLY A N 8
ATOM 11756 C CA . GLY A 1 34 ? 6.138 6.220 4.330 1.00 0.48 34 GLY A CA 8
ATOM 11757 C C . GLY A 1 34 ? 4.688 5.864 4.059 1.00 0.43 34 GLY A C 8
ATOM 11758 O O . GLY A 1 34 ? 3.918 5.634 4.993 1.00 0.47 34 GLY A O 8
ATOM 11762 N N . ARG A 1 35 ? 4.321 5.823 2.776 1.00 0.40 35 ARG A N 8
ATOM 11763 C CA . ARG A 1 35 ? 2.956 5.493 2.361 1.00 0.43 35 ARG A CA 8
ATOM 11764 C C . ARG A 1 35 ? 1.922 6.220 3.213 1.00 0.36 35 ARG A C 8
ATOM 11765 O O . ARG A 1 35 ? 0.809 5.733 3.401 1.00 0.41 35 ARG A O 8
ATOM 11786 N N . TRP A 1 36 ? 2.294 7.391 3.719 1.00 0.34 36 TRP A N 8
ATOM 11787 C CA . TRP A 1 36 ? 1.391 8.185 4.541 1.00 0.41 36 TRP A CA 8
ATOM 11788 C C . TRP A 1 36 ? 0.192 8.638 3.718 1.00 0.43 36 TRP A C 8
ATOM 11789 O O . TRP A 1 36 ? -0.958 8.482 4.130 1.00 0.46 36 TRP A O 8
ATOM 11810 N N . ARG A 1 37 ? 0.475 9.188 2.541 1.00 0.47 37 ARG A N 8
ATOM 11811 C CA . ARG A 1 37 ? -0.575 9.670 1.651 1.00 0.58 37 ARG A CA 8
ATOM 11812 C C . ARG A 1 37 ? -1.323 8.504 1.019 1.00 0.56 37 ARG A C 8
ATOM 11813 O O . ARG A 1 37 ? -2.495 8.627 0.654 1.00 0.64 37 ARG A O 8
ATOM 11834 N N . ASP A 1 38 ? -0.642 7.369 0.899 1.00 0.52 38 ASP A N 8
ATOM 11835 C CA . ASP A 1 38 ? -1.244 6.179 0.311 1.00 0.61 38 ASP A CA 8
ATOM 11836 C C . ASP A 1 38 ? -2.330 5.634 1.223 1.00 0.58 38 ASP A C 8
ATOM 11837 O O . ASP A 1 38 ? -3.481 5.493 0.815 1.00 0.69 38 ASP A O 8
ATOM 11846 N N . VAL A 1 39 ? -1.956 5.328 2.458 1.00 0.50 39 VAL A N 8
ATOM 11847 C CA . VAL A 1 39 ? -2.903 4.811 3.434 1.00 0.55 39 VAL A CA 8
ATOM 11848 C C . VAL A 1 39 ? -4.007 5.826 3.693 1.00 0.52 39 VAL A C 8
ATOM 11849 O O . VAL A 1 39 ? -5.127 5.466 4.057 1.00 0.58 39 VAL A O 8
ATOM 11862 N N . LYS A 1 40 ? -3.678 7.101 3.501 1.00 0.48 40 LYS A N 8
ATOM 11863 C CA . LYS A 1 40 ? -4.635 8.181 3.705 1.00 0.55 40 LYS A CA 8
ATOM 11864 C C . LYS A 1 40 ? -5.790 8.094 2.714 1.00 0.62 40 LYS A C 8
ATOM 11865 O O . LYS A 1 40 ? -6.957 8.119 3.108 1.00 0.65 40 LYS A O 8
ATOM 11884 N N . LEU A 1 41 ? -5.464 7.992 1.426 1.00 0.68 41 LEU A N 8
ATOM 11885 C CA . LEU A 1 41 ? -6.492 7.929 0.392 1.00 0.80 41 LEU A CA 8
ATOM 11886 C C . LEU A 1 41 ? -6.520 6.574 -0.309 1.00 0.81 41 LEU A C 8
ATOM 11887 O O . LEU A 1 41 ? -6.965 6.476 -1.453 1.00 0.94 41 LEU A O 8
ATOM 11903 N N . CYS A 1 42 ? -6.053 5.533 0.371 1.00 0.71 42 CYS A N 8
ATOM 11904 C CA . CYS A 1 42 ? -6.053 4.198 -0.216 1.00 0.77 42 CYS A CA 8
ATOM 11905 C C . CYS A 1 42 ? -7.472 3.808 -0.604 1.00 0.83 42 CYS A C 8
ATOM 11906 O O . CYS A 1 42 ? -7.715 3.312 -1.705 1.00 0.98 42 CYS A O 8
ATOM 11914 N N . ALA A 1 43 ? -8.401 4.057 0.315 1.00 0.74 43 ALA A N 8
ATOM 11915 C CA . ALA A 1 43 ? -9.815 3.755 0.109 1.00 0.80 43 ALA A CA 8
ATOM 11916 C C . ALA A 1 43 ? -10.619 4.045 1.374 1.00 0.70 43 ALA A C 8
ATOM 11917 O O . ALA A 1 43 ? -11.664 3.435 1.603 1.00 0.69 43 ALA A O 8
ATOM 11924 N N . PHE A 1 44 ? -10.126 4.981 2.190 1.00 0.65 44 PHE A N 8
ATOM 11925 C CA . PHE A 1 44 ? -10.782 5.328 3.441 1.00 0.64 44 PHE A CA 8
ATOM 11926 C C . PHE A 1 44 ? -10.680 4.127 4.355 1.00 0.54 44 PHE A C 8
ATOM 11927 O O . PHE A 1 44 ? -11.397 4.000 5.348 1.00 0.60 44 PHE A O 8
ATOM 11944 N N . GLU A 1 45 ? -9.754 3.247 3.991 1.00 0.49 45 GLU A N 8
ATOM 11945 C CA . GLU A 1 45 ? -9.521 2.019 4.724 1.00 0.51 45 GLU A CA 8
ATOM 11946 C C . GLU A 1 45 ? -8.565 2.246 5.887 1.00 0.49 45 GLU A C 8
ATOM 11947 O O . GLU A 1 45 ? -8.879 1.929 7.035 1.00 0.54 45 GLU A O 8
ATOM 11959 N N . ASP A 1 46 ? -7.395 2.797 5.582 1.00 0.48 46 ASP A N 8
ATOM 11960 C CA . ASP A 1 46 ? -6.390 3.068 6.603 1.00 0.48 46 ASP A CA 8
ATOM 11961 C C . ASP A 1 46 ? -6.448 4.524 7.045 1.00 0.50 46 ASP A C 8
ATOM 11962 O O . ASP A 1 46 ? -5.509 5.036 7.654 1.00 0.59 46 ASP A O 8
ATOM 11971 N N . ALA A 1 47 ? -7.559 5.186 6.735 1.00 0.50 47 ALA A N 8
ATOM 11972 C CA . ALA A 1 47 ? -7.744 6.585 7.104 1.00 0.64 47 ALA A CA 8
ATOM 11973 C C . ALA A 1 47 ? -7.728 6.769 8.620 1.00 0.80 47 ALA A C 8
ATOM 11974 O O . ALA A 1 47 ? -7.761 7.896 9.115 1.00 0.98 47 ALA A O 8
ATOM 11981 N N . ASP A 1 48 ? -7.678 5.660 9.353 1.00 0.79 48 ASP A N 8
ATOM 11982 C CA . ASP A 1 48 ? -7.651 5.708 10.810 1.00 0.98 48 ASP A CA 8
ATOM 11983 C C . ASP A 1 48 ? -6.216 5.637 11.322 1.00 1.06 48 ASP A C 8
ATOM 11984 O O . ASP A 1 48 ? -5.912 6.124 12.411 1.00 1.24 48 ASP A O 8
ATOM 11993 N N . HIS A 1 49 ? -5.343 5.034 10.520 1.00 0.95 49 HIS A N 8
ATOM 11994 C CA . HIS A 1 49 ? -3.932 4.893 10.873 1.00 1.05 49 HIS A CA 8
ATOM 11995 C C . HIS A 1 49 ? -3.764 4.200 12.223 1.00 0.56 49 HIS A C 8
ATOM 11996 O O . HIS A 1 49 ? -3.824 4.838 13.273 1.00 1.09 49 HIS A O 8
ATOM 12011 N N . ARG A 1 50 ? -3.555 2.887 12.186 1.00 0.62 50 ARG A N 8
ATOM 12012 C CA . ARG A 1 50 ? -3.372 2.109 13.408 1.00 1.10 50 ARG A CA 8
ATOM 12013 C C . ARG A 1 50 ? -2.021 2.411 14.053 1.00 0.91 50 ARG A C 8
ATOM 12014 O O . ARG A 1 50 ? -1.931 3.229 14.969 1.00 0.91 50 ARG A O 8
ATOM 12035 N N . THR A 1 51 ? -0.972 1.747 13.570 1.00 0.81 51 THR A N 8
ATOM 12036 C CA . THR A 1 51 ? 0.373 1.945 14.100 1.00 0.67 51 THR A CA 8
ATOM 12037 C C . THR A 1 51 ? 1.416 1.779 13.001 1.00 0.59 51 THR A C 8
ATOM 12038 O O . THR A 1 51 ? 1.076 1.519 11.850 1.00 0.59 51 THR A O 8
ATOM 12049 N N . TYR A 1 52 ? 2.684 1.937 13.359 1.00 0.55 52 TYR A N 8
ATOM 12050 C CA . TYR A 1 52 ? 3.771 1.806 12.394 1.00 0.52 52 TYR A CA 8
ATOM 12051 C C . TYR A 1 52 ? 3.817 0.409 11.765 1.00 0.43 52 TYR A C 8
ATOM 12052 O O . TYR A 1 52 ? 3.933 0.280 10.544 1.00 0.42 52 TYR A O 8
ATOM 12070 N N . VAL A 1 53 ? 3.708 -0.634 12.587 1.00 0.39 53 VAL A N 8
ATOM 12071 C CA . VAL A 1 53 ? 3.745 -2.004 12.076 1.00 0.35 53 VAL A CA 8
ATOM 12072 C C . VAL A 1 53 ? 2.397 -2.417 11.491 1.00 0.37 53 VAL A C 8
ATOM 12073 O O . VAL A 1 53 ? 2.345 -3.083 10.459 1.00 0.38 53 VAL A O 8
ATOM 12086 N N . ASP A 1 54 ? 1.311 -2.030 12.150 1.00 0.42 54 ASP A N 8
ATOM 12087 C CA . ASP A 1 54 ? -0.025 -2.369 11.666 1.00 0.49 54 ASP A CA 8
ATOM 12088 C C . ASP A 1 54 ? -0.268 -1.748 10.295 1.00 0.49 54 ASP A C 8
ATOM 12089 O O . ASP A 1 54 ? -0.809 -2.393 9.392 1.00 0.53 54 ASP A O 8
ATOM 12098 N N . LEU A 1 55 ? 0.139 -0.493 10.146 1.00 0.51 55 LEU A N 8
ATOM 12099 C CA . LEU A 1 55 ? -0.020 0.219 8.884 1.00 0.57 55 LEU A CA 8
ATOM 12100 C C . LEU A 1 55 ? 0.841 -0.427 7.806 1.00 0.47 55 LEU A C 8
ATOM 12101 O O . LEU A 1 55 ? 0.355 -0.756 6.723 1.00 0.47 55 LEU A O 8
ATOM 12117 N N . LYS A 1 56 ? 2.125 -0.613 8.109 1.00 0.44 56 LYS A N 8
ATOM 12118 C CA . LYS A 1 56 ? 3.038 -1.231 7.158 1.00 0.41 56 LYS A CA 8
ATOM 12119 C C . LYS A 1 56 ? 2.609 -2.666 6.883 1.00 0.35 56 LYS A C 8
ATOM 12120 O O . LYS A 1 56 ? 2.987 -3.253 5.871 1.00 0.34 56 LYS A O 8
ATOM 12139 N N . ASP A 1 57 ? 1.828 -3.231 7.803 1.00 0.37 57 ASP A N 8
ATOM 12140 C CA . ASP A 1 57 ? 1.331 -4.590 7.651 1.00 0.39 57 ASP A CA 8
ATOM 12141 C C . ASP A 1 57 ? 0.338 -4.642 6.504 1.00 0.39 57 ASP A C 8
ATOM 12142 O O . ASP A 1 57 ? 0.444 -5.481 5.609 1.00 0.38 57 ASP A O 8
ATOM 12151 N N . LYS A 1 58 ? -0.633 -3.734 6.543 1.00 0.43 58 LYS A N 8
ATOM 12152 C CA . LYS A 1 58 ? -1.639 -3.651 5.495 1.00 0.46 58 LYS A CA 8
ATOM 12153 C C . LYS A 1 58 ? -0.969 -3.342 4.164 1.00 0.41 58 LYS A C 8
ATOM 12154 O O . LYS A 1 58 ? -1.489 -3.670 3.098 1.00 0.41 58 LYS A O 8
ATOM 12173 N N . TRP A 1 59 ? 0.195 -2.704 4.243 1.00 0.38 59 TRP A N 8
ATOM 12174 C CA . TRP A 1 59 ? 0.969 -2.351 3.060 1.00 0.35 59 TRP A CA 8
ATOM 12175 C C . TRP A 1 59 ? 1.687 -3.587 2.517 1.00 0.28 59 TRP A C 8
ATOM 12176 O O . TRP A 1 59 ? 1.656 -3.863 1.317 1.00 0.28 59 TRP A O 8
ATOM 12197 N N . LYS A 1 60 ? 2.335 -4.318 3.416 1.00 0.25 60 LYS A N 8
ATOM 12198 C CA . LYS A 1 60 ? 3.049 -5.539 3.055 1.00 0.21 60 LYS A CA 8
ATOM 12199 C C . LYS A 1 60 ? 2.100 -6.542 2.413 1.00 0.21 60 LYS A C 8
ATOM 12200 O O . LYS A 1 60 ? 2.487 -7.306 1.529 1.00 0.25 60 LYS A O 8
ATOM 12219 N N . THR A 1 61 ? 0.853 -6.534 2.871 1.00 0.22 61 THR A N 8
ATOM 12220 C CA . THR A 1 61 ? -0.163 -7.440 2.346 1.00 0.27 61 THR A CA 8
ATOM 12221 C C . THR A 1 61 ? -0.752 -6.867 1.069 1.00 0.28 61 THR A C 8
ATOM 12222 O O . THR A 1 61 ? -1.234 -7.596 0.203 1.00 0.35 61 THR A O 8
ATOM 12233 N N . LEU A 1 62 ? -0.701 -5.548 0.970 1.00 0.28 62 LEU A N 8
ATOM 12234 C CA . LEU A 1 62 ? -1.203 -4.840 -0.193 1.00 0.36 62 LEU A CA 8
ATOM 12235 C C . LEU A 1 62 ? -0.401 -5.235 -1.429 1.00 0.35 62 LEU A C 8
ATOM 12236 O O . LEU A 1 62 ? -0.944 -5.332 -2.530 1.00 0.42 62 LEU A O 8
ATOM 12252 N N . VAL A 1 63 ? 0.896 -5.465 -1.234 1.00 0.30 63 VAL A N 8
ATOM 12253 C CA . VAL A 1 63 ? 1.772 -5.873 -2.323 1.00 0.33 63 VAL A CA 8
ATOM 12254 C C . VAL A 1 63 ? 1.795 -7.396 -2.445 1.00 0.38 63 VAL A C 8
ATOM 12255 O O . VAL A 1 63 ? 1.743 -7.941 -3.546 1.00 0.47 63 VAL A O 8
ATOM 12268 N N . HIS A 1 64 ? 1.876 -8.072 -1.299 1.00 0.34 64 HIS A N 8
ATOM 12269 C CA . HIS A 1 64 ? 1.887 -9.531 -1.260 1.00 0.43 64 HIS A CA 8
ATOM 12270 C C . HIS A 1 64 ? 0.693 -10.106 -2.020 1.00 0.48 64 HIS A C 8
ATOM 12271 O O . HIS A 1 64 ? 0.799 -11.149 -2.666 1.00 0.54 64 HIS A O 8
ATOM 12286 N N . THR A 1 65 ? -0.440 -9.416 -1.937 1.00 0.47 65 THR A N 8
ATOM 12287 C CA . THR A 1 65 ? -1.658 -9.856 -2.609 1.00 0.54 65 THR A CA 8
ATOM 12288 C C . THR A 1 65 ? -1.738 -9.308 -4.034 1.00 0.57 65 THR A C 8
ATOM 12289 O O . THR A 1 65 ? -2.504 -9.810 -4.857 1.00 0.65 65 THR A O 8
ATOM 12300 N N . ALA A 1 66 ? -0.942 -8.280 -4.318 1.00 0.55 66 ALA A N 8
ATOM 12301 C CA . ALA A 1 66 ? -0.928 -7.663 -5.640 1.00 0.62 66 ALA A CA 8
ATOM 12302 C C . ALA A 1 66 ? -0.729 -8.700 -6.742 1.00 0.72 66 ALA A C 8
ATOM 12303 O O . ALA A 1 66 ? -1.676 -9.065 -7.439 1.00 0.84 66 ALA A O 8
ATOM 12310 N N . LYS A 1 67 ? 0.504 -9.174 -6.896 1.00 0.71 67 LYS A N 8
ATOM 12311 C CA . LYS A 1 67 ? 0.817 -10.167 -7.918 1.00 0.82 67 LYS A CA 8
ATOM 12312 C C . LYS A 1 67 ? 2.131 -10.879 -7.604 1.00 0.83 67 LYS A C 8
ATOM 12313 O O . LYS A 1 67 ? 2.766 -11.456 -8.487 1.00 0.94 67 LYS A O 8
ATOM 12332 N N . ILE A 1 68 ? 2.531 -10.838 -6.336 1.00 0.74 68 ILE A N 8
ATOM 12333 C CA . ILE A 1 68 ? 3.766 -11.479 -5.902 1.00 0.78 68 ILE A CA 8
ATOM 12334 C C . ILE A 1 68 ? 3.744 -12.975 -6.208 1.00 0.91 68 ILE A C 8
ATOM 12335 O O . ILE A 1 68 ? 4.793 -13.596 -6.392 1.00 1.01 68 ILE A O 8
ATOM 12351 N N . SER A 1 69 ? 2.544 -13.545 -6.270 1.00 0.95 69 SER A N 8
ATOM 12352 C CA . SER A 1 69 ? 2.381 -14.969 -6.553 1.00 1.13 69 SER A CA 8
ATOM 12353 C C . SER A 1 69 ? 3.167 -15.817 -5.553 1.00 1.19 69 SER A C 8
ATOM 12354 O O . SER A 1 69 ? 4.208 -16.381 -5.888 1.00 1.28 69 SER A O 8
ATOM 12362 N N . PRO A 1 70 ? 2.678 -15.911 -4.302 1.00 1.22 70 PRO A N 8
ATOM 12363 C CA . PRO A 1 70 ? 3.331 -16.688 -3.247 1.00 1.33 70 PRO A CA 8
ATOM 12364 C C . PRO A 1 70 ? 3.080 -18.185 -3.391 1.00 1.56 70 PRO A C 8
ATOM 12365 O O . PRO A 1 70 ? 4.004 -18.958 -3.646 1.00 1.61 70 PRO A O 8
ATOM 12376 N N . GLN A 1 71 ? 1.822 -18.587 -3.227 1.00 1.88 71 GLN A N 8
ATOM 12377 C CA . GLN A 1 71 ? 1.447 -19.993 -3.335 1.00 2.17 71 GLN A CA 8
ATOM 12378 C C . GLN A 1 71 ? 1.194 -20.382 -4.787 1.00 2.50 71 GLN A C 8
ATOM 12379 O O . GLN A 1 71 ? 0.920 -21.544 -5.089 1.00 2.87 71 GLN A O 8
ATOM 12393 N N . GLN A 1 72 ? 1.290 -19.405 -5.682 1.00 2.53 72 GLN A N 8
ATOM 12394 C CA . GLN A 1 72 ? 1.074 -19.648 -7.105 1.00 3.06 72 GLN A CA 8
ATOM 12395 C C . GLN A 1 72 ? 2.324 -20.236 -7.750 1.00 2.62 72 GLN A C 8
ATOM 12396 O O . GLN A 1 72 ? 2.363 -20.461 -8.960 1.00 3.04 72 GLN A O 8
ATOM 12410 N N . ARG A 1 73 ? 3.345 -20.482 -6.934 1.00 2.20 73 ARG A N 8
ATOM 12411 C CA . ARG A 1 73 ? 4.598 -21.045 -7.421 1.00 2.48 73 ARG A CA 8
ATOM 12412 C C . ARG A 1 73 ? 5.006 -22.260 -6.595 1.00 2.98 73 ARG A C 8
ATOM 12413 O O . ARG A 1 73 ? 4.365 -22.585 -5.594 1.00 3.45 73 ARG A O 8
ATOM 12434 N N . ARG A 1 74 ? 6.074 -22.928 -7.020 1.00 3.43 74 ARG A N 8
ATOM 12435 C CA . ARG A 1 74 ? 6.567 -24.107 -6.317 1.00 4.19 74 ARG A CA 8
ATOM 12436 C C . ARG A 1 74 ? 7.725 -23.746 -5.393 1.00 4.18 74 ARG A C 8
ATOM 12437 O O . ARG A 1 74 ? 8.365 -22.709 -5.562 1.00 4.70 74 ARG A O 8
ATOM 12458 N N . GLY A 1 75 ? 7.988 -24.609 -4.416 1.00 3.91 75 GLY A N 8
ATOM 12459 C CA . GLY A 1 75 ? 9.068 -24.362 -3.478 1.00 4.13 75 GLY A CA 8
ATOM 12460 C C . GLY A 1 75 ? 8.790 -23.179 -2.572 1.00 3.81 75 GLY A C 8
ATOM 12461 O O . GLY A 1 75 ? 7.653 -22.720 -2.476 1.00 3.92 75 GLY A O 8
ATOM 12465 N N . GLU A 1 76 ? 9.838 -22.689 -1.909 1.00 3.83 76 GLU A N 8
ATOM 12466 C CA . GLU A 1 76 ? 9.719 -21.550 -1.000 1.00 3.68 76 GLU A CA 8
ATOM 12467 C C . GLU A 1 76 ? 8.818 -21.888 0.193 1.00 3.18 76 GLU A C 8
ATOM 12468 O O . GLU A 1 76 ? 7.642 -22.205 0.016 1.00 3.40 76 GLU A O 8
ATOM 12480 N N . PRO A 1 77 ? 9.354 -21.821 1.429 1.00 2.73 77 PRO A N 8
ATOM 12481 C CA . PRO A 1 77 ? 8.583 -22.124 2.640 1.00 2.52 77 PRO A CA 8
ATOM 12482 C C . PRO A 1 77 ? 7.550 -21.046 2.949 1.00 2.26 77 PRO A C 8
ATOM 12483 O O . PRO A 1 77 ? 6.354 -21.240 2.733 1.00 2.54 77 PRO A O 8
ATOM 12494 N N . VAL A 1 78 ? 8.021 -19.913 3.456 1.00 1.91 78 VAL A N 8
ATOM 12495 C CA . VAL A 1 78 ? 7.141 -18.800 3.795 1.00 1.72 78 VAL A CA 8
ATOM 12496 C C . VAL A 1 78 ? 7.441 -17.576 2.931 1.00 1.48 78 VAL A C 8
ATOM 12497 O O . VAL A 1 78 ? 8.576 -17.387 2.491 1.00 1.45 78 VAL A O 8
ATOM 12510 N N . PRO A 1 79 ? 6.427 -16.728 2.672 1.00 1.39 79 PRO A N 8
ATOM 12511 C CA . PRO A 1 79 ? 6.599 -15.524 1.854 1.00 1.22 79 PRO A CA 8
ATOM 12512 C C . PRO A 1 79 ? 7.397 -14.442 2.577 1.00 1.05 79 PRO A C 8
ATOM 12513 O O . PRO A 1 79 ? 6.843 -13.651 3.340 1.00 1.01 79 PRO A O 8
ATOM 12524 N N . GLN A 1 80 ? 8.705 -14.422 2.336 1.00 1.07 80 GLN A N 8
ATOM 12525 C CA . GLN A 1 80 ? 9.586 -13.439 2.960 1.00 0.95 80 GLN A CA 8
ATOM 12526 C C . GLN A 1 80 ? 9.822 -12.252 2.034 1.00 0.84 80 GLN A C 8
ATOM 12527 O O . GLN A 1 80 ? 10.115 -11.146 2.487 1.00 0.76 80 GLN A O 8
ATOM 12541 N N . GLU A 1 81 ? 9.698 -12.499 0.735 1.00 0.91 81 GLU A N 8
ATOM 12542 C CA . GLU A 1 81 ? 9.895 -11.466 -0.279 1.00 0.90 81 GLU A CA 8
ATOM 12543 C C . GLU A 1 81 ? 9.127 -10.192 0.060 1.00 0.76 81 GLU A C 8
ATOM 12544 O O . GLU A 1 81 ? 9.597 -9.087 -0.209 1.00 0.81 81 GLU A O 8
ATOM 12556 N N . LEU A 1 82 ? 7.947 -10.353 0.650 1.00 0.62 82 LEU A N 8
ATOM 12557 C CA . LEU A 1 82 ? 7.119 -9.223 1.019 1.00 0.53 82 LEU A CA 8
ATOM 12558 C C . LEU A 1 82 ? 7.802 -8.386 2.097 1.00 0.43 82 LEU A C 8
ATOM 12559 O O . LEU A 1 82 ? 8.079 -7.206 1.894 1.00 0.46 82 LEU A O 8
ATOM 12575 N N . LEU A 1 83 ? 8.077 -9.009 3.238 1.00 0.43 83 LEU A N 8
ATOM 12576 C CA . LEU A 1 83 ? 8.732 -8.322 4.348 1.00 0.38 83 LEU A CA 8
ATOM 12577 C C . LEU A 1 83 ? 10.032 -7.668 3.892 1.00 0.37 83 LEU A C 8
ATOM 12578 O O . LEU A 1 83 ? 10.386 -6.578 4.347 1.00 0.33 83 LEU A O 8
ATOM 12594 N N . ASN A 1 84 ? 10.732 -8.339 2.984 1.00 0.47 84 ASN A N 8
ATOM 12595 C CA . ASN A 1 84 ? 11.998 -7.835 2.469 1.00 0.53 84 ASN A CA 8
ATOM 12596 C C . ASN A 1 84 ? 11.806 -6.537 1.691 1.00 0.47 84 ASN A C 8
ATOM 12597 O O . ASN A 1 84 ? 12.479 -5.543 1.958 1.00 0.45 84 ASN A O 8
ATOM 12608 N N . ARG A 1 85 ? 10.879 -6.545 0.737 1.00 0.51 85 ARG A N 8
ATOM 12609 C CA . ARG A 1 85 ? 10.619 -5.364 -0.082 1.00 0.54 85 ARG A CA 8
ATOM 12610 C C . ARG A 1 85 ? 9.980 -4.244 0.734 1.00 0.44 85 ARG A C 8
ATOM 12611 O O . ARG A 1 85 ? 10.019 -3.080 0.336 1.00 0.48 85 ARG A O 8
ATOM 12632 N N . VAL A 1 86 ? 9.389 -4.594 1.872 1.00 0.34 86 VAL A N 8
ATOM 12633 C CA . VAL A 1 86 ? 8.745 -3.605 2.730 1.00 0.31 86 VAL A CA 8
ATOM 12634 C C . VAL A 1 86 ? 9.775 -2.784 3.499 1.00 0.25 86 VAL A C 8
ATOM 12635 O O . VAL A 1 86 ? 9.851 -1.566 3.341 1.00 0.31 86 VAL A O 8
ATOM 12648 N N . LEU A 1 87 ? 10.565 -3.454 4.331 1.00 0.18 87 LEU A N 8
ATOM 12649 C CA . LEU A 1 87 ? 11.585 -2.774 5.123 1.00 0.21 87 LEU A CA 8
ATOM 12650 C C . LEU A 1 87 ? 12.671 -2.174 4.230 1.00 0.21 87 LEU A C 8
ATOM 12651 O O . LEU A 1 87 ? 13.341 -1.216 4.615 1.00 0.27 87 LEU A O 8
ATOM 12667 N N . ASN A 1 88 ? 12.838 -2.740 3.038 1.00 0.21 88 ASN A N 8
ATOM 12668 C CA . ASN A 1 88 ? 13.841 -2.253 2.096 1.00 0.26 88 ASN A CA 8
ATOM 12669 C C . ASN A 1 88 ? 13.366 -0.974 1.417 1.00 0.23 88 ASN A C 8
ATOM 12670 O O . ASN A 1 88 ? 14.045 0.052 1.462 1.00 0.26 88 ASN A O 8
ATOM 12681 N N . ALA A 1 89 ? 12.196 -1.043 0.788 1.00 0.22 89 ALA A N 8
ATOM 12682 C CA . ALA A 1 89 ? 11.628 0.111 0.101 1.00 0.24 89 ALA A CA 8
ATOM 12683 C C . ALA A 1 89 ? 11.384 1.258 1.074 1.00 0.18 89 ALA A C 8
ATOM 12684 O O . ALA A 1 89 ? 11.745 2.401 0.799 1.00 0.19 89 ALA A O 8
ATOM 12691 N N . HIS A 1 90 ? 10.766 0.945 2.210 1.00 0.20 90 HIS A N 8
ATOM 12692 C CA . HIS A 1 90 ? 10.479 1.952 3.224 1.00 0.21 90 HIS A CA 8
ATOM 12693 C C . HIS A 1 90 ? 11.769 2.617 3.692 1.00 0.21 90 HIS A C 8
ATOM 12694 O O . HIS A 1 90 ? 11.915 3.846 3.635 1.00 0.23 90 HIS A O 8
ATOM 12709 N N . GLY A 1 91 ? 12.708 1.793 4.153 1.00 0.24 91 GLY A N 8
ATOM 12710 C CA . GLY A 1 91 ? 13.982 2.306 4.614 1.00 0.29 91 GLY A CA 8
ATOM 12711 C C . GLY A 1 91 ? 14.686 3.110 3.543 1.00 0.27 91 GLY A C 8
ATOM 12712 O O . GLY A 1 91 ? 15.404 4.058 3.843 1.00 0.31 91 GLY A O 8
ATOM 12716 N N . TYR A 1 92 ? 14.474 2.729 2.289 1.00 0.24 92 TYR A N 8
ATOM 12717 C CA . TYR A 1 92 ? 15.081 3.420 1.157 1.00 0.24 92 TYR A CA 8
ATOM 12718 C C . TYR A 1 92 ? 14.506 4.827 1.013 1.00 0.22 92 TYR A C 8
ATOM 12719 O O . TYR A 1 92 ? 15.239 5.779 0.763 1.00 0.28 92 TYR A O 8
ATOM 12737 N N . TRP A 1 93 ? 13.194 4.958 1.171 1.00 0.19 93 TRP A N 8
ATOM 12738 C CA . TRP A 1 93 ? 12.549 6.262 1.062 1.00 0.21 93 TRP A CA 8
ATOM 12739 C C . TRP A 1 93 ? 13.148 7.234 2.071 1.00 0.27 93 TRP A C 8
ATOM 12740 O O . TRP A 1 93 ? 13.600 8.321 1.712 1.00 0.32 93 TRP A O 8
ATOM 12761 N N . THR A 1 94 ? 13.148 6.828 3.338 1.00 0.29 94 THR A N 8
ATOM 12762 C CA . THR A 1 94 ? 13.677 7.667 4.411 1.00 0.36 94 THR A CA 8
ATOM 12763 C C . THR A 1 94 ? 15.189 7.859 4.294 1.00 0.41 94 THR A C 8
ATOM 12764 O O . THR A 1 94 ? 15.685 8.983 4.355 1.00 0.53 94 THR A O 8
ATOM 12775 N N . GLN A 1 95 ? 15.913 6.757 4.128 1.00 0.40 95 GLN A N 8
ATOM 12776 C CA . GLN A 1 95 ? 17.370 6.804 4.019 1.00 0.48 95 GLN A CA 8
ATOM 12777 C C . GLN A 1 95 ? 17.817 7.536 2.762 1.00 0.53 95 GLN A C 8
ATOM 12778 O O . GLN A 1 95 ? 18.489 8.565 2.841 1.00 0.59 95 GLN A O 8
ATOM 12792 N N . GLN A 1 96 ? 17.449 7.004 1.603 1.00 0.83 96 GLN A N 8
ATOM 12793 C CA . GLN A 1 96 ? 17.834 7.618 0.340 1.00 0.94 96 GLN A CA 8
ATOM 12794 C C . GLN A 1 96 ? 17.264 9.029 0.221 1.00 0.86 96 GLN A C 8
ATOM 12795 O O . GLN A 1 96 ? 17.746 9.838 -0.574 1.00 0.86 96 GLN A O 8
ATOM 12809 N N . GLN A 1 97 ? 16.235 9.317 1.014 1.00 0.87 97 GLN A N 8
ATOM 12810 C CA . GLN A 1 97 ? 15.594 10.630 1.006 1.00 0.96 97 GLN A CA 8
ATOM 12811 C C . GLN A 1 97 ? 15.037 10.959 -0.377 1.00 1.19 97 GLN A C 8
ATOM 12812 O O . GLN A 1 97 ? 15.205 12.073 -0.877 1.00 1.41 97 GLN A O 8
ATOM 12826 N N . MET A 1 98 ? 14.368 9.983 -0.986 1.00 1.20 98 MET A N 8
ATOM 12827 C CA . MET A 1 98 ? 13.779 10.161 -2.309 1.00 1.44 98 MET A CA 8
ATOM 12828 C C . MET A 1 98 ? 14.848 10.530 -3.335 1.00 1.61 98 MET A C 8
ATOM 12829 O O . MET A 1 98 ? 14.664 11.445 -4.139 1.00 1.80 98 MET A O 8
ATOM 12843 N N . GLN A 1 99 ? 15.963 9.806 -3.299 1.00 1.77 99 GLN A N 8
ATOM 12844 C CA . GLN A 1 99 ? 17.069 10.049 -4.216 1.00 2.06 99 GLN A CA 8
ATOM 12845 C C . GLN A 1 99 ? 17.581 11.482 -4.082 1.00 1.82 99 GLN A C 8
ATOM 12846 O O . GLN A 1 99 ? 17.273 12.342 -4.909 1.00 2.41 99 GLN A O 8
ATOM 12860 N N . GLN A 1 100 ? 18.350 11.728 -3.025 1.00 1.64 100 GLN A N 8
ATOM 12861 C CA . GLN A 1 100 ? 18.914 13.051 -2.770 1.00 2.11 100 GLN A CA 8
ATOM 12862 C C . GLN A 1 100 ? 17.813 14.098 -2.622 1.00 2.41 100 GLN A C 8
ATOM 12863 O O . GLN A 1 100 ? 16.626 13.771 -2.622 1.00 3.04 100 GLN A O 8
ATOM 12877 N N . LEU A 1 101 ? 18.217 15.360 -2.493 1.00 2.78 101 LEU A N 8
ATOM 12878 C CA . LEU A 1 101 ? 17.267 16.456 -2.344 1.00 3.83 101 LEU A CA 8
ATOM 12879 C C . LEU A 1 101 ? 17.038 17.160 -3.677 1.00 4.48 101 LEU A C 8
ATOM 12880 O O . LEU A 1 101 ? 15.897 17.397 -4.077 1.00 5.34 101 LEU A O 8
ATOM 12896 N N . GLN A 1 102 ? 18.129 17.495 -4.359 1.00 4.30 102 GLN A N 8
ATOM 12897 C CA . GLN A 1 102 ? 18.050 18.171 -5.648 1.00 5.04 102 GLN A CA 8
ATOM 12898 C C . GLN A 1 102 ? 17.468 17.244 -6.710 1.00 4.85 102 GLN A C 8
ATOM 12899 O O . GLN A 1 102 ? 17.756 16.047 -6.726 1.00 4.39 102 GLN A O 8
ATOM 12913 N N . GLN A 1 103 ? 16.648 17.806 -7.593 1.00 5.38 103 GLN A N 8
ATOM 12914 C CA . GLN A 1 103 ? 16.018 17.035 -8.663 1.00 5.37 103 GLN A CA 8
ATOM 12915 C C . GLN A 1 103 ? 15.177 15.899 -8.097 1.00 4.86 103 GLN A C 8
ATOM 12916 O O . GLN A 1 103 ? 15.675 14.796 -7.875 1.00 4.73 103 GLN A O 8
ATOM 12930 N N . ASN A 1 104 ? 13.900 16.179 -7.859 1.00 4.95 104 ASN A N 8
ATOM 12931 C CA . ASN A 1 104 ? 12.994 15.175 -7.326 1.00 4.92 104 ASN A CA 8
ATOM 12932 C C . ASN A 1 104 ? 12.449 14.304 -8.451 1.00 4.38 104 ASN A C 8
ATOM 12933 O O . ASN A 1 104 ? 11.283 14.417 -8.833 1.00 4.77 104 ASN A O 8
ATOM 12944 N N . VAL A 1 105 ? 13.310 13.441 -8.980 1.00 3.82 105 VAL A N 8
ATOM 12945 C CA . VAL A 1 105 ? 12.932 12.534 -10.060 1.00 3.47 105 VAL A CA 8
ATOM 12946 C C . VAL A 1 105 ? 12.416 13.304 -11.272 1.00 4.13 105 VAL A C 8
ATOM 12947 O O . VAL A 1 105 ? 11.192 13.541 -11.346 1.00 4.85 105 VAL A O 8
ATOM 12961 N N . GLN A 1 9 ? -26.697 12.040 -11.863 1.00 7.00 9 GLN A N 9
ATOM 12962 C CA . GLN A 1 9 ? -25.633 12.497 -10.976 1.00 7.21 9 GLN A CA 9
ATOM 12963 C C . GLN A 1 9 ? -24.275 11.996 -11.455 1.00 6.98 9 GLN A C 9
ATOM 12964 O O . GLN A 1 9 ? -23.246 12.618 -11.191 1.00 7.29 9 GLN A O 9
ATOM 12978 N N . ARG A 1 10 ? -24.282 10.865 -12.158 1.00 6.71 10 ARG A N 9
ATOM 12979 C CA . ARG A 1 10 ? -23.053 10.273 -12.679 1.00 6.78 10 ARG A CA 9
ATOM 12980 C C . ARG A 1 10 ? -22.068 9.969 -11.553 1.00 6.34 10 ARG A C 9
ATOM 12981 O O . ARG A 1 10 ? -20.873 9.801 -11.790 1.00 6.64 10 ARG A O 9
ATOM 13002 N N . ARG A 1 11 ? -22.581 9.893 -10.329 1.00 5.84 11 ARG A N 9
ATOM 13003 C CA . ARG A 1 11 ? -21.747 9.608 -9.167 1.00 5.60 11 ARG A CA 9
ATOM 13004 C C . ARG A 1 11 ? -21.588 8.106 -8.966 1.00 5.02 11 ARG A C 9
ATOM 13005 O O . ARG A 1 11 ? -22.567 7.358 -8.995 1.00 4.82 11 ARG A O 9
ATOM 13026 N N . ILE A 1 12 ? -20.349 7.669 -8.764 1.00 5.07 12 ILE A N 9
ATOM 13027 C CA . ILE A 1 12 ? -20.059 6.257 -8.553 1.00 4.86 12 ILE A CA 9
ATOM 13028 C C . ILE A 1 12 ? -19.746 5.975 -7.087 1.00 4.50 12 ILE A C 9
ATOM 13029 O O . ILE A 1 12 ? -19.136 6.799 -6.404 1.00 4.89 12 ILE A O 9
ATOM 13045 N N . ARG A 1 13 ? -20.169 4.808 -6.610 1.00 4.15 13 ARG A N 9
ATOM 13046 C CA . ARG A 1 13 ? -19.935 4.419 -5.225 1.00 4.11 13 ARG A CA 9
ATOM 13047 C C . ARG A 1 13 ? -18.525 3.863 -5.043 1.00 3.66 13 ARG A C 9
ATOM 13048 O O . ARG A 1 13 ? -18.265 2.695 -5.336 1.00 3.92 13 ARG A O 9
ATOM 13069 N N . ARG A 1 14 ? -17.618 4.712 -4.563 1.00 3.32 14 ARG A N 9
ATOM 13070 C CA . ARG A 1 14 ? -16.231 4.317 -4.337 1.00 3.13 14 ARG A CA 9
ATOM 13071 C C . ARG A 1 14 ? -15.612 3.721 -5.602 1.00 2.36 14 ARG A C 9
ATOM 13072 O O . ARG A 1 14 ? -15.616 2.504 -5.787 1.00 2.85 14 ARG A O 9
ATOM 13093 N N . PRO A 1 15 ? -15.079 4.574 -6.498 1.00 1.72 15 PRO A N 9
ATOM 13094 C CA . PRO A 1 15 ? -14.455 4.119 -7.744 1.00 1.77 15 PRO A CA 9
ATOM 13095 C C . PRO A 1 15 ? -13.073 3.519 -7.515 1.00 1.50 15 PRO A C 9
ATOM 13096 O O . PRO A 1 15 ? -12.707 2.522 -8.135 1.00 1.60 15 PRO A O 9
ATOM 13107 N N . PHE A 1 16 ? -12.309 4.135 -6.616 1.00 1.28 16 PHE A N 9
ATOM 13108 C CA . PHE A 1 16 ? -10.964 3.664 -6.305 1.00 1.02 16 PHE A CA 9
ATOM 13109 C C . PHE A 1 16 ? -10.993 2.579 -5.234 1.00 0.94 16 PHE A C 9
ATOM 13110 O O . PHE A 1 16 ? -11.974 2.438 -4.503 1.00 1.14 16 PHE A O 9
ATOM 13127 N N . SER A 1 17 ? -9.908 1.817 -5.151 1.00 0.74 17 SER A N 9
ATOM 13128 C CA . SER A 1 17 ? -9.794 0.741 -4.174 1.00 0.68 17 SER A CA 9
ATOM 13129 C C . SER A 1 17 ? -8.351 0.257 -4.080 1.00 0.58 17 SER A C 9
ATOM 13130 O O . SER A 1 17 ? -7.464 0.807 -4.731 1.00 0.56 17 SER A O 9
ATOM 13138 N N . VAL A 1 18 ? -8.124 -0.774 -3.269 1.00 0.58 18 VAL A N 9
ATOM 13139 C CA . VAL A 1 18 ? -6.786 -1.329 -3.094 1.00 0.53 18 VAL A CA 9
ATOM 13140 C C . VAL A 1 18 ? -6.150 -1.653 -4.446 1.00 0.49 18 VAL A C 9
ATOM 13141 O O . VAL A 1 18 ? -4.933 -1.547 -4.615 1.00 0.46 18 VAL A O 9
ATOM 13154 N N . ALA A 1 19 ? -6.985 -2.042 -5.407 1.00 0.54 19 ALA A N 9
ATOM 13155 C CA . ALA A 1 19 ? -6.510 -2.372 -6.744 1.00 0.56 19 ALA A CA 9
ATOM 13156 C C . ALA A 1 19 ? -5.775 -1.187 -7.356 1.00 0.50 19 ALA A C 9
ATOM 13157 O O . ALA A 1 19 ? -4.657 -1.325 -7.854 1.00 0.54 19 ALA A O 9
ATOM 13164 N N . GLU A 1 20 ? -6.414 -0.024 -7.317 1.00 0.44 20 GLU A N 9
ATOM 13165 C CA . GLU A 1 20 ? -5.822 1.195 -7.853 1.00 0.40 20 GLU A CA 9
ATOM 13166 C C . GLU A 1 20 ? -4.581 1.574 -7.053 1.00 0.40 20 GLU A C 9
ATOM 13167 O O . GLU A 1 20 ? -3.602 2.083 -7.605 1.00 0.39 20 GLU A O 9
ATOM 13179 N N . VAL A 1 21 ? -4.632 1.321 -5.748 1.00 0.42 21 VAL A N 9
ATOM 13180 C CA . VAL A 1 21 ? -3.510 1.621 -4.868 1.00 0.45 21 VAL A CA 9
ATOM 13181 C C . VAL A 1 21 ? -2.246 0.928 -5.360 1.00 0.44 21 VAL A C 9
ATOM 13182 O O . VAL A 1 21 ? -1.145 1.456 -5.215 1.00 0.48 21 VAL A O 9
ATOM 13195 N N . GLU A 1 22 ? -2.415 -0.258 -5.945 1.00 0.42 22 GLU A N 9
ATOM 13196 C CA . GLU A 1 22 ? -1.285 -1.020 -6.472 1.00 0.45 22 GLU A CA 9
ATOM 13197 C C . GLU A 1 22 ? -0.428 -0.135 -7.372 1.00 0.42 22 GLU A C 9
ATOM 13198 O O . GLU A 1 22 ? 0.782 -0.018 -7.177 1.00 0.44 22 GLU A O 9
ATOM 13210 N N . ALA A 1 23 ? -1.066 0.487 -8.359 1.00 0.42 23 ALA A N 9
ATOM 13211 C CA . ALA A 1 23 ? -0.362 1.376 -9.274 1.00 0.43 23 ALA A CA 9
ATOM 13212 C C . ALA A 1 23 ? 0.261 2.531 -8.502 1.00 0.42 23 ALA A C 9
ATOM 13213 O O . ALA A 1 23 ? 1.408 2.915 -8.746 1.00 0.45 23 ALA A O 9
ATOM 13220 N N . LEU A 1 24 ? -0.505 3.074 -7.560 1.00 0.41 24 LEU A N 9
ATOM 13221 C CA . LEU A 1 24 ? -0.032 4.177 -6.733 1.00 0.43 24 LEU A CA 9
ATOM 13222 C C . LEU A 1 24 ? 1.221 3.764 -5.971 1.00 0.44 24 LEU A C 9
ATOM 13223 O O . LEU A 1 24 ? 2.057 4.600 -5.629 1.00 0.37 24 LEU A O 9
ATOM 13239 N N . VAL A 1 25 ? 1.341 2.465 -5.708 1.00 0.65 25 VAL A N 9
ATOM 13240 C CA . VAL A 1 25 ? 2.495 1.930 -4.998 1.00 0.72 25 VAL A CA 9
ATOM 13241 C C . VAL A 1 25 ? 3.721 1.928 -5.901 1.00 0.69 25 VAL A C 9
ATOM 13242 O O . VAL A 1 25 ? 4.820 2.282 -5.473 1.00 0.67 25 VAL A O 9
ATOM 13255 N N . GLN A 1 26 ? 3.525 1.525 -7.151 1.00 0.74 26 GLN A N 9
ATOM 13256 C CA . GLN A 1 26 ? 4.614 1.482 -8.119 1.00 0.80 26 GLN A CA 9
ATOM 13257 C C . GLN A 1 26 ? 5.134 2.889 -8.403 1.00 0.70 26 GLN A C 9
ATOM 13258 O O . GLN A 1 26 ? 6.263 3.068 -8.861 1.00 0.77 26 GLN A O 9
ATOM 13272 N N . ALA A 1 27 ? 4.297 3.884 -8.130 1.00 0.56 27 ALA A N 9
ATOM 13273 C CA . ALA A 1 27 ? 4.663 5.278 -8.352 1.00 0.51 27 ALA A CA 9
ATOM 13274 C C . ALA A 1 27 ? 5.378 5.885 -7.143 1.00 0.46 27 ALA A C 9
ATOM 13275 O O . ALA A 1 27 ? 6.280 6.707 -7.299 1.00 0.49 27 ALA A O 9
ATOM 13282 N N . VAL A 1 28 ? 4.968 5.486 -5.942 1.00 0.41 28 VAL A N 9
ATOM 13283 C CA . VAL A 1 28 ? 5.562 6.015 -4.714 1.00 0.37 28 VAL A CA 9
ATOM 13284 C C . VAL A 1 28 ? 6.817 5.251 -4.292 1.00 0.39 28 VAL A C 9
ATOM 13285 O O . VAL A 1 28 ? 7.614 5.753 -3.502 1.00 0.37 28 VAL A O 9
ATOM 13298 N N . GLU A 1 29 ? 6.993 4.043 -4.812 1.00 0.45 29 GLU A N 9
ATOM 13299 C CA . GLU A 1 29 ? 8.152 3.227 -4.462 1.00 0.49 29 GLU A CA 9
ATOM 13300 C C . GLU A 1 29 ? 9.462 3.879 -4.900 1.00 0.49 29 GLU A C 9
ATOM 13301 O O . GLU A 1 29 ? 10.543 3.422 -4.525 1.00 0.53 29 GLU A O 9
ATOM 13313 N N . LYS A 1 30 ? 9.371 4.942 -5.693 1.00 0.49 30 LYS A N 9
ATOM 13314 C CA . LYS A 1 30 ? 10.565 5.630 -6.180 1.00 0.55 30 LYS A CA 9
ATOM 13315 C C . LYS A 1 30 ? 10.816 6.945 -5.440 1.00 0.50 30 LYS A C 9
ATOM 13316 O O . LYS A 1 30 ? 11.946 7.231 -5.045 1.00 0.52 30 LYS A O 9
ATOM 13335 N N . LEU A 1 31 ? 9.766 7.743 -5.254 1.00 0.47 31 LEU A N 9
ATOM 13336 C CA . LEU A 1 31 ? 9.899 9.029 -4.573 1.00 0.48 31 LEU A CA 9
ATOM 13337 C C . LEU A 1 31 ? 8.991 9.121 -3.348 1.00 0.39 31 LEU A C 9
ATOM 13338 O O . LEU A 1 31 ? 8.519 10.201 -2.994 1.00 0.46 31 LEU A O 9
ATOM 13354 N N . GLY A 1 32 ? 8.764 7.987 -2.697 1.00 0.31 32 GLY A N 9
ATOM 13355 C CA . GLY A 1 32 ? 7.912 7.966 -1.521 1.00 0.33 32 GLY A CA 9
ATOM 13356 C C . GLY A 1 32 ? 8.669 8.273 -0.242 1.00 0.29 32 GLY A C 9
ATOM 13357 O O . GLY A 1 32 ? 9.849 8.621 -0.279 1.00 0.29 32 GLY A O 9
ATOM 13361 N N . THR A 1 33 ? 7.983 8.142 0.890 1.00 0.34 33 THR A N 9
ATOM 13362 C CA . THR A 1 33 ? 8.587 8.402 2.193 1.00 0.39 33 THR A CA 9
ATOM 13363 C C . THR A 1 33 ? 8.100 7.389 3.223 1.00 0.45 33 THR A C 9
ATOM 13364 O O . THR A 1 33 ? 8.862 6.938 4.079 1.00 0.54 33 THR A O 9
ATOM 13375 N N . GLY A 1 34 ? 6.822 7.038 3.131 1.00 0.45 34 GLY A N 9
ATOM 13376 C CA . GLY A 1 34 ? 6.240 6.079 4.053 1.00 0.56 34 GLY A CA 9
ATOM 13377 C C . GLY A 1 34 ? 4.810 5.731 3.691 1.00 0.54 34 GLY A C 9
ATOM 13378 O O . GLY A 1 34 ? 4.027 5.338 4.557 1.00 0.65 34 GLY A O 9
ATOM 13382 N N . ARG A 1 35 ? 4.478 5.885 2.407 1.00 0.44 35 ARG A N 9
ATOM 13383 C CA . ARG A 1 35 ? 3.139 5.596 1.886 1.00 0.45 35 ARG A CA 9
ATOM 13384 C C . ARG A 1 35 ? 2.044 6.074 2.838 1.00 0.52 35 ARG A C 9
ATOM 13385 O O . ARG A 1 35 ? 0.938 5.538 2.846 1.00 0.57 35 ARG A O 9
ATOM 13406 N N . TRP A 1 36 ? 2.356 7.105 3.619 1.00 0.56 36 TRP A N 9
ATOM 13407 C CA . TRP A 1 36 ? 1.398 7.664 4.563 1.00 0.69 36 TRP A CA 9
ATOM 13408 C C . TRP A 1 36 ? 0.144 8.128 3.832 1.00 0.68 36 TRP A C 9
ATOM 13409 O O . TRP A 1 36 ? -0.978 7.870 4.268 1.00 0.74 36 TRP A O 9
ATOM 13430 N N . ARG A 1 37 ? 0.348 8.806 2.708 1.00 0.66 37 ARG A N 9
ATOM 13431 C CA . ARG A 1 37 ? -0.759 9.310 1.907 1.00 0.72 37 ARG A CA 9
ATOM 13432 C C . ARG A 1 37 ? -1.522 8.160 1.262 1.00 0.59 37 ARG A C 9
ATOM 13433 O O . ARG A 1 37 ? -2.700 8.291 0.925 1.00 0.64 37 ARG A O 9
ATOM 13454 N N . ASP A 1 38 ? -0.841 7.030 1.097 1.00 0.48 38 ASP A N 9
ATOM 13455 C CA . ASP A 1 38 ? -1.448 5.852 0.490 1.00 0.48 38 ASP A CA 9
ATOM 13456 C C . ASP A 1 38 ? -2.423 5.185 1.452 1.00 0.54 38 ASP A C 9
ATOM 13457 O O . ASP A 1 38 ? -3.571 4.930 1.102 1.00 0.59 38 ASP A O 9
ATOM 13466 N N . VAL A 1 39 ? -1.959 4.905 2.665 1.00 0.64 39 VAL A N 9
ATOM 13467 C CA . VAL A 1 39 ? -2.793 4.260 3.674 1.00 0.83 39 VAL A CA 9
ATOM 13468 C C . VAL A 1 39 ? -3.965 5.150 4.077 1.00 0.85 39 VAL A C 9
ATOM 13469 O O . VAL A 1 39 ? -5.034 4.655 4.435 1.00 0.96 39 VAL A O 9
ATOM 13482 N N . LYS A 1 40 ? -3.761 6.461 4.016 1.00 0.86 40 LYS A N 9
ATOM 13483 C CA . LYS A 1 40 ? -4.808 7.410 4.379 1.00 1.02 40 LYS A CA 9
ATOM 13484 C C . LYS A 1 40 ? -5.899 7.464 3.313 1.00 0.90 40 LYS A C 9
ATOM 13485 O O . LYS A 1 40 ? -7.086 7.511 3.634 1.00 0.89 40 LYS A O 9
ATOM 13504 N N . LEU A 1 41 ? -5.493 7.457 2.045 1.00 0.84 41 LEU A N 9
ATOM 13505 C CA . LEU A 1 41 ? -6.446 7.520 0.941 1.00 0.82 41 LEU A CA 9
ATOM 13506 C C . LEU A 1 41 ? -6.472 6.222 0.137 1.00 0.75 41 LEU A C 9
ATOM 13507 O O . LEU A 1 41 ? -6.839 6.226 -1.039 1.00 0.82 41 LEU A O 9
ATOM 13523 N N . CYS A 1 42 ? -6.088 5.114 0.766 1.00 0.70 42 CYS A N 9
ATOM 13524 C CA . CYS A 1 42 ? -6.087 3.824 0.084 1.00 0.72 42 CYS A CA 9
ATOM 13525 C C . CYS A 1 42 ? -7.482 3.513 -0.439 1.00 0.80 42 CYS A C 9
ATOM 13526 O O . CYS A 1 42 ? -7.655 3.102 -1.586 1.00 0.90 42 CYS A O 9
ATOM 13534 N N . ALA A 1 43 ? -8.469 3.725 0.422 1.00 0.80 43 ALA A N 9
ATOM 13535 C CA . ALA A 1 43 ? -9.866 3.486 0.077 1.00 0.88 43 ALA A CA 9
ATOM 13536 C C . ALA A 1 43 ? -10.785 3.889 1.225 1.00 0.91 43 ALA A C 9
ATOM 13537 O O . ALA A 1 43 ? -11.895 3.370 1.353 1.00 1.00 43 ALA A O 9
ATOM 13544 N N . PHE A 1 44 ? -10.312 4.817 2.060 1.00 0.88 44 PHE A N 9
ATOM 13545 C CA . PHE A 1 44 ? -11.068 5.285 3.207 1.00 0.96 44 PHE A CA 9
ATOM 13546 C C . PHE A 1 44 ? -11.200 4.146 4.194 1.00 0.98 44 PHE A C 9
ATOM 13547 O O . PHE A 1 44 ? -11.974 4.207 5.150 1.00 1.08 44 PHE A O 9
ATOM 13564 N N . GLU A 1 45 ? -10.421 3.101 3.940 1.00 0.92 45 GLU A N 9
ATOM 13565 C CA . GLU A 1 45 ? -10.427 1.919 4.777 1.00 0.99 45 GLU A CA 9
ATOM 13566 C C . GLU A 1 45 ? -9.480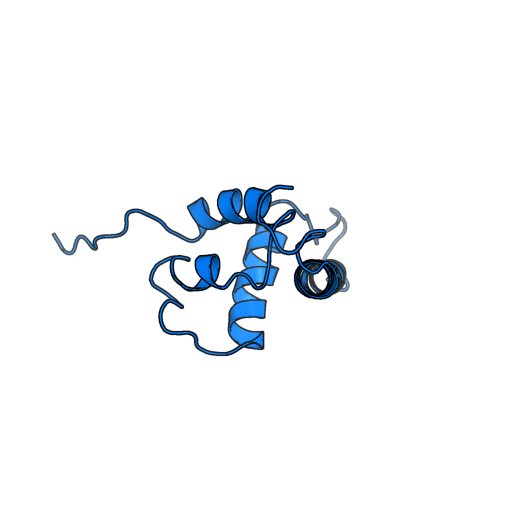 2.072 5.962 1.00 0.97 45 GLU A C 9
ATOM 13567 O O . GLU A 1 45 ? -9.868 1.859 7.111 1.00 1.07 45 GLU A O 9
ATOM 13579 N N . ASP A 1 46 ? -8.235 2.442 5.674 1.00 0.88 46 ASP A N 9
ATOM 13580 C CA . ASP A 1 46 ? -7.231 2.615 6.717 1.00 0.88 46 ASP A CA 9
ATOM 13581 C C . ASP A 1 46 ? -6.953 4.093 6.971 1.00 0.92 46 ASP A C 9
ATOM 13582 O O . ASP A 1 46 ? -5.884 4.458 7.459 1.00 1.04 46 ASP A O 9
ATOM 13591 N N . ALA A 1 47 ? -7.927 4.937 6.643 1.00 0.92 47 ALA A N 9
ATOM 13592 C CA . ALA A 1 47 ? -7.788 6.376 6.839 1.00 1.08 47 ALA A CA 9
ATOM 13593 C C . ALA A 1 47 ? -7.723 6.725 8.323 1.00 1.29 47 ALA A C 9
ATOM 13594 O O . ALA A 1 47 ? -7.474 7.875 8.689 1.00 1.56 47 ALA A O 9
ATOM 13601 N N . ASP A 1 48 ? -7.947 5.728 9.174 1.00 1.28 48 ASP A N 9
ATOM 13602 C CA . ASP A 1 48 ? -7.915 5.931 10.620 1.00 1.56 48 ASP A CA 9
ATOM 13603 C C . ASP A 1 48 ? -6.514 5.685 11.176 1.00 1.69 48 ASP A C 9
ATOM 13604 O O . ASP A 1 48 ? -6.290 5.814 12.379 1.00 2.01 48 ASP A O 9
ATOM 13613 N N . HIS A 1 49 ? -5.583 5.337 10.284 1.00 1.50 49 HIS A N 9
ATOM 13614 C CA . HIS A 1 49 ? -4.188 5.064 10.651 1.00 1.64 49 HIS A CA 9
ATOM 13615 C C . HIS A 1 49 ? -4.076 4.333 11.988 1.00 0.88 49 HIS A C 9
ATOM 13616 O O . HIS A 1 49 ? -4.049 4.951 13.053 1.00 1.32 49 HIS A O 9
ATOM 13631 N N . ARG A 1 50 ? -4.001 3.008 11.922 1.00 0.70 50 ARG A N 9
ATOM 13632 C CA . ARG A 1 50 ? -3.893 2.185 13.123 1.00 1.26 50 ARG A CA 9
ATOM 13633 C C . ARG A 1 50 ? -2.593 2.470 13.869 1.00 0.98 50 ARG A C 9
ATOM 13634 O O . ARG A 1 50 ? -2.608 3.040 14.962 1.00 0.90 50 ARG A O 9
ATOM 13655 N N . THR A 1 51 ? -1.472 2.072 13.276 1.00 0.87 51 THR A N 9
ATOM 13656 C CA . THR A 1 51 ? -0.164 2.282 13.890 1.00 0.69 51 THR A CA 9
ATOM 13657 C C . THR A 1 51 ? 0.941 2.201 12.841 1.00 0.61 51 THR A C 9
ATOM 13658 O O . THR A 1 51 ? 0.667 1.961 11.667 1.00 0.59 51 THR A O 9
ATOM 13669 N N . TYR A 1 52 ? 2.185 2.403 13.260 1.00 0.58 52 TYR A N 9
ATOM 13670 C CA . TYR A 1 52 ? 3.310 2.353 12.332 1.00 0.55 52 TYR A CA 9
ATOM 13671 C C . TYR A 1 52 ? 3.474 0.959 11.720 1.00 0.47 52 TYR A C 9
ATOM 13672 O O . TYR A 1 52 ? 3.602 0.827 10.501 1.00 0.45 52 TYR A O 9
ATOM 13690 N N . VAL A 1 53 ? 3.452 -0.080 12.551 1.00 0.44 53 VAL A N 9
ATOM 13691 C CA . VAL A 1 53 ? 3.590 -1.449 12.053 1.00 0.41 53 VAL A CA 9
ATOM 13692 C C . VAL A 1 53 ? 2.268 -1.956 11.486 1.00 0.41 53 VAL A C 9
ATOM 13693 O O . VAL A 1 53 ? 2.249 -2.674 10.487 1.00 0.40 53 VAL A O 9
ATOM 13706 N N . ASP A 1 54 ? 1.167 -1.583 12.132 1.00 0.45 54 ASP A N 9
ATOM 13707 C CA . ASP A 1 54 ? -0.155 -1.997 11.681 1.00 0.50 54 ASP A CA 9
ATOM 13708 C C . ASP A 1 54 ? -0.422 -1.487 10.270 1.00 0.49 54 ASP A C 9
ATOM 13709 O O . ASP A 1 54 ? -0.775 -2.256 9.373 1.00 0.51 54 ASP A O 9
ATOM 13718 N N . LEU A 1 55 ? -0.248 -0.182 10.077 1.00 0.49 55 LEU A N 9
ATOM 13719 C CA . LEU A 1 55 ? -0.455 0.423 8.770 1.00 0.52 55 LEU A CA 9
ATOM 13720 C C . LEU A 1 55 ? 0.549 -0.152 7.776 1.00 0.46 55 LEU A C 9
ATOM 13721 O O . LEU A 1 55 ? 0.223 -0.383 6.610 1.00 0.48 55 LEU A O 9
ATOM 13737 N N . LYS A 1 56 ? 1.772 -0.385 8.250 1.00 0.45 56 LYS A N 9
ATOM 13738 C CA . LYS A 1 56 ? 2.814 -0.955 7.408 1.00 0.48 56 LYS A CA 9
ATOM 13739 C C . LYS A 1 56 ? 2.449 -2.383 7.027 1.00 0.44 56 LYS A C 9
ATOM 13740 O O . LYS A 1 56 ? 2.873 -2.891 5.990 1.00 0.47 56 LYS A O 9
ATOM 13759 N N . ASP A 1 57 ? 1.657 -3.025 7.884 1.00 0.42 57 ASP A N 9
ATOM 13760 C CA . ASP A 1 57 ? 1.213 -4.388 7.642 1.00 0.44 57 ASP A CA 9
ATOM 13761 C C . ASP A 1 57 ? 0.259 -4.414 6.459 1.00 0.43 57 ASP A C 9
ATOM 13762 O O . ASP A 1 57 ? 0.392 -5.238 5.554 1.00 0.46 57 ASP A O 9
ATOM 13771 N N . LYS A 1 58 ? -0.711 -3.504 6.481 1.00 0.43 58 LYS A N 9
ATOM 13772 C CA . LYS A 1 58 ? -1.686 -3.400 5.402 1.00 0.46 58 LYS A CA 9
ATOM 13773 C C . LYS A 1 58 ? -0.965 -3.188 4.075 1.00 0.45 58 LYS A C 9
ATOM 13774 O O . LYS A 1 58 ? -1.378 -3.709 3.040 1.00 0.48 58 LYS A O 9
ATOM 13793 N N . TRP A 1 59 ? 0.118 -2.418 4.124 1.00 0.42 59 TRP A N 9
ATOM 13794 C CA . TRP A 1 59 ? 0.924 -2.141 2.942 1.00 0.42 59 TRP A CA 9
ATOM 13795 C C . TRP A 1 59 ? 1.640 -3.411 2.490 1.00 0.39 59 TRP A C 9
ATOM 13796 O O . TRP A 1 59 ? 1.657 -3.744 1.304 1.00 0.43 59 TRP A O 9
ATOM 13817 N N . LYS A 1 60 ? 2.228 -4.110 3.453 1.00 0.36 60 LYS A N 9
ATOM 13818 C CA . LYS A 1 60 ? 2.943 -5.352 3.187 1.00 0.35 60 LYS A CA 9
ATOM 13819 C C . LYS A 1 60 ? 2.018 -6.380 2.539 1.00 0.36 60 LYS A C 9
ATOM 13820 O O . LYS A 1 60 ? 2.448 -7.184 1.711 1.00 0.38 60 LYS A O 9
ATOM 13839 N N . THR A 1 61 ? 0.746 -6.342 2.919 1.00 0.36 61 THR A N 9
ATOM 13840 C CA . THR A 1 61 ? -0.243 -7.268 2.380 1.00 0.40 61 THR A CA 9
ATOM 13841 C C . THR A 1 61 ? -0.789 -6.741 1.061 1.00 0.46 61 THR A C 9
ATOM 13842 O O . THR A 1 61 ? -1.221 -7.504 0.198 1.00 0.53 61 THR A O 9
ATOM 13853 N N . LEU A 1 62 ? -0.755 -5.424 0.923 1.00 0.45 62 LEU A N 9
ATOM 13854 C CA . LEU A 1 62 ? -1.227 -4.757 -0.280 1.00 0.53 62 LEU A CA 9
ATOM 13855 C C . LEU A 1 62 ? -0.317 -5.078 -1.464 1.00 0.53 62 LEU A C 9
ATOM 13856 O O . LEU A 1 62 ? -0.776 -5.196 -2.599 1.00 0.63 62 LEU A O 9
ATOM 13872 N N . VAL A 1 63 ? 0.976 -5.220 -1.185 1.00 0.45 63 VAL A N 9
ATOM 13873 C CA . VAL A 1 63 ? 1.954 -5.531 -2.221 1.00 0.46 63 VAL A CA 9
ATOM 13874 C C . VAL A 1 63 ? 2.112 -7.039 -2.396 1.00 0.48 63 VAL A C 9
ATOM 13875 O O . VAL A 1 63 ? 2.383 -7.519 -3.498 1.00 0.56 63 VAL A O 9
ATOM 13888 N N . HIS A 1 64 ? 1.942 -7.782 -1.306 1.00 0.45 64 HIS A N 9
ATOM 13889 C CA . HIS A 1 64 ? 2.069 -9.233 -1.341 1.00 0.50 64 HIS A CA 9
ATOM 13890 C C . HIS A 1 64 ? 0.913 -9.862 -2.114 1.00 0.56 64 HIS A C 9
ATOM 13891 O O . HIS A 1 64 ? 1.098 -10.832 -2.849 1.00 0.60 64 HIS A O 9
ATOM 13906 N N . THR A 1 65 ? -0.278 -9.303 -1.940 1.00 0.59 65 THR A N 9
ATOM 13907 C CA . THR A 1 65 ? -1.469 -9.803 -2.617 1.00 0.68 65 THR A CA 9
ATOM 13908 C C . THR A 1 65 ? -1.507 -9.341 -4.071 1.00 0.66 65 THR A C 9
ATOM 13909 O O . THR A 1 65 ? -2.238 -9.897 -4.891 1.00 0.71 65 THR A O 9
ATOM 13920 N N . ALA A 1 66 ? -0.712 -8.319 -4.380 1.00 0.61 66 ALA A N 9
ATOM 13921 C CA . ALA A 1 66 ? -0.651 -7.773 -5.732 1.00 0.62 66 ALA A CA 9
ATOM 13922 C C . ALA A 1 66 ? -0.431 -8.872 -6.767 1.00 0.64 66 ALA A C 9
ATOM 13923 O O . ALA A 1 66 ? -1.352 -9.239 -7.498 1.00 0.63 66 ALA A O 9
ATOM 13930 N N . LYS A 1 67 ? 0.791 -9.395 -6.828 1.00 0.70 67 LYS A N 9
ATOM 13931 C CA . LYS A 1 67 ? 1.118 -10.452 -7.778 1.00 0.76 67 LYS A CA 9
ATOM 13932 C C . LYS A 1 67 ? 2.393 -11.187 -7.374 1.00 0.87 67 LYS A C 9
ATOM 13933 O O . LYS A 1 67 ? 3.027 -11.846 -8.199 1.00 0.98 67 LYS A O 9
ATOM 13952 N N . ILE A 1 68 ? 2.760 -11.074 -6.102 1.00 0.88 68 ILE A N 9
ATOM 13953 C CA . ILE A 1 68 ? 3.954 -11.736 -5.593 1.00 1.02 68 ILE A CA 9
ATOM 13954 C C . ILE A 1 68 ? 3.855 -13.248 -5.778 1.00 1.10 68 ILE A C 9
ATOM 13955 O O . ILE A 1 68 ? 4.866 -13.934 -5.925 1.00 1.25 68 ILE A O 9
ATOM 13971 N N . SER A 1 69 ? 2.623 -13.756 -5.785 1.00 1.06 69 SER A N 9
ATOM 13972 C CA . SER A 1 69 ? 2.375 -15.186 -5.958 1.00 1.22 69 SER A CA 9
ATOM 13973 C C . SER A 1 69 ? 3.157 -16.020 -4.942 1.00 1.28 69 SER A C 9
ATOM 13974 O O . SER A 1 69 ? 4.312 -16.372 -5.179 1.00 1.38 69 SER A O 9
ATOM 13982 N N . PRO A 1 70 ? 2.543 -16.341 -3.786 1.00 1.28 70 PRO A N 9
ATOM 13983 C CA . PRO A 1 70 ? 3.185 -17.144 -2.744 1.00 1.37 70 PRO A CA 9
ATOM 13984 C C . PRO A 1 70 ? 3.179 -18.631 -3.085 1.00 1.52 70 PRO A C 9
ATOM 13985 O O . PRO A 1 70 ? 3.760 -19.446 -2.367 1.00 1.58 70 PRO A O 9
ATOM 13996 N N . GLN A 1 71 ? 2.518 -18.977 -4.186 1.00 1.70 71 GLN A N 9
ATOM 13997 C CA . GLN A 1 71 ? 2.419 -20.366 -4.621 1.00 1.92 71 GLN A CA 9
ATOM 13998 C C . GLN A 1 71 ? 3.325 -20.640 -5.821 1.00 2.30 71 GLN A C 9
ATOM 13999 O O . GLN A 1 71 ? 3.048 -21.530 -6.626 1.00 2.73 71 GLN A O 9
ATOM 14013 N N . GLN A 1 72 ? 4.411 -19.879 -5.931 1.00 2.34 72 GLN A N 9
ATOM 14014 C CA . GLN A 1 72 ? 5.354 -20.050 -7.036 1.00 2.83 72 GLN A CA 9
ATOM 14015 C C . GLN A 1 72 ? 6.045 -21.410 -6.973 1.00 2.74 72 GLN A C 9
ATOM 14016 O O . GLN A 1 72 ? 6.897 -21.720 -7.807 1.00 3.23 72 GLN A O 9
ATOM 14030 N N . ARG A 1 73 ? 5.676 -22.219 -5.980 1.00 2.44 73 ARG A N 9
ATOM 14031 C CA . ARG A 1 73 ? 6.254 -23.550 -5.813 1.00 2.80 73 ARG A CA 9
ATOM 14032 C C . ARG A 1 73 ? 7.762 -23.460 -5.588 1.00 3.10 73 ARG A C 9
ATOM 14033 O O . ARG A 1 73 ? 8.272 -22.422 -5.166 1.00 3.65 73 ARG A O 9
ATOM 14054 N N . ARG A 1 74 ? 8.471 -24.556 -5.865 1.00 3.30 74 ARG A N 9
ATOM 14055 C CA . ARG A 1 74 ? 9.920 -24.603 -5.690 1.00 3.96 74 ARG A CA 9
ATOM 14056 C C . ARG A 1 74 ? 10.302 -24.374 -4.232 1.00 3.74 74 ARG A C 9
ATOM 14057 O O . ARG A 1 74 ? 9.438 -24.305 -3.358 1.00 4.30 74 ARG A O 9
ATOM 14078 N N . GLY A 1 75 ? 11.602 -24.263 -3.975 1.00 3.39 75 GLY A N 9
ATOM 14079 C CA . GLY A 1 75 ? 12.077 -24.044 -2.621 1.00 3.56 75 GLY A CA 9
ATOM 14080 C C . GLY A 1 75 ? 11.636 -22.706 -2.061 1.00 3.35 75 GLY A C 9
ATOM 14081 O O . GLY A 1 75 ? 12.348 -21.709 -2.186 1.00 3.71 75 GLY A O 9
ATOM 14085 N N . GLU A 1 76 ? 10.460 -22.686 -1.441 1.00 3.11 76 GLU A N 9
ATOM 14086 C CA . GLU A 1 76 ? 9.923 -21.460 -0.860 1.00 3.02 76 GLU A CA 9
ATOM 14087 C C . GLU A 1 76 ? 8.805 -21.773 0.134 1.00 2.39 76 GLU A C 9
ATOM 14088 O O . GLU A 1 76 ? 7.628 -21.788 -0.231 1.00 2.73 76 GLU A O 9
ATOM 14100 N N . PRO A 1 77 ? 9.158 -22.040 1.406 1.00 1.80 77 PRO A N 9
ATOM 14101 C CA . PRO A 1 77 ? 8.173 -22.349 2.446 1.00 1.56 77 PRO A CA 9
ATOM 14102 C C . PRO A 1 77 ? 7.363 -21.124 2.859 1.00 1.36 77 PRO A C 9
ATOM 14103 O O . PRO A 1 77 ? 6.265 -20.892 2.352 1.00 1.70 77 PRO A O 9
ATOM 14114 N N . VAL A 1 78 ? 7.914 -20.343 3.781 1.00 1.09 78 VAL A N 9
ATOM 14115 C CA . VAL A 1 78 ? 7.252 -19.138 4.262 1.00 0.93 78 VAL A CA 9
ATOM 14116 C C . VAL A 1 78 ? 7.601 -17.936 3.380 1.00 0.74 78 VAL A C 9
ATOM 14117 O O . VAL A 1 78 ? 8.769 -17.728 3.048 1.00 0.70 78 VAL A O 9
ATOM 14130 N N . PRO A 1 79 ? 6.596 -17.127 2.985 1.00 0.69 79 PRO A N 9
ATOM 14131 C CA . PRO A 1 79 ? 6.819 -15.949 2.141 1.00 0.56 79 PRO A CA 9
ATOM 14132 C C . PRO A 1 79 ? 7.532 -14.828 2.890 1.00 0.53 79 PRO A C 9
ATOM 14133 O O . PRO A 1 79 ? 6.903 -14.033 3.588 1.00 0.59 79 PRO A O 9
ATOM 14144 N N . GLN A 1 80 ? 8.855 -14.782 2.754 1.00 0.50 80 GLN A N 9
ATOM 14145 C CA . GLN A 1 80 ? 9.664 -13.760 3.414 1.00 0.52 80 GLN A CA 9
ATOM 14146 C C . GLN A 1 80 ? 9.951 -12.599 2.472 1.00 0.45 80 GLN A C 9
ATOM 14147 O O . GLN A 1 80 ? 10.211 -11.478 2.913 1.00 0.47 80 GLN A O 9
ATOM 14161 N N . GLU A 1 81 ? 9.906 -12.882 1.175 1.00 0.40 81 GLU A N 9
ATOM 14162 C CA . GLU A 1 81 ? 10.161 -11.872 0.153 1.00 0.40 81 GLU A CA 9
ATOM 14163 C C . GLU A 1 81 ? 9.381 -10.589 0.424 1.00 0.36 81 GLU A C 9
ATOM 14164 O O . GLU A 1 81 ? 9.887 -9.490 0.200 1.00 0.40 81 GLU A O 9
ATOM 14176 N N . LEU A 1 82 ? 8.150 -10.733 0.906 1.00 0.34 82 LEU A N 9
ATOM 14177 C CA . LEU A 1 82 ? 7.309 -9.577 1.202 1.00 0.34 82 LEU A CA 9
ATOM 14178 C C . LEU A 1 82 ? 7.952 -8.684 2.261 1.00 0.34 82 LEU A C 9
ATOM 14179 O O . LEU A 1 82 ? 8.092 -7.480 2.060 1.00 0.45 82 LEU A O 9
ATOM 14195 N N . LEU A 1 83 ? 8.349 -9.275 3.384 1.00 0.32 83 LEU A N 9
ATOM 14196 C CA . LEU A 1 83 ? 8.975 -8.517 4.462 1.00 0.36 83 LEU A CA 9
ATOM 14197 C C . LEU A 1 83 ? 10.303 -7.920 4.010 1.00 0.32 83 LEU A C 9
ATOM 14198 O O . LEU A 1 83 ? 10.706 -6.854 4.474 1.00 0.32 83 LEU A O 9
ATOM 14214 N N . ASN A 1 84 ? 10.974 -8.614 3.099 1.00 0.34 84 ASN A N 9
ATOM 14215 C CA . ASN A 1 84 ? 12.260 -8.155 2.584 1.00 0.35 84 ASN A CA 9
ATOM 14216 C C . ASN A 1 84 ? 12.105 -6.898 1.730 1.00 0.32 84 ASN A C 9
ATOM 14217 O O . ASN A 1 84 ? 12.843 -5.928 1.902 1.00 0.33 84 ASN A O 9
ATOM 14228 N N . ARG A 1 85 ? 11.139 -6.918 0.815 1.00 0.35 85 ARG A N 9
ATOM 14229 C CA . ARG A 1 85 ? 10.905 -5.782 -0.076 1.00 0.39 85 ARG A CA 9
ATOM 14230 C C . ARG A 1 85 ? 10.210 -4.629 0.643 1.00 0.37 85 ARG A C 9
ATOM 14231 O O . ARG A 1 85 ? 10.398 -3.466 0.287 1.00 0.41 85 ARG A O 9
ATOM 14252 N N . VAL A 1 86 ? 9.406 -4.949 1.652 1.00 0.35 86 VAL A N 9
ATOM 14253 C CA . VAL A 1 86 ? 8.688 -3.927 2.406 1.00 0.37 86 VAL A CA 9
ATOM 14254 C C . VAL A 1 86 ? 9.641 -3.106 3.270 1.00 0.32 86 VAL A C 9
ATOM 14255 O O . VAL A 1 86 ? 9.647 -1.876 3.205 1.00 0.31 86 VAL A O 9
ATOM 14268 N N . LEU A 1 87 ? 10.445 -3.790 4.077 1.00 0.31 87 LEU A N 9
ATOM 14269 C CA . LEU A 1 87 ? 11.398 -3.116 4.951 1.00 0.31 87 LEU A CA 9
ATOM 14270 C C . LEU A 1 87 ? 12.494 -2.431 4.140 1.00 0.26 87 LEU A C 9
ATOM 14271 O O . LEU A 1 87 ? 13.029 -1.401 4.549 1.00 0.26 87 LEU A O 9
ATOM 14287 N N . ASN A 1 88 ? 12.823 -3.009 2.987 1.00 0.26 88 ASN A N 9
ATOM 14288 C CA . ASN A 1 88 ? 13.854 -2.449 2.119 1.00 0.25 88 ASN A CA 9
ATOM 14289 C C . ASN A 1 88 ? 13.369 -1.164 1.462 1.00 0.23 88 ASN A C 9
ATOM 14290 O O . ASN A 1 88 ? 13.986 -0.108 1.607 1.00 0.22 88 ASN A O 9
ATOM 14301 N N . ALA A 1 89 ? 12.261 -1.265 0.734 1.00 0.24 89 ALA A N 9
ATOM 14302 C CA . ALA A 1 89 ? 11.681 -0.115 0.049 1.00 0.25 89 ALA A CA 9
ATOM 14303 C C . ALA A 1 89 ? 11.467 1.048 1.011 1.00 0.22 89 ALA A C 9
ATOM 14304 O O . ALA A 1 89 ? 11.736 2.202 0.675 1.00 0.23 89 ALA A O 9
ATOM 14311 N N . HIS A 1 90 ? 10.979 0.738 2.209 1.00 0.26 90 HIS A N 9
ATOM 14312 C CA . HIS A 1 90 ? 10.736 1.759 3.220 1.00 0.28 90 HIS A CA 9
ATOM 14313 C C . HIS A 1 90 ? 12.040 2.459 3.593 1.00 0.27 90 HIS A C 9
ATOM 14314 O O . HIS A 1 90 ? 12.152 3.688 3.512 1.00 0.27 90 HIS A O 9
ATOM 14329 N N . GLY A 1 91 ? 13.025 1.662 4.001 1.00 0.29 91 GLY A N 9
ATOM 14330 C CA . GLY A 1 91 ? 14.316 2.207 4.374 1.00 0.33 91 GLY A CA 9
ATOM 14331 C C . GLY A 1 91 ? 14.926 3.028 3.259 1.00 0.30 91 GLY A C 9
ATOM 14332 O O . GLY A 1 91 ? 15.676 3.966 3.511 1.00 0.34 91 GLY A O 9
ATOM 14336 N N . TYR A 1 92 ? 14.603 2.669 2.022 1.00 0.26 92 TYR A N 9
ATOM 14337 C CA . TYR A 1 92 ? 15.108 3.381 0.855 1.00 0.26 92 TYR A CA 9
ATOM 14338 C C . TYR A 1 92 ? 14.532 4.788 0.798 1.00 0.21 92 TYR A C 9
ATOM 14339 O O . TYR A 1 92 ? 15.267 5.745 0.587 1.00 0.25 92 TYR A O 9
ATOM 14357 N N . TRP A 1 93 ? 13.220 4.913 0.985 1.00 0.17 93 TRP A N 9
ATOM 14358 C CA . TRP A 1 93 ? 12.577 6.224 0.963 1.00 0.18 93 TRP A CA 9
ATOM 14359 C C . TRP A 1 93 ? 13.232 7.147 1.984 1.00 0.23 93 TRP A C 9
ATOM 14360 O O . TRP A 1 93 ? 13.700 8.238 1.650 1.00 0.28 93 TRP A O 9
ATOM 14381 N N . THR A 1 94 ? 13.263 6.696 3.233 1.00 0.26 94 THR A N 9
ATOM 14382 C CA . THR A 1 94 ? 13.859 7.479 4.309 1.00 0.35 94 THR A CA 9
ATOM 14383 C C . THR A 1 94 ? 15.328 7.771 4.022 1.00 0.37 94 THR A C 9
ATOM 14384 O O . THR A 1 94 ? 15.775 8.913 4.129 1.00 0.45 94 THR A O 9
ATOM 14395 N N . GLN A 1 95 ? 16.073 6.733 3.658 1.00 0.41 95 GLN A N 9
ATOM 14396 C CA . GLN A 1 95 ? 17.489 6.883 3.348 1.00 0.52 95 GLN A CA 9
ATOM 14397 C C . GLN A 1 95 ? 17.670 7.659 2.053 1.00 0.54 95 GLN A C 9
ATOM 14398 O O . GLN A 1 95 ? 18.766 8.128 1.748 1.00 0.73 95 GLN A O 9
ATOM 14412 N N . GLN A 1 96 ? 16.587 7.793 1.294 1.00 0.74 96 GLN A N 9
ATOM 14413 C CA . GLN A 1 96 ? 16.637 8.525 0.041 1.00 0.88 96 GLN A CA 9
ATOM 14414 C C . GLN A 1 96 ? 16.654 10.021 0.322 1.00 0.74 96 GLN A C 9
ATOM 14415 O O . GLN A 1 96 ? 17.271 10.799 -0.408 1.00 0.75 96 GLN A O 9
ATOM 14429 N N . GLN A 1 97 ? 15.960 10.408 1.392 1.00 0.71 97 GLN A N 9
ATOM 14430 C CA . GLN A 1 97 ? 15.877 11.806 1.807 1.00 0.81 97 GLN A CA 9
ATOM 14431 C C . GLN A 1 97 ? 15.136 12.635 0.764 1.00 1.04 97 GLN A C 9
ATOM 14432 O O . GLN A 1 97 ? 15.323 13.849 0.672 1.00 1.20 97 GLN A O 9
ATOM 14446 N N . MET A 1 98 ? 14.290 11.968 -0.017 1.00 1.12 98 MET A N 9
ATOM 14447 C CA . MET A 1 98 ? 13.512 12.635 -1.060 1.00 1.40 98 MET A CA 9
ATOM 14448 C C . MET A 1 98 ? 14.428 13.307 -2.085 1.00 1.52 98 MET A C 9
ATOM 14449 O O . MET A 1 98 ? 13.964 14.016 -2.979 1.00 1.77 98 MET A O 9
ATOM 14463 N N . GLN A 1 99 ? 15.731 13.070 -1.960 1.00 1.60 99 GLN A N 9
ATOM 14464 C CA . GLN A 1 99 ? 16.704 13.654 -2.876 1.00 1.85 99 GLN A CA 9
ATOM 14465 C C . GLN A 1 99 ? 16.798 12.837 -4.158 1.00 1.32 99 GLN A C 9
ATOM 14466 O O . GLN A 1 99 ? 17.396 13.274 -5.141 1.00 1.70 99 GLN A O 9
ATOM 14480 N N . GLN A 1 100 ? 16.205 11.646 -4.138 1.00 1.49 100 GLN A N 9
ATOM 14481 C CA . GLN A 1 100 ? 16.226 10.761 -5.295 1.00 2.30 100 GLN A CA 9
ATOM 14482 C C . GLN A 1 100 ? 17.663 10.436 -5.693 1.00 2.29 100 GLN A C 9
ATOM 14483 O O . GLN A 1 100 ? 17.956 10.214 -6.869 1.00 2.79 100 GLN A O 9
ATOM 14497 N N . LEU A 1 101 ? 18.553 10.409 -4.701 1.00 2.43 101 LEU A N 9
ATOM 14498 C CA . LEU A 1 101 ? 19.963 10.113 -4.938 1.00 3.14 101 LEU A CA 9
ATOM 14499 C C . LEU A 1 101 ? 20.128 8.858 -5.791 1.00 3.46 101 LEU A C 9
ATOM 14500 O O . LEU A 1 101 ? 21.064 8.756 -6.585 1.00 4.15 101 LEU A O 9
ATOM 14516 N N . GLN A 1 102 ? 19.214 7.908 -5.622 1.00 3.20 102 GLN A N 9
ATOM 14517 C CA . GLN A 1 102 ? 19.258 6.662 -6.380 1.00 3.68 102 GLN A CA 9
ATOM 14518 C C . GLN A 1 102 ? 18.071 6.566 -7.333 1.00 3.52 102 GLN A C 9
ATOM 14519 O O . GLN A 1 102 ? 16.934 6.364 -6.905 1.00 3.69 102 GLN A O 9
ATOM 14533 N N . GLN A 1 103 ? 18.342 6.712 -8.626 1.00 3.58 103 GLN A N 9
ATOM 14534 C CA . GLN A 1 103 ? 17.297 6.642 -9.641 1.00 3.51 103 GLN A CA 9
ATOM 14535 C C . GLN A 1 103 ? 17.140 5.219 -10.165 1.00 3.57 103 GLN A C 9
ATOM 14536 O O . GLN A 1 103 ? 16.374 4.971 -11.096 1.00 3.56 103 GLN A O 9
ATOM 14550 N N . ASN A 1 104 ? 17.870 4.288 -9.560 1.00 3.80 104 ASN A N 9
ATOM 14551 C CA . ASN A 1 104 ? 17.810 2.889 -9.967 1.00 4.04 104 ASN A CA 9
ATOM 14552 C C . ASN A 1 104 ? 16.590 2.201 -9.363 1.00 3.75 104 ASN A C 9
ATOM 14553 O O . ASN A 1 104 ? 16.693 1.505 -8.353 1.00 3.94 104 ASN A O 9
ATOM 14564 N N . VAL A 1 105 ? 15.433 2.412 -9.984 1.00 3.42 105 VAL A N 9
ATOM 14565 C CA . VAL A 1 105 ? 14.191 1.812 -9.510 1.00 3.29 105 VAL A CA 9
ATOM 14566 C C . VAL A 1 105 ? 13.959 0.450 -10.156 1.00 3.64 105 VAL A C 9
ATOM 14567 O O . VAL A 1 105 ? 13.386 0.411 -11.265 1.00 3.70 105 VAL A O 9
ATOM 14581 N N . GLN A 1 9 ? -24.621 13.633 -0.407 1.00 7.00 9 GLN A N 10
ATOM 14582 C CA . GLN A 1 9 ? -23.363 14.372 -0.365 1.00 7.21 9 GLN A CA 10
ATOM 14583 C C . GLN A 1 9 ? -23.004 14.914 -1.745 1.00 6.98 9 GLN A C 10
ATOM 14584 O O . GLN A 1 9 ? -22.355 15.955 -1.862 1.00 7.29 9 GLN A O 10
ATOM 14598 N N . ARG A 1 10 ? -23.428 14.200 -2.785 1.00 6.71 10 ARG A N 10
ATOM 14599 C CA . ARG A 1 10 ? -23.156 14.604 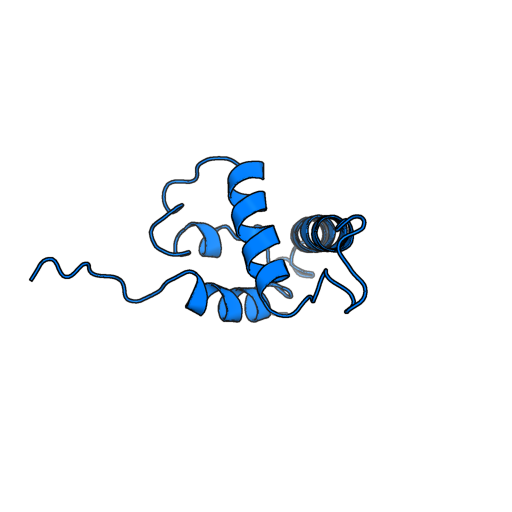-4.162 1.00 6.78 10 ARG A CA 10
ATOM 14600 C C . ARG A 1 10 ? -21.654 14.721 -4.411 1.00 6.34 10 ARG A C 10
ATOM 14601 O O . ARG A 1 10 ? -21.220 15.396 -5.345 1.00 6.64 10 ARG A O 10
ATOM 14622 N N . ARG A 1 11 ? -20.866 14.054 -3.572 1.00 5.84 11 ARG A N 10
ATOM 14623 C CA . ARG A 1 11 ? -19.414 14.080 -3.700 1.00 5.60 11 ARG A CA 10
ATOM 14624 C C . ARG A 1 11 ? -18.979 13.523 -5.053 1.00 5.02 11 ARG A C 10
ATOM 14625 O O . ARG A 1 11 ? -19.693 12.727 -5.663 1.00 4.82 11 ARG A O 10
ATOM 14646 N N . ILE A 1 12 ? -17.809 13.952 -5.516 1.00 5.07 12 ILE A N 10
ATOM 14647 C CA . ILE A 1 12 ? -17.279 13.499 -6.798 1.00 4.86 12 ILE A CA 10
ATOM 14648 C C . ILE A 1 12 ? -17.200 11.977 -6.851 1.00 4.50 12 ILE A C 10
ATOM 14649 O O . ILE A 1 12 ? -16.593 11.346 -5.986 1.00 4.89 12 ILE A O 10
ATOM 14665 N N . ARG A 1 13 ? -17.819 11.393 -7.873 1.00 4.15 13 ARG A N 10
ATOM 14666 C CA . ARG A 1 13 ? -17.822 9.944 -8.039 1.00 4.11 13 ARG A CA 10
ATOM 14667 C C . ARG A 1 13 ? -16.432 9.431 -8.399 1.00 3.66 13 ARG A C 10
ATOM 14668 O O . ARG A 1 13 ? -16.021 9.483 -9.560 1.00 3.92 13 ARG A O 10
ATOM 14689 N N . ARG A 1 14 ? -15.711 8.939 -7.397 1.00 3.32 14 ARG A N 10
ATOM 14690 C CA . ARG A 1 14 ? -14.365 8.412 -7.605 1.00 3.13 14 ARG A CA 10
ATOM 14691 C C . ARG A 1 14 ? -13.862 7.689 -6.353 1.00 2.36 14 ARG A C 10
ATOM 14692 O O . ARG A 1 14 ? -12.926 8.146 -5.696 1.00 2.85 14 ARG A O 10
ATOM 14713 N N . PRO A 1 15 ? -14.482 6.544 -6.006 1.00 1.72 15 PRO A N 10
ATOM 14714 C CA . PRO A 1 15 ? -14.092 5.763 -4.832 1.00 1.77 15 PRO A CA 10
ATOM 14715 C C . PRO A 1 15 ? -12.819 4.957 -5.069 1.00 1.50 15 PRO A C 10
ATOM 14716 O O . PRO A 1 15 ? -12.730 4.187 -6.024 1.00 1.60 15 PRO A O 10
ATOM 14727 N N . PHE A 1 16 ? -11.836 5.142 -4.194 1.00 1.28 16 PHE A N 10
ATOM 14728 C CA . PHE A 1 16 ? -10.568 4.432 -4.308 1.00 1.02 16 PHE A CA 10
ATOM 14729 C C . PHE A 1 16 ? -10.567 3.172 -3.447 1.00 0.94 16 PHE A C 10
ATOM 14730 O O . PHE A 1 16 ? -11.106 3.165 -2.340 1.00 1.14 16 PHE A O 10
ATOM 14747 N N . SER A 1 17 ? -9.960 2.111 -3.965 1.00 0.74 17 SER A N 10
ATOM 14748 C CA . SER A 1 17 ? -9.882 0.843 -3.247 1.00 0.68 17 SER A CA 10
ATOM 14749 C C . SER A 1 17 ? -8.458 0.302 -3.264 1.00 0.58 17 SER A C 10
ATOM 14750 O O . SER A 1 17 ? -7.559 0.921 -3.835 1.00 0.56 17 SER A O 10
ATOM 14758 N N . VAL A 1 18 ? -8.255 -0.852 -2.636 1.00 0.58 18 VAL A N 10
ATOM 14759 C CA . VAL A 1 18 ? -6.934 -1.471 -2.588 1.00 0.53 18 VAL A CA 10
ATOM 14760 C C . VAL A 1 18 ? -6.426 -1.769 -3.998 1.00 0.49 18 VAL A C 10
ATOM 14761 O O . VAL A 1 18 ? -5.219 -1.826 -4.242 1.00 0.46 18 VAL A O 10
ATOM 14774 N N . ALA A 1 19 ? -7.359 -1.948 -4.926 1.00 0.54 19 ALA A N 10
ATOM 14775 C CA . ALA A 1 19 ? -7.013 -2.228 -6.313 1.00 0.56 19 ALA A CA 10
ATOM 14776 C C . ALA A 1 19 ? -6.333 -1.020 -6.945 1.00 0.50 19 ALA A C 10
ATOM 14777 O O . ALA A 1 19 ? -5.402 -1.159 -7.738 1.00 0.54 19 ALA A O 10
ATOM 14784 N N . GLU A 1 20 ? -6.811 0.166 -6.584 1.00 0.44 20 GLU A N 10
ATOM 14785 C CA . GLU A 1 20 ? -6.257 1.410 -7.105 1.00 0.40 20 GLU A CA 10
ATOM 14786 C C . GLU A 1 20 ? -4.964 1.775 -6.381 1.00 0.40 20 GLU A C 10
ATOM 14787 O O . GLU A 1 20 ? -3.999 2.227 -7.002 1.00 0.39 20 GLU A O 10
ATOM 14799 N N . VAL A 1 21 ? -4.947 1.576 -5.064 1.00 0.42 21 VAL A N 10
ATOM 14800 C CA . VAL A 1 21 ? -3.767 1.888 -4.270 1.00 0.45 21 VAL A CA 10
ATOM 14801 C C . VAL A 1 21 ? -2.579 1.049 -4.726 1.00 0.44 21 VAL A C 10
ATOM 14802 O O . VAL A 1 21 ? -1.430 1.431 -4.526 1.00 0.48 21 VAL A O 10
ATOM 14815 N N . GLU A 1 22 ? -2.867 -0.102 -5.333 1.00 0.42 22 GLU A N 10
ATOM 14816 C CA . GLU A 1 22 ? -1.818 -0.982 -5.837 1.00 0.45 22 GLU A CA 10
ATOM 14817 C C . GLU A 1 22 ? -0.893 -0.213 -6.774 1.00 0.42 22 GLU A C 10
ATOM 14818 O O . GLU A 1 22 ? 0.332 -0.267 -6.653 1.00 0.44 22 GLU A O 10
ATOM 14830 N N . ALA A 1 23 ? -1.495 0.501 -7.717 1.00 0.42 23 ALA A N 10
ATOM 14831 C CA . ALA A 1 23 ? -0.739 1.300 -8.670 1.00 0.43 23 ALA A CA 10
ATOM 14832 C C . ALA A 1 23 ? -0.118 2.506 -7.976 1.00 0.42 23 ALA A C 10
ATOM 14833 O O . ALA A 1 23 ? 1.003 2.908 -8.288 1.00 0.45 23 ALA A O 10
ATOM 14840 N N . LEU A 1 24 ? -0.860 3.075 -7.031 1.00 0.41 24 LEU A N 10
ATOM 14841 C CA . LEU A 1 24 ? -0.393 4.235 -6.279 1.00 0.43 24 LEU A CA 10
ATOM 14842 C C . LEU A 1 24 ? 0.898 3.919 -5.527 1.00 0.44 24 LEU A C 10
ATOM 14843 O O . LEU A 1 24 ? 1.832 4.725 -5.509 1.00 0.37 24 LEU A O 10
ATOM 14859 N N . VAL A 1 25 ? 0.950 2.742 -4.909 1.00 0.65 25 VAL A N 10
ATOM 14860 C CA . VAL A 1 25 ? 2.126 2.329 -4.155 1.00 0.72 25 VAL A CA 10
ATOM 14861 C C . VAL A 1 25 ? 3.265 1.951 -5.093 1.00 0.69 25 VAL A C 10
ATOM 14862 O O . VAL A 1 25 ? 4.437 2.052 -4.733 1.00 0.67 25 VAL A O 10
ATOM 14875 N N . GLN A 1 26 ? 2.911 1.515 -6.299 1.00 0.74 26 GLN A N 10
ATOM 14876 C CA . GLN A 1 26 ? 3.908 1.141 -7.293 1.00 0.80 26 GLN A CA 10
ATOM 14877 C C . GLN A 1 26 ? 4.572 2.391 -7.864 1.00 0.70 26 GLN A C 10
ATOM 14878 O O . GLN A 1 26 ? 5.672 2.330 -8.413 1.00 0.77 26 GLN A O 10
ATOM 14892 N N . ALA A 1 27 ? 3.885 3.522 -7.733 1.00 0.56 27 ALA A N 10
ATOM 14893 C CA . ALA A 1 27 ? 4.400 4.795 -8.223 1.00 0.51 27 ALA A CA 10
ATOM 14894 C C . ALA A 1 27 ? 5.270 5.488 -7.177 1.00 0.46 27 ALA A C 10
ATOM 14895 O O . ALA A 1 27 ? 6.287 6.098 -7.508 1.00 0.49 27 ALA A O 10
ATOM 14902 N N . VAL A 1 28 ? 4.863 5.393 -5.912 1.00 0.41 28 VAL A N 10
ATOM 14903 C CA . VAL A 1 28 ? 5.601 6.025 -4.819 1.00 0.37 28 VAL A CA 10
ATOM 14904 C C . VAL A 1 28 ? 6.770 5.165 -4.347 1.00 0.39 28 VAL A C 10
ATOM 14905 O O . VAL A 1 28 ? 7.675 5.655 -3.680 1.00 0.37 28 VAL A O 10
ATOM 14918 N N . GLU A 1 29 ? 6.743 3.881 -4.686 1.00 0.45 29 GLU A N 10
ATOM 14919 C CA . GLU A 1 29 ? 7.802 2.960 -4.282 1.00 0.49 29 GLU A CA 10
ATOM 14920 C C . GLU A 1 29 ? 9.187 3.515 -4.617 1.00 0.49 29 GLU A C 10
ATOM 14921 O O . GLU A 1 29 ? 10.185 3.121 -4.012 1.00 0.53 29 GLU A O 10
ATOM 14933 N N . LYS A 1 30 ? 9.241 4.426 -5.584 1.00 0.49 30 LYS A N 10
ATOM 14934 C CA . LYS A 1 30 ? 10.507 5.024 -6.002 1.00 0.55 30 LYS A CA 10
ATOM 14935 C C . LYS A 1 30 ? 10.759 6.378 -5.330 1.00 0.50 30 LYS A C 10
ATOM 14936 O O . LYS A 1 30 ? 11.848 6.626 -4.814 1.00 0.52 30 LYS A O 10
ATOM 14955 N N . LEU A 1 31 ? 9.753 7.250 -5.339 1.00 0.47 31 LEU A N 10
ATOM 14956 C CA . LEU A 1 31 ? 9.888 8.580 -4.747 1.00 0.48 31 LEU A CA 10
ATOM 14957 C C . LEU A 1 31 ? 9.051 8.717 -3.479 1.00 0.39 31 LEU A C 10
ATOM 14958 O O . LEU A 1 31 ? 8.539 9.795 -3.173 1.00 0.46 31 LEU A O 10
ATOM 14974 N N . GLY A 1 32 ? 8.928 7.625 -2.739 1.00 0.31 32 GLY A N 10
ATOM 14975 C CA . GLY A 1 32 ? 8.149 7.639 -1.515 1.00 0.33 32 GLY A CA 10
ATOM 14976 C C . GLY A 1 32 ? 8.872 8.314 -0.367 1.00 0.29 32 GLY A C 10
ATOM 14977 O O . GLY A 1 32 ? 9.961 8.859 -0.544 1.00 0.29 32 GLY A O 10
ATOM 14981 N N . THR A 1 33 ? 8.259 8.276 0.812 1.00 0.34 33 THR A N 10
ATOM 14982 C CA . THR A 1 33 ? 8.845 8.886 2.002 1.00 0.39 33 THR A CA 10
ATOM 14983 C C . THR A 1 33 ? 8.283 8.254 3.272 1.00 0.45 33 THR A C 10
ATOM 14984 O O . THR A 1 33 ? 8.993 8.104 4.268 1.00 0.54 33 THR A O 10
ATOM 14995 N N . GLY A 1 34 ? 7.008 7.883 3.230 1.00 0.45 34 GLY A N 10
ATOM 14996 C CA . GLY A 1 34 ? 6.377 7.270 4.383 1.00 0.56 34 GLY A CA 10
ATOM 14997 C C . GLY A 1 34 ? 4.946 6.844 4.111 1.00 0.54 34 GLY A C 10
ATOM 14998 O O . GLY A 1 34 ? 4.143 6.733 5.037 1.00 0.65 34 GLY A O 10
ATOM 15002 N N . ARG A 1 35 ? 4.632 6.604 2.836 1.00 0.44 35 ARG A N 10
ATOM 15003 C CA . ARG A 1 35 ? 3.293 6.181 2.425 1.00 0.45 35 ARG A CA 10
ATOM 15004 C C . ARG A 1 35 ? 2.213 7.005 3.118 1.00 0.52 35 ARG A C 10
ATOM 15005 O O . ARG A 1 35 ? 1.107 6.522 3.352 1.00 0.57 35 ARG A O 10
ATOM 15026 N N . TRP A 1 36 ? 2.538 8.254 3.437 1.00 0.56 36 TRP A N 10
ATOM 15027 C CA . TRP A 1 36 ? 1.588 9.143 4.093 1.00 0.69 36 TRP A CA 10
ATOM 15028 C C . TRP A 1 36 ? 0.382 9.382 3.194 1.00 0.68 36 TRP A C 10
ATOM 15029 O O . TRP A 1 36 ? -0.768 9.269 3.625 1.00 0.74 36 TRP A O 10
ATOM 15050 N N . ARG A 1 37 ? 0.655 9.700 1.934 1.00 0.66 37 ARG A N 10
ATOM 15051 C CA . ARG A 1 37 ? -0.401 9.957 0.965 1.00 0.72 37 ARG A CA 10
ATOM 15052 C C . ARG A 1 37 ? -1.214 8.692 0.716 1.00 0.59 37 ARG A C 10
ATOM 15053 O O . ARG A 1 37 ? -2.433 8.744 0.540 1.00 0.64 37 ARG A O 10
ATOM 15074 N N . ASP A 1 38 ? -0.526 7.555 0.711 1.00 0.48 38 ASP A N 10
ATOM 15075 C CA . ASP A 1 38 ? -1.174 6.271 0.489 1.00 0.48 38 ASP A CA 10
ATOM 15076 C C . ASP A 1 38 ? -2.161 5.962 1.606 1.00 0.54 38 ASP A C 10
ATOM 15077 O O . ASP A 1 38 ? -3.358 5.863 1.371 1.00 0.59 38 ASP A O 10
ATOM 15086 N N . VAL A 1 39 ? -1.649 5.819 2.825 1.00 0.64 39 VAL A N 10
ATOM 15087 C CA . VAL A 1 39 ? -2.490 5.519 3.980 1.00 0.83 39 VAL A CA 10
ATOM 15088 C C . VAL A 1 39 ? -3.681 6.469 4.068 1.00 0.85 39 VAL A C 10
ATOM 15089 O O . VAL A 1 39 ? -4.748 6.096 4.559 1.00 0.96 39 VAL A O 10
ATOM 15102 N N . LYS A 1 40 ? -3.498 7.694 3.588 1.00 0.86 40 LYS A N 10
ATOM 15103 C CA . LYS A 1 40 ? -4.562 8.688 3.621 1.00 1.02 40 LYS A CA 10
ATOM 15104 C C . LYS A 1 40 ? -5.708 8.323 2.677 1.00 0.90 40 LYS A C 10
ATOM 15105 O O . LYS A 1 40 ? -6.864 8.254 3.094 1.00 0.89 40 LYS A O 10
ATOM 15124 N N . LEU A 1 41 ? -5.385 8.091 1.406 1.00 0.84 41 LEU A N 10
ATOM 15125 C CA . LEU A 1 41 ? -6.402 7.760 0.409 1.00 0.82 41 LEU A CA 10
ATOM 15126 C C . LEU A 1 41 ? -6.253 6.334 -0.113 1.00 0.75 41 LEU A C 10
ATOM 15127 O O . LEU A 1 41 ? -6.667 6.036 -1.235 1.00 0.82 41 LEU A O 10
ATOM 15143 N N . CYS A 1 42 ? -5.667 5.456 0.694 1.00 0.70 42 CYS A N 10
ATOM 15144 C CA . CYS A 1 42 ? -5.474 4.068 0.289 1.00 0.72 42 CYS A CA 10
ATOM 15145 C C . CYS A 1 42 ? -6.787 3.481 -0.199 1.00 0.80 42 CYS A C 10
ATOM 15146 O O . CYS A 1 42 ? -6.846 2.833 -1.244 1.00 0.90 42 CYS A O 10
ATOM 15154 N N . ALA A 1 43 ? -7.839 3.731 0.573 1.00 0.80 43 ALA A N 10
ATOM 15155 C CA . ALA A 1 43 ? -9.179 3.247 0.247 1.00 0.88 43 ALA A CA 10
ATOM 15156 C C . ALA A 1 43 ? -10.180 3.642 1.326 1.00 0.91 43 ALA A C 10
ATOM 15157 O O . ALA A 1 43 ? -11.197 2.971 1.510 1.00 1.00 43 ALA A O 10
ATOM 15164 N N . PHE A 1 44 ? -9.886 4.728 2.041 1.00 0.88 44 PHE A N 10
ATOM 15165 C CA . PHE A 1 44 ? -10.744 5.201 3.116 1.00 0.96 44 PHE A CA 10
ATOM 15166 C C . PHE A 1 44 ? -10.697 4.181 4.235 1.00 0.98 44 PHE A C 10
ATOM 15167 O O . PHE A 1 44 ? -11.475 4.226 5.189 1.00 1.08 44 PHE A O 10
ATOM 15184 N N . GLU A 1 45 ? -9.750 3.258 4.100 1.00 0.92 45 GLU A N 10
ATOM 15185 C CA . GLU A 1 45 ? -9.569 2.197 5.069 1.00 0.99 45 GLU A CA 10
ATOM 15186 C C . GLU A 1 45 ? -8.680 2.645 6.223 1.00 0.97 45 GLU A C 10
ATOM 15187 O O . GLU A 1 45 ? -9.011 2.436 7.391 1.00 1.07 45 GLU A O 10
ATOM 15199 N N . ASP A 1 46 ? -7.549 3.262 5.891 1.00 0.88 46 ASP A N 10
ATOM 15200 C CA . ASP A 1 46 ? -6.614 3.734 6.905 1.00 0.88 46 ASP A CA 10
ATOM 15201 C C . ASP A 1 46 ? -6.538 5.256 6.915 1.00 0.92 46 ASP A C 10
ATOM 15202 O O . ASP A 1 46 ? -5.535 5.836 7.327 1.00 1.04 46 ASP A O 10
ATOM 15211 N N . ALA A 1 47 ? -7.610 5.899 6.461 1.00 0.92 47 ALA A N 10
ATOM 15212 C CA . ALA A 1 47 ? -7.668 7.354 6.419 1.00 1.08 47 ALA A CA 10
ATOM 15213 C C . ALA A 1 47 ? -7.665 7.949 7.825 1.00 1.29 47 ALA A C 10
ATOM 15214 O O . ALA A 1 47 ? -7.608 9.168 7.995 1.00 1.56 47 ALA A O 10
ATOM 15221 N N . ASP A 1 48 ? -7.729 7.082 8.832 1.00 1.28 48 ASP A N 10
ATOM 15222 C CA . ASP A 1 48 ? -7.734 7.522 10.224 1.00 1.56 48 ASP A CA 10
ATOM 15223 C C . ASP A 1 48 ? -6.410 7.191 10.905 1.00 1.69 48 ASP A C 10
ATOM 15224 O O . ASP A 1 48 ? -6.157 7.626 12.029 1.00 2.01 48 ASP A O 10
ATOM 15233 N N . HIS A 1 49 ? -5.573 6.420 10.213 1.00 1.50 49 HIS A N 10
ATOM 15234 C CA . HIS A 1 49 ? -4.267 6.022 10.738 1.00 1.64 49 HIS A CA 10
ATOM 15235 C C . HIS A 1 49 ? -4.418 5.178 12.002 1.00 0.88 49 HIS A C 10
ATOM 15236 O O . HIS A 1 49 ? -4.818 5.678 13.053 1.00 1.32 49 HIS A O 10
ATOM 15251 N N . ARG A 1 50 ? -4.088 3.895 11.890 1.00 0.70 50 ARG A N 10
ATOM 15252 C CA . ARG A 1 50 ? -4.188 2.979 13.022 1.00 1.26 50 ARG A CA 10
ATOM 15253 C C . ARG A 1 50 ? -2.846 2.833 13.735 1.00 0.98 50 ARG A C 10
ATOM 15254 O O . ARG A 1 50 ? -2.680 3.297 14.864 1.00 0.90 50 ARG A O 10
ATOM 15275 N N . THR A 1 51 ? -1.892 2.189 13.070 1.00 0.87 51 THR A N 10
ATOM 15276 C CA . THR A 1 51 ? -0.568 1.975 13.643 1.00 0.69 51 THR A CA 10
ATOM 15277 C C . THR A 1 51 ? 0.495 1.928 12.547 1.00 0.61 51 THR A C 10
ATOM 15278 O O . THR A 1 51 ? 0.193 1.616 11.396 1.00 0.59 51 THR A O 10
ATOM 15289 N N . TYR A 1 52 ? 1.737 2.249 12.904 1.00 0.58 52 TYR A N 10
ATOM 15290 C CA . TYR A 1 52 ? 2.832 2.247 11.938 1.00 0.55 52 TYR A CA 10
ATOM 15291 C C . TYR A 1 52 ? 3.065 0.854 11.345 1.00 0.47 52 TYR A C 10
ATOM 15292 O O . TYR A 1 52 ? 3.200 0.712 10.128 1.00 0.45 52 TYR A O 10
ATOM 15310 N N . VAL A 1 53 ? 3.103 -0.170 12.193 1.00 0.44 53 VAL A N 10
ATOM 15311 C CA . VAL A 1 53 ? 3.310 -1.533 11.715 1.00 0.41 53 VAL A CA 10
ATOM 15312 C C . VAL A 1 53 ? 2.042 -2.078 11.070 1.00 0.41 53 VAL A C 10
ATOM 15313 O O . VAL A 1 53 ? 2.102 -2.730 10.029 1.00 0.40 53 VAL A O 10
ATOM 15326 N N . ASP A 1 54 ? 0.895 -1.811 11.693 1.00 0.45 54 ASP A N 10
ATOM 15327 C CA . ASP A 1 54 ? -0.383 -2.272 11.156 1.00 0.50 54 ASP A CA 10
ATOM 15328 C C . ASP A 1 54 ? -0.555 -1.773 9.728 1.00 0.49 54 ASP A C 10
ATOM 15329 O O . ASP A 1 54 ? -0.913 -2.535 8.826 1.00 0.51 54 ASP A O 10
ATOM 15338 N N . LEU A 1 55 ? -0.295 -0.486 9.529 1.00 0.49 55 LEU A N 10
ATOM 15339 C CA . LEU A 1 55 ? -0.391 0.116 8.210 1.00 0.52 55 LEU A CA 10
ATOM 15340 C C . LEU A 1 55 ? 0.620 -0.539 7.281 1.00 0.46 55 LEU A C 10
ATOM 15341 O O . LEU A 1 55 ? 0.359 -0.737 6.093 1.00 0.48 55 LEU A O 10
ATOM 15357 N N . LYS A 1 56 ? 1.781 -0.872 7.839 1.00 0.45 56 LYS A N 10
ATOM 15358 C CA . LYS A 1 56 ? 2.836 -1.521 7.079 1.00 0.48 56 LYS A CA 10
ATOM 15359 C C . LYS A 1 56 ? 2.425 -2.944 6.719 1.00 0.44 56 LYS A C 10
ATOM 15360 O O . LYS A 1 56 ? 2.915 -3.515 5.746 1.00 0.47 56 LYS A O 10
ATOM 15379 N N . ASP A 1 57 ? 1.520 -3.508 7.515 1.00 0.42 57 ASP A N 10
ATOM 15380 C CA . ASP A 1 57 ? 1.030 -4.858 7.280 1.00 0.44 57 ASP A CA 10
ATOM 15381 C C . ASP A 1 57 ? 0.103 -4.882 6.073 1.00 0.43 57 ASP A C 10
ATOM 15382 O O . ASP A 1 57 ? 0.182 -5.781 5.236 1.00 0.46 57 ASP A O 10
ATOM 15391 N N . LYS A 1 58 ? -0.779 -3.890 5.986 1.00 0.43 58 LYS A N 10
ATOM 15392 C CA . LYS A 1 58 ? -1.709 -3.796 4.868 1.00 0.46 58 LYS A CA 10
ATOM 15393 C C . LYS A 1 58 ? -0.957 -3.438 3.590 1.00 0.45 58 LYS A C 10
ATOM 15394 O O . LYS A 1 58 ? -1.368 -3.803 2.489 1.00 0.48 58 LYS A O 10
ATOM 15413 N N . TRP A 1 59 ? 0.151 -2.725 3.755 1.00 0.42 59 TRP A N 10
ATOM 15414 C CA . TRP A 1 59 ? 0.985 -2.309 2.635 1.00 0.42 59 TRP A CA 10
ATOM 15415 C C . TRP A 1 59 ? 1.743 -3.509 2.068 1.00 0.39 59 TRP A C 10
ATOM 15416 O O . TRP A 1 59 ? 1.737 -3.754 0.858 1.00 0.43 59 TRP A O 10
ATOM 15437 N N . LYS A 1 60 ? 2.379 -4.259 2.960 1.00 0.36 60 LYS A N 10
ATOM 15438 C CA . LYS A 1 60 ? 3.142 -5.438 2.571 1.00 0.35 60 LYS A CA 10
ATOM 15439 C C . LYS A 1 60 ? 2.224 -6.544 2.069 1.00 0.36 60 LYS A C 10
ATOM 15440 O O . LYS A 1 60 ? 2.596 -7.316 1.190 1.00 0.38 60 LYS A O 10
ATOM 15459 N N . THR A 1 61 ? 1.019 -6.613 2.630 1.00 0.36 61 THR A N 10
ATOM 15460 C CA . THR A 1 61 ? 0.050 -7.627 2.232 1.00 0.40 61 THR A CA 10
ATOM 15461 C C . THR A 1 61 ? -0.555 -7.262 0.888 1.00 0.46 61 THR A C 10
ATOM 15462 O O . THR A 1 61 ? -1.013 -8.121 0.135 1.00 0.53 61 THR A O 10
ATOM 15473 N N . LEU A 1 62 ? -0.540 -5.969 0.596 1.00 0.45 62 LEU A N 10
ATOM 15474 C CA . LEU A 1 62 ? -1.071 -5.453 -0.653 1.00 0.53 62 LEU A CA 10
ATOM 15475 C C . LEU A 1 62 ? -0.130 -5.791 -1.806 1.00 0.53 62 LEU A C 10
ATOM 15476 O O . LEU A 1 62 ? -0.571 -6.075 -2.919 1.00 0.63 62 LEU A O 10
ATOM 15492 N N . VAL A 1 63 ? 1.172 -5.754 -1.526 1.00 0.45 63 VAL A N 10
ATOM 15493 C CA . VAL A 1 63 ? 2.180 -6.063 -2.535 1.00 0.46 63 VAL A CA 10
ATOM 15494 C C . VAL A 1 63 ? 2.513 -7.554 -2.546 1.00 0.48 63 VAL A C 10
ATOM 15495 O O . VAL A 1 63 ? 2.964 -8.091 -3.558 1.00 0.56 63 VAL A O 10
ATOM 15508 N N . HIS A 1 64 ? 2.287 -8.216 -1.414 1.00 0.45 64 HIS A N 10
ATOM 15509 C CA . HIS A 1 64 ? 2.562 -9.644 -1.290 1.00 0.50 64 HIS A CA 10
ATOM 15510 C C . HIS A 1 64 ? 1.486 -10.463 -1.995 1.00 0.56 64 HIS A C 10
ATOM 15511 O O . HIS A 1 64 ? 1.783 -11.436 -2.687 1.00 0.60 64 HIS A O 10
ATOM 15526 N N . THR A 1 65 ? 0.237 -10.055 -1.809 1.00 0.59 65 THR A N 10
ATOM 15527 C CA . THR A 1 65 ? -0.896 -10.737 -2.422 1.00 0.68 65 THR A CA 10
ATOM 15528 C C . THR A 1 65 ? -0.971 -10.431 -3.916 1.00 0.66 65 THR A C 10
ATOM 15529 O O . THR A 1 65 ? -1.638 -11.137 -4.672 1.00 0.71 65 THR A O 10
ATOM 15540 N N . ALA A 1 66 ? -0.275 -9.375 -4.330 1.00 0.61 66 ALA A N 10
ATOM 15541 C CA . ALA A 1 66 ? -0.261 -8.965 -5.731 1.00 0.62 66 ALA A CA 10
ATOM 15542 C C . ALA A 1 66 ? 0.070 -10.134 -6.650 1.00 0.64 66 ALA A C 10
ATOM 15543 O O . ALA A 1 66 ? -0.800 -10.639 -7.361 1.00 0.63 66 ALA A O 10
ATOM 15550 N N . LYS A 1 67 ? 1.327 -10.564 -6.631 1.00 0.70 67 LYS A N 10
ATOM 15551 C CA . LYS A 1 67 ? 1.761 -11.676 -7.469 1.00 0.76 67 LYS A CA 10
ATOM 15552 C C . LYS A 1 67 ? 3.110 -12.223 -7.010 1.00 0.87 67 LYS A C 10
ATOM 15553 O O . LYS A 1 67 ? 3.885 -12.741 -7.815 1.00 0.98 67 LYS A O 10
ATOM 15572 N N . ILE A 1 68 ? 3.381 -12.114 -5.714 1.00 0.88 68 ILE A N 10
ATOM 15573 C CA . ILE A 1 68 ? 4.634 -12.603 -5.157 1.00 1.02 68 ILE A CA 10
ATOM 15574 C C . ILE A 1 68 ? 4.686 -14.127 -5.197 1.00 1.10 68 ILE A C 10
ATOM 15575 O O . ILE A 1 68 ? 5.764 -14.722 -5.245 1.00 1.25 68 ILE A O 10
ATOM 15591 N N . SER A 1 69 ? 3.512 -14.752 -5.193 1.00 1.06 69 SER A N 10
ATOM 15592 C CA . SER A 1 69 ? 3.411 -16.209 -5.230 1.00 1.22 69 SER A CA 10
ATOM 15593 C C . SER A 1 69 ? 4.288 -16.851 -4.154 1.00 1.28 69 SER A C 10
ATOM 15594 O O . SER A 1 69 ? 5.342 -17.412 -4.456 1.00 1.38 69 SER A O 10
ATOM 15602 N N . PRO A 1 70 ? 3.865 -16.767 -2.880 1.00 1.28 70 PRO A N 10
ATOM 15603 C CA . PRO A 1 70 ? 4.614 -17.343 -1.761 1.00 1.37 70 PRO A CA 10
ATOM 15604 C C . PRO A 1 70 ? 4.426 -18.852 -1.647 1.00 1.52 70 PRO A C 10
ATOM 15605 O O . PRO A 1 70 ? 5.092 -19.512 -0.849 1.00 1.58 70 PRO A O 10
ATOM 15616 N N . GLN A 1 71 ? 3.515 -19.393 -2.452 1.00 1.70 71 GLN A N 10
ATOM 15617 C CA . GLN A 1 71 ? 3.239 -20.825 -2.439 1.00 1.92 71 GLN A CA 10
ATOM 15618 C C . GLN A 1 71 ? 4.373 -21.604 -3.098 1.00 2.30 71 GLN A C 10
ATOM 15619 O O . GLN A 1 71 ? 4.850 -22.601 -2.554 1.00 2.73 71 GLN A O 10
ATOM 15633 N N . GLN A 1 72 ? 4.800 -21.138 -4.269 1.00 2.34 72 GLN A N 10
ATOM 15634 C CA . GLN A 1 72 ? 5.878 -21.789 -5.008 1.00 2.83 72 GLN A CA 10
ATOM 15635 C C . GLN A 1 72 ? 5.557 -23.261 -5.251 1.00 2.74 72 GLN A C 10
ATOM 15636 O O . GLN A 1 72 ? 6.450 -24.108 -5.257 1.00 3.23 72 GLN A O 10
ATOM 15650 N N . ARG A 1 73 ? 4.274 -23.552 -5.454 1.00 2.44 73 ARG A N 10
ATOM 15651 C CA . ARG A 1 73 ? 3.821 -24.919 -5.704 1.00 2.80 73 ARG A CA 10
ATOM 15652 C C . ARG A 1 73 ? 4.108 -25.818 -4.505 1.00 3.10 73 ARG A C 10
ATOM 15653 O O . ARG A 1 73 ? 4.414 -27.001 -4.665 1.00 3.65 73 ARG A O 10
ATOM 15674 N N . ARG A 1 74 ? 3.997 -25.248 -3.306 1.00 3.30 74 ARG A N 10
ATOM 15675 C CA . ARG A 1 74 ? 4.238 -25.986 -2.068 1.00 3.96 74 ARG A CA 10
ATOM 15676 C C . ARG A 1 74 ? 5.683 -26.467 -1.984 1.00 3.74 74 ARG A C 10
ATOM 15677 O O . ARG A 1 74 ? 6.101 -27.350 -2.734 1.00 4.30 74 ARG A O 10
ATOM 15698 N N . GLY A 1 75 ? 6.441 -25.882 -1.063 1.00 3.39 75 GLY A N 10
ATOM 15699 C CA . GLY A 1 75 ? 7.832 -26.261 -0.893 1.00 3.56 75 GLY A CA 10
ATOM 15700 C C . GLY A 1 75 ? 8.721 -25.075 -0.572 1.00 3.35 75 GLY A C 10
ATOM 15701 O O . GLY A 1 75 ? 9.651 -24.768 -1.317 1.00 3.71 75 GLY A O 10
ATOM 15705 N N . GLU A 1 76 ? 8.433 -24.407 0.541 1.00 3.11 76 GLU A N 10
ATOM 15706 C CA . GLU A 1 76 ? 9.211 -23.247 0.959 1.00 3.02 76 GLU A CA 10
ATOM 15707 C C . GLU A 1 76 ? 9.210 -23.103 2.482 1.00 2.39 76 GLU A C 10
ATOM 15708 O O . GLU A 1 76 ? 8.295 -23.582 3.153 1.00 2.73 76 GLU A O 10
ATOM 15720 N N . PRO A 1 77 ? 10.238 -22.444 3.048 1.00 1.80 77 PRO A N 10
ATOM 15721 C CA . PRO A 1 77 ? 10.339 -22.242 4.497 1.00 1.56 77 PRO A CA 10
ATOM 15722 C C . PRO A 1 77 ? 9.324 -21.227 5.015 1.00 1.36 77 PRO A C 10
ATOM 15723 O O . PRO A 1 77 ? 8.232 -21.594 5.450 1.00 1.70 77 PRO A O 10
ATOM 15734 N N . VAL A 1 78 ? 9.694 -19.951 4.965 1.00 1.09 78 VAL A N 10
ATOM 15735 C CA . VAL A 1 78 ? 8.817 -18.880 5.427 1.00 0.93 78 VAL A CA 10
ATOM 15736 C C . VAL A 1 78 ? 8.831 -17.701 4.455 1.00 0.74 78 VAL A C 10
ATOM 15737 O O . VAL A 1 78 ? 9.814 -17.490 3.743 1.00 0.70 78 VAL A O 10
ATOM 15750 N N . PRO A 1 79 ? 7.739 -16.913 4.412 1.00 0.69 79 PRO A N 10
ATOM 15751 C CA . PRO A 1 79 ? 7.639 -15.752 3.518 1.00 0.56 79 PRO A CA 10
ATOM 15752 C C . PRO A 1 79 ? 8.531 -14.596 3.962 1.00 0.53 79 PRO A C 10
ATOM 15753 O O . PRO A 1 79 ? 8.121 -13.752 4.758 1.00 0.59 79 PRO A O 10
ATOM 15764 N N . GLN A 1 80 ? 9.764 -14.588 3.468 1.00 0.50 80 GLN A N 10
ATOM 15765 C CA . GLN A 1 80 ? 10.719 -13.534 3.795 1.00 0.52 80 GLN A CA 10
ATOM 15766 C C . GLN A 1 80 ? 10.762 -12.478 2.694 1.00 0.45 80 GLN A C 10
ATOM 15767 O O . GLN A 1 80 ? 11.116 -11.325 2.936 1.00 0.47 80 GLN A O 10
ATOM 15781 N N . GLU A 1 81 ? 10.403 -12.895 1.485 1.00 0.40 81 GLU A N 10
ATOM 15782 C CA . GLU A 1 81 ? 10.407 -12.015 0.318 1.00 0.40 81 GLU A CA 10
ATOM 15783 C C . GLU A 1 81 ? 9.725 -10.678 0.597 1.00 0.36 81 GLU A C 10
ATOM 15784 O O . GLU A 1 81 ? 10.339 -9.622 0.450 1.00 0.40 81 GLU A O 10
ATOM 15796 N N . LEU A 1 82 ? 8.457 -10.724 0.998 1.00 0.34 82 LEU A N 10
ATOM 15797 C CA . LEU A 1 82 ? 7.703 -9.499 1.274 1.00 0.34 82 LEU A CA 10
ATOM 15798 C C . LEU A 1 82 ? 8.395 -8.638 2.330 1.00 0.34 82 LEU A C 10
ATOM 15799 O O . LEU A 1 82 ? 8.581 -7.441 2.131 1.00 0.45 82 LEU A O 10
ATOM 15815 N N . LEU A 1 83 ? 8.786 -9.250 3.440 1.00 0.32 83 LEU A N 10
ATOM 15816 C CA . LEU A 1 83 ? 9.449 -8.522 4.519 1.00 0.36 83 LEU A CA 10
ATOM 15817 C C . LEU A 1 83 ? 10.720 -7.833 4.030 1.00 0.32 83 LEU A C 10
ATOM 15818 O O . LEU A 1 83 ? 11.080 -6.759 4.515 1.00 0.32 83 LEU A O 10
ATOM 15834 N N . ASN A 1 84 ? 11.388 -8.450 3.064 1.00 0.34 84 ASN A N 10
ATOM 15835 C CA . ASN A 1 84 ? 12.627 -7.903 2.522 1.00 0.35 84 ASN A CA 10
ATOM 15836 C C . ASN A 1 84 ? 12.365 -6.729 1.581 1.00 0.32 84 ASN A C 10
ATOM 15837 O O . ASN A 1 84 ? 12.933 -5.651 1.753 1.00 0.33 84 ASN A O 10
ATOM 15848 N N . ARG A 1 85 ? 11.500 -6.939 0.595 1.00 0.35 85 ARG A N 10
ATOM 15849 C CA . ARG A 1 85 ? 11.188 -5.900 -0.385 1.00 0.39 85 ARG A CA 10
ATOM 15850 C C . ARG A 1 85 ? 10.406 -4.745 0.239 1.00 0.37 85 ARG A C 10
ATOM 15851 O O . ARG A 1 85 ? 10.392 -3.638 -0.299 1.00 0.41 85 ARG A O 10
ATOM 15872 N N . VAL A 1 86 ? 9.758 -5.005 1.369 1.00 0.35 86 VAL A N 10
ATOM 15873 C CA . VAL A 1 86 ? 8.973 -3.978 2.047 1.00 0.37 86 VAL A CA 10
ATOM 15874 C C . VAL A 1 86 ? 9.842 -3.116 2.957 1.00 0.32 86 VAL A C 10
ATOM 15875 O O . VAL A 1 86 ? 9.930 -1.902 2.770 1.00 0.31 86 VAL A O 10
ATOM 15888 N N . LEU A 1 87 ? 10.480 -3.741 3.944 1.00 0.31 87 LEU A N 10
ATOM 15889 C CA . LEU A 1 87 ? 11.337 -3.011 4.874 1.00 0.31 87 LEU A CA 10
ATOM 15890 C C . LEU A 1 87 ? 12.443 -2.272 4.127 1.00 0.26 87 LEU A C 10
ATOM 15891 O O . LEU A 1 87 ? 12.953 -1.257 4.601 1.00 0.26 87 LEU A O 10
ATOM 15907 N N . ASN A 1 88 ? 12.807 -2.786 2.956 1.00 0.26 88 ASN A N 10
ATOM 15908 C CA . ASN A 1 88 ? 13.845 -2.167 2.141 1.00 0.25 88 ASN A CA 10
ATOM 15909 C C . ASN A 1 88 ? 13.326 -0.882 1.508 1.00 0.23 88 ASN A C 10
ATOM 15910 O O . ASN A 1 88 ? 13.970 0.163 1.579 1.00 0.22 88 ASN A O 10
ATOM 15921 N N . ALA A 1 89 ? 12.155 -0.977 0.887 1.00 0.24 89 ALA A N 10
ATOM 15922 C CA . ALA A 1 89 ? 11.532 0.171 0.239 1.00 0.25 89 ALA A CA 10
ATOM 15923 C C . ALA A 1 89 ? 11.316 1.313 1.227 1.00 0.22 89 ALA A C 10
ATOM 15924 O O . ALA A 1 89 ? 11.630 2.468 0.934 1.00 0.23 89 ALA A O 10
ATOM 15931 N N . HIS A 1 90 ? 10.776 0.986 2.398 1.00 0.26 90 HIS A N 10
ATOM 15932 C CA . HIS A 1 90 ? 10.525 1.991 3.426 1.00 0.28 90 HIS A CA 10
ATOM 15933 C C . HIS A 1 90 ? 11.832 2.655 3.849 1.00 0.27 90 HIS A C 10
ATOM 15934 O O . HIS A 1 90 ? 11.974 3.882 3.789 1.00 0.27 90 HIS A O 10
ATOM 15949 N N . GLY A 1 91 ? 12.788 1.831 4.271 1.00 0.29 91 GLY A N 10
ATOM 15950 C CA . GLY A 1 91 ? 14.077 2.345 4.687 1.00 0.33 91 GLY A CA 10
ATOM 15951 C C . GLY A 1 91 ? 14.776 3.084 3.566 1.00 0.30 91 GLY A C 10
ATOM 15952 O O . GLY A 1 91 ? 15.610 3.952 3.809 1.00 0.34 91 GLY A O 10
ATOM 15956 N N . TYR A 1 92 ? 14.426 2.737 2.332 1.00 0.26 92 TYR A N 10
ATOM 15957 C CA . TYR A 1 92 ? 15.012 3.371 1.156 1.00 0.26 92 TYR A CA 10
ATOM 15958 C C . TYR A 1 92 ? 14.598 4.833 1.072 1.00 0.21 92 TYR A C 10
ATOM 15959 O O . TYR A 1 92 ? 15.447 5.701 0.916 1.00 0.25 92 TYR A O 10
ATOM 15977 N N . TRP A 1 93 ? 13.298 5.103 1.172 1.00 0.17 93 TRP A N 10
ATOM 15978 C CA . TRP A 1 93 ? 12.811 6.482 1.122 1.00 0.18 93 TRP A CA 10
ATOM 15979 C C . TRP A 1 93 ? 13.452 7.301 2.236 1.00 0.23 93 TRP A C 10
ATOM 15980 O O . TRP A 1 93 ? 14.041 8.358 1.995 1.00 0.28 93 TRP A O 10
ATOM 16001 N N . THR A 1 94 ? 13.316 6.805 3.464 1.00 0.26 94 THR A N 10
ATOM 16002 C CA . THR A 1 94 ? 13.885 7.481 4.625 1.00 0.35 94 THR A CA 10
ATOM 16003 C C . THR A 1 94 ? 15.377 7.722 4.431 1.00 0.37 94 THR A C 10
ATOM 16004 O O . THR A 1 94 ? 15.902 8.769 4.814 1.00 0.45 94 THR A O 10
ATOM 16015 N N . GLN A 1 95 ? 16.053 6.746 3.836 1.00 0.41 95 GLN A N 10
ATOM 16016 C CA . GLN A 1 95 ? 17.481 6.852 3.574 1.00 0.52 95 GLN A CA 10
ATOM 16017 C C . GLN A 1 95 ? 17.723 7.534 2.237 1.00 0.54 95 GLN A C 10
ATOM 16018 O O . GLN A 1 95 ? 18.859 7.846 1.881 1.00 0.73 95 GLN A O 10
ATOM 16032 N N . GLN A 1 96 ? 16.642 7.761 1.501 1.00 0.74 96 GLN A N 10
ATOM 16033 C CA . GLN A 1 96 ? 16.729 8.411 0.205 1.00 0.88 96 GLN A CA 10
ATOM 16034 C C . GLN A 1 96 ? 16.922 9.910 0.391 1.00 0.74 96 GLN A C 10
ATOM 16035 O O . GLN A 1 96 ? 17.554 10.575 -0.430 1.00 0.75 96 GLN A O 10
ATOM 16049 N N . GLN A 1 97 ? 16.358 10.431 1.482 1.00 0.71 97 GLN A N 10
ATOM 16050 C CA . GLN A 1 97 ? 16.457 11.851 1.806 1.00 0.81 97 GLN A CA 10
ATOM 16051 C C . GLN A 1 97 ? 15.743 12.697 0.755 1.00 1.04 97 GLN A C 10
ATOM 16052 O O . GLN A 1 97 ? 16.261 13.718 0.303 1.00 1.20 97 GLN A O 10
ATOM 16066 N N . MET A 1 98 ? 14.545 12.260 0.375 1.00 1.12 98 MET A N 10
ATOM 16067 C CA . MET A 1 98 ? 13.748 12.967 -0.622 1.00 1.40 98 MET A CA 10
ATOM 16068 C C . MET A 1 98 ? 14.535 13.146 -1.913 1.00 1.52 98 MET A C 10
ATOM 16069 O O . MET A 1 98 ? 14.954 14.256 -2.244 1.00 1.77 98 MET A O 10
ATOM 16083 N N . GLN A 1 99 ? 14.733 12.039 -2.631 1.00 1.60 99 GLN A N 10
ATOM 16084 C CA . GLN A 1 99 ? 15.474 12.035 -3.893 1.00 1.85 99 GLN A CA 10
ATOM 16085 C C . GLN A 1 99 ? 16.972 12.211 -3.654 1.00 1.32 99 GLN A C 10
ATOM 16086 O O . GLN A 1 99 ? 17.764 11.328 -3.978 1.00 1.70 99 GLN A O 10
ATOM 16100 N N . GLN A 1 100 ? 17.350 13.350 -3.076 1.00 1.49 100 GLN A N 10
ATOM 16101 C CA . GLN A 1 100 ? 18.752 13.652 -2.798 1.00 2.30 100 GLN A CA 10
ATOM 16102 C C . GLN A 1 100 ? 19.579 13.675 -4.083 1.00 2.29 100 GLN A C 10
ATOM 16103 O O . GLN A 1 100 ? 19.775 14.732 -4.683 1.00 2.79 100 GLN A O 10
ATOM 16117 N N . LEU A 1 101 ? 20.061 12.506 -4.501 1.00 2.43 101 LEU A N 10
ATOM 16118 C CA . LEU A 1 101 ? 20.868 12.399 -5.714 1.00 3.14 101 LEU A CA 10
ATOM 16119 C C . LEU A 1 101 ? 20.531 11.125 -6.484 1.00 3.46 101 LEU A C 10
ATOM 16120 O O . LEU A 1 101 ? 21.316 10.662 -7.313 1.00 4.15 101 LEU A O 10
ATOM 16136 N N . GLN A 1 102 ? 19.357 10.566 -6.210 1.00 3.20 102 GLN A N 10
ATOM 16137 C CA . GLN A 1 102 ? 18.915 9.346 -6.872 1.00 3.68 102 GLN A CA 10
ATOM 16138 C C . GLN A 1 102 ? 17.688 9.612 -7.741 1.00 3.52 102 GLN A C 10
ATOM 16139 O O . GLN A 1 102 ? 16.648 10.046 -7.245 1.00 3.69 102 GLN A O 10
ATOM 16153 N N . GLN A 1 103 ? 17.820 9.353 -9.038 1.00 3.58 103 GLN A N 10
ATOM 16154 C CA . GLN A 1 103 ? 16.723 9.565 -9.976 1.00 3.51 103 GLN A CA 10
ATOM 16155 C C . GLN A 1 103 ? 16.818 8.606 -11.158 1.00 3.57 103 GLN A C 10
ATOM 16156 O O . GLN A 1 103 ? 16.075 8.731 -12.131 1.00 3.56 103 GLN A O 10
ATOM 16170 N N . ASN A 1 104 ? 17.735 7.648 -11.066 1.00 3.80 104 ASN A N 10
ATOM 16171 C CA . ASN A 1 104 ? 17.924 6.668 -12.126 1.00 4.04 104 ASN A CA 10
ATOM 16172 C C . ASN A 1 104 ? 16.889 5.552 -12.024 1.00 3.75 104 ASN A C 10
ATOM 16173 O O . ASN A 1 104 ? 17.174 4.473 -11.500 1.00 3.94 104 ASN A O 10
ATOM 16184 N N . VAL A 1 105 ? 15.684 5.822 -12.516 1.00 3.42 105 VAL A N 10
ATOM 16185 C CA . VAL A 1 105 ? 14.605 4.844 -12.483 1.00 3.29 105 VAL A CA 10
ATOM 16186 C C . VAL A 1 105 ? 14.021 4.626 -13.876 1.00 3.64 105 VAL A C 10
ATOM 16187 O O . VAL A 1 105 ? 14.470 3.688 -14.566 1.00 3.70 105 VAL A O 10
ATOM 16201 N N . GLN A 1 9 ? -25.662 12.951 -0.343 1.00 7.00 9 GLN A N 11
ATOM 16202 C CA . GLN A 1 9 ? -25.065 11.756 0.247 1.00 7.21 9 GLN A CA 11
ATOM 16203 C C . GLN A 1 9 ? -25.725 10.495 -0.297 1.00 6.98 9 GLN A C 11
ATOM 16204 O O . GLN A 1 9 ? -25.431 9.385 0.150 1.00 7.29 9 GLN A O 11
ATOM 16218 N N . ARG A 1 10 ? -26.618 10.671 -1.267 1.00 6.71 10 ARG A N 11
ATOM 16219 C CA . ARG A 1 10 ? -27.321 9.547 -1.876 1.00 6.78 10 ARG A CA 11
ATOM 16220 C C . ARG A 1 10 ? -26.353 8.651 -2.640 1.00 6.34 10 ARG A C 11
ATOM 16221 O O . ARG A 1 10 ? -26.561 7.441 -2.744 1.00 6.64 10 ARG A O 11
ATOM 16242 N N . ARG A 1 11 ? -25.293 9.252 -3.174 1.00 5.84 11 ARG A N 11
ATOM 16243 C CA . ARG A 1 11 ? -24.291 8.508 -3.930 1.00 5.60 11 ARG A CA 11
ATOM 16244 C C . ARG A 1 11 ? -23.358 7.746 -2.992 1.00 5.02 11 ARG A C 11
ATOM 16245 O O . ARG A 1 11 ? -23.064 8.205 -1.888 1.00 4.82 11 ARG A O 11
ATOM 16266 N N . ILE A 1 12 ? -22.899 6.582 -3.440 1.00 5.07 12 ILE A N 11
ATOM 16267 C CA . ILE A 1 12 ? -22.001 5.755 -2.645 1.00 4.86 12 ILE A CA 11
ATOM 16268 C C . ILE A 1 12 ? -20.693 6.485 -2.361 1.00 4.50 12 ILE A C 11
ATOM 16269 O O . ILE A 1 12 ? -20.136 7.148 -3.237 1.00 4.89 12 ILE A O 11
ATOM 16285 N N . ARG A 1 13 ? -20.206 6.359 -1.131 1.00 4.15 13 ARG A N 11
ATOM 16286 C CA . ARG A 1 13 ? -18.963 7.004 -0.728 1.00 4.11 13 ARG A CA 11
ATOM 16287 C C . ARG A 1 13 ? -17.760 6.156 -1.123 1.00 3.66 13 ARG A C 11
ATOM 16288 O O . ARG A 1 13 ? -17.877 5.231 -1.926 1.00 3.92 13 ARG A O 11
ATOM 16309 N N . ARG A 1 14 ? -16.603 6.482 -0.553 1.00 3.32 14 ARG A N 11
ATOM 16310 C CA . ARG A 1 14 ? -15.368 5.758 -0.842 1.00 3.13 14 ARG A CA 11
ATOM 16311 C C . ARG A 1 14 ? -15.064 5.770 -2.339 1.00 2.36 14 ARG A C 11
ATOM 16312 O O . ARG A 1 14 ? -15.436 4.843 -3.063 1.00 2.85 14 ARG A O 11
ATOM 16333 N N . PRO A 1 15 ? -14.389 6.827 -2.830 1.00 1.72 15 PRO A N 11
ATOM 16334 C CA . PRO A 1 15 ? -14.042 6.949 -4.251 1.00 1.77 15 PRO A CA 11
ATOM 16335 C C . PRO A 1 15 ? -12.931 5.989 -4.664 1.00 1.50 15 PRO A C 11
ATOM 16336 O O . PRO A 1 15 ? -13.049 5.286 -5.669 1.00 1.60 15 PRO A O 11
ATOM 16347 N N . PHE A 1 16 ? -11.854 5.965 -3.887 1.00 1.28 16 PHE A N 11
ATOM 16348 C CA . PHE A 1 16 ? -10.720 5.093 -4.176 1.00 1.02 16 PHE A CA 11
ATOM 16349 C C . PHE A 1 16 ? -10.698 3.888 -3.242 1.00 0.94 16 PHE A C 11
ATOM 16350 O O . PHE A 1 16 ? -11.302 3.908 -2.170 1.00 1.14 16 PHE A O 11
ATOM 16367 N N . SER A 1 17 ? -9.996 2.839 -3.661 1.00 0.74 17 SER A N 11
ATOM 16368 C CA . SER A 1 17 ? -9.885 1.621 -2.870 1.00 0.68 17 SER A CA 11
ATOM 16369 C C . SER A 1 17 ? -8.490 1.021 -3.004 1.00 0.58 17 SER A C 11
ATOM 16370 O O . SER A 1 17 ? -7.699 1.456 -3.840 1.00 0.56 17 SER A O 11
ATOM 16378 N N . VAL A 1 18 ? -8.196 0.017 -2.180 1.00 0.58 18 VAL A N 11
ATOM 16379 C CA . VAL A 1 18 ? -6.893 -0.643 -2.206 1.00 0.53 18 VAL A CA 11
ATOM 16380 C C . VAL A 1 18 ? -6.522 -1.076 -3.623 1.00 0.49 18 VAL A C 11
ATOM 16381 O O . VAL A 1 18 ? -5.342 -1.177 -3.965 1.00 0.46 18 VAL A O 11
ATOM 16394 N N . ALA A 1 19 ? -7.539 -1.320 -4.448 1.00 0.54 19 ALA A N 11
ATOM 16395 C CA . ALA A 1 19 ? -7.321 -1.736 -5.829 1.00 0.56 19 ALA A CA 11
ATOM 16396 C C . ALA A 1 19 ? -6.492 -0.704 -6.588 1.00 0.50 19 ALA A C 11
ATOM 16397 O O . ALA A 1 19 ? -5.429 -1.021 -7.121 1.00 0.54 19 ALA A O 11
ATOM 16404 N N . GLU A 1 20 ? -6.987 0.529 -6.634 1.00 0.44 20 GLU A N 11
ATOM 16405 C CA . GLU A 1 20 ? -6.285 1.607 -7.323 1.00 0.40 20 GLU A CA 11
ATOM 16406 C C . GLU A 1 20 ? -4.972 1.926 -6.616 1.00 0.40 20 GLU A C 11
ATOM 16407 O O . GLU A 1 20 ? -3.976 2.272 -7.256 1.00 0.39 20 GLU A O 11
ATOM 16419 N N . VAL A 1 21 ? -4.981 1.806 -5.292 1.00 0.42 21 VAL A N 11
ATOM 16420 C CA . VAL A 1 21 ? -3.794 2.072 -4.492 1.00 0.45 21 VAL A CA 11
ATOM 16421 C C . VAL A 1 21 ? -2.638 1.176 -4.923 1.00 0.44 21 VAL A C 11
ATOM 16422 O O . VAL A 1 21 ? -1.474 1.533 -4.763 1.00 0.48 21 VAL A O 11
ATOM 16435 N N . GLU A 1 22 ? -2.969 0.007 -5.467 1.00 0.42 22 GLU A N 11
ATOM 16436 C CA . GLU A 1 22 ? -1.954 -0.937 -5.928 1.00 0.45 22 GLU A CA 11
ATOM 16437 C C . GLU A 1 22 ? -1.013 -0.267 -6.927 1.00 0.42 22 GLU A C 11
ATOM 16438 O O . GLU A 1 22 ? 0.208 -0.370 -6.811 1.00 0.44 22 GLU A O 11
ATOM 16450 N N . ALA A 1 23 ? -1.589 0.412 -7.909 1.00 0.42 23 ALA A N 11
ATOM 16451 C CA . ALA A 1 23 ? -0.800 1.107 -8.918 1.00 0.43 23 ALA A CA 11
ATOM 16452 C C . ALA A 1 23 ? -0.105 2.319 -8.310 1.00 0.42 23 ALA A C 11
ATOM 16453 O O . ALA A 1 23 ? 1.055 2.609 -8.618 1.00 0.45 23 ALA A O 11
ATOM 16460 N N . LEU A 1 24 ? -0.823 3.017 -7.437 1.00 0.41 24 LEU A N 11
ATOM 16461 C CA . LEU A 1 24 ? -0.285 4.203 -6.778 1.00 0.43 24 LEU A CA 11
ATOM 16462 C C . LEU A 1 24 ? 1.011 3.872 -6.046 1.00 0.44 24 LEU A C 11
ATOM 16463 O O . LEU A 1 24 ? 2.020 4.564 -6.204 1.00 0.37 24 LEU A O 11
ATOM 16479 N N . VAL A 1 25 ? 0.981 2.809 -5.250 1.00 0.65 25 VAL A N 11
ATOM 16480 C CA . VAL A 1 25 ? 2.155 2.392 -4.499 1.00 0.72 25 VAL A CA 11
ATOM 16481 C C . VAL A 1 25 ? 3.243 1.886 -5.435 1.00 0.69 25 VAL A C 11
ATOM 16482 O O . VAL A 1 25 ? 4.433 2.003 -5.138 1.00 0.67 25 VAL A O 11
ATOM 16495 N N . GLN A 1 26 ? 2.832 1.316 -6.564 1.00 0.74 26 GLN A N 11
ATOM 16496 C CA . GLN A 1 26 ? 3.782 0.814 -7.547 1.00 0.80 26 GLN A CA 11
ATOM 16497 C C . GLN A 1 26 ? 4.598 1.969 -8.115 1.00 0.70 26 GLN A C 11
ATOM 16498 O O . GLN A 1 26 ? 5.702 1.782 -8.623 1.00 0.77 26 GLN A O 11
ATOM 16512 N N . ALA A 1 27 ? 4.025 3.165 -8.039 1.00 0.56 27 ALA A N 11
ATOM 16513 C CA . ALA A 1 27 ? 4.685 4.370 -8.525 1.00 0.51 27 ALA A CA 11
ATOM 16514 C C . ALA A 1 27 ? 5.559 5.015 -7.448 1.00 0.46 27 ALA A C 11
ATOM 16515 O O . ALA A 1 27 ? 6.596 5.605 -7.754 1.00 0.49 27 ALA A O 11
ATOM 16522 N N . VAL A 1 28 ? 5.138 4.904 -6.186 1.00 0.41 28 VAL A N 11
ATOM 16523 C CA . VAL A 1 28 ? 5.881 5.505 -5.076 1.00 0.37 28 VAL A CA 11
ATOM 16524 C C . VAL A 1 28 ? 6.994 4.599 -4.551 1.00 0.39 28 VAL A C 11
ATOM 16525 O O . VAL A 1 28 ? 7.904 5.064 -3.868 1.00 0.37 28 VAL A O 11
ATOM 16538 N N . GLU A 1 29 ? 6.922 3.310 -4.858 1.00 0.45 29 GLU A N 11
ATOM 16539 C CA . GLU A 1 29 ? 7.933 2.362 -4.390 1.00 0.49 29 GLU A CA 11
ATOM 16540 C C . GLU A 1 29 ? 9.337 2.754 -4.850 1.00 0.49 29 GLU A C 11
ATOM 16541 O O . GLU A 1 29 ? 10.327 2.178 -4.398 1.00 0.53 29 GLU A O 11
ATOM 16553 N N . LYS A 1 30 ? 9.421 3.730 -5.750 1.00 0.49 30 LYS A N 11
ATOM 16554 C CA . LYS A 1 30 ? 10.713 4.181 -6.265 1.00 0.55 30 LYS A CA 11
ATOM 16555 C C . LYS A 1 30 ? 11.107 5.548 -5.702 1.00 0.50 30 LYS A C 11
ATOM 16556 O O . LYS A 1 30 ? 12.253 5.750 -5.300 1.00 0.52 30 LYS A O 11
ATOM 16575 N N . LEU A 1 31 ? 10.161 6.484 -5.679 1.00 0.47 31 LEU A N 11
ATOM 16576 C CA . LEU A 1 31 ? 10.432 7.831 -5.176 1.00 0.48 31 LEU A CA 11
ATOM 16577 C C . LEU A 1 31 ? 9.474 8.215 -4.050 1.00 0.39 31 LEU A C 11
ATOM 16578 O O . LEU A 1 31 ? 9.085 9.375 -3.920 1.00 0.46 31 LEU A O 11
ATOM 16594 N N . GLY A 1 32 ? 9.114 7.236 -3.228 1.00 0.31 32 GLY A N 11
ATOM 16595 C CA . GLY A 1 32 ? 8.202 7.488 -2.126 1.00 0.33 32 GLY A CA 11
ATOM 16596 C C . GLY A 1 32 ? 8.884 8.119 -0.928 1.00 0.29 32 GLY A C 11
ATOM 16597 O O . GLY A 1 32 ? 10.053 8.496 -0.995 1.00 0.29 32 GLY A O 11
ATOM 16601 N N . THR A 1 33 ? 8.144 8.235 0.170 1.00 0.34 33 THR A N 11
ATOM 16602 C CA . THR A 1 33 ? 8.668 8.823 1.397 1.00 0.39 33 THR A CA 11
ATOM 16603 C C . THR A 1 33 ? 8.247 8.012 2.616 1.00 0.45 33 THR A C 11
ATOM 16604 O O . THR A 1 33 ? 9.038 7.793 3.534 1.00 0.54 33 THR A O 11
ATOM 16615 N N . GLY A 1 34 ? 6.993 7.568 2.617 1.00 0.45 34 GLY A N 11
ATOM 16616 C CA . GLY A 1 34 ? 6.485 6.787 3.728 1.00 0.56 34 GLY A CA 11
ATOM 16617 C C . GLY A 1 34 ? 5.039 6.379 3.536 1.00 0.54 34 GLY A C 11
ATOM 16618 O O . GLY A 1 34 ? 4.314 6.179 4.512 1.00 0.65 34 GLY A O 11
ATOM 16622 N N . ARG A 1 35 ? 4.622 6.260 2.272 1.00 0.44 35 ARG A N 11
ATOM 16623 C CA . ARG A 1 35 ? 3.257 5.866 1.922 1.00 0.45 35 ARG A CA 11
ATOM 16624 C C . ARG A 1 35 ? 2.226 6.539 2.823 1.00 0.52 35 ARG A C 11
ATOM 16625 O O . ARG A 1 35 ? 1.167 5.973 3.103 1.00 0.57 35 ARG A O 11
ATOM 16646 N N . TRP A 1 36 ? 2.537 7.754 3.267 1.00 0.56 36 TRP A N 11
ATOM 16647 C CA . TRP A 1 36 ? 1.634 8.505 4.130 1.00 0.69 36 TRP A CA 11
ATOM 16648 C C . TRP A 1 36 ? 0.370 8.888 3.371 1.00 0.68 36 TRP A C 11
ATOM 16649 O O . TRP A 1 36 ? -0.742 8.773 3.889 1.00 0.74 36 TRP A O 11
ATOM 16670 N N . ARG A 1 37 ? 0.550 9.336 2.132 1.00 0.66 37 ARG A N 11
ATOM 16671 C CA . ARG A 1 37 ? -0.570 9.742 1.294 1.00 0.72 37 ARG A CA 11
ATOM 16672 C C . ARG A 1 37 ? -1.401 8.538 0.872 1.00 0.59 37 ARG A C 11
ATOM 16673 O O . ARG A 1 37 ? -2.617 8.639 0.692 1.00 0.64 37 ARG A O 11
ATOM 16694 N N . ASP A 1 38 ? -0.739 7.395 0.719 1.00 0.48 38 ASP A N 11
ATOM 16695 C CA . ASP A 1 38 ? -1.416 6.169 0.315 1.00 0.48 38 ASP A CA 11
ATOM 16696 C C . ASP A 1 38 ? -2.381 5.706 1.396 1.00 0.54 38 ASP A C 11
ATOM 16697 O O . ASP A 1 38 ? -3.570 5.521 1.140 1.00 0.59 38 ASP A O 11
ATOM 16706 N N . VAL A 1 39 ? -1.866 5.522 2.606 1.00 0.64 39 VAL A N 11
ATOM 16707 C CA . VAL A 1 39 ? -2.688 5.082 3.726 1.00 0.83 39 VAL A CA 11
ATOM 16708 C C . VAL A 1 39 ? -3.815 6.072 4.001 1.00 0.85 39 VAL A C 11
ATOM 16709 O O . VAL A 1 39 ? -4.906 5.685 4.420 1.00 0.96 39 VAL A O 11
ATOM 16722 N N . LYS A 1 40 ? -3.545 7.352 3.761 1.00 0.86 40 LYS A N 11
ATOM 16723 C CA . LYS A 1 40 ? -4.535 8.397 3.986 1.00 1.02 40 LYS A CA 11
ATOM 16724 C C . LYS A 1 40 ? -5.736 8.234 3.059 1.00 0.90 40 LYS A C 11
ATOM 16725 O O . LYS A 1 40 ? -6.882 8.340 3.494 1.00 0.89 40 LYS A O 11
ATOM 16744 N N . LEU A 1 41 ? -5.471 7.978 1.782 1.00 0.84 41 LEU A N 11
ATOM 16745 C CA . LEU A 1 41 ? -6.539 7.818 0.803 1.00 0.82 41 LEU A CA 11
ATOM 16746 C C . LEU A 1 41 ? -6.609 6.388 0.277 1.00 0.75 41 LEU A C 11
ATOM 16747 O O . LEU A 1 41 ? -7.093 6.153 -0.831 1.00 0.82 41 LEU A O 11
ATOM 16763 N N . CYS A 1 42 ? -6.126 5.435 1.070 1.00 0.70 42 CYS A N 11
ATOM 16764 C CA . CYS A 1 42 ? -6.147 4.035 0.665 1.00 0.72 42 CYS A CA 11
ATOM 16765 C C . CYS A 1 42 ? -7.562 3.616 0.293 1.00 0.80 42 CYS A C 11
ATOM 16766 O O . CYS A 1 42 ? -7.783 2.972 -0.734 1.00 0.90 42 CYS A O 11
ATOM 16774 N N . ALA A 1 43 ? -8.513 4.002 1.137 1.00 0.80 43 ALA A N 11
ATOM 16775 C CA . ALA A 1 43 ? -9.924 3.684 0.922 1.00 0.88 43 ALA A CA 11
ATOM 16776 C C . ALA A 1 43 ? -10.786 4.232 2.053 1.00 0.91 43 ALA A C 11
ATOM 16777 O O . ALA A 1 43 ? -11.864 3.705 2.328 1.00 1.00 43 ALA A O 11
ATOM 16784 N N . PHE A 1 44 ? -10.302 5.288 2.710 1.00 0.88 44 PHE A N 11
ATOM 16785 C CA . PHE A 1 44 ? -11.012 5.892 3.827 1.00 0.96 44 PHE A CA 11
ATOM 16786 C C . PHE A 1 44 ? -11.011 4.901 4.973 1.00 0.98 44 PHE A C 11
ATOM 16787 O O . PHE A 1 44 ? -11.719 5.059 5.968 1.00 1.08 44 PHE A O 11
ATOM 16804 N N . GLU A 1 45 ? -10.181 3.874 4.812 1.00 0.92 45 GLU A N 11
ATOM 16805 C CA . GLU A 1 45 ? -10.061 2.823 5.802 1.00 0.99 45 GLU A CA 11
ATOM 16806 C C . GLU A 1 45 ? -9.062 3.198 6.890 1.00 0.97 45 GLU A C 11
ATOM 16807 O O . GLU A 1 45 ? -9.382 3.160 8.078 1.00 1.07 45 GLU A O 11
ATOM 16819 N N . ASP A 1 46 ? -7.851 3.562 6.476 1.00 0.88 46 ASP A N 11
ATOM 16820 C CA . ASP A 1 46 ? -6.807 3.937 7.423 1.00 0.88 46 ASP A CA 11
ATOM 16821 C C . ASP A 1 46 ? -6.444 5.409 7.271 1.00 0.92 46 ASP A C 11
ATOM 16822 O O . ASP A 1 46 ? -5.300 5.806 7.494 1.00 1.04 46 ASP A O 11
ATOM 16831 N N . ALA A 1 47 ? -7.430 6.216 6.893 1.00 0.92 47 ALA A N 11
ATOM 16832 C CA . ALA A 1 47 ? -7.226 7.649 6.713 1.00 1.08 47 ALA A CA 11
ATOM 16833 C C . ALA A 1 47 ? -6.906 8.342 8.037 1.00 1.29 47 ALA A C 11
ATOM 16834 O O . ALA A 1 47 ? -6.706 9.557 8.076 1.00 1.56 47 ALA A O 11
ATOM 16841 N N . ASP A 1 48 ? -6.860 7.569 9.119 1.00 1.28 48 ASP A N 11
ATOM 16842 C CA . ASP A 1 48 ? -6.567 8.118 10.439 1.00 1.56 48 ASP A CA 11
ATOM 16843 C C . ASP A 1 48 ? -5.297 7.505 11.022 1.00 1.69 48 ASP A C 11
ATOM 16844 O O . ASP A 1 48 ? -4.898 7.834 12.139 1.00 2.01 48 ASP A O 11
ATOM 16853 N N . HIS A 1 49 ? -4.667 6.618 10.253 1.00 1.50 49 HIS A N 11
ATOM 16854 C CA . HIS A 1 49 ? -3.439 5.949 10.682 1.00 1.64 49 HIS A CA 11
ATOM 16855 C C . HIS A 1 49 ? -3.687 5.082 11.914 1.00 0.88 49 HIS A C 11
ATOM 16856 O O . HIS A 1 49 ? -4.059 5.582 12.975 1.00 1.32 49 HIS A O 11
ATOM 16871 N N . ARG A 1 50 ? -3.473 3.779 11.764 1.00 0.70 50 ARG A N 11
ATOM 16872 C CA . ARG A 1 50 ? -3.679 2.841 12.861 1.00 1.26 50 ARG A CA 11
ATOM 16873 C C . ARG A 1 50 ? -2.393 2.622 13.656 1.00 0.98 50 ARG A C 11
ATOM 16874 O O . ARG A 1 50 ? -2.315 2.975 14.832 1.00 0.90 50 ARG A O 11
ATOM 16895 N N . THR A 1 51 ? -1.387 2.041 13.006 1.00 0.87 51 THR A N 11
ATOM 16896 C CA . THR A 1 51 ? -0.111 1.766 13.658 1.00 0.69 51 THR A CA 11
ATOM 16897 C C . THR A 1 51 ? 1.004 1.651 12.623 1.00 0.61 51 THR A C 11
ATOM 16898 O O . THR A 1 51 ? 0.741 1.379 11.456 1.00 0.59 51 THR A O 11
ATOM 16909 N N . TYR A 1 52 ? 2.247 1.868 13.045 1.00 0.58 52 TYR A N 11
ATOM 16910 C CA . TYR A 1 52 ? 3.380 1.787 12.128 1.00 0.55 52 TYR A CA 11
ATOM 16911 C C . TYR A 1 52 ? 3.522 0.387 11.525 1.00 0.47 52 TYR A C 11
ATOM 16912 O O . TYR A 1 52 ? 3.709 0.246 10.315 1.00 0.45 52 TYR A O 11
ATOM 16930 N N . VAL A 1 53 ? 3.424 -0.645 12.360 1.00 0.44 53 VAL A N 11
ATOM 16931 C CA . VAL A 1 53 ? 3.537 -2.019 11.876 1.00 0.41 53 VAL A CA 11
ATOM 16932 C C . VAL A 1 53 ? 2.249 -2.468 11.192 1.00 0.41 53 VAL A C 11
ATOM 16933 O O . VAL A 1 53 ? 2.291 -3.140 10.162 1.00 0.40 53 VAL A O 11
ATOM 16946 N N . ASP A 1 54 ? 1.107 -2.099 11.767 1.00 0.45 54 ASP A N 11
ATOM 16947 C CA . ASP A 1 54 ? -0.185 -2.465 11.188 1.00 0.50 54 ASP A CA 11
ATOM 16948 C C . ASP A 1 54 ? -0.309 -1.884 9.784 1.00 0.49 54 ASP A C 11
ATOM 16949 O O . ASP A 1 54 ? -0.658 -2.587 8.833 1.00 0.51 54 ASP A O 11
ATOM 16958 N N . LEU A 1 55 ? -0.022 -0.594 9.669 1.00 0.49 55 LEU A N 11
ATOM 16959 C CA . LEU A 1 55 ? -0.066 0.096 8.388 1.00 0.52 55 LEU A CA 11
ATOM 16960 C C . LEU A 1 55 ? 0.886 -0.593 7.419 1.00 0.46 55 LEU A C 11
ATOM 16961 O O . LEU A 1 55 ? 0.567 -0.795 6.246 1.00 0.48 55 LEU A O 11
ATOM 16977 N N . LYS A 1 56 ? 2.056 -0.963 7.933 1.00 0.45 56 LYS A N 11
ATOM 16978 C CA . LYS A 1 56 ? 3.067 -1.641 7.137 1.00 0.48 56 LYS A CA 11
ATOM 16979 C C . LYS A 1 56 ? 2.587 -3.032 6.736 1.00 0.44 56 LYS A C 11
ATOM 16980 O O . LYS A 1 56 ? 2.998 -3.571 5.709 1.00 0.47 56 LYS A O 11
ATOM 16999 N N . ASP A 1 57 ? 1.712 -3.607 7.556 1.00 0.42 57 ASP A N 11
ATOM 17000 C CA . ASP A 1 57 ? 1.171 -4.933 7.294 1.00 0.44 57 ASP A CA 11
ATOM 17001 C C . ASP A 1 57 ? 0.283 -4.914 6.058 1.00 0.43 57 ASP A C 11
ATOM 17002 O O . ASP A 1 57 ? 0.414 -5.758 5.172 1.00 0.46 57 ASP A O 11
ATOM 17011 N N . LYS A 1 58 ? -0.623 -3.944 6.012 1.00 0.43 58 LYS A N 11
ATOM 17012 C CA . LYS A 1 58 ? -1.540 -3.810 4.884 1.00 0.46 58 LYS A CA 11
ATOM 17013 C C . LYS A 1 58 ? -0.769 -3.529 3.598 1.00 0.45 58 LYS A C 11
ATOM 17014 O O . LYS A 1 58 ? -1.134 -4.008 2.526 1.00 0.48 58 LYS A O 11
ATOM 17033 N N . TRP A 1 59 ? 0.298 -2.746 3.722 1.00 0.42 59 TRP A N 11
ATOM 17034 C CA . TRP A 1 59 ? 1.140 -2.396 2.583 1.00 0.42 59 TRP A CA 11
ATOM 17035 C C . TRP A 1 59 ? 1.896 -3.625 2.077 1.00 0.39 59 TRP A C 11
ATOM 17036 O O . TRP A 1 59 ? 1.984 -3.865 0.873 1.00 0.43 59 TRP A O 11
ATOM 17057 N N . LYS A 1 60 ? 2.440 -4.391 3.015 1.00 0.36 60 LYS A N 11
ATOM 17058 C CA . LYS A 1 60 ? 3.191 -5.602 2.691 1.00 0.35 60 LYS A CA 11
ATOM 17059 C C . LYS A 1 60 ? 2.298 -6.624 1.996 1.00 0.36 60 LYS A C 11
ATOM 17060 O O . LYS A 1 60 ? 2.754 -7.388 1.144 1.00 0.38 60 LYS A O 11
ATOM 17079 N N . THR A 1 61 ? 1.025 -6.631 2.368 1.00 0.36 61 THR A N 11
ATOM 17080 C CA . THR A 1 61 ? 0.060 -7.557 1.782 1.00 0.40 61 THR A CA 11
ATOM 17081 C C . THR A 1 61 ? -0.483 -6.979 0.488 1.00 0.46 61 THR A C 11
ATOM 17082 O O . THR A 1 61 ? -0.897 -7.701 -0.417 1.00 0.53 61 THR A O 11
ATOM 17093 N N . LEU A 1 62 ? -0.466 -5.657 0.420 1.00 0.45 62 LEU A N 11
ATOM 17094 C CA . LEU A 1 62 ? -0.933 -4.932 -0.742 1.00 0.53 62 LEU A CA 11
ATOM 17095 C C . LEU A 1 62 ? -0.046 -5.233 -1.945 1.00 0.53 62 LEU A C 11
ATOM 17096 O O . LEU A 1 62 ? -0.517 -5.278 -3.082 1.00 0.63 62 LEU A O 11
ATOM 17112 N N . VAL A 1 63 ? 1.240 -5.444 -1.683 1.00 0.45 63 VAL A N 11
ATOM 17113 C CA . VAL A 1 63 ? 2.192 -5.763 -2.738 1.00 0.46 63 VAL A CA 11
ATOM 17114 C C . VAL A 1 63 ? 2.262 -7.271 -2.952 1.00 0.48 63 VAL A C 11
ATOM 17115 O O . VAL A 1 63 ? 2.240 -7.747 -4.087 1.00 0.56 63 VAL A O 11
ATOM 17128 N N . HIS A 1 64 ? 2.337 -8.018 -1.851 1.00 0.45 64 HIS A N 11
ATOM 17129 C CA . HIS A 1 64 ? 2.399 -9.475 -1.909 1.00 0.50 64 HIS A CA 11
ATOM 17130 C C . HIS A 1 64 ? 1.253 -10.032 -2.748 1.00 0.56 64 HIS A C 11
ATOM 17131 O O . HIS A 1 64 ? 1.423 -11.000 -3.490 1.00 0.60 64 HIS A O 11
ATOM 17146 N N . THR A 1 65 ? 0.087 -9.409 -2.623 1.00 0.59 65 THR A N 11
ATOM 17147 C CA . THR A 1 65 ? -1.094 -9.838 -3.363 1.00 0.68 65 THR A CA 11
ATOM 17148 C C . THR A 1 65 ? -1.082 -9.291 -4.789 1.00 0.66 65 THR A C 11
ATOM 17149 O O . THR A 1 65 ? -1.727 -9.843 -5.681 1.00 0.71 65 THR A O 11
ATOM 17160 N N . ALA A 1 66 ? -0.340 -8.209 -4.998 1.00 0.61 66 ALA A N 11
ATOM 17161 C CA . ALA A 1 66 ? -0.249 -7.587 -6.315 1.00 0.62 66 ALA A CA 11
ATOM 17162 C C . ALA A 1 66 ? 0.364 -8.537 -7.340 1.00 0.64 66 ALA A C 11
ATOM 17163 O O . ALA A 1 66 ? -0.352 -9.228 -8.063 1.00 0.63 66 ALA A O 11
ATOM 17170 N N . LYS A 1 67 ? 1.694 -8.569 -7.399 1.00 0.70 67 LYS A N 11
ATOM 17171 C CA . LYS A 1 67 ? 2.392 -9.436 -8.339 1.00 0.76 67 LYS A CA 11
ATOM 17172 C C . LYS A 1 67 ? 3.852 -9.623 -7.931 1.00 0.87 67 LYS A C 11
ATOM 17173 O O . LYS A 1 67 ? 4.723 -9.822 -8.779 1.00 0.98 67 LYS A O 11
ATOM 17192 N N . ILE A 1 68 ? 4.109 -9.574 -6.629 1.00 0.88 68 ILE A N 11
ATOM 17193 C CA . ILE A 1 68 ? 5.461 -9.735 -6.108 1.00 1.02 68 ILE A CA 11
ATOM 17194 C C . ILE A 1 68 ? 6.014 -11.121 -6.439 1.00 1.10 68 ILE A C 11
ATOM 17195 O O . ILE A 1 68 ? 7.229 -11.329 -6.457 1.00 1.25 68 ILE A O 11
ATOM 17211 N N . SER A 1 69 ? 5.115 -12.061 -6.717 1.00 1.06 69 SER A N 11
ATOM 17212 C CA . SER A 1 69 ? 5.509 -13.427 -7.048 1.00 1.22 69 SER A CA 11
ATOM 17213 C C . SER A 1 69 ? 6.324 -14.046 -5.913 1.00 1.28 69 SER A C 11
ATOM 17214 O O . SER A 1 69 ? 7.552 -14.121 -5.988 1.00 1.38 69 SER A O 11
ATOM 17222 N N . PRO A 1 70 ? 5.647 -14.488 -4.840 1.00 1.28 70 PRO A N 11
ATOM 17223 C CA . PRO A 1 70 ? 6.308 -15.096 -3.683 1.00 1.37 70 PRO A CA 11
ATOM 17224 C C . PRO A 1 70 ? 6.712 -16.545 -3.934 1.00 1.52 70 PRO A C 11
ATOM 17225 O O . PRO A 1 70 ? 7.202 -17.227 -3.033 1.00 1.58 70 PRO A O 11
ATOM 17236 N N . GLN A 1 71 ? 6.506 -17.010 -5.162 1.00 1.70 71 GLN A N 11
ATOM 17237 C CA . GLN A 1 71 ? 6.852 -18.379 -5.528 1.00 1.92 71 GLN A CA 11
ATOM 17238 C C . GLN A 1 71 ? 8.119 -18.416 -6.379 1.00 2.30 71 GLN A C 11
ATOM 17239 O O . GLN A 1 71 ? 8.983 -19.272 -6.185 1.00 2.73 71 GLN A O 11
ATOM 17253 N N . GLN A 1 72 ? 8.220 -17.481 -7.322 1.00 2.34 72 GLN A N 11
ATOM 17254 C CA . GLN A 1 72 ? 9.379 -17.399 -8.209 1.00 2.83 72 GLN A CA 11
ATOM 17255 C C . GLN A 1 72 ? 9.560 -18.689 -9.005 1.00 2.74 72 GLN A C 11
ATOM 17256 O O . GLN A 1 72 ? 10.602 -18.902 -9.626 1.00 3.23 72 GLN A O 11
ATOM 17270 N N . ARG A 1 73 ? 8.540 -19.545 -8.985 1.00 2.44 73 ARG A N 11
ATOM 17271 C CA . ARG A 1 73 ? 8.586 -20.816 -9.703 1.00 2.80 73 ARG A CA 11
ATOM 17272 C C . ARG A 1 73 ? 9.767 -21.664 -9.241 1.00 3.10 73 ARG A C 11
ATOM 17273 O O . ARG A 1 73 ? 10.163 -22.614 -9.918 1.00 3.65 73 ARG A O 11
ATOM 17294 N N . ARG A 1 74 ? 10.323 -21.319 -8.084 1.00 3.30 74 ARG A N 11
ATOM 17295 C CA . ARG A 1 74 ? 11.459 -22.047 -7.530 1.00 3.96 74 ARG A CA 11
ATOM 17296 C C . ARG A 1 74 ? 11.037 -22.884 -6.327 1.00 3.74 74 ARG A C 11
ATOM 17297 O O . ARG A 1 74 ? 11.507 -24.007 -6.143 1.00 4.30 74 ARG A O 11
ATOM 17318 N N . GLY A 1 75 ? 10.145 -22.330 -5.511 1.00 3.39 75 GLY A N 11
ATOM 17319 C CA . GLY A 1 75 ? 9.672 -23.036 -4.335 1.00 3.56 75 GLY A CA 11
ATOM 17320 C C . GLY A 1 75 ? 10.124 -22.381 -3.045 1.00 3.35 75 GLY A C 11
ATOM 17321 O O . GLY A 1 75 ? 11.313 -22.373 -2.729 1.00 3.71 75 GLY A O 11
ATOM 17325 N N . GLU A 1 76 ? 9.172 -21.827 -2.299 1.00 3.11 76 GLU A N 11
ATOM 17326 C CA . GLU A 1 76 ? 9.478 -21.165 -1.037 1.00 3.02 76 GLU A CA 11
ATOM 17327 C C . GLU A 1 76 ? 8.362 -21.398 -0.015 1.00 2.39 76 GLU A C 11
ATOM 17328 O O . GLU A 1 76 ? 7.182 -21.291 -0.346 1.00 2.73 76 GLU A O 11
ATOM 17340 N N . PRO A 1 77 ? 8.721 -21.723 1.245 1.00 1.80 77 PRO A N 11
ATOM 17341 C CA . PRO A 1 77 ? 7.733 -21.966 2.301 1.00 1.56 77 PRO A CA 11
ATOM 17342 C C . PRO A 1 77 ? 7.040 -20.686 2.757 1.00 1.36 77 PRO A C 11
ATOM 17343 O O . PRO A 1 77 ? 5.962 -20.345 2.268 1.00 1.70 77 PRO A O 11
ATOM 17354 N N . VAL A 1 78 ? 7.666 -19.982 3.694 1.00 1.09 78 VAL A N 11
ATOM 17355 C CA . VAL A 1 78 ? 7.112 -18.736 4.215 1.00 0.93 78 VAL A CA 11
ATOM 17356 C C . VAL A 1 78 ? 7.552 -17.544 3.362 1.00 0.74 78 VAL A C 11
ATOM 17357 O O . VAL A 1 78 ? 8.741 -17.379 3.090 1.00 0.70 78 VAL A O 11
ATOM 17370 N N . PRO A 1 79 ? 6.600 -16.693 2.927 1.00 0.69 79 PRO A N 11
ATOM 17371 C CA . PRO A 1 79 ? 6.912 -15.522 2.102 1.00 0.56 79 PRO A CA 11
ATOM 17372 C C . PRO A 1 79 ? 7.564 -14.398 2.902 1.00 0.53 79 PRO A C 11
ATOM 17373 O O . PRO A 1 79 ? 6.880 -13.576 3.513 1.00 0.59 79 PRO A O 11
ATOM 17384 N N . GLN A 1 80 ? 8.894 -14.377 2.900 1.00 0.50 80 GLN A N 11
ATOM 17385 C CA . GLN A 1 80 ? 9.651 -13.356 3.619 1.00 0.52 80 GLN A CA 11
ATOM 17386 C C . GLN A 1 80 ? 10.056 -12.219 2.686 1.00 0.45 80 GLN A C 11
ATOM 17387 O O . GLN A 1 80 ? 10.260 -11.087 3.120 1.00 0.47 80 GLN A O 11
ATOM 17401 N N . GLU A 1 81 ? 10.175 -12.542 1.404 1.00 0.40 81 GLU A N 11
ATOM 17402 C CA . GLU A 1 81 ? 10.560 -11.571 0.382 1.00 0.40 81 GLU A CA 11
ATOM 17403 C C . GLU A 1 81 ? 9.750 -10.284 0.489 1.00 0.36 81 GLU A C 11
ATOM 17404 O O . GLU A 1 81 ? 10.268 -9.195 0.247 1.00 0.40 81 GLU A O 11
ATOM 17416 N N . LEU A 1 82 ? 8.479 -10.416 0.846 1.00 0.34 82 LEU A N 11
ATOM 17417 C CA . LEU A 1 82 ? 7.600 -9.269 0.980 1.00 0.34 82 LEU A CA 11
ATOM 17418 C C . LEU A 1 82 ? 8.088 -8.339 2.086 1.00 0.34 82 LEU A C 11
ATOM 17419 O O . LEU A 1 82 ? 8.390 -7.174 1.839 1.00 0.45 82 LEU A O 11
ATOM 17435 N N . LEU A 1 83 ? 8.173 -8.864 3.304 1.00 0.32 83 LEU A N 11
ATOM 17436 C CA . LEU A 1 83 ? 8.629 -8.076 4.445 1.00 0.36 83 LEU A CA 11
ATOM 17437 C C . LEU A 1 83 ? 10.010 -7.482 4.182 1.00 0.32 83 LEU A C 11
ATOM 17438 O O . LEU A 1 83 ? 10.307 -6.363 4.606 1.00 0.32 83 LEU A O 11
ATOM 17454 N N . ASN A 1 84 ? 10.848 -8.236 3.476 1.00 0.34 84 ASN A N 11
ATOM 17455 C CA . ASN A 1 84 ? 12.200 -7.791 3.159 1.00 0.35 84 ASN A CA 11
ATOM 17456 C C . ASN A 1 84 ? 12.179 -6.552 2.269 1.00 0.32 84 ASN A C 11
ATOM 17457 O O . ASN A 1 84 ? 12.831 -5.551 2.570 1.00 0.33 84 ASN A O 11
ATOM 17468 N N . ARG A 1 85 ? 11.427 -6.624 1.175 1.00 0.35 85 ARG A N 11
ATOM 17469 C CA . ARG A 1 85 ? 11.334 -5.505 0.241 1.00 0.39 85 ARG A CA 11
ATOM 17470 C C . ARG A 1 85 ? 10.564 -4.338 0.850 1.00 0.37 85 ARG A C 11
ATOM 17471 O O . ARG A 1 85 ? 10.678 -3.204 0.387 1.00 0.41 85 ARG A O 11
ATOM 17492 N N . VAL A 1 86 ? 9.775 -4.619 1.884 1.00 0.35 86 VAL A N 11
ATOM 17493 C CA . VAL A 1 86 ? 9.000 -3.579 2.552 1.00 0.37 86 VAL A CA 11
ATOM 17494 C C . VAL A 1 86 ? 9.905 -2.673 3.378 1.00 0.32 86 VAL A C 11
ATOM 17495 O O . VAL A 1 86 ? 9.990 -1.472 3.124 1.00 0.31 86 VAL A O 11
ATOM 17508 N N . LEU A 1 87 ? 10.579 -3.251 4.367 1.00 0.31 87 LEU A N 11
ATOM 17509 C CA . LEU A 1 87 ? 11.483 -2.485 5.219 1.00 0.31 87 LEU A CA 11
ATOM 17510 C C . LEU A 1 87 ? 12.617 -1.885 4.399 1.00 0.26 87 LEU A C 11
ATOM 17511 O O . LEU A 1 87 ? 13.198 -0.866 4.773 1.00 0.26 87 LEU A O 11
ATOM 17527 N N . ASN A 1 88 ? 12.926 -2.524 3.274 1.00 0.26 88 ASN A N 11
ATOM 17528 C CA . ASN A 1 88 ? 13.986 -2.052 2.393 1.00 0.25 88 ASN A CA 11
ATOM 17529 C C . ASN A 1 88 ? 13.527 -0.825 1.613 1.00 0.23 88 ASN A C 11
ATOM 17530 O O . ASN A 1 88 ? 14.199 0.204 1.606 1.00 0.22 88 ASN A O 11
ATOM 17541 N N . ALA A 1 89 ? 12.377 -0.947 0.959 1.00 0.24 89 ALA A N 11
ATOM 17542 C CA . ALA A 1 89 ? 11.820 0.147 0.172 1.00 0.25 89 ALA A CA 11
ATOM 17543 C C . ALA A 1 89 ? 11.490 1.349 1.052 1.00 0.22 89 ALA A C 11
ATOM 17544 O O . ALA A 1 89 ? 11.954 2.460 0.798 1.00 0.23 89 ALA A O 11
ATOM 17551 N N . HIS A 1 90 ? 10.680 1.119 2.084 1.00 0.26 90 HIS A N 11
ATOM 17552 C CA . HIS A 1 90 ? 10.293 2.184 3.002 1.00 0.28 90 HIS A CA 11
ATOM 17553 C C . HIS A 1 90 ? 11.530 2.878 3.567 1.00 0.27 90 HIS A C 11
ATOM 17554 O O . HIS A 1 90 ? 11.687 4.103 3.453 1.00 0.27 90 HIS A O 11
ATOM 17569 N N . GLY A 1 91 ? 12.410 2.081 4.171 1.00 0.29 91 GLY A N 11
ATOM 17570 C CA . GLY A 1 91 ? 13.631 2.619 4.735 1.00 0.33 91 GLY A CA 11
ATOM 17571 C C . GLY A 1 91 ? 14.445 3.369 3.704 1.00 0.30 91 GLY A C 11
ATOM 17572 O O . GLY A 1 91 ? 15.109 4.348 4.024 1.00 0.34 91 GLY A O 11
ATOM 17576 N N . TYR A 1 92 ? 14.386 2.905 2.460 1.00 0.26 92 TYR A N 11
ATOM 17577 C CA . TYR A 1 92 ? 15.112 3.539 1.368 1.00 0.26 92 TYR A CA 11
ATOM 17578 C C . TYR A 1 92 ? 14.555 4.931 1.087 1.00 0.21 92 TYR A C 11
ATOM 17579 O O . TYR A 1 92 ? 15.309 5.866 0.835 1.00 0.25 92 TYR A O 11
ATOM 17597 N N . TRP A 1 93 ? 13.235 5.070 1.135 1.00 0.17 93 TRP A N 11
ATOM 17598 C CA . TRP A 1 93 ? 12.607 6.365 0.892 1.00 0.18 93 TRP A CA 11
ATOM 17599 C C . TRP A 1 93 ? 13.132 7.396 1.879 1.00 0.23 93 TRP A C 11
ATOM 17600 O O . TRP A 1 93 ? 13.676 8.429 1.489 1.00 0.28 93 TRP A O 11
ATOM 17621 N N . THR A 1 94 ? 12.964 7.099 3.162 1.00 0.26 94 THR A N 11
ATOM 17622 C CA . THR A 1 94 ? 13.404 8.001 4.224 1.00 0.35 94 THR A CA 11
ATOM 17623 C C . THR A 1 94 ? 14.923 8.170 4.245 1.00 0.37 94 THR A C 11
ATOM 17624 O O . THR A 1 94 ? 15.430 9.291 4.277 1.00 0.45 94 THR A O 11
ATOM 17635 N N . GLN A 1 95 ? 15.643 7.053 4.229 1.00 0.41 95 GLN A N 11
ATOM 17636 C CA . GLN A 1 95 ? 17.106 7.082 4.266 1.00 0.52 95 GLN A CA 11
ATOM 17637 C C . GLN A 1 95 ? 17.691 7.735 3.023 1.00 0.54 95 GLN A C 11
ATOM 17638 O O . GLN A 1 95 ? 18.346 8.774 3.112 1.00 0.73 95 GLN A O 11
ATOM 17652 N N . GLN A 1 96 ? 17.460 7.127 1.864 1.00 0.74 96 GLN A N 11
ATOM 17653 C CA . GLN A 1 96 ? 17.989 7.665 0.618 1.00 0.88 96 GLN A CA 11
ATOM 17654 C C . GLN A 1 96 ? 17.480 9.085 0.378 1.00 0.74 96 GLN A C 11
ATOM 17655 O O . GLN A 1 96 ? 18.081 9.850 -0.377 1.00 0.75 96 GLN A O 11
ATOM 17669 N N . GLN A 1 97 ? 16.371 9.425 1.029 1.00 0.71 97 GLN A N 11
ATOM 17670 C CA . GLN A 1 97 ? 15.774 10.752 0.899 1.00 0.81 97 GLN A CA 11
ATOM 17671 C C . GLN A 1 97 ? 15.468 11.072 -0.564 1.00 1.04 97 GLN A C 11
ATOM 17672 O O . GLN A 1 97 ? 15.900 12.098 -1.091 1.00 1.20 97 GLN A O 11
ATOM 17686 N N . MET A 1 98 ? 14.720 10.183 -1.212 1.00 1.12 98 MET A N 11
ATOM 17687 C CA . MET A 1 98 ? 14.349 10.367 -2.613 1.00 1.40 98 MET A CA 11
ATOM 17688 C C . MET A 1 98 ? 15.586 10.563 -3.488 1.00 1.52 98 MET A C 11
ATOM 17689 O O . MET A 1 98 ? 15.536 11.267 -4.498 1.00 1.77 98 MET A O 11
ATOM 17703 N N . GLN A 1 99 ? 16.690 9.932 -3.095 1.00 1.60 99 GLN A N 11
ATOM 17704 C CA . GLN A 1 99 ? 17.942 10.034 -3.842 1.00 1.85 99 GLN A CA 11
ATOM 17705 C C . GLN A 1 99 ? 18.416 11.482 -3.920 1.00 1.32 99 GLN A C 11
ATOM 17706 O O . GLN A 1 99 ? 19.023 11.895 -4.908 1.00 1.70 99 GLN A O 11
ATOM 17720 N N . GLN A 1 100 ? 18.137 12.245 -2.866 1.00 1.49 100 GLN A N 11
ATOM 17721 C CA . GLN A 1 100 ? 18.530 13.651 -2.797 1.00 2.30 100 GLN A CA 11
ATOM 17722 C C . GLN A 1 100 ? 17.812 14.476 -3.864 1.00 2.29 100 GLN A C 11
ATOM 17723 O O . GLN A 1 100 ? 18.445 15.080 -4.731 1.00 2.79 100 GLN A O 11
ATOM 17737 N N . LEU A 1 101 ? 16.483 14.489 -3.794 1.00 2.43 101 LEU A N 11
ATOM 17738 C CA . LEU A 1 101 ? 15.662 15.245 -4.739 1.00 3.14 101 LEU A CA 11
ATOM 17739 C C . LEU A 1 101 ? 15.990 14.888 -6.187 1.00 3.46 101 LEU A C 11
ATOM 17740 O O . LEU A 1 101 ? 15.742 15.677 -7.099 1.00 4.15 101 LEU A O 11
ATOM 17756 N N . GLN A 1 102 ? 16.538 13.695 -6.398 1.00 3.20 102 GLN A N 11
ATOM 17757 C CA . GLN A 1 102 ? 16.890 13.247 -7.742 1.00 3.68 102 GLN A CA 11
ATOM 17758 C C . GLN A 1 102 ? 15.635 13.009 -8.577 1.00 3.52 102 GLN A C 11
ATOM 17759 O O . GLN A 1 102 ? 15.401 13.694 -9.574 1.00 3.69 102 GLN A O 11
ATOM 17773 N N . GLN A 1 103 ? 14.833 12.031 -8.161 1.00 3.58 103 GLN A N 11
ATOM 17774 C CA . GLN A 1 103 ? 13.595 11.696 -8.863 1.00 3.51 103 GLN A CA 11
ATOM 17775 C C . GLN A 1 103 ? 13.867 11.326 -10.318 1.00 3.57 103 GLN A C 11
ATOM 17776 O O . GLN A 1 103 ? 12.960 11.340 -11.152 1.00 3.56 103 GLN A O 11
ATOM 17790 N N . ASN A 1 104 ? 15.118 10.992 -10.618 1.00 3.80 104 ASN A N 11
ATOM 17791 C CA . ASN A 1 104 ? 15.504 10.615 -11.972 1.00 4.04 104 ASN A CA 11
ATOM 17792 C C . ASN A 1 104 ? 15.545 9.098 -12.123 1.00 3.75 104 ASN A C 11
ATOM 17793 O O . ASN A 1 104 ? 16.612 8.485 -12.063 1.00 3.94 104 ASN A O 11
ATOM 17804 N N . VAL A 1 105 ? 14.374 8.497 -12.306 1.00 3.42 105 VAL A N 11
ATOM 17805 C CA . VAL A 1 105 ? 14.271 7.052 -12.466 1.00 3.29 105 VAL A CA 11
ATOM 17806 C C . VAL A 1 105 ? 13.116 6.678 -13.393 1.00 3.64 105 VAL A C 11
ATOM 17807 O O . VAL A 1 105 ? 11.949 6.779 -12.962 1.00 3.70 105 VAL A O 11
ATOM 17821 N N . GLN A 1 9 ? -28.853 2.993 -4.444 1.00 7.00 9 GLN A N 12
ATOM 17822 C CA . GLN A 1 9 ? -28.106 1.758 -4.225 1.00 7.21 9 GLN A CA 12
ATOM 17823 C C . GLN A 1 9 ? -27.412 1.774 -2.867 1.00 6.98 9 GLN A C 12
ATOM 17824 O O . GLN A 1 9 ? -27.063 2.835 -2.348 1.00 7.29 9 GLN A O 12
ATOM 17838 N N . ARG A 1 10 ? -27.218 0.590 -2.295 1.00 6.71 10 ARG A N 12
ATOM 17839 C CA . ARG A 1 10 ? -26.565 0.464 -0.997 1.00 6.78 10 ARG A CA 12
ATOM 17840 C C . ARG A 1 10 ? -25.166 -0.123 -1.150 1.00 6.34 10 ARG A C 12
ATOM 17841 O O . ARG A 1 10 ? -24.549 -0.546 -0.171 1.00 6.64 10 ARG A O 12
ATOM 17862 N N . ARG A 1 11 ? -24.669 -0.141 -2.383 1.00 5.84 11 ARG A N 12
ATOM 17863 C CA . ARG A 1 11 ? -23.343 -0.678 -2.666 1.00 5.60 11 ARG A CA 12
ATOM 17864 C C . ARG A 1 11 ? -22.259 0.344 -2.343 1.00 5.02 11 ARG A C 12
ATOM 17865 O O . ARG A 1 11 ? -22.376 1.520 -2.691 1.00 4.82 11 ARG A O 12
ATOM 17886 N N . ILE A 1 12 ? -21.205 -0.112 -1.673 1.00 5.07 12 ILE A N 12
ATOM 17887 C CA . ILE A 1 12 ? -20.096 0.759 -1.303 1.00 4.86 12 ILE A CA 12
ATOM 17888 C C . ILE A 1 12 ? -18.829 0.374 -2.057 1.00 4.50 12 ILE A C 12
ATOM 17889 O O . ILE A 1 12 ? -18.662 -0.780 -2.455 1.00 4.89 12 ILE A O 12
ATOM 17905 N N . ARG A 1 13 ? -17.940 1.349 -2.253 1.00 4.15 13 ARG A N 12
ATOM 17906 C CA . ARG A 1 13 ? -16.683 1.124 -2.959 1.00 4.11 13 ARG A CA 12
ATOM 17907 C C . ARG A 1 13 ? -16.937 0.769 -4.422 1.00 3.66 13 ARG A C 12
ATOM 17908 O O . ARG A 1 13 ? -17.535 -0.263 -4.726 1.00 3.92 13 ARG A O 12
ATOM 17929 N N . ARG A 1 14 ? -16.479 1.631 -5.324 1.00 3.32 14 ARG A N 12
ATOM 17930 C CA . ARG A 1 14 ? -16.667 1.409 -6.755 1.00 3.13 14 ARG A CA 12
ATOM 17931 C C . ARG A 1 14 ? -15.562 2.066 -7.593 1.00 2.36 14 ARG A C 12
ATOM 17932 O O . ARG A 1 14 ? -14.955 1.401 -8.435 1.00 2.85 14 ARG A O 12
ATOM 17953 N N . PRO A 1 15 ? -15.273 3.373 -7.389 1.00 1.72 15 PRO A N 12
ATOM 17954 C CA . PRO A 1 15 ? -14.238 4.066 -8.163 1.00 1.77 15 PRO A CA 12
ATOM 17955 C C . PRO A 1 15 ? -12.826 3.616 -7.795 1.00 1.50 15 PRO A C 12
ATOM 17956 O O . PRO A 1 15 ? -12.116 3.048 -8.625 1.00 1.60 15 PRO A O 12
ATOM 17967 N N . PHE A 1 16 ? -12.424 3.870 -6.555 1.00 1.28 16 PHE A N 12
ATOM 17968 C CA . PHE A 1 16 ? -11.093 3.484 -6.095 1.00 1.02 16 PHE A CA 12
ATOM 17969 C C . PHE A 1 16 ? -11.156 2.253 -5.201 1.00 0.94 16 PHE A C 12
ATOM 17970 O O . PHE A 1 16 ? -12.231 1.843 -4.763 1.00 1.14 16 PHE A O 12
ATOM 17987 N N . SER A 1 17 ? -9.990 1.670 -4.940 1.00 0.74 17 SER A N 12
ATOM 17988 C CA . SER A 1 17 ? -9.887 0.482 -4.097 1.00 0.68 17 SER A CA 12
ATOM 17989 C C . SER A 1 17 ? -8.426 0.084 -3.931 1.00 0.58 17 SER A C 12
ATOM 17990 O O . SER A 1 17 ? -7.538 0.696 -4.524 1.00 0.56 17 SER A O 12
ATOM 17998 N N . VAL A 1 18 ? -8.181 -0.942 -3.121 1.00 0.58 18 VAL A N 12
ATOM 17999 C CA . VAL A 1 18 ? -6.823 -1.419 -2.888 1.00 0.53 18 VAL A CA 12
ATOM 18000 C C . VAL A 1 18 ? -6.134 -1.747 -4.212 1.00 0.49 18 VAL A C 12
ATOM 18001 O O . VAL A 1 18 ? -4.914 -1.612 -4.343 1.00 0.46 18 VAL A O 12
ATOM 18014 N N . ALA A 1 19 ? -6.930 -2.166 -5.194 1.00 0.54 19 ALA A N 12
ATOM 18015 C CA . ALA A 1 19 ? -6.406 -2.503 -6.513 1.00 0.56 19 ALA A CA 12
ATOM 18016 C C . ALA A 1 19 ? -5.727 -1.295 -7.145 1.00 0.50 19 ALA A C 12
ATOM 18017 O O . ALA A 1 19 ? -4.621 -1.400 -7.674 1.00 0.54 19 ALA A O 12
ATOM 18024 N N . GLU A 1 20 ? -6.398 -0.148 -7.091 1.00 0.44 20 GLU A N 12
ATOM 18025 C CA . GLU A 1 20 ? -5.851 1.083 -7.647 1.00 0.40 20 GLU A CA 12
ATOM 18026 C C . GLU A 1 20 ? -4.614 1.505 -6.863 1.00 0.40 20 GLU A C 12
ATOM 18027 O O . GLU A 1 20 ? -3.619 1.948 -7.440 1.00 0.39 20 GLU A O 12
ATOM 18039 N N . VAL A 1 21 ? -4.691 1.367 -5.541 1.00 0.42 21 VAL A N 12
ATOM 18040 C CA . VAL A 1 21 ? -3.575 1.711 -4.671 1.00 0.45 21 VAL A CA 12
ATOM 18041 C C . VAL A 1 21 ? -2.298 1.027 -5.143 1.00 0.44 21 VAL A C 12
ATOM 18042 O O . VAL A 1 21 ? -1.209 1.591 -5.041 1.00 0.48 21 VAL A O 12
ATOM 18055 N N . GLU A 1 22 ? -2.442 -0.193 -5.663 1.00 0.42 22 GLU A N 12
ATOM 18056 C CA . GLU A 1 22 ? -1.298 -0.947 -6.169 1.00 0.45 22 GLU A CA 12
ATOM 18057 C C . GLU A 1 22 ? -0.500 -0.091 -7.147 1.00 0.42 22 GLU A C 12
ATOM 18058 O O . GLU A 1 22 ? 0.720 0.034 -7.031 1.00 0.44 22 GLU A O 12
ATOM 18070 N N . ALA A 1 23 ? -1.201 0.498 -8.111 1.00 0.42 23 ALA A N 12
ATOM 18071 C CA . ALA A 1 23 ? -0.563 1.361 -9.095 1.00 0.43 23 ALA A CA 12
ATOM 18072 C C . ALA A 1 23 ? 0.122 2.524 -8.394 1.00 0.42 23 ALA A C 12
ATOM 18073 O O . ALA A 1 23 ? 1.261 2.877 -8.709 1.00 0.45 23 ALA A O 12
ATOM 18080 N N . LEU A 1 24 ? -0.588 3.112 -7.434 1.00 0.41 24 LEU A N 12
ATOM 18081 C CA . LEU A 1 24 ? -0.055 4.229 -6.666 1.00 0.43 24 LEU A CA 12
ATOM 18082 C C . LEU A 1 24 ? 1.247 3.823 -5.984 1.00 0.44 24 LEU A C 12
ATOM 18083 O O . LEU A 1 24 ? 2.127 4.652 -5.759 1.00 0.37 24 LEU A O 12
ATOM 18099 N N . VAL A 1 25 ? 1.361 2.536 -5.662 1.00 0.65 25 VAL A N 12
ATOM 18100 C CA . VAL A 1 25 ? 2.559 2.010 -5.020 1.00 0.72 25 VAL A CA 12
ATOM 18101 C C . VAL A 1 25 ? 3.724 2.003 -6.002 1.00 0.69 25 VAL A C 12
ATOM 18102 O O . VAL A 1 25 ? 4.853 2.339 -5.645 1.00 0.67 25 VAL A O 12
ATOM 18115 N N . GLN A 1 26 ? 3.440 1.618 -7.242 1.00 0.74 26 GLN A N 12
ATOM 18116 C CA . GLN A 1 26 ? 4.460 1.576 -8.282 1.00 0.80 26 GLN A CA 12
ATOM 18117 C C . GLN A 1 26 ? 4.950 2.984 -8.603 1.00 0.70 26 GLN A C 12
ATOM 18118 O O . GLN A 1 26 ? 6.040 3.169 -9.145 1.00 0.77 26 GLN A O 12
ATOM 18132 N N . ALA A 1 27 ? 4.129 3.974 -8.273 1.00 0.56 27 ALA A N 12
ATOM 18133 C CA . ALA A 1 27 ? 4.470 5.372 -8.519 1.00 0.51 27 ALA A CA 12
ATOM 18134 C C . ALA A 1 27 ? 5.254 5.983 -7.356 1.00 0.46 27 ALA A C 12
ATOM 18135 O O . ALA A 1 27 ? 6.163 6.784 -7.567 1.00 0.49 27 ALA A O 12
ATOM 18142 N N . VAL A 1 28 ? 4.894 5.604 -6.130 1.00 0.41 28 VAL A N 12
ATOM 18143 C CA . VAL A 1 28 ? 5.552 6.139 -4.938 1.00 0.37 28 VAL A CA 12
ATOM 18144 C C . VAL A 1 28 ? 6.815 5.367 -4.563 1.00 0.39 28 VAL A C 12
ATOM 18145 O O . VAL A 1 28 ? 7.647 5.866 -3.809 1.00 0.37 28 VAL A O 12
ATOM 18158 N N . GLU A 1 29 ? 6.961 4.152 -5.081 1.00 0.45 29 GLU A N 12
ATOM 18159 C CA . GLU A 1 29 ? 8.130 3.329 -4.770 1.00 0.49 29 GLU A CA 12
ATOM 18160 C C . GLU A 1 29 ? 9.440 4.036 -5.123 1.00 0.49 29 GLU A C 12
ATOM 18161 O O . GLU A 1 29 ? 10.518 3.569 -4.752 1.00 0.53 29 GLU A O 12
ATOM 18173 N N . LYS A 1 30 ? 9.349 5.157 -5.836 1.00 0.49 30 LYS A N 12
ATOM 18174 C CA . LYS A 1 30 ? 10.540 5.904 -6.229 1.00 0.55 30 LYS A CA 12
ATOM 18175 C C . LYS A 1 30 ? 10.752 7.137 -5.347 1.00 0.50 30 LYS A C 12
ATOM 18176 O O . LYS A 1 30 ? 11.858 7.377 -4.863 1.00 0.52 30 LYS A O 12
ATOM 18195 N N . LEU A 1 31 ? 9.690 7.914 -5.143 1.00 0.47 31 LEU A N 12
ATOM 18196 C CA . LEU A 1 31 ? 9.776 9.124 -4.327 1.00 0.48 31 LEU A CA 12
ATOM 18197 C C . LEU A 1 31 ? 8.905 9.019 -3.077 1.00 0.39 31 LEU A C 12
ATOM 18198 O O . LEU A 1 31 ? 8.383 10.020 -2.585 1.00 0.46 31 LEU A O 12
ATOM 18214 N N . GLY A 1 32 ? 8.767 7.803 -2.561 1.00 0.31 32 GLY A N 12
ATOM 18215 C CA . GLY A 1 32 ? 7.956 7.588 -1.377 1.00 0.33 32 GLY A CA 12
ATOM 18216 C C . GLY A 1 32 ? 8.593 8.142 -0.120 1.00 0.29 32 GLY A C 12
ATOM 18217 O O . GLY A 1 32 ? 9.690 8.701 -0.165 1.00 0.29 32 GLY A O 12
ATOM 18221 N N . THR A 1 33 ? 7.903 7.987 1.005 1.00 0.34 33 THR A N 12
ATOM 18222 C CA . THR A 1 33 ? 8.403 8.473 2.287 1.00 0.39 33 THR A CA 12
ATOM 18223 C C . THR A 1 33 ? 7.801 7.681 3.443 1.00 0.45 33 THR A C 12
ATOM 18224 O O . THR A 1 33 ? 8.495 7.335 4.398 1.00 0.54 33 THR A O 12
ATOM 18235 N N . GLY A 1 34 ? 6.506 7.395 3.346 1.00 0.45 34 GLY A N 12
ATOM 18236 C CA . GLY A 1 34 ? 5.831 6.646 4.389 1.00 0.56 34 GLY A CA 12
ATOM 18237 C C . GLY A 1 34 ? 4.409 6.271 4.020 1.00 0.54 34 GLY A C 12
ATOM 18238 O O . GLY A 1 34 ? 3.584 6.021 4.899 1.00 0.65 34 GLY A O 12
ATOM 18242 N N . ARG A 1 35 ? 4.126 6.243 2.715 1.00 0.44 35 ARG A N 12
ATOM 18243 C CA . ARG A 1 35 ? 2.800 5.893 2.201 1.00 0.45 35 ARG A CA 12
ATOM 18244 C C . ARG A 1 35 ? 1.691 6.588 2.986 1.00 0.52 35 ARG A C 12
ATOM 18245 O O . ARG A 1 35 ? 0.563 6.100 3.042 1.00 0.57 35 ARG A O 12
ATOM 18266 N N . TRP A 1 36 ? 2.012 7.731 3.579 1.00 0.56 36 TRP A N 12
ATOM 18267 C CA . TRP A 1 36 ? 1.038 8.488 4.359 1.00 0.69 36 TRP A CA 12
ATOM 18268 C C . TRP A 1 36 ? -0.216 8.759 3.536 1.00 0.68 36 TRP A C 12
ATOM 18269 O O . TRP A 1 36 ? -1.340 8.599 4.018 1.00 0.74 36 TRP A O 12
ATOM 18290 N N . ARG A 1 37 ? -0.014 9.153 2.283 1.00 0.66 37 ARG A N 12
ATOM 18291 C CA . ARG A 1 37 ? -1.125 9.449 1.386 1.00 0.72 37 ARG A CA 12
ATOM 18292 C C . ARG A 1 37 ? -1.848 8.172 0.972 1.00 0.59 37 ARG A C 12
ATOM 18293 O O . ARG A 1 37 ? -3.059 8.176 0.743 1.00 0.64 37 ARG A O 12
ATOM 18314 N N . ASP A 1 38 ? -1.100 7.076 0.891 1.00 0.48 38 ASP A N 12
ATOM 18315 C CA . ASP A 1 38 ? -1.668 5.793 0.502 1.00 0.48 38 ASP A CA 12
ATOM 18316 C C . ASP A 1 38 ? -2.625 5.285 1.570 1.00 0.54 38 ASP A C 12
ATOM 18317 O O . ASP A 1 38 ? -3.795 5.040 1.300 1.00 0.59 38 ASP A O 12
ATOM 18326 N N . VAL A 1 39 ? -2.113 5.131 2.786 1.00 0.64 39 VAL A N 12
ATOM 18327 C CA . VAL A 1 39 ? -2.921 4.660 3.902 1.00 0.83 39 VAL A CA 12
ATOM 18328 C C . VAL A 1 39 ? -4.122 5.573 4.126 1.00 0.85 39 VAL A C 12
ATOM 18329 O O . VAL A 1 39 ? -5.183 5.124 4.558 1.00 0.96 39 VAL A O 12
ATOM 18342 N N . LYS A 1 40 ? -3.946 6.855 3.824 1.00 0.86 40 LYS A N 12
ATOM 18343 C CA . LYS A 1 40 ? -5.015 7.834 3.991 1.00 1.02 40 LYS A CA 12
ATOM 18344 C C . LYS A 1 40 ? -6.195 7.540 3.068 1.00 0.90 40 LYS A C 12
ATOM 18345 O O . LYS A 1 40 ? -7.342 7.490 3.514 1.00 0.89 40 LYS A O 12
ATOM 18364 N N . LEU A 1 41 ? -5.912 7.346 1.782 1.00 0.84 41 LEU A N 12
ATOM 18365 C CA . LEU A 1 41 ? -6.963 7.084 0.802 1.00 0.82 41 LEU A CA 12
ATOM 18366 C C . LEU A 1 41 ? -6.870 5.669 0.234 1.00 0.75 41 LEU A C 12
ATOM 18367 O O . LEU A 1 41 ? -7.320 5.416 -0.885 1.00 0.82 41 LEU A O 12
ATOM 18383 N N . CYS A 1 42 ? -6.293 4.750 1.000 1.00 0.70 42 CYS A N 12
ATOM 18384 C CA . CYS A 1 42 ? -6.157 3.369 0.547 1.00 0.72 42 CYS A CA 12
ATOM 18385 C C . CYS A 1 42 ? -7.510 2.831 0.104 1.00 0.80 42 CYS A C 12
ATOM 18386 O O . CYS A 1 42 ? -7.630 2.203 -0.949 1.00 0.90 42 CYS A O 12
ATOM 18394 N N . ALA A 1 43 ? -8.524 3.101 0.922 1.00 0.80 43 ALA A N 12
ATOM 18395 C CA . ALA A 1 43 ? -9.892 2.663 0.649 1.00 0.88 43 ALA A CA 12
ATOM 18396 C C . ALA A 1 43 ? -10.805 2.987 1.827 1.00 0.91 43 ALA A C 12
ATOM 18397 O O . ALA A 1 43 ? -11.795 2.292 2.061 1.00 1.00 43 ALA A O 12
ATOM 18404 N N . PHE A 1 44 ? -10.466 4.045 2.565 1.00 0.88 44 PHE A N 12
ATOM 18405 C CA . PHE A 1 44 ? -11.229 4.445 3.731 1.00 0.96 44 PHE A CA 12
ATOM 18406 C C . PHE A 1 44 ? -11.116 3.346 4.764 1.00 0.98 44 PHE A C 12
ATOM 18407 O O . PHE A 1 44 ? -11.868 3.291 5.736 1.00 1.08 44 PHE A O 12
ATOM 18424 N N . GLU A 1 45 ? -10.145 2.468 4.527 1.00 0.92 45 GLU A N 12
ATOM 18425 C CA . GLU A 1 45 ? -9.900 1.341 5.403 1.00 0.99 45 GLU A CA 12
ATOM 18426 C C . GLU A 1 45 ? -8.996 1.733 6.566 1.00 0.97 45 GLU A C 12
ATOM 18427 O O . GLU A 1 45 ? -9.332 1.510 7.728 1.00 1.07 45 GLU A O 12
ATOM 18439 N N . ASP A 1 46 ? -7.845 2.318 6.244 1.00 0.88 46 ASP A N 12
ATOM 18440 C CA . ASP A 1 46 ? -6.892 2.734 7.267 1.00 0.88 46 ASP A CA 12
ATOM 18441 C C . ASP A 1 46 ? -6.758 4.250 7.299 1.00 0.92 46 ASP A C 12
ATOM 18442 O O . ASP A 1 46 ? -5.719 4.783 7.689 1.00 1.04 46 ASP A O 12
ATOM 18451 N N . ALA A 1 47 ? -7.817 4.939 6.891 1.00 0.92 47 ALA A N 12
ATOM 18452 C CA . ALA A 1 47 ? -7.824 6.398 6.880 1.00 1.08 47 ALA A CA 12
ATOM 18453 C C . ALA A 1 47 ? -7.703 6.965 8.293 1.00 1.29 47 ALA A C 12
ATOM 18454 O O . ALA A 1 47 ? -7.619 8.179 8.477 1.00 1.56 47 ALA A O 12
ATOM 18461 N N . ASP A 1 48 ? -7.697 6.081 9.288 1.00 1.28 48 ASP A N 12
ATOM 18462 C CA . ASP A 1 48 ? -7.586 6.494 10.681 1.00 1.56 48 ASP A CA 12
ATOM 18463 C C . ASP A 1 48 ? -6.166 6.286 11.194 1.00 1.69 48 ASP A C 12
ATOM 18464 O O . ASP A 1 48 ? -5.779 6.843 12.223 1.00 2.01 48 ASP A O 12
ATOM 18473 N N . HIS A 1 49 ? -5.398 5.475 10.469 1.00 1.50 49 HIS A N 12
ATOM 18474 C CA . HIS A 1 49 ? -4.014 5.180 10.834 1.00 1.64 49 HIS A CA 12
ATOM 18475 C C . HIS A 1 49 ? -3.934 4.484 12.188 1.00 0.88 49 HIS A C 12
ATOM 18476 O O . HIS A 1 49 ? -4.113 5.111 13.232 1.00 1.32 49 HIS A O 12
ATOM 18491 N N . ARG A 1 50 ? -3.664 3.183 12.163 1.00 0.70 50 ARG A N 12
ATOM 18492 C CA . ARG A 1 50 ? -3.556 2.404 13.392 1.00 1.26 50 ARG A CA 12
ATOM 18493 C C . ARG A 1 50 ? -2.201 2.624 14.058 1.00 0.98 50 ARG A C 12
ATOM 18494 O O . ARG A 1 50 ? -2.083 3.414 14.996 1.00 0.90 50 ARG A O 12
ATOM 18515 N N . THR A 1 51 ? -1.178 1.926 13.568 1.00 0.87 51 THR A N 12
ATOM 18516 C CA . THR A 1 51 ? 0.169 2.046 14.118 1.00 0.69 51 THR A CA 12
ATOM 18517 C C . THR A 1 51 ? 1.220 1.876 13.027 1.00 0.61 51 THR A C 12
ATOM 18518 O O . THR A 1 51 ? 0.890 1.611 11.873 1.00 0.59 51 THR A O 12
ATOM 18529 N N . TYR A 1 52 ? 2.484 2.035 13.400 1.00 0.58 52 TYR A N 12
ATOM 18530 C CA . TYR A 1 52 ? 3.586 1.900 12.452 1.00 0.55 52 TYR A CA 12
ATOM 18531 C C . TYR A 1 52 ? 3.633 0.504 11.826 1.00 0.47 52 TYR A C 12
ATOM 18532 O O . TYR A 1 52 ? 3.775 0.373 10.607 1.00 0.45 52 TYR A O 12
ATOM 18550 N N . VAL A 1 53 ? 3.503 -0.537 12.645 1.00 0.44 53 VAL A N 12
ATOM 18551 C CA . VAL A 1 53 ? 3.532 -1.907 12.136 1.00 0.41 53 VAL A CA 12
ATOM 18552 C C . VAL A 1 53 ? 2.215 -2.267 11.458 1.00 0.41 53 VAL A C 12
ATOM 18553 O O . VAL A 1 53 ? 2.210 -2.811 10.355 1.00 0.40 53 VAL A O 12
ATOM 18566 N N . ASP A 1 54 ? 1.100 -1.966 12.123 1.00 0.45 54 ASP A N 12
ATOM 18567 C CA . ASP A 1 54 ? -0.219 -2.261 11.568 1.00 0.50 54 ASP A CA 12
ATOM 18568 C C . ASP A 1 54 ? -0.348 -1.675 10.167 1.00 0.49 54 ASP A C 12
ATOM 18569 O O . ASP A 1 54 ? -0.775 -2.355 9.232 1.00 0.51 54 ASP A O 12
ATOM 18578 N N . LEU A 1 55 ? 0.028 -0.409 10.031 1.00 0.49 55 LEU A N 12
ATOM 18579 C CA . LEU A 1 55 ? -0.020 0.269 8.744 1.00 0.52 55 LEU A CA 12
ATOM 18580 C C . LEU A 1 55 ? 0.913 -0.429 7.764 1.00 0.46 55 LEU A C 12
ATOM 18581 O O . LEU A 1 55 ? 0.587 -0.603 6.588 1.00 0.48 55 LEU A O 12
ATOM 18597 N N . LYS A 1 56 ? 2.076 -0.836 8.264 1.00 0.45 56 LYS A N 12
ATOM 18598 C CA . LYS A 1 56 ? 3.062 -1.520 7.443 1.00 0.48 56 LYS A CA 12
ATOM 18599 C C . LYS A 1 56 ? 2.569 -2.911 7.059 1.00 0.44 56 LYS A C 12
ATOM 18600 O O . LYS A 1 56 ? 3.042 -3.500 6.088 1.00 0.47 56 LYS A O 12
ATOM 18619 N N . ASP A 1 57 ? 1.621 -3.434 7.832 1.00 0.42 57 ASP A N 12
ATOM 18620 C CA . ASP A 1 57 ? 1.058 -4.749 7.562 1.00 0.44 57 ASP A CA 12
ATOM 18621 C C . ASP A 1 57 ? 0.098 -4.680 6.383 1.00 0.43 57 ASP A C 12
ATOM 18622 O O . ASP A 1 57 ? 0.126 -5.531 5.494 1.00 0.46 57 ASP A O 12
ATOM 18631 N N . LYS A 1 58 ? -0.753 -3.658 6.383 1.00 0.43 58 LYS A N 12
ATOM 18632 C CA . LYS A 1 58 ? -1.715 -3.469 5.306 1.00 0.46 58 LYS A CA 12
ATOM 18633 C C . LYS A 1 58 ? -0.988 -3.172 3.999 1.00 0.45 58 LYS A C 12
ATOM 18634 O O . LYS A 1 58 ? -1.475 -3.498 2.916 1.00 0.48 58 LYS A O 12
ATOM 18653 N N . TRP A 1 59 ? 0.184 -2.555 4.116 1.00 0.42 59 TRP A N 12
ATOM 18654 C CA . TRP A 1 59 ? 0.999 -2.215 2.954 1.00 0.42 59 TRP A CA 12
ATOM 18655 C C . TRP A 1 59 ? 1.745 -3.447 2.451 1.00 0.39 59 TRP A C 12
ATOM 18656 O O . TRP A 1 59 ? 1.728 -3.757 1.260 1.00 0.43 59 TRP A O 12
ATOM 18677 N N . LYS A 1 60 ? 2.404 -4.138 3.374 1.00 0.36 60 LYS A N 12
ATOM 18678 C CA . LYS A 1 60 ? 3.150 -5.350 3.047 1.00 0.35 60 LYS A CA 12
ATOM 18679 C C . LYS A 1 60 ? 2.241 -6.379 2.379 1.00 0.36 60 LYS A C 12
ATOM 18680 O O . LYS A 1 60 ? 2.671 -7.131 1.504 1.00 0.38 60 LYS A O 12
ATOM 18699 N N . THR A 1 61 ? 0.983 -6.403 2.800 1.00 0.36 61 THR A N 12
ATOM 18700 C CA . THR A 1 61 ? 0.008 -7.332 2.244 1.00 0.40 61 THR A CA 12
ATOM 18701 C C . THR A 1 61 ? -0.578 -6.760 0.964 1.00 0.46 61 THR A C 12
ATOM 18702 O O . THR A 1 61 ? -1.024 -7.493 0.083 1.00 0.53 61 THR A O 12
ATOM 18713 N N . LEU A 1 62 ? -0.565 -5.437 0.879 1.00 0.45 62 LEU A N 12
ATOM 18714 C CA . LEU A 1 62 ? -1.074 -4.733 -0.285 1.00 0.53 62 LEU A CA 12
ATOM 18715 C C . LEU A 1 62 ? -0.235 -5.070 -1.513 1.00 0.53 62 LEU A C 12
ATOM 18716 O O . LEU A 1 62 ? -0.740 -5.104 -2.635 1.00 0.63 62 LEU A O 12
ATOM 18732 N N . VAL A 1 63 ? 1.053 -5.317 -1.289 1.00 0.45 63 VAL A N 12
ATOM 18733 C CA . VAL A 1 63 ? 1.963 -5.670 -2.369 1.00 0.46 63 VAL A CA 12
ATOM 18734 C C . VAL A 1 63 ? 1.995 -7.181 -2.566 1.00 0.48 63 VAL A C 12
ATOM 18735 O O . VAL A 1 63 ? 1.938 -7.671 -3.694 1.00 0.56 63 VAL A O 12
ATOM 18748 N N . HIS A 1 64 ? 2.082 -7.915 -1.458 1.00 0.45 64 HIS A N 12
ATOM 18749 C CA . HIS A 1 64 ? 2.105 -9.373 -1.496 1.00 0.50 64 HIS A CA 12
ATOM 18750 C C . HIS A 1 64 ? 0.888 -9.913 -2.240 1.00 0.56 64 HIS A C 12
ATOM 18751 O O . HIS A 1 64 ? 0.959 -10.939 -2.916 1.00 0.60 64 HIS A O 12
ATOM 18766 N N . THR A 1 65 ? -0.228 -9.207 -2.105 1.00 0.59 65 THR A N 12
ATOM 18767 C CA . THR A 1 65 ? -1.474 -9.607 -2.750 1.00 0.68 65 THR A CA 12
ATOM 18768 C C . THR A 1 65 ? -1.485 -9.232 -4.231 1.00 0.66 65 THR A C 12
ATOM 18769 O O . THR A 1 65 ? -2.219 -9.826 -5.023 1.00 0.71 65 THR A O 12
ATOM 18780 N N . ALA A 1 66 ? -0.671 -8.248 -4.599 1.00 0.61 66 ALA A N 12
ATOM 18781 C CA . ALA A 1 66 ? -0.598 -7.793 -5.982 1.00 0.62 66 ALA A CA 12
ATOM 18782 C C . ALA A 1 66 ? -0.136 -8.908 -6.913 1.00 0.64 66 ALA A C 12
ATOM 18783 O O . ALA A 1 66 ? -0.954 -9.568 -7.555 1.00 0.63 66 ALA A O 12
ATOM 18790 N N . LYS A 1 67 ? 1.175 -9.113 -6.982 1.00 0.70 67 LYS A N 12
ATOM 18791 C CA . LYS A 1 67 ? 1.738 -10.149 -7.840 1.00 0.76 67 LYS A CA 12
ATOM 18792 C C . LYS A 1 67 ? 3.174 -10.469 -7.436 1.00 0.87 67 LYS A C 12
ATOM 18793 O O . LYS A 1 67 ? 4.020 -10.757 -8.285 1.00 0.98 67 LYS A O 12
ATOM 18812 N N . ILE A 1 68 ? 3.441 -10.428 -6.135 1.00 0.88 68 ILE A N 12
ATOM 18813 C CA . ILE A 1 68 ? 4.774 -10.711 -5.616 1.00 1.02 68 ILE A CA 12
ATOM 18814 C C . ILE A 1 68 ? 5.187 -12.149 -5.930 1.00 1.10 68 ILE A C 12
ATOM 18815 O O . ILE A 1 68 ? 6.375 -12.464 -5.994 1.00 1.25 68 ILE A O 12
ATOM 18831 N N . SER A 1 69 ? 4.196 -13.011 -6.143 1.00 1.06 69 SER A N 12
ATOM 18832 C CA . SER A 1 69 ? 4.449 -14.414 -6.453 1.00 1.22 69 SER A CA 12
ATOM 18833 C C . SER A 1 69 ? 5.298 -15.067 -5.363 1.00 1.28 69 SER A C 12
ATOM 18834 O O . SER A 1 69 ? 6.496 -15.285 -5.544 1.00 1.38 69 SER A O 12
ATOM 18842 N N . PRO A 1 70 ? 4.683 -15.381 -4.209 1.00 1.28 70 PRO A N 12
ATOM 18843 C CA . PRO A 1 70 ? 5.382 -16.008 -3.087 1.00 1.37 70 PRO A CA 12
ATOM 18844 C C . PRO A 1 70 ? 5.596 -17.504 -3.298 1.00 1.52 70 PRO A C 12
ATOM 18845 O O . PRO A 1 70 ? 6.565 -18.077 -2.797 1.00 1.58 70 PRO A O 12
ATOM 18856 N N . GLN A 1 71 ? 4.687 -18.130 -4.039 1.00 1.70 71 GLN A N 12
ATOM 18857 C CA . GLN A 1 71 ? 4.779 -19.559 -4.313 1.00 1.92 71 GLN A CA 12
ATOM 18858 C C . GLN A 1 71 ? 5.749 -19.831 -5.459 1.00 2.30 71 GLN A C 12
ATOM 18859 O O . GLN A 1 71 ? 6.618 -20.698 -5.355 1.00 2.73 71 GLN A O 12
ATOM 18873 N N . GLN A 1 72 ? 5.581 -19.086 -6.553 1.00 2.34 72 GLN A N 12
ATOM 18874 C CA . GLN A 1 72 ? 6.431 -19.220 -7.737 1.00 2.83 72 GLN A CA 12
ATOM 18875 C C . GLN A 1 72 ? 6.192 -20.547 -8.460 1.00 2.74 72 GLN A C 12
ATOM 18876 O O . GLN A 1 72 ? 6.530 -20.688 -9.635 1.00 3.23 72 GLN A O 12
ATOM 18890 N N . ARG A 1 73 ? 5.603 -21.513 -7.759 1.00 2.44 73 ARG A N 12
ATOM 18891 C CA . ARG A 1 73 ? 5.324 -22.823 -8.339 1.00 2.80 73 ARG A CA 12
ATOM 18892 C C . ARG A 1 73 ? 4.070 -23.436 -7.723 1.00 3.10 73 ARG A C 12
ATOM 18893 O O . ARG A 1 73 ? 2.994 -23.402 -8.320 1.00 3.65 73 ARG A O 12
ATOM 18914 N N . ARG A 1 74 ? 4.217 -23.994 -6.524 1.00 3.30 74 ARG A N 12
ATOM 18915 C CA . ARG A 1 74 ? 3.099 -24.616 -5.825 1.00 3.96 74 ARG A CA 12
ATOM 18916 C C . ARG A 1 74 ? 3.157 -24.321 -4.330 1.00 3.74 74 ARG A C 12
ATOM 18917 O O . ARG A 1 74 ? 2.303 -23.616 -3.792 1.00 4.30 74 ARG A O 12
ATOM 18938 N N . GLY A 1 75 ? 4.171 -24.866 -3.662 1.00 3.39 75 GLY A N 12
ATOM 18939 C CA . GLY A 1 75 ? 4.323 -24.652 -2.235 1.00 3.56 75 GLY A CA 12
ATOM 18940 C C . GLY A 1 75 ? 5.451 -23.694 -1.909 1.00 3.35 75 GLY A C 12
ATOM 18941 O O . GLY A 1 75 ? 6.187 -23.264 -2.797 1.00 3.71 75 GLY A O 12
ATOM 18945 N N . GLU A 1 76 ? 5.587 -23.358 -0.628 1.00 3.11 76 GLU A N 12
ATOM 18946 C CA . GLU A 1 76 ? 6.633 -22.443 -0.183 1.00 3.02 76 GLU A CA 12
ATOM 18947 C C . GLU A 1 76 ? 6.827 -22.531 1.330 1.00 2.39 76 GLU A C 12
ATOM 18948 O O . GLU A 1 76 ? 5.901 -22.892 2.058 1.00 2.73 76 GLU A O 12
ATOM 18960 N N . PRO A 1 77 ? 8.035 -22.203 1.827 1.00 1.80 77 PRO A N 12
ATOM 18961 C CA . PRO A 1 77 ? 8.332 -22.246 3.262 1.00 1.56 77 PRO A CA 12
ATOM 18962 C C . PRO A 1 77 ? 7.636 -21.123 4.027 1.00 1.36 77 PRO A C 12
ATOM 18963 O O . PRO A 1 77 ? 6.550 -21.312 4.572 1.00 1.70 77 PRO A O 12
ATOM 18974 N N . VAL A 1 78 ? 8.272 -19.956 4.061 1.00 1.09 78 VAL A N 12
ATOM 18975 C CA . VAL A 1 78 ? 7.715 -18.799 4.750 1.00 0.93 78 VAL A CA 12
ATOM 18976 C C . VAL A 1 78 ? 7.785 -17.551 3.868 1.00 0.74 78 VAL A C 12
ATOM 18977 O O . VAL A 1 78 ? 8.800 -17.304 3.219 1.00 0.70 78 VAL A O 12
ATOM 18990 N N . PRO A 1 79 ? 6.704 -16.746 3.828 1.00 0.69 79 PRO A N 12
ATOM 18991 C CA . PRO A 1 79 ? 6.662 -15.529 3.018 1.00 0.56 79 PRO A CA 12
ATOM 18992 C C . PRO A 1 79 ? 7.415 -14.369 3.662 1.00 0.53 79 PRO A C 12
ATOM 18993 O O . PRO A 1 79 ? 6.809 -13.443 4.201 1.00 0.59 79 PRO A O 12
ATOM 19004 N N . GLN A 1 80 ? 8.742 -14.430 3.606 1.00 0.50 80 GLN A N 12
ATOM 19005 C CA . GLN A 1 80 ? 9.583 -13.386 4.179 1.00 0.52 80 GLN A CA 12
ATOM 19006 C C . GLN A 1 80 ? 10.001 -12.382 3.109 1.00 0.45 80 GLN A C 12
ATOM 19007 O O . GLN A 1 80 ? 10.298 -11.225 3.408 1.00 0.47 80 GLN A O 12
ATOM 19021 N N . GLU A 1 81 ? 10.025 -12.846 1.865 1.00 0.40 81 GLU A N 12
ATOM 19022 C CA . GLU A 1 81 ? 10.407 -12.008 0.731 1.00 0.40 81 GLU A CA 12
ATOM 19023 C C . GLU A 1 81 ? 9.610 -10.708 0.694 1.00 0.36 81 GLU A C 12
ATOM 19024 O O . GLU A 1 81 ? 10.136 -9.660 0.319 1.00 0.40 81 GLU A O 12
ATOM 19036 N N . LEU A 1 82 ? 8.341 -10.778 1.084 1.00 0.34 82 LEU A N 12
ATOM 19037 C CA . LEU A 1 82 ? 7.479 -9.612 1.083 1.00 0.34 82 LEU A CA 12
ATOM 19038 C C . LEU A 1 82 ? 7.969 -8.572 2.086 1.00 0.34 82 LEU A C 12
ATOM 19039 O O . LEU A 1 82 ? 8.292 -7.446 1.715 1.00 0.45 82 LEU A O 12
ATOM 19055 N N . LEU A 1 83 ? 8.030 -8.961 3.355 1.00 0.32 83 LEU A N 12
ATOM 19056 C CA . LEU A 1 83 ? 8.479 -8.061 4.414 1.00 0.36 83 LEU A CA 12
ATOM 19057 C C . LEU A 1 83 ? 9.903 -7.582 4.159 1.00 0.32 83 LEU A C 12
ATOM 19058 O O . LEU A 1 83 ? 10.306 -6.521 4.637 1.00 0.32 83 LEU A O 12
ATOM 19074 N N . ASN A 1 84 ? 10.664 -8.371 3.408 1.00 0.34 84 ASN A N 12
ATOM 19075 C CA . ASN A 1 84 ? 12.040 -8.020 3.087 1.00 0.35 84 ASN A CA 12
ATOM 19076 C C . ASN A 1 84 ? 12.079 -6.818 2.151 1.00 0.32 84 ASN A C 12
ATOM 19077 O O . ASN A 1 84 ? 12.774 -5.834 2.413 1.00 0.33 84 ASN A O 12
ATOM 19088 N N . ARG A 1 85 ? 11.318 -6.899 1.064 1.00 0.35 85 ARG A N 12
ATOM 19089 C CA . ARG A 1 85 ? 11.264 -5.819 0.088 1.00 0.39 85 ARG A CA 12
ATOM 19090 C C . ARG A 1 85 ? 10.440 -4.654 0.624 1.00 0.37 85 ARG A C 12
ATOM 19091 O O . ARG A 1 85 ? 10.558 -3.525 0.147 1.00 0.41 85 ARG A O 12
ATOM 19112 N N . VAL A 1 86 ? 9.603 -4.939 1.617 1.00 0.35 86 VAL A N 12
ATOM 19113 C CA . VAL A 1 86 ? 8.764 -3.918 2.231 1.00 0.37 86 VAL A CA 12
ATOM 19114 C C . VAL A 1 86 ? 9.596 -3.003 3.123 1.00 0.32 86 VAL A C 12
ATOM 19115 O O . VAL A 1 86 ? 9.629 -1.788 2.924 1.00 0.31 86 VAL A O 12
ATOM 19128 N N . LEU A 1 87 ? 10.267 -3.594 4.106 1.00 0.31 87 LEU A N 12
ATOM 19129 C CA . LEU A 1 87 ? 11.107 -2.834 5.022 1.00 0.31 87 LEU A CA 12
ATOM 19130 C C . LEU A 1 87 ? 12.250 -2.169 4.265 1.00 0.26 87 LEU A C 12
ATOM 19131 O O . LEU A 1 87 ? 12.739 -1.109 4.660 1.00 0.26 87 LEU A O 12
ATOM 19147 N N . ASN A 1 88 ? 12.671 -2.801 3.173 1.00 0.26 88 ASN A N 12
ATOM 19148 C CA . ASN A 1 88 ? 13.753 -2.273 2.350 1.00 0.25 88 ASN A CA 12
ATOM 19149 C C . ASN A 1 88 ? 13.281 -1.052 1.572 1.00 0.23 88 ASN A C 12
ATOM 19150 O O . ASN A 1 88 ? 13.962 -0.027 1.530 1.00 0.22 88 ASN A O 12
ATOM 19161 N N . ALA A 1 89 ? 12.112 -1.177 0.953 1.00 0.24 89 ALA A N 12
ATOM 19162 C CA . ALA A 1 89 ? 11.532 -0.091 0.172 1.00 0.25 89 ALA A CA 12
ATOM 19163 C C . ALA A 1 89 ? 11.367 1.171 1.013 1.00 0.22 89 ALA A C 12
ATOM 19164 O O . ALA A 1 89 ? 11.850 2.240 0.642 1.00 0.23 89 ALA A O 12
ATOM 19171 N N . HIS A 1 90 ? 10.677 1.039 2.143 1.00 0.26 90 HIS A N 12
ATOM 19172 C CA . HIS A 1 90 ? 10.454 2.172 3.036 1.00 0.28 90 HIS A CA 12
ATOM 19173 C C . HIS A 1 90 ? 11.784 2.778 3.477 1.00 0.27 90 HIS A C 12
ATOM 19174 O O . HIS A 1 90 ? 12.015 3.986 3.337 1.00 0.27 90 HIS A O 12
ATOM 19189 N N . GLY A 1 91 ? 12.655 1.924 4.009 1.00 0.29 91 GLY A N 12
ATOM 19190 C CA . GLY A 1 91 ? 13.958 2.374 4.456 1.00 0.33 91 GLY A CA 12
ATOM 19191 C C . GLY A 1 91 ? 14.698 3.124 3.371 1.00 0.30 91 GLY A C 12
ATOM 19192 O O . GLY A 1 91 ? 15.416 4.077 3.648 1.00 0.34 91 GLY A O 12
ATOM 19196 N N . TYR A 1 92 ? 14.514 2.688 2.130 1.00 0.26 92 TYR A N 12
ATOM 19197 C CA . TYR A 1 92 ? 15.154 3.329 0.988 1.00 0.26 92 TYR A CA 12
ATOM 19198 C C . TYR A 1 92 ? 14.634 4.752 0.819 1.00 0.21 92 TYR A C 12
ATOM 19199 O O . TYR A 1 92 ? 15.398 5.668 0.530 1.00 0.25 92 TYR A O 12
ATOM 19217 N N . TRP A 1 93 ? 13.331 4.934 0.998 1.00 0.17 93 TRP A N 12
ATOM 19218 C CA . TRP A 1 93 ? 12.728 6.255 0.870 1.00 0.18 93 TRP A CA 12
ATOM 19219 C C . TRP A 1 93 ? 13.402 7.247 1.809 1.00 0.23 93 TRP A C 12
ATOM 19220 O O . TRP A 1 93 ? 13.931 8.272 1.375 1.00 0.28 93 TRP A O 12
ATOM 19241 N N . THR A 1 94 ? 13.384 6.927 3.098 1.00 0.26 94 THR A N 12
ATOM 19242 C CA . THR A 1 94 ? 13.976 7.798 4.110 1.00 0.35 94 THR A CA 12
ATOM 19243 C C . THR A 1 94 ? 15.499 7.874 3.996 1.00 0.37 94 THR A C 12
ATOM 19244 O O . THR A 1 94 ? 16.075 8.960 4.016 1.00 0.45 94 THR A O 12
ATOM 19255 N N . GLN A 1 95 ? 16.145 6.719 3.881 1.00 0.41 95 GLN A N 12
ATOM 19256 C CA . GLN A 1 95 ? 17.602 6.664 3.783 1.00 0.52 95 GLN A CA 12
ATOM 19257 C C . GLN A 1 95 ? 18.106 7.337 2.516 1.00 0.54 95 GLN A C 12
ATOM 19258 O O . GLN A 1 95 ? 18.864 8.306 2.582 1.00 0.73 95 GLN A O 12
ATOM 19272 N N . GLN A 1 96 ? 17.690 6.826 1.365 1.00 0.74 96 GLN A N 12
ATOM 19273 C CA . GLN A 1 96 ? 18.125 7.386 0.093 1.00 0.88 96 GLN A CA 12
ATOM 19274 C C . GLN A 1 96 ? 17.701 8.848 -0.037 1.00 0.74 96 GLN A C 12
ATOM 19275 O O . GLN A 1 96 ? 18.298 9.608 -0.800 1.00 0.75 96 GLN A O 12
ATOM 19289 N N . GLN A 1 97 ? 16.668 9.233 0.711 1.00 0.71 97 GLN A N 12
ATOM 19290 C CA . GLN A 1 97 ? 16.167 10.606 0.681 1.00 0.81 97 GLN A CA 12
ATOM 19291 C C . GLN A 1 97 ? 15.742 11.001 -0.730 1.00 1.04 97 GLN A C 12
ATOM 19292 O O . GLN A 1 97 ? 16.111 12.067 -1.225 1.00 1.20 97 GLN A O 12
ATOM 19306 N N . MET A 1 98 ? 14.958 10.137 -1.369 1.00 1.12 98 MET A N 12
ATOM 19307 C CA . MET A 1 98 ? 14.480 10.391 -2.725 1.00 1.40 98 MET A CA 12
ATOM 19308 C C . MET A 1 98 ? 15.649 10.605 -3.685 1.00 1.52 98 MET A C 12
ATOM 19309 O O . MET A 1 98 ? 15.522 11.318 -4.681 1.00 1.77 98 MET A O 12
ATOM 19323 N N . GLN A 1 99 ? 16.783 9.979 -3.378 1.00 1.60 99 GLN A N 12
ATOM 19324 C CA . GLN A 1 99 ? 17.981 10.099 -4.207 1.00 1.85 99 GLN A CA 12
ATOM 19325 C C . GLN A 1 99 ? 18.459 11.546 -4.268 1.00 1.32 99 GLN A C 12
ATOM 19326 O O . GLN A 1 99 ? 19.044 11.976 -5.263 1.00 1.70 99 GLN A O 12
ATOM 19340 N N . GLN A 1 100 ? 18.211 12.290 -3.191 1.00 1.49 100 GLN A N 12
ATOM 19341 C CA . GLN A 1 100 ? 18.614 13.691 -3.107 1.00 2.30 100 GLN A CA 12
ATOM 19342 C C . GLN A 1 100 ? 17.942 14.519 -4.201 1.00 2.29 100 GLN A C 12
ATOM 19343 O O . GLN A 1 100 ? 18.340 15.652 -4.470 1.00 2.79 100 GLN A O 12
ATOM 19357 N N . LEU A 1 101 ? 16.913 13.945 -4.820 1.00 2.43 101 LEU A N 12
ATOM 19358 C CA . LEU A 1 101 ? 16.179 14.626 -5.884 1.00 3.14 101 LEU A CA 12
ATOM 19359 C C . LEU A 1 101 ? 17.122 15.077 -6.997 1.00 3.46 101 LEU A C 12
ATOM 19360 O O . LEU A 1 101 ? 17.018 16.199 -7.495 1.00 4.15 101 LEU A O 12
ATOM 19376 N N . GLN A 1 102 ? 18.038 14.194 -7.384 1.00 3.20 102 GLN A N 12
ATOM 19377 C CA . GLN A 1 102 ? 19.001 14.499 -8.437 1.00 3.68 102 GLN A CA 12
ATOM 19378 C C . GLN A 1 102 ? 18.293 14.930 -9.718 1.00 3.52 102 GLN A C 12
ATOM 19379 O O . GLN A 1 102 ? 18.243 16.117 -10.041 1.00 3.69 102 GLN A O 12
ATOM 19393 N N . GLN A 1 103 ? 17.742 13.959 -10.443 1.00 3.58 103 GLN A N 12
ATOM 19394 C CA . GLN A 1 103 ? 17.035 14.240 -11.689 1.00 3.51 103 GLN A CA 12
ATOM 19395 C C . GLN A 1 103 ? 16.302 13.001 -12.189 1.00 3.57 103 GLN A C 12
ATOM 19396 O O . GLN A 1 103 ? 15.073 12.941 -12.159 1.00 3.56 103 GLN A O 12
ATOM 19410 N N . ASN A 1 104 ? 17.063 12.013 -12.651 1.00 3.80 104 ASN A N 12
ATOM 19411 C CA . ASN A 1 104 ? 16.481 10.777 -13.157 1.00 4.04 104 ASN A CA 12
ATOM 19412 C C . ASN A 1 104 ? 16.045 9.877 -12.005 1.00 3.75 104 ASN A C 12
ATOM 19413 O O . ASN A 1 104 ? 16.712 8.894 -11.683 1.00 3.94 104 ASN A O 12
ATOM 19424 N N . VAL A 1 105 ? 14.926 10.230 -11.377 1.00 3.42 105 VAL A N 12
ATOM 19425 C CA . VAL A 1 105 ? 14.398 9.457 -10.261 1.00 3.29 105 VAL A CA 12
ATOM 19426 C C . VAL A 1 105 ? 14.044 8.034 -10.693 1.00 3.64 105 VAL A C 12
ATOM 19427 O O . VAL A 1 105 ? 14.700 7.091 -10.203 1.00 3.70 105 VAL A O 12
ATOM 19441 N N . GLN A 1 9 ? -26.228 13.508 -2.208 1.00 7.00 9 GLN A N 13
ATOM 19442 C CA . GLN A 1 9 ? -25.089 12.626 -1.987 1.00 7.21 9 GLN A CA 13
ATOM 19443 C C . GLN A 1 9 ? -24.182 12.591 -3.212 1.00 6.98 9 GLN A C 13
ATOM 19444 O O . GLN A 1 9 ? -22.984 12.860 -3.118 1.00 7.29 9 GLN A O 13
ATOM 19458 N N . ARG A 1 10 ? -24.764 12.253 -4.362 1.00 6.71 10 ARG A N 13
ATOM 19459 C CA . ARG A 1 10 ? -24.018 12.181 -5.615 1.00 6.78 10 ARG A CA 13
ATOM 19460 C C . ARG A 1 10 ? -22.874 11.176 -5.514 1.00 6.34 10 ARG A C 13
ATOM 19461 O O . ARG A 1 10 ? -21.946 11.195 -6.323 1.00 6.64 10 ARG A O 13
ATOM 19482 N N . ARG A 1 11 ? -22.950 10.296 -4.521 1.00 5.84 11 ARG A N 13
ATOM 19483 C CA . ARG A 1 11 ? -21.921 9.283 -4.316 1.00 5.60 11 ARG A CA 13
ATOM 19484 C C . ARG A 1 11 ? -22.462 7.887 -4.607 1.00 5.02 11 ARG A C 13
ATOM 19485 O O . ARG A 1 11 ? -23.580 7.550 -4.216 1.00 4.82 11 ARG A O 13
ATOM 19506 N N . ILE A 1 12 ? -21.662 7.081 -5.297 1.00 5.07 12 ILE A N 13
ATOM 19507 C CA . ILE A 1 12 ? -22.057 5.721 -5.643 1.00 4.86 12 ILE A CA 13
ATOM 19508 C C . ILE A 1 12 ? -21.431 4.711 -4.685 1.00 4.50 12 ILE A C 13
ATOM 19509 O O . ILE A 1 12 ? -22.107 4.169 -3.810 1.00 4.89 12 ILE A O 13
ATOM 19525 N N . ARG A 1 13 ? -20.138 4.464 -4.860 1.00 4.15 13 ARG A N 13
ATOM 19526 C CA . ARG A 1 13 ? -19.417 3.520 -4.017 1.00 4.11 13 ARG A CA 13
ATOM 19527 C C . ARG A 1 13 ? -17.985 3.988 -3.782 1.00 3.66 13 ARG A C 13
ATOM 19528 O O . ARG A 1 13 ? -17.668 5.161 -3.973 1.00 3.92 13 ARG A O 13
ATOM 19549 N N . ARG A 1 14 ? -17.126 3.064 -3.366 1.00 3.32 14 ARG A N 13
ATOM 19550 C CA . ARG A 1 14 ? -15.726 3.383 -3.104 1.00 3.13 14 ARG A CA 13
ATOM 19551 C C . ARG A 1 14 ? -15.036 3.884 -4.374 1.00 2.36 14 ARG A C 13
ATOM 19552 O O . ARG A 1 14 ? -15.075 3.216 -5.407 1.00 2.85 14 ARG A O 13
ATOM 19573 N N . PRO A 1 15 ? -14.392 5.068 -4.318 1.00 1.72 15 PRO A N 13
ATOM 19574 C CA . PRO A 1 15 ? -13.699 5.639 -5.477 1.00 1.77 15 PRO A CA 13
ATOM 19575 C C . PRO A 1 15 ? -12.414 4.889 -5.812 1.00 1.50 15 PRO A C 13
ATOM 19576 O O . PRO A 1 15 ? -12.136 4.604 -6.977 1.00 1.60 15 PRO A O 13
ATOM 19587 N N . PHE A 1 16 ? -11.635 4.572 -4.783 1.00 1.28 16 PHE A N 13
ATOM 19588 C CA . PHE A 1 16 ? -10.379 3.855 -4.966 1.00 1.02 16 PHE A CA 13
ATOM 19589 C C . PHE A 1 16 ? -10.364 2.566 -4.150 1.00 0.94 16 PHE A C 13
ATOM 19590 O O . PHE A 1 16 ? -11.165 2.392 -3.233 1.00 1.14 16 PHE A O 13
ATOM 19607 N N . SER A 1 17 ? -9.446 1.668 -4.492 1.00 0.74 17 SER A N 13
ATOM 19608 C CA . SER A 1 17 ? -9.322 0.394 -3.791 1.00 0.68 17 SER A CA 13
ATOM 19609 C C . SER A 1 17 ? -7.920 -0.179 -3.958 1.00 0.58 17 SER A C 13
ATOM 19610 O O . SER A 1 17 ? -7.090 0.392 -4.664 1.00 0.56 17 SER A O 13
ATOM 19618 N N . VAL A 1 18 ? -7.663 -1.308 -3.300 1.00 0.58 18 VAL A N 13
ATOM 19619 C CA . VAL A 1 18 ? -6.360 -1.965 -3.374 1.00 0.53 18 VAL A CA 13
ATOM 19620 C C . VAL A 1 18 ? -5.862 -2.060 -4.817 1.00 0.49 18 VAL A C 13
ATOM 19621 O O . VAL A 1 18 ? -4.657 -2.008 -5.072 1.00 0.46 18 VAL A O 13
ATOM 19634 N N . ALA A 1 19 ? -6.794 -2.190 -5.756 1.00 0.54 19 ALA A N 13
ATOM 19635 C CA . ALA A 1 19 ? -6.450 -2.290 -7.170 1.00 0.56 19 ALA A CA 13
ATOM 19636 C C . ALA A 1 19 ? -5.780 -1.012 -7.664 1.00 0.50 19 ALA A C 13
ATOM 19637 O O . ALA A 1 19 ? -4.714 -1.055 -8.277 1.00 0.54 19 ALA A O 13
ATOM 19644 N N . GLU A 1 20 ? -6.416 0.125 -7.395 1.00 0.44 20 GLU A N 13
ATOM 19645 C CA . GLU A 1 20 ? -5.883 1.419 -7.811 1.00 0.40 20 GLU A CA 13
ATOM 19646 C C . GLU A 1 20 ? -4.587 1.736 -7.071 1.00 0.40 20 GLU A C 13
ATOM 19647 O O . GLU A 1 20 ? -3.627 2.239 -7.660 1.00 0.39 20 GLU A O 13
ATOM 19659 N N . VAL A 1 21 ? -4.568 1.435 -5.777 1.00 0.42 21 VAL A N 13
ATOM 19660 C CA . VAL A 1 21 ? -3.392 1.685 -4.954 1.00 0.45 21 VAL A CA 13
ATOM 19661 C C . VAL A 1 21 ? -2.173 0.966 -5.519 1.00 0.44 21 VAL A C 13
ATOM 19662 O O . VAL A 1 21 ? -1.048 1.441 -5.377 1.00 0.48 21 VAL A O 13
ATOM 19675 N N . GLU A 1 22 ? -2.402 -0.181 -6.159 1.00 0.42 22 GLU A N 13
ATOM 19676 C CA . GLU A 1 22 ? -1.315 -0.953 -6.755 1.00 0.45 22 GLU A CA 13
ATOM 19677 C C . GLU A 1 22 ? -0.431 -0.046 -7.601 1.00 0.42 22 GLU A C 13
ATOM 19678 O O . GLU A 1 22 ? 0.775 0.068 -7.363 1.00 0.44 22 GLU A O 13
ATOM 19690 N N . ALA A 1 23 ? -1.040 0.598 -8.591 1.00 0.42 23 ALA A N 13
ATOM 19691 C CA . ALA A 1 23 ? -0.318 1.513 -9.458 1.00 0.43 23 ALA A CA 13
ATOM 19692 C C . ALA A 1 23 ? 0.287 2.640 -8.634 1.00 0.42 23 ALA A C 13
ATOM 19693 O O . ALA A 1 23 ? 1.420 3.066 -8.871 1.00 0.45 23 ALA A O 13
ATOM 19700 N N . LEU A 1 24 ? -0.481 3.117 -7.656 1.00 0.41 24 LEU A N 13
ATOM 19701 C CA . LEU A 1 24 ? -0.023 4.185 -6.778 1.00 0.43 24 LEU A CA 13
ATOM 19702 C C . LEU A 1 24 ? 1.254 3.768 -6.056 1.00 0.44 24 LEU A C 13
ATOM 19703 O O . LEU A 1 24 ? 2.086 4.606 -5.710 1.00 0.37 24 LEU A O 13
ATOM 19719 N N . VAL A 1 25 ? 1.402 2.463 -5.835 1.00 0.65 25 VAL A N 13
ATOM 19720 C CA . VAL A 1 25 ? 2.581 1.928 -5.166 1.00 0.72 25 VAL A CA 13
ATOM 19721 C C . VAL A 1 25 ? 3.774 1.933 -6.113 1.00 0.69 25 VAL A C 13
ATOM 19722 O O . VAL A 1 25 ? 4.902 2.210 -5.706 1.00 0.67 25 VAL A O 13
ATOM 19735 N N . GLN A 1 26 ? 3.514 1.625 -7.381 1.00 0.74 26 GLN A N 13
ATOM 19736 C CA . GLN A 1 26 ? 4.565 1.602 -8.392 1.00 0.80 26 GLN A CA 13
ATOM 19737 C C . GLN A 1 26 ? 5.112 3.005 -8.631 1.00 0.70 26 GLN A C 13
ATOM 19738 O O . GLN A 1 26 ? 6.232 3.176 -9.114 1.00 0.77 26 GLN A O 13
ATOM 19752 N N . ALA A 1 27 ? 4.308 4.009 -8.298 1.00 0.56 27 ALA A N 13
ATOM 19753 C CA . ALA A 1 27 ? 4.700 5.403 -8.473 1.00 0.51 27 ALA A CA 13
ATOM 19754 C C . ALA A 1 27 ? 5.449 5.946 -7.256 1.00 0.46 27 ALA A C 13
ATOM 19755 O O . ALA A 1 27 ? 6.390 6.726 -7.395 1.00 0.49 27 ALA A O 13
ATOM 19762 N N . VAL A 1 28 ? 5.027 5.531 -6.061 1.00 0.41 28 VAL A N 13
ATOM 19763 C CA . VAL A 1 28 ? 5.647 6.002 -4.823 1.00 0.37 28 VAL A CA 13
ATOM 19764 C C . VAL A 1 28 ? 6.876 5.183 -4.433 1.00 0.39 28 VAL A C 13
ATOM 19765 O O . VAL A 1 28 ? 7.689 5.629 -3.626 1.00 0.37 28 VAL A O 13
ATOM 19778 N N . GLU A 1 29 ? 7.013 3.988 -4.994 1.00 0.45 29 GLU A N 13
ATOM 19779 C CA . GLU A 1 29 ? 8.152 3.128 -4.672 1.00 0.49 29 GLU A CA 13
ATOM 19780 C C . GLU A 1 29 ? 9.485 3.812 -4.981 1.00 0.49 29 GLU A C 13
ATOM 19781 O O . GLU A 1 29 ? 10.544 3.317 -4.597 1.00 0.53 29 GLU A O 13
ATOM 19793 N N . LYS A 1 30 ? 9.431 4.949 -5.674 1.00 0.49 30 LYS A N 13
ATOM 19794 C CA . LYS A 1 30 ? 10.645 5.683 -6.025 1.00 0.55 30 LYS A CA 13
ATOM 19795 C C . LYS A 1 30 ? 10.789 6.964 -5.201 1.00 0.50 30 LYS A C 13
ATOM 19796 O O . LYS A 1 30 ? 11.859 7.238 -4.655 1.00 0.52 30 LYS A O 13
ATOM 19815 N N . LEU A 1 31 ? 9.713 7.742 -5.116 1.00 0.47 31 LEU A N 13
ATOM 19816 C CA . LEU A 1 31 ? 9.735 8.995 -4.366 1.00 0.48 31 LEU A CA 13
ATOM 19817 C C . LEU A 1 31 ? 8.889 8.902 -3.099 1.00 0.39 31 LEU A C 13
ATOM 19818 O O . LEU A 1 31 ? 8.357 9.904 -2.619 1.00 0.46 31 LEU A O 13
ATOM 19834 N N . GLY A 1 32 ? 8.777 7.696 -2.557 1.00 0.31 32 GLY A N 13
ATOM 19835 C CA . GLY A 1 32 ? 7.992 7.490 -1.354 1.00 0.33 32 GLY A CA 13
ATOM 19836 C C . GLY A 1 32 ? 8.637 8.091 -0.121 1.00 0.29 32 GLY A C 13
ATOM 19837 O O . GLY A 1 32 ? 9.702 8.704 -0.203 1.00 0.29 32 GLY A O 13
ATOM 19841 N N . THR A 1 33 ? 7.986 7.916 1.025 1.00 0.34 33 THR A N 13
ATOM 19842 C CA . THR A 1 33 ? 8.492 8.440 2.284 1.00 0.39 33 THR A CA 13
ATOM 19843 C C . THR A 1 33 ? 8.160 7.507 3.444 1.00 0.45 33 THR A C 13
ATOM 19844 O O . THR A 1 33 ? 9.032 7.155 4.240 1.00 0.54 33 THR A O 13
ATOM 19855 N N . GLY A 1 34 ? 6.896 7.109 3.533 1.00 0.45 34 GLY A N 13
ATOM 19856 C CA . GLY A 1 34 ? 6.467 6.223 4.598 1.00 0.56 34 GLY A CA 13
ATOM 19857 C C . GLY A 1 34 ? 5.100 5.626 4.334 1.00 0.54 34 GLY A C 13
ATOM 19858 O O . GLY A 1 34 ? 4.417 5.198 5.263 1.00 0.65 34 GLY A O 13
ATOM 19862 N N . ARG A 1 35 ? 4.710 5.603 3.058 1.00 0.44 35 ARG A N 13
ATOM 19863 C CA . ARG A 1 35 ? 3.418 5.062 2.633 1.00 0.45 35 ARG A CA 13
ATOM 19864 C C . ARG A 1 35 ? 2.288 5.491 3.567 1.00 0.52 35 ARG A C 13
ATOM 19865 O O . ARG A 1 35 ? 1.252 4.830 3.652 1.00 0.57 35 ARG A O 13
ATOM 19886 N N . TRP A 1 36 ? 2.484 6.611 4.252 1.00 0.56 36 TRP A N 13
ATOM 19887 C CA . TRP A 1 36 ? 1.483 7.124 5.179 1.00 0.69 36 TRP A CA 13
ATOM 19888 C C . TRP A 1 36 ? 0.271 7.669 4.431 1.00 0.68 36 TRP A C 13
ATOM 19889 O O . TRP A 1 36 ? -0.870 7.391 4.797 1.00 0.74 36 TRP A O 13
ATOM 19910 N N . ARG A 1 37 ? 0.524 8.433 3.375 1.00 0.66 37 ARG A N 13
ATOM 19911 C CA . ARG A 1 37 ? -0.546 9.021 2.582 1.00 0.72 37 ARG A CA 13
ATOM 19912 C C . ARG A 1 37 ? -1.278 7.960 1.768 1.00 0.59 37 ARG A C 13
ATOM 19913 O O . ARG A 1 37 ? -2.487 8.048 1.556 1.00 0.64 37 ARG A O 13
ATOM 19934 N N . ASP A 1 38 ? -0.536 6.956 1.315 1.00 0.48 38 ASP A N 13
ATOM 19935 C CA . ASP A 1 38 ? -1.107 5.883 0.513 1.00 0.48 38 ASP A CA 13
ATOM 19936 C C . ASP A 1 38 ? -2.069 5.026 1.331 1.00 0.54 38 ASP A C 13
ATOM 19937 O O . ASP A 1 38 ? -3.259 4.955 1.027 1.00 0.59 38 ASP A O 13
ATOM 19946 N N . VAL A 1 39 ? -1.546 4.379 2.365 1.00 0.64 39 VAL A N 13
ATOM 19947 C CA . VAL A 1 39 ? -2.359 3.517 3.217 1.00 0.83 39 VAL A CA 13
ATOM 19948 C C . VAL A 1 39 ? -3.541 4.270 3.824 1.00 0.85 39 VAL A C 13
ATOM 19949 O O . VAL A 1 39 ? -4.637 3.723 3.942 1.00 0.96 39 VAL A O 13
ATOM 19962 N N . LYS A 1 40 ? -3.318 5.524 4.208 1.00 0.86 40 LYS A N 13
ATOM 19963 C CA . LYS A 1 40 ? -4.377 6.333 4.802 1.00 1.02 40 LYS A CA 13
ATOM 19964 C C . LYS A 1 40 ? -5.493 6.604 3.797 1.00 0.90 40 LYS A C 13
ATOM 19965 O O . LYS A 1 40 ? -6.664 6.691 4.168 1.00 0.89 40 LYS A O 13
ATOM 19984 N N . LEU A 1 41 ? -5.129 6.738 2.524 1.00 0.84 41 LEU A N 13
ATOM 19985 C CA . LEU A 1 41 ? -6.108 7.001 1.477 1.00 0.82 41 LEU A CA 13
ATOM 19986 C C . LEU A 1 41 ? -6.238 5.810 0.536 1.00 0.75 41 LEU A C 13
ATOM 19987 O O . LEU A 1 41 ? -6.733 5.944 -0.584 1.00 0.82 41 LEU A O 13
ATOM 20003 N N . CYS A 1 42 ? -5.789 4.648 0.997 1.00 0.70 42 CYS A N 13
ATOM 20004 C CA . CYS A 1 42 ? -5.862 3.429 0.200 1.00 0.72 42 CYS A CA 13
ATOM 20005 C C . CYS A 1 42 ? -7.279 3.212 -0.315 1.00 0.80 42 CYS A C 13
ATOM 20006 O O . CYS A 1 42 ? -7.492 2.993 -1.507 1.00 0.90 42 CYS A O 13
ATOM 20014 N N . ALA A 1 43 ? -8.242 3.290 0.601 1.00 0.80 43 ALA A N 13
ATOM 20015 C CA . ALA A 1 43 ? -9.651 3.104 0.266 1.00 0.88 43 ALA A CA 13
ATOM 20016 C C . ALA A 1 43 ? -10.519 3.207 1.513 1.00 0.91 43 ALA A C 13
ATOM 20017 O O . ALA A 1 43 ? -11.574 2.577 1.594 1.00 1.00 43 ALA A O 13
ATOM 20024 N N . PHE A 1 44 ? -10.066 4.000 2.482 1.00 0.88 44 PHE A N 13
ATOM 20025 C CA . PHE A 1 44 ? -10.780 4.167 3.7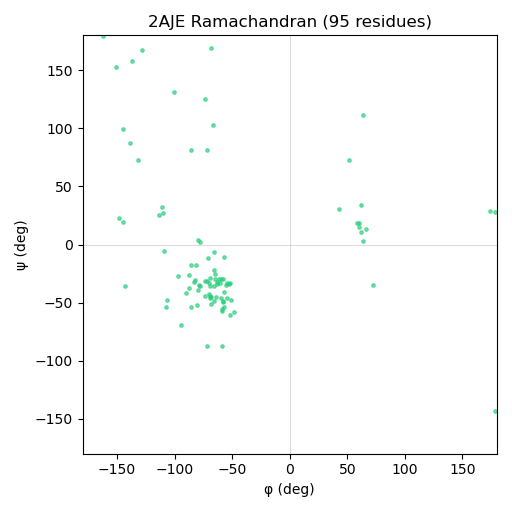37 1.00 0.96 44 PHE A CA 13
ATOM 20026 C C . PHE A 1 44 ? -10.684 2.861 4.499 1.00 0.98 44 PHE A C 13
ATOM 20027 O O . PHE A 1 44 ? -11.416 2.607 5.456 1.00 1.08 44 PHE A O 13
ATOM 20044 N N . GLU A 1 45 ? -9.744 2.037 4.047 1.00 0.92 45 GLU A N 13
ATOM 20045 C CA . GLU A 1 45 ? -9.507 0.735 4.637 1.00 0.99 45 GLU A CA 13
ATOM 20046 C C . GLU A 1 45 ? -8.712 0.870 5.929 1.00 0.97 45 GLU A C 13
ATOM 20047 O O . GLU A 1 45 ? -9.124 0.381 6.980 1.00 1.07 45 GLU A O 13
ATOM 20059 N N . ASP A 1 46 ? -7.569 1.541 5.836 1.00 0.88 46 ASP A N 13
ATOM 20060 C CA . ASP A 1 46 ? -6.714 1.759 6.995 1.00 0.88 46 ASP A CA 13
ATOM 20061 C C . ASP A 1 46 ? -6.560 3.252 7.256 1.00 0.92 46 ASP A C 13
ATOM 20062 O O . ASP A 1 46 ? -5.569 3.695 7.837 1.00 1.04 46 ASP A O 13
ATOM 20071 N N . ALA A 1 47 ? -7.547 4.026 6.810 1.00 0.92 47 ALA A N 13
ATOM 20072 C CA . ALA A 1 47 ? -7.533 5.471 6.997 1.00 1.08 47 ALA A CA 13
ATOM 20073 C C . ALA A 1 47 ? -7.470 5.840 8.478 1.00 1.29 47 ALA A C 13
ATOM 20074 O O . ALA A 1 47 ? -7.054 6.942 8.835 1.00 1.56 47 ALA A O 13
ATOM 20081 N N . ASP A 1 48 ? -7.888 4.911 9.335 1.00 1.28 48 ASP A N 13
ATOM 20082 C CA . ASP A 1 48 ? -7.879 5.141 10.777 1.00 1.56 48 ASP A CA 13
ATOM 20083 C C . ASP A 1 48 ? -6.483 4.927 11.354 1.00 1.69 48 ASP A C 13
ATOM 20084 O O . ASP A 1 48 ? -6.238 5.215 12.524 1.00 2.01 48 ASP A O 13
ATOM 20093 N N . HIS A 1 49 ? -5.578 4.426 10.509 1.00 1.50 49 HIS A N 13
ATOM 20094 C CA . HIS A 1 49 ? -4.190 4.156 10.895 1.00 1.64 49 HIS A CA 13
ATOM 20095 C C . HIS A 1 49 ? -4.083 3.631 12.326 1.00 0.88 49 HIS A C 13
ATOM 20096 O O . HIS A 1 49 ? -3.955 4.402 13.279 1.00 1.32 49 HIS A O 13
ATOM 20111 N N . ARG A 1 50 ? -4.131 2.310 12.466 1.00 0.70 50 ARG A N 13
ATOM 20112 C CA . ARG A 1 50 ? -4.042 1.674 13.777 1.00 1.26 50 ARG A CA 13
ATOM 20113 C C . ARG A 1 50 ? -2.720 2.010 14.463 1.00 0.98 50 ARG A C 13
ATOM 20114 O O . ARG A 1 50 ? -2.698 2.686 15.491 1.00 0.90 50 ARG A O 13
ATOM 20135 N N . THR A 1 51 ? -1.619 1.535 13.885 1.00 0.87 51 THR A N 13
ATOM 20136 C CA . THR A 1 51 ? -0.294 1.786 14.443 1.00 0.69 51 THR A CA 13
ATOM 20137 C C . THR A 1 51 ? 0.757 1.823 13.339 1.00 0.61 51 THR A C 13
ATOM 20138 O O . THR A 1 51 ? 0.434 1.653 12.166 1.00 0.59 51 THR A O 13
ATOM 20149 N N . TYR A 1 52 ? 2.013 2.052 13.713 1.00 0.58 52 TYR A N 13
ATOM 20150 C CA . TYR A 1 52 ? 3.096 2.113 12.736 1.00 0.55 52 TYR A CA 13
ATOM 20151 C C . TYR A 1 52 ? 3.301 0.769 12.032 1.00 0.47 52 TYR A C 13
ATOM 20152 O O . TYR A 1 52 ? 3.414 0.720 10.804 1.00 0.45 52 TYR A O 13
ATOM 20170 N N . VAL A 1 53 ? 3.336 -0.321 12.796 1.00 0.44 53 VAL A N 13
ATOM 20171 C CA . VAL A 1 53 ? 3.518 -1.646 12.211 1.00 0.41 53 VAL A CA 13
ATOM 20172 C C . VAL A 1 53 ? 2.212 -2.166 11.622 1.00 0.41 53 VAL A C 13
ATOM 20173 O O . VAL A 1 53 ? 2.210 -2.823 10.581 1.00 0.40 53 VAL A O 13
ATOM 20186 N N . ASP A 1 54 ? 1.101 -1.874 12.290 1.00 0.45 54 ASP A N 13
ATOM 20187 C CA . ASP A 1 54 ? -0.208 -2.310 11.815 1.00 0.50 54 ASP A CA 13
ATOM 20188 C C . ASP A 1 54 ? -0.512 -1.687 10.457 1.00 0.49 54 ASP A C 13
ATOM 20189 O O . ASP A 1 54 ? -0.973 -2.365 9.537 1.00 0.51 54 ASP A O 13
ATOM 20198 N N . LEU A 1 55 ? -0.245 -0.391 10.342 1.00 0.49 55 LEU A N 13
ATOM 20199 C CA . LEU A 1 55 ? -0.474 0.330 9.098 1.00 0.52 55 LEU A CA 13
ATOM 20200 C C . LEU A 1 55 ? 0.452 -0.199 8.011 1.00 0.46 55 LEU A C 13
ATOM 20201 O O . LEU A 1 55 ? 0.009 -0.533 6.909 1.00 0.48 55 LEU A O 13
ATOM 20217 N N . LYS A 1 56 ? 1.744 -0.278 8.326 1.00 0.45 56 LYS A N 13
ATOM 20218 C CA . LYS A 1 56 ? 2.722 -0.779 7.374 1.00 0.48 56 LYS A CA 13
ATOM 20219 C C . LYS A 1 56 ? 2.374 -2.210 6.980 1.00 0.44 56 LYS A C 13
ATOM 20220 O O . LYS A 1 56 ? 2.709 -2.662 5.886 1.00 0.47 56 LYS A O 13
ATOM 20239 N N . ASP A 1 57 ? 1.701 -2.916 7.885 1.00 0.42 57 ASP A N 13
ATOM 20240 C CA . ASP A 1 57 ? 1.291 -4.290 7.634 1.00 0.44 57 ASP A CA 13
ATOM 20241 C C . ASP A 1 57 ? 0.278 -4.330 6.502 1.00 0.43 57 ASP A C 13
ATOM 20242 O O . ASP A 1 57 ? 0.415 -5.108 5.558 1.00 0.46 57 ASP A O 13
ATOM 20251 N N . LYS A 1 58 ? -0.740 -3.482 6.609 1.00 0.43 58 LYS A N 13
ATOM 20252 C CA . LYS A 1 58 ? -1.773 -3.400 5.586 1.00 0.46 58 LYS A CA 13
ATOM 20253 C C . LYS A 1 58 ? -1.143 -3.070 4.239 1.00 0.45 58 LYS A C 13
ATOM 20254 O O . LYS A 1 58 ? -1.654 -3.454 3.186 1.00 0.48 58 LYS A O 13
ATOM 20273 N N . TRP A 1 59 ? -0.022 -2.355 4.289 1.00 0.42 59 TRP A N 13
ATOM 20274 C CA . TRP A 1 59 ? 0.708 -1.977 3.089 1.00 0.42 59 TRP A CA 13
ATOM 20275 C C . TRP A 1 59 ? 1.440 -3.188 2.513 1.00 0.39 59 TRP A C 13
ATOM 20276 O O . TRP A 1 59 ? 1.364 -3.462 1.315 1.00 0.43 59 TRP A O 13
ATOM 20297 N N . LYS A 1 60 ? 2.153 -3.903 3.381 1.00 0.36 60 LYS A N 13
ATOM 20298 C CA . LYS A 1 60 ? 2.897 -5.092 2.976 1.00 0.35 60 LYS A CA 13
ATOM 20299 C C . LYS A 1 60 ? 1.969 -6.113 2.332 1.00 0.36 60 LYS A C 13
ATOM 20300 O O . LYS A 1 60 ? 2.379 -6.875 1.457 1.00 0.38 60 LYS A O 13
ATOM 20319 N N . THR A 1 61 ? 0.719 -6.121 2.776 1.00 0.36 61 THR A N 13
ATOM 20320 C CA . THR A 1 61 ? -0.275 -7.044 2.247 1.00 0.40 61 THR A CA 13
ATOM 20321 C C . THR A 1 61 ? -0.876 -6.487 0.968 1.00 0.46 61 THR A C 13
ATOM 20322 O O . THR A 1 61 ? -1.331 -7.231 0.102 1.00 0.53 61 THR A O 13
ATOM 20333 N N . LEU A 1 62 ? -0.866 -5.167 0.862 1.00 0.45 62 LEU A N 13
ATOM 20334 C CA . LEU A 1 62 ? -1.395 -4.486 -0.308 1.00 0.53 62 LEU A CA 13
ATOM 20335 C C . LEU A 1 62 ? -0.544 -4.806 -1.534 1.00 0.53 62 LEU A C 13
ATOM 20336 O O . LEU A 1 62 ? -1.048 -4.871 -2.655 1.00 0.63 62 LEU A O 13
ATOM 20352 N N . VAL A 1 63 ? 0.751 -5.006 -1.305 1.00 0.45 63 VAL A N 13
ATOM 20353 C CA . VAL A 1 63 ? 1.680 -5.323 -2.382 1.00 0.46 63 VAL A CA 13
ATOM 20354 C C . VAL A 1 63 ? 1.786 -6.831 -2.597 1.00 0.48 63 VAL A C 13
ATOM 20355 O O . VAL A 1 63 ? 1.776 -7.303 -3.734 1.00 0.56 63 VAL A O 13
ATOM 20368 N N . HIS A 1 64 ? 1.880 -7.582 -1.501 1.00 0.45 64 HIS A N 13
ATOM 20369 C CA . HIS A 1 64 ? 1.990 -9.036 -1.579 1.00 0.50 64 HIS A CA 13
ATOM 20370 C C . HIS A 1 64 ? 0.769 -9.630 -2.274 1.00 0.56 64 HIS A C 13
ATOM 20371 O O . HIS A 1 64 ? 0.854 -10.672 -2.924 1.00 0.60 64 HIS A O 13
ATOM 20386 N N . THR A 1 65 ? -0.367 -8.954 -2.131 1.00 0.59 65 THR A N 13
ATOM 20387 C CA . THR A 1 65 ? -1.612 -9.410 -2.740 1.00 0.68 65 THR A CA 13
ATOM 20388 C C . THR A 1 65 ? -1.683 -9.026 -4.217 1.00 0.66 65 THR A C 13
ATOM 20389 O O . THR A 1 65 ? -2.409 -9.649 -4.994 1.00 0.71 65 THR A O 13
ATOM 20400 N N . ALA A 1 66 ? -0.932 -7.997 -4.596 1.00 0.61 66 ALA A N 13
ATOM 20401 C CA . ALA A 1 66 ? -0.916 -7.525 -5.975 1.00 0.62 66 ALA A CA 13
ATOM 20402 C C . ALA A 1 66 ? -0.508 -8.635 -6.940 1.00 0.64 66 ALA A C 13
ATOM 20403 O O . ALA A 1 66 ? -1.359 -9.303 -7.527 1.00 0.63 66 ALA A O 13
ATOM 20410 N N . LYS A 1 67 ? 0.798 -8.827 -7.099 1.00 0.70 67 LYS A N 13
ATOM 20411 C CA . LYS A 1 67 ? 1.313 -9.857 -7.994 1.00 0.76 67 LYS A CA 13
ATOM 20412 C C . LYS A 1 67 ? 2.755 -10.212 -7.647 1.00 0.87 67 LYS A C 13
ATOM 20413 O O . LYS A 1 67 ? 3.476 -10.786 -8.464 1.00 0.98 67 LYS A O 13
ATOM 20432 N N . ILE A 1 68 ? 3.167 -9.870 -6.431 1.00 0.88 68 ILE A N 13
ATOM 20433 C CA . ILE A 1 68 ? 4.524 -10.153 -5.977 1.00 1.02 68 ILE A CA 13
ATOM 20434 C C . ILE A 1 68 ? 4.777 -11.658 -5.930 1.00 1.10 68 ILE A C 13
ATOM 20435 O O . ILE A 1 68 ? 5.920 -12.110 -6.021 1.00 1.25 68 ILE A O 13
ATOM 20451 N N . SER A 1 69 ? 3.701 -12.429 -5.799 1.00 1.06 69 SER A N 13
ATOM 20452 C CA . SER A 1 69 ? 3.796 -13.885 -5.740 1.00 1.22 69 SER A CA 13
ATOM 20453 C C . SER A 1 69 ? 4.759 -14.330 -4.638 1.00 1.28 69 SER A C 13
ATOM 20454 O O . SER A 1 69 ? 5.815 -14.898 -4.918 1.00 1.38 69 SER A O 13
ATOM 20462 N N . PRO A 1 70 ? 4.406 -14.070 -3.366 1.00 1.28 70 PRO A N 13
ATOM 20463 C CA . PRO A 1 70 ? 5.241 -14.448 -2.223 1.00 1.37 70 PRO A CA 13
ATOM 20464 C C . PRO A 1 70 ? 5.117 -15.928 -1.881 1.00 1.52 70 PRO A C 13
ATOM 20465 O O . PRO A 1 70 ? 5.776 -16.421 -0.966 1.00 1.58 70 PRO A O 13
ATOM 20476 N N . GLN A 1 71 ? 4.267 -16.632 -2.624 1.00 1.70 71 GLN A N 13
ATOM 20477 C CA . GLN A 1 71 ? 4.055 -18.056 -2.400 1.00 1.92 71 GLN A CA 13
ATOM 20478 C C . GLN A 1 71 ? 5.327 -18.844 -2.694 1.00 2.30 71 GLN A C 13
ATOM 20479 O O . GLN A 1 71 ? 5.730 -19.704 -1.912 1.00 2.73 71 GLN A O 13
ATOM 20493 N N . GLN A 1 72 ? 5.952 -18.542 -3.830 1.00 2.34 72 GLN A N 13
ATOM 20494 C CA . GLN A 1 72 ? 7.179 -19.221 -4.235 1.00 2.83 72 GLN A CA 13
ATOM 20495 C C . GLN A 1 72 ? 6.979 -20.732 -4.255 1.00 2.74 72 GLN A C 13
ATOM 20496 O O . GLN A 1 72 ? 7.919 -21.495 -4.026 1.00 3.23 72 GLN A O 13
ATOM 20510 N N . ARG A 1 73 ? 5.749 -21.154 -4.534 1.00 2.44 73 ARG A N 13
ATOM 20511 C CA . ARG A 1 73 ? 5.410 -22.574 -4.585 1.00 2.80 73 ARG A CA 13
ATOM 20512 C C . ARG A 1 73 ? 5.634 -23.232 -3.227 1.00 3.10 73 ARG A C 13
ATOM 20513 O O . ARG A 1 73 ? 5.809 -22.550 -2.217 1.00 3.65 73 ARG A O 13
ATOM 20534 N N . ARG A 1 74 ? 5.625 -24.561 -3.208 1.00 3.30 74 ARG A N 13
ATOM 20535 C CA . ARG A 1 74 ? 5.824 -25.311 -1.973 1.00 3.96 74 ARG A CA 13
ATOM 20536 C C . ARG A 1 74 ? 7.297 -25.323 -1.570 1.00 3.74 74 ARG A C 13
ATOM 20537 O O . ARG A 1 74 ? 7.685 -26.012 -0.626 1.00 4.30 74 ARG A O 13
ATOM 20558 N N . GLY A 1 75 ? 8.110 -24.557 -2.291 1.00 3.39 75 GLY A N 13
ATOM 20559 C CA . GLY A 1 75 ? 9.529 -24.494 -1.992 1.00 3.56 75 GLY A CA 13
ATOM 20560 C C . GLY A 1 75 ? 9.811 -23.868 -0.641 1.00 3.35 75 GLY A C 13
ATOM 20561 O O . GLY A 1 75 ? 10.314 -24.532 0.266 1.00 3.71 75 GLY A O 13
ATOM 20565 N N . GLU A 1 76 ? 9.485 -22.584 -0.504 1.00 3.11 76 GLU A N 13
ATOM 20566 C CA . GLU A 1 76 ? 9.707 -21.869 0.747 1.00 3.02 76 GLU A CA 13
ATOM 20567 C C . GLU A 1 76 ? 8.493 -21.995 1.669 1.00 2.39 76 GLU A C 13
ATOM 20568 O O . GLU A 1 76 ? 7.355 -22.025 1.203 1.00 2.73 76 GLU A O 13
ATOM 20580 N N . PRO A 1 77 ? 8.722 -22.074 2.995 1.00 1.80 77 PRO A N 13
ATOM 20581 C CA . PRO A 1 77 ? 7.636 -22.200 3.974 1.00 1.56 77 PRO A CA 13
ATOM 20582 C C . PRO A 1 77 ? 6.845 -20.906 4.146 1.00 1.36 77 PRO A C 13
ATOM 20583 O O . PRO A 1 77 ? 5.831 -20.693 3.480 1.00 1.70 77 PRO A O 13
ATOM 20594 N N . VAL A 1 78 ? 7.315 -20.047 5.045 1.00 1.09 78 VAL A N 13
ATOM 20595 C CA . VAL A 1 78 ? 6.653 -18.774 5.312 1.00 0.93 78 VAL A CA 13
ATOM 20596 C C . VAL A 1 78 ? 7.163 -17.678 4.372 1.00 0.74 78 VAL A C 13
ATOM 20597 O O . VAL A 1 78 ? 8.371 -17.548 4.167 1.00 0.70 78 VAL A O 13
ATOM 20610 N N . PRO A 1 79 ? 6.252 -16.872 3.788 1.00 0.69 79 PRO A N 13
ATOM 20611 C CA . PRO A 1 79 ? 6.627 -15.787 2.876 1.00 0.56 79 PRO A CA 13
ATOM 20612 C C . PRO A 1 79 ? 7.293 -14.626 3.606 1.00 0.53 79 PRO A C 13
ATOM 20613 O O . PRO A 1 79 ? 6.622 -13.805 4.230 1.00 0.59 79 PRO A O 13
ATOM 20624 N N . GLN A 1 80 ? 8.619 -14.577 3.538 1.00 0.50 80 GLN A N 13
ATOM 20625 C CA . GLN A 1 80 ? 9.385 -13.516 4.182 1.00 0.52 80 GLN A CA 13
ATOM 20626 C C . GLN A 1 80 ? 9.721 -12.412 3.187 1.00 0.45 80 GLN A C 13
ATOM 20627 O O . GLN A 1 80 ? 9.993 -11.275 3.571 1.00 0.47 80 GLN A O 13
ATOM 20641 N N . GLU A 1 81 ? 9.700 -12.767 1.909 1.00 0.40 81 GLU A N 13
ATOM 20642 C CA . GLU A 1 81 ? 10.002 -11.825 0.836 1.00 0.40 81 GLU A CA 13
ATOM 20643 C C . GLU A 1 81 ? 9.204 -10.532 0.982 1.00 0.36 81 GLU A C 13
ATOM 20644 O O . GLU A 1 81 ? 9.737 -9.445 0.766 1.00 0.40 81 GLU A O 13
ATOM 20656 N N . LEU A 1 82 ? 7.929 -10.653 1.343 1.00 0.34 82 LEU A N 13
ATOM 20657 C CA . LEU A 1 82 ? 7.073 -9.480 1.508 1.00 0.34 82 LEU A CA 13
ATOM 20658 C C . LEU A 1 82 ? 7.616 -8.534 2.581 1.00 0.34 82 LEU A C 13
ATOM 20659 O O . LEU A 1 82 ? 7.525 -7.311 2.446 1.00 0.45 82 LEU A O 13
ATOM 20675 N N . LEU A 1 83 ? 8.196 -9.099 3.635 1.00 0.32 83 LEU A N 13
ATOM 20676 C CA . LEU A 1 83 ? 8.746 -8.302 4.728 1.00 0.36 83 LEU A CA 13
ATOM 20677 C C . LEU A 1 83 ? 10.081 -7.674 4.341 1.00 0.32 83 LEU A C 13
ATOM 20678 O O . LEU A 1 83 ? 10.345 -6.513 4.653 1.00 0.32 83 LEU A O 13
ATOM 20694 N N . ASN A 1 84 ? 10.916 -8.447 3.658 1.00 0.34 84 ASN A N 13
ATOM 20695 C CA . ASN A 1 84 ? 12.230 -7.970 3.236 1.00 0.35 84 ASN A CA 13
ATOM 20696 C C . ASN A 1 84 ? 12.115 -6.871 2.181 1.00 0.32 84 ASN A C 13
ATOM 20697 O O . ASN A 1 84 ? 12.871 -5.900 2.200 1.00 0.33 84 ASN A O 13
ATOM 20708 N N . ARG A 1 85 ? 11.161 -7.023 1.268 1.00 0.35 85 ARG A N 13
ATOM 20709 C CA . ARG A 1 85 ? 10.967 -6.050 0.196 1.00 0.39 85 ARG A CA 13
ATOM 20710 C C . ARG A 1 85 ? 10.316 -4.767 0.708 1.00 0.37 85 ARG A C 13
ATOM 20711 O O . ARG A 1 85 ? 10.640 -3.673 0.241 1.00 0.41 85 ARG A O 13
ATOM 20732 N N . VAL A 1 86 ? 9.401 -4.898 1.664 1.00 0.35 86 VAL A N 13
ATOM 20733 C CA . VAL A 1 86 ? 8.717 -3.735 2.219 1.00 0.37 86 VAL A CA 13
ATOM 20734 C C . VAL A 1 86 ? 9.640 -2.931 3.129 1.00 0.32 86 VAL A C 13
ATOM 20735 O O . VAL A 1 86 ? 9.681 -1.703 3.055 1.00 0.31 86 VAL A O 13
ATOM 20748 N N . LEU A 1 87 ? 10.377 -3.625 3.989 1.00 0.31 87 LEU A N 13
ATOM 20749 C CA . LEU A 1 87 ? 11.298 -2.966 4.905 1.00 0.31 87 LEU A CA 13
ATOM 20750 C C . LEU A 1 87 ? 12.423 -2.284 4.131 1.00 0.26 87 LEU A C 13
ATOM 20751 O O . LEU A 1 87 ? 12.928 -1.237 4.537 1.00 0.26 87 LEU A O 13
ATOM 20767 N N . ASN A 1 88 ? 12.806 -2.889 3.009 1.00 0.26 88 ASN A N 13
ATOM 20768 C CA . ASN A 1 88 ? 13.865 -2.345 2.166 1.00 0.25 88 ASN A CA 13
ATOM 20769 C C . ASN A 1 88 ? 13.390 -1.088 1.451 1.00 0.23 88 ASN A C 13
ATOM 20770 O O . ASN A 1 88 ? 14.030 -0.038 1.526 1.00 0.22 88 ASN A O 13
ATOM 20781 N N . ALA A 1 89 ? 12.265 -1.208 0.753 1.00 0.24 89 ALA A N 13
ATOM 20782 C CA . ALA A 1 89 ? 11.689 -0.085 0.020 1.00 0.25 89 ALA A CA 13
ATOM 20783 C C . ALA A 1 89 ? 11.487 1.118 0.933 1.00 0.22 89 ALA A C 13
ATOM 20784 O O . ALA A 1 89 ? 11.788 2.252 0.558 1.00 0.23 89 ALA A O 13
ATOM 20791 N N . HIS A 1 90 ? 10.973 0.865 2.132 1.00 0.26 90 HIS A N 13
ATOM 20792 C CA . HIS A 1 90 ? 10.738 1.927 3.101 1.00 0.28 90 HIS A CA 13
ATOM 20793 C C . HIS A 1 90 ? 12.053 2.615 3.462 1.00 0.27 90 HIS A C 13
ATOM 20794 O O . HIS A 1 90 ? 12.188 3.839 3.340 1.00 0.27 90 HIS A O 13
ATOM 20809 N N . GLY A 1 91 ? 13.019 1.812 3.906 1.00 0.29 91 GLY A N 13
ATOM 20810 C CA . GLY A 1 91 ? 14.320 2.344 4.265 1.00 0.33 91 GLY A CA 13
ATOM 20811 C C . GLY A 1 91 ? 14.924 3.149 3.137 1.00 0.30 91 GLY A C 13
ATOM 20812 O O . GLY A 1 91 ? 15.643 4.118 3.370 1.00 0.34 91 GLY A O 13
ATOM 20816 N N . TYR A 1 92 ? 14.630 2.739 1.908 1.00 0.26 92 TYR A N 13
ATOM 20817 C CA . TYR A 1 92 ? 15.129 3.428 0.725 1.00 0.26 92 TYR A CA 13
ATOM 20818 C C . TYR A 1 92 ? 14.569 4.840 0.665 1.00 0.21 92 TYR A C 13
ATOM 20819 O O . TYR A 1 92 ? 15.311 5.784 0.435 1.00 0.25 92 TYR A O 13
ATOM 20837 N N . TRP A 1 93 ? 13.262 4.980 0.875 1.00 0.17 93 TRP A N 13
ATOM 20838 C CA . TRP A 1 93 ? 12.630 6.298 0.850 1.00 0.18 93 TRP A CA 13
ATOM 20839 C C . TRP A 1 93 ? 13.327 7.238 1.825 1.00 0.23 93 TRP A C 13
ATOM 20840 O O . TRP A 1 93 ? 13.859 8.281 1.434 1.00 0.28 93 TRP A O 13
ATOM 20861 N N . THR A 1 94 ? 13.315 6.856 3.098 1.00 0.26 94 THR A N 13
ATOM 20862 C CA . THR A 1 94 ? 13.942 7.660 4.142 1.00 0.35 94 THR A CA 13
ATOM 20863 C C . THR A 1 94 ? 15.412 7.923 3.834 1.00 0.37 94 THR A C 13
ATOM 20864 O O . THR A 1 94 ? 15.910 9.029 4.044 1.00 0.45 94 THR A O 13
ATOM 20875 N N . GLN A 1 95 ? 16.101 6.903 3.337 1.00 0.41 95 GLN A N 13
ATOM 20876 C CA . GLN A 1 95 ? 17.515 7.029 2.998 1.00 0.52 95 GLN A CA 13
ATOM 20877 C C . GLN A 1 95 ? 17.687 7.693 1.639 1.00 0.54 95 GLN A C 13
ATOM 20878 O O . GLN A 1 95 ? 18.798 8.051 1.248 1.00 0.73 95 GLN A O 13
ATOM 20892 N N . GLN A 1 96 ? 16.579 7.856 0.922 1.00 0.74 96 GLN A N 13
ATOM 20893 C CA . GLN A 1 96 ? 16.613 8.485 -0.390 1.00 0.88 96 GLN A CA 13
ATOM 20894 C C . GLN A 1 96 ? 16.573 10.000 -0.241 1.00 0.74 96 GLN A C 13
ATOM 20895 O O . GLN A 1 96 ? 17.026 10.735 -1.119 1.00 0.75 96 GLN A O 13
ATOM 20909 N N . GLN A 1 97 ? 16.011 10.451 0.882 1.00 0.71 97 GLN A N 13
ATOM 20910 C CA . GLN A 1 97 ? 15.895 11.878 1.181 1.00 0.81 97 GLN A CA 13
ATOM 20911 C C . GLN A 1 97 ? 14.888 12.545 0.252 1.00 1.04 97 GLN A C 13
ATOM 20912 O O . GLN A 1 97 ? 14.826 13.773 0.166 1.00 1.20 97 GLN A O 13
ATOM 20926 N N . MET A 1 98 ? 14.094 11.726 -0.434 1.00 1.12 98 MET A N 13
ATOM 20927 C CA . MET A 1 98 ? 13.081 12.227 -1.361 1.00 1.40 98 MET A CA 13
ATOM 20928 C C . MET A 1 98 ? 13.698 13.178 -2.388 1.00 1.52 98 MET A C 13
ATOM 20929 O O . MET A 1 98 ? 12.996 13.970 -3.018 1.00 1.77 98 MET A O 13
ATOM 20943 N N . GLN A 1 99 ? 15.014 13.091 -2.558 1.00 1.60 99 GLN A N 13
ATOM 20944 C CA . GLN A 1 99 ? 15.720 13.946 -3.505 1.00 1.85 99 GLN A CA 13
ATOM 20945 C C . GLN A 1 99 ? 15.794 13.294 -4.883 1.00 1.32 99 GLN A C 13
ATOM 20946 O O . GLN A 1 99 ? 16.170 13.938 -5.863 1.00 1.70 99 GLN A O 13
ATOM 20960 N N . GLN A 1 100 ? 15.432 12.015 -4.948 1.00 1.49 100 GLN A N 13
ATOM 20961 C CA . GLN A 1 100 ? 15.454 11.272 -6.205 1.00 2.30 100 GLN A CA 13
ATOM 20962 C C . GLN A 1 100 ? 16.845 11.301 -6.830 1.00 2.29 100 GLN A C 13
ATOM 20963 O O . GLN A 1 100 ? 16.992 11.198 -8.049 1.00 2.79 100 GLN A O 13
ATOM 20977 N N . LEU A 1 101 ? 17.864 11.436 -5.985 1.00 2.43 101 LEU A N 13
ATOM 20978 C CA . LEU A 1 101 ? 19.247 11.479 -6.450 1.00 3.14 101 LEU A CA 13
ATOM 20979 C C . LEU A 1 101 ? 19.572 10.249 -7.295 1.00 3.46 101 LEU A C 13
ATOM 20980 O O . LEU A 1 101 ? 20.240 10.349 -8.324 1.00 4.15 101 LEU A O 13
ATOM 20996 N N . GLN A 1 102 ? 19.090 9.091 -6.854 1.00 3.20 102 GLN A N 13
ATOM 20997 C CA . GLN A 1 102 ? 19.327 7.843 -7.570 1.00 3.68 102 GLN A CA 13
ATOM 20998 C C . GLN A 1 102 ? 18.231 7.588 -8.601 1.00 3.52 102 GLN A C 13
ATOM 20999 O O . GLN A 1 102 ? 17.049 7.524 -8.263 1.00 3.69 102 GLN A O 13
ATOM 21013 N N . GLN A 1 103 ? 18.632 7.444 -9.861 1.00 3.58 103 GLN A N 13
ATOM 21014 C CA . GLN A 1 103 ? 17.685 7.193 -10.942 1.00 3.51 103 GLN A CA 13
ATOM 21015 C C . GLN A 1 103 ? 17.595 5.703 -11.255 1.00 3.57 103 GLN A C 13
ATOM 21016 O O . GLN A 1 103 ? 16.797 5.282 -12.091 1.00 3.56 103 GLN A O 13
ATOM 21030 N N . ASN A 1 104 ? 18.421 4.911 -10.577 1.00 3.80 104 ASN A N 13
ATOM 21031 C CA . ASN A 1 104 ? 18.431 3.468 -10.783 1.00 4.04 104 ASN A CA 13
ATOM 21032 C C . ASN A 1 104 ? 17.253 2.811 -10.071 1.00 3.75 104 ASN A C 13
ATOM 21033 O O . ASN A 1 104 ? 17.399 2.273 -8.971 1.00 3.94 104 ASN A O 13
ATOM 21044 N N . VAL A 1 105 ? 16.083 2.866 -10.701 1.00 3.42 105 VAL A N 13
ATOM 21045 C CA . VAL A 1 105 ? 14.878 2.275 -10.131 1.00 3.29 105 VAL A CA 13
ATOM 21046 C C . VAL A 1 105 ? 14.107 1.476 -11.180 1.00 3.64 105 VAL A C 13
ATOM 21047 O O . VAL A 1 105 ? 13.474 2.098 -12.057 1.00 3.70 105 VAL A O 13
ATOM 21061 N N . GLN A 1 9 ? -28.515 7.580 2.233 1.00 7.00 9 GLN A N 14
ATOM 21062 C CA . GLN A 1 9 ? -28.292 8.918 2.771 1.00 7.21 9 GLN A CA 14
ATOM 21063 C C . GLN A 1 9 ? -27.867 9.884 1.668 1.00 6.98 9 GLN A C 14
ATOM 21064 O O . GLN A 1 9 ? -27.447 11.008 1.942 1.00 7.29 9 GLN A O 14
ATOM 21078 N N . ARG A 1 10 ? -27.983 9.435 0.419 1.00 6.71 10 ARG A N 14
ATOM 21079 C CA . ARG A 1 10 ? -27.613 10.252 -0.732 1.00 6.78 10 ARG A CA 14
ATOM 21080 C C . ARG A 1 10 ? -26.148 10.673 -0.660 1.00 6.34 10 ARG A C 14
ATOM 21081 O O . ARG A 1 10 ? -25.738 11.639 -1.303 1.00 6.64 10 ARG A O 14
ATOM 21102 N N . ARG A 1 11 ? -25.364 9.938 0.123 1.00 5.84 11 ARG A N 14
ATOM 21103 C CA . ARG A 1 11 ? -23.943 10.234 0.277 1.00 5.60 11 ARG A CA 14
ATOM 21104 C C . ARG A 1 11 ? -23.107 9.375 -0.666 1.00 5.02 11 ARG A C 14
ATOM 21105 O O . ARG A 1 11 ? -22.936 8.176 -0.442 1.00 4.82 11 ARG A O 14
ATOM 21126 N N . ILE A 1 12 ? -22.590 9.996 -1.721 1.00 5.07 12 ILE A N 14
ATOM 21127 C CA . ILE A 1 12 ? -21.772 9.289 -2.699 1.00 4.86 12 ILE A CA 14
ATOM 21128 C C . ILE A 1 12 ? -20.287 9.453 -2.389 1.00 4.50 12 ILE A C 14
ATOM 21129 O O . ILE A 1 12 ? -19.799 10.569 -2.209 1.00 4.89 12 ILE A O 14
ATOM 21145 N N . ARG A 1 13 ? -19.575 8.332 -2.329 1.00 4.15 13 ARG A N 14
ATOM 21146 C CA . ARG A 1 13 ? -18.146 8.346 -2.043 1.00 4.11 13 ARG A CA 14
ATOM 21147 C C . ARG A 1 13 ? -17.346 7.953 -3.280 1.00 3.66 13 ARG A C 14
ATOM 21148 O O . ARG A 1 13 ? -17.893 7.850 -4.378 1.00 3.92 13 ARG A O 14
ATOM 21169 N N . ARG A 1 14 ? -16.049 7.734 -3.095 1.00 3.32 14 ARG A N 14
ATOM 21170 C CA . ARG A 1 14 ? -15.174 7.351 -4.197 1.00 3.13 14 ARG A CA 14
ATOM 21171 C C . ARG A 1 14 ? -15.045 5.830 -4.287 1.00 2.36 14 ARG A C 14
ATOM 21172 O O . ARG A 1 14 ? -14.912 5.155 -3.266 1.00 2.85 14 ARG A O 14
ATOM 21193 N N . PRO A 1 15 ? -15.084 5.269 -5.512 1.00 1.72 15 PRO A N 14
ATOM 21194 C CA . PRO A 1 15 ? -14.972 3.822 -5.717 1.00 1.77 15 PRO A CA 14
ATOM 21195 C C . PRO A 1 15 ? -13.534 3.328 -5.609 1.00 1.50 15 PRO A C 14
ATOM 21196 O O . PRO A 1 15 ? -13.265 2.137 -5.761 1.00 1.60 15 PRO A O 14
ATOM 21207 N N . PHE A 1 16 ? -12.613 4.251 -5.343 1.00 1.28 16 PHE A N 14
ATOM 21208 C CA . PHE A 1 16 ? -11.201 3.906 -5.217 1.00 1.02 16 PHE A CA 14
ATOM 21209 C C . PHE A 1 16 ? -10.955 3.030 -3.994 1.00 0.94 16 PHE A C 14
ATOM 21210 O O . PHE A 1 16 ? -11.370 3.362 -2.883 1.00 1.14 16 PHE A O 14
ATOM 21227 N N . SER A 1 17 ? -10.278 1.908 -4.212 1.00 0.74 17 SER A N 14
ATOM 21228 C CA . SER A 1 17 ? -9.964 0.977 -3.136 1.00 0.68 17 SER A CA 14
ATOM 21229 C C . SER A 1 17 ? -8.519 0.504 -3.249 1.00 0.58 17 SER A C 14
ATOM 21230 O O . SER A 1 17 ? -7.769 0.982 -4.101 1.00 0.56 17 SER A O 14
ATOM 21238 N N . VAL A 1 18 ? -8.135 -0.439 -2.392 1.00 0.58 18 VAL A N 14
ATOM 21239 C CA . VAL A 1 18 ? -6.778 -0.974 -2.402 1.00 0.53 18 VAL A CA 14
ATOM 21240 C C . VAL A 1 18 ? -6.383 -1.439 -3.802 1.00 0.49 18 VAL A C 14
ATOM 21241 O O . VAL A 1 18 ? -5.198 -1.502 -4.135 1.00 0.46 18 VAL A O 14
ATOM 21254 N N . ALA A 1 19 ? -7.385 -1.751 -4.621 1.00 0.54 19 ALA A N 14
ATOM 21255 C CA . ALA A 1 19 ? -7.143 -2.199 -5.988 1.00 0.56 19 ALA A CA 14
ATOM 21256 C C . ALA A 1 19 ? -6.328 -1.165 -6.756 1.00 0.50 19 ALA A C 14
ATOM 21257 O O . ALA A 1 19 ? -5.255 -1.469 -7.277 1.00 0.54 19 ALA A O 14
ATOM 21264 N N . GLU A 1 20 ? -6.845 0.060 -6.825 1.00 0.44 20 GLU A N 14
ATOM 21265 C CA . GLU A 1 20 ? -6.155 1.140 -7.518 1.00 0.40 20 GLU A CA 14
ATOM 21266 C C . GLU A 1 20 ? -4.902 1.538 -6.747 1.00 0.40 20 GLU A C 14
ATOM 21267 O O . GLU A 1 20 ? -3.886 1.917 -7.335 1.00 0.39 20 GLU A O 14
ATOM 21279 N N . VAL A 1 21 ? -4.985 1.445 -5.422 1.00 0.42 21 VAL A N 14
ATOM 21280 C CA . VAL A 1 21 ? -3.860 1.776 -4.558 1.00 0.45 21 VAL A CA 14
ATOM 21281 C C . VAL A 1 21 ? -2.632 0.959 -4.940 1.00 0.44 21 VAL A C 14
ATOM 21282 O O . VAL A 1 21 ? -1.501 1.375 -4.700 1.00 0.48 21 VAL A O 14
ATOM 21295 N N . GLU A 1 22 ? -2.863 -0.209 -5.535 1.00 0.42 22 GLU A N 14
ATOM 21296 C CA . GLU A 1 22 ? -1.772 -1.079 -5.963 1.00 0.45 22 GLU A CA 14
ATOM 21297 C C . GLU A 1 22 ? -0.790 -0.308 -6.836 1.00 0.42 22 GLU A C 14
ATOM 21298 O O . GLU A 1 22 ? 0.412 -0.283 -6.570 1.00 0.44 22 GLU A O 14
ATOM 21310 N N . ALA A 1 23 ? -1.314 0.318 -7.884 1.00 0.42 23 ALA A N 14
ATOM 21311 C CA . ALA A 1 23 ? -0.494 1.104 -8.795 1.00 0.43 23 ALA A CA 14
ATOM 21312 C C . ALA A 1 23 ? 0.038 2.351 -8.098 1.00 0.42 23 ALA A C 14
ATOM 21313 O O . ALA A 1 23 ? 1.181 2.760 -8.313 1.00 0.45 23 ALA A O 14
ATOM 21320 N N . LEU A 1 24 ? -0.802 2.949 -7.260 1.00 0.41 24 LEU A N 14
ATOM 21321 C CA . LEU A 1 24 ? -0.426 4.150 -6.518 1.00 0.43 24 LEU A CA 14
ATOM 21322 C C . LEU A 1 24 ? 0.859 3.918 -5.731 1.00 0.44 24 LEU A C 14
ATOM 21323 O O . LEU A 1 24 ? 1.864 4.603 -5.936 1.00 0.37 24 LEU A O 14
ATOM 21339 N N . VAL A 1 25 ? 0.818 2.945 -4.826 1.00 0.65 25 VAL A N 14
ATOM 21340 C CA . VAL A 1 25 ? 1.973 2.615 -4.007 1.00 0.72 25 VAL A CA 14
ATOM 21341 C C . VAL A 1 25 ? 3.138 2.153 -4.874 1.00 0.69 25 VAL A C 14
ATOM 21342 O O . VAL A 1 25 ? 4.301 2.287 -4.494 1.00 0.67 25 VAL A O 14
ATOM 21355 N N . GLN A 1 26 ? 2.818 1.604 -6.043 1.00 0.74 26 GLN A N 14
ATOM 21356 C CA . GLN A 1 26 ? 3.840 1.141 -6.972 1.00 0.80 26 GLN A CA 14
ATOM 21357 C C . GLN A 1 26 ? 4.608 2.334 -7.529 1.00 0.70 26 GLN A C 14
ATOM 21358 O O . GLN A 1 26 ? 5.742 2.206 -7.991 1.00 0.77 26 GLN A O 14
ATOM 21372 N N . ALA A 1 27 ? 3.963 3.493 -7.497 1.00 0.56 27 ALA A N 14
ATOM 21373 C CA . ALA A 1 27 ? 4.568 4.727 -7.974 1.00 0.51 27 ALA A CA 14
ATOM 21374 C C . ALA A 1 27 ? 5.351 5.426 -6.863 1.00 0.46 27 ALA A C 14
ATOM 21375 O O . ALA A 1 27 ? 6.326 6.130 -7.129 1.00 0.49 27 ALA A O 14
ATOM 21382 N N . VAL A 1 28 ? 4.917 5.233 -5.617 1.00 0.41 28 VAL A N 14
ATOM 21383 C CA . VAL A 1 28 ? 5.575 5.864 -4.473 1.00 0.37 28 VAL A CA 14
ATOM 21384 C C . VAL A 1 28 ? 6.758 5.045 -3.959 1.00 0.39 28 VAL A C 14
ATOM 21385 O O . VAL A 1 28 ? 7.620 5.567 -3.258 1.00 0.37 28 VAL A O 14
ATOM 21398 N N . GLU A 1 29 ? 6.801 3.763 -4.300 1.00 0.45 29 GLU A N 14
ATOM 21399 C CA . GLU A 1 29 ? 7.888 2.898 -3.847 1.00 0.49 29 GLU A CA 14
ATOM 21400 C C . GLU A 1 29 ? 9.238 3.356 -4.398 1.00 0.49 29 GLU A C 14
ATOM 21401 O O . GLU A 1 29 ? 10.284 2.862 -3.976 1.00 0.53 29 GLU A O 14
ATOM 21413 N N . LYS A 1 30 ? 9.214 4.296 -5.339 1.00 0.49 30 LYS A N 14
ATOM 21414 C CA . LYS A 1 30 ? 10.446 4.802 -5.938 1.00 0.55 30 LYS A CA 14
ATOM 21415 C C . LYS A 1 30 ? 10.771 6.220 -5.465 1.00 0.50 30 LYS A C 14
ATOM 21416 O O . LYS A 1 30 ? 11.930 6.541 -5.208 1.00 0.52 30 LYS A O 14
ATOM 21435 N N . LEU A 1 31 ? 9.748 7.066 -5.355 1.00 0.47 31 LEU A N 14
ATOM 21436 C CA . LEU A 1 31 ? 9.946 8.449 -4.925 1.00 0.48 31 LEU A CA 14
ATOM 21437 C C . LEU A 1 31 ? 9.121 8.777 -3.685 1.00 0.39 31 LEU A C 14
ATOM 21438 O O . LEU A 1 31 ? 8.726 9.925 -3.475 1.00 0.46 31 LEU A O 14
ATOM 21454 N N . GLY A 1 32 ? 8.875 7.767 -2.860 1.00 0.31 32 GLY A N 14
ATOM 21455 C CA . GLY A 1 32 ? 8.094 7.968 -1.650 1.00 0.33 32 GLY A CA 14
ATOM 21456 C C . GLY A 1 32 ? 8.916 8.532 -0.508 1.00 0.29 32 GLY A C 14
ATOM 21457 O O . GLY A 1 32 ? 10.068 8.925 -0.696 1.00 0.29 32 GLY A O 14
ATOM 21461 N N . THR A 1 33 ? 8.321 8.569 0.680 1.00 0.34 33 THR A N 14
ATOM 21462 C CA . THR A 1 33 ? 9.000 9.090 1.861 1.00 0.39 33 THR A CA 14
ATOM 21463 C C . THR A 1 33 ? 8.570 8.345 3.122 1.00 0.45 33 THR A C 14
ATOM 21464 O O . THR A 1 33 ? 9.364 8.165 4.046 1.00 0.54 33 THR A O 14
ATOM 21475 N N . GLY A 1 34 ? 7.314 7.909 3.157 1.00 0.45 34 GLY A N 14
ATOM 21476 C CA . GLY A 1 34 ? 6.811 7.192 4.313 1.00 0.56 34 GLY A CA 14
ATOM 21477 C C . GLY A 1 34 ? 5.384 6.716 4.131 1.00 0.54 34 GLY A C 14
ATOM 21478 O O . GLY A 1 34 ? 4.660 6.534 5.110 1.00 0.65 34 GLY A O 14
ATOM 21482 N N . ARG A 1 35 ? 4.985 6.515 2.871 1.00 0.44 35 ARG A N 14
ATOM 21483 C CA . ARG A 1 35 ? 3.636 6.057 2.530 1.00 0.45 35 ARG A CA 14
ATOM 21484 C C . ARG A 1 35 ? 2.570 6.743 3.385 1.00 0.52 35 ARG A C 14
ATOM 21485 O O . ARG A 1 35 ? 1.492 6.194 3.611 1.00 0.57 35 ARG A O 14
ATOM 21506 N N . TRP A 1 36 ? 2.878 7.955 3.839 1.00 0.56 36 TRP A N 14
ATOM 21507 C CA . TRP A 1 36 ? 1.955 8.722 4.668 1.00 0.69 36 TRP A CA 14
ATOM 21508 C C . TRP A 1 36 ? 0.799 9.267 3.838 1.00 0.68 36 TRP A C 14
ATOM 21509 O O . TRP A 1 36 ? -0.357 9.220 4.259 1.00 0.74 36 TRP A O 14
ATOM 21530 N N . ARG A 1 37 ? 1.112 9.784 2.655 1.00 0.66 37 ARG A N 14
ATOM 21531 C CA . ARG A 1 37 ? 0.091 10.325 1.769 1.00 0.72 37 ARG A CA 14
ATOM 21532 C C . ARG A 1 37 ? -0.829 9.210 1.285 1.00 0.59 37 ARG A C 14
ATOM 21533 O O . ARG A 1 37 ? -2.028 9.415 1.082 1.00 0.64 37 ARG A O 14
ATOM 21554 N N . ASP A 1 38 ? -0.254 8.023 1.113 1.00 0.48 38 ASP A N 14
ATOM 21555 C CA . ASP A 1 38 ? -1.007 6.864 0.655 1.00 0.48 38 ASP A CA 14
ATOM 21556 C C . ASP A 1 38 ? -2.030 6.433 1.696 1.00 0.54 38 ASP A C 14
ATOM 21557 O O . ASP A 1 38 ? -3.221 6.358 1.407 1.00 0.59 38 ASP A O 14
ATOM 21566 N N . VAL A 1 39 ? -1.564 6.152 2.908 1.00 0.64 39 VAL A N 14
ATOM 21567 C CA . VAL A 1 39 ? -2.449 5.726 3.988 1.00 0.83 39 VAL A CA 14
ATOM 21568 C C . VAL A 1 39 ? -3.542 6.757 4.252 1.00 0.85 39 VAL A C 14
ATOM 21569 O O . VAL A 1 39 ? -4.646 6.410 4.678 1.00 0.96 39 VAL A O 14
ATOM 21582 N N . LYS A 1 40 ? -3.237 8.022 3.993 1.00 0.86 40 LYS A N 14
ATOM 21583 C CA . LYS A 1 40 ? -4.195 9.097 4.214 1.00 1.02 40 LYS A CA 14
ATOM 21584 C C . LYS A 1 40 ? -5.349 9.038 3.215 1.00 0.90 40 LYS A C 14
ATOM 21585 O O . LYS A 1 40 ? -6.516 9.103 3.602 1.00 0.89 40 LYS A O 14
ATOM 21604 N N . LEU A 1 41 ? -5.022 8.917 1.930 1.00 0.84 41 LEU A N 14
ATOM 21605 C CA . LEU A 1 41 ? -6.044 8.872 0.887 1.00 0.82 41 LEU A CA 14
ATOM 21606 C C . LEU A 1 41 ? -6.097 7.510 0.203 1.00 0.75 41 LEU A C 14
ATOM 21607 O O . LEU A 1 41 ? -6.523 7.409 -0.948 1.00 0.82 41 LEU A O 14
ATOM 21623 N N . CYS A 1 42 ? -5.671 6.468 0.908 1.00 0.70 42 CYS A N 14
ATOM 21624 C CA . CYS A 1 42 ? -5.683 5.122 0.348 1.00 0.72 42 CYS A CA 14
ATOM 21625 C C . CYS A 1 42 ? -7.069 4.797 -0.186 1.00 0.80 42 CYS A C 14
ATOM 21626 O O . CYS A 1 42 ? -7.221 4.313 -1.308 1.00 0.90 42 CYS A O 14
ATOM 21634 N N . ALA A 1 43 ? -8.073 5.089 0.631 1.00 0.80 43 ALA A N 14
ATOM 21635 C CA . ALA A 1 43 ? -9.468 4.847 0.272 1.00 0.88 43 ALA A CA 14
ATOM 21636 C C . ALA A 1 43 ? -10.396 5.235 1.417 1.00 0.91 43 ALA A C 14
ATOM 21637 O O . ALA A 1 43 ? -11.487 4.679 1.556 1.00 1.00 43 ALA A O 14
ATOM 21644 N N . PHE A 1 44 ? -9.955 6.192 2.234 1.00 0.88 44 PHE A N 14
ATOM 21645 C CA . PHE A 1 44 ? -10.726 6.643 3.378 1.00 0.96 44 PHE A CA 14
ATOM 21646 C C . PHE A 1 44 ? -10.817 5.503 4.367 1.00 0.98 44 PHE A C 14
ATOM 21647 O O . PHE A 1 44 ? -11.603 5.532 5.315 1.00 1.08 44 PHE A O 14
ATOM 21664 N N . GLU A 1 45 ? -9.986 4.493 4.127 1.00 0.92 45 GLU A N 14
ATOM 21665 C CA . GLU A 1 45 ? -9.950 3.316 4.967 1.00 0.99 45 GLU A CA 14
ATOM 21666 C C . GLU A 1 45 ? -9.029 3.523 6.163 1.00 0.97 45 GLU A C 14
ATOM 21667 O O . GLU A 1 45 ? -9.402 3.243 7.302 1.00 1.07 45 GLU A O 14
ATOM 21679 N N . ASP A 1 46 ? -7.822 4.011 5.896 1.00 0.88 46 ASP A N 14
ATOM 21680 C CA . ASP A 1 46 ? -6.846 4.251 6.950 1.00 0.88 46 ASP A CA 14
ATOM 21681 C C . ASP A 1 46 ? -6.527 5.738 7.065 1.00 0.92 46 ASP A C 14
ATOM 21682 O O . ASP A 1 46 ? -5.445 6.118 7.509 1.00 1.04 46 ASP A O 14
ATOM 21691 N N . ALA A 1 47 ? -7.480 6.574 6.662 1.00 0.92 47 ALA A N 14
ATOM 21692 C CA . ALA A 1 47 ? -7.306 8.020 6.724 1.00 1.08 47 ALA A CA 14
ATOM 21693 C C . ALA A 1 47 ? -7.156 8.491 8.167 1.00 1.29 47 ALA A C 14
ATOM 21694 O O . ALA A 1 47 ? -6.721 9.615 8.421 1.00 1.56 47 ALA A O 14
ATOM 21701 N N . ASP A 1 48 ? -7.522 7.626 9.108 1.00 1.28 48 ASP A N 14
ATOM 21702 C CA . ASP A 1 48 ? -7.427 7.951 10.528 1.00 1.56 48 ASP A CA 14
ATOM 21703 C C . ASP A 1 48 ? -6.128 7.413 11.121 1.00 1.69 48 ASP A C 14
ATOM 21704 O O . ASP A 1 48 ? -5.795 7.695 12.273 1.00 2.01 48 ASP A O 14
ATOM 21713 N N . HIS A 1 49 ? -5.401 6.637 10.319 1.00 1.50 49 HIS A N 14
ATOM 21714 C CA . HIS A 1 49 ? -4.133 6.049 10.745 1.00 1.64 49 HIS A CA 14
ATOM 21715 C C . HIS A 1 49 ? -4.336 5.089 11.911 1.00 0.88 49 HIS A C 14
ATOM 21716 O O . HIS A 1 49 ? -4.566 5.510 13.045 1.00 1.32 49 HIS A O 14
ATOM 21731 N N . ARG A 1 50 ? -4.249 3.794 11.623 1.00 0.70 50 ARG A N 14
ATOM 21732 C CA . ARG A 1 50 ? -4.422 2.768 12.644 1.00 1.26 50 ARG A CA 14
ATOM 21733 C C . ARG A 1 50 ? -3.121 2.532 13.407 1.00 0.98 50 ARG A C 14
ATOM 21734 O O . ARG A 1 50 ? -3.020 2.843 14.594 1.00 0.90 50 ARG A O 14
ATOM 21755 N N . THR A 1 51 ? -2.127 1.983 12.714 1.00 0.87 51 THR A N 14
ATOM 21756 C CA . THR A 1 51 ? -0.831 1.704 13.324 1.00 0.69 51 THR A CA 14
ATOM 21757 C C . THR A 1 51 ? 0.262 1.644 12.260 1.00 0.61 51 THR A C 14
ATOM 21758 O O . THR A 1 51 ? -0.012 1.356 11.098 1.00 0.59 51 THR A O 14
ATOM 21769 N N . TYR A 1 52 ? 1.497 1.929 12.661 1.00 0.58 52 TYR A N 14
ATOM 21770 C CA . TYR A 1 52 ? 2.624 1.910 11.733 1.00 0.55 52 TYR A CA 14
ATOM 21771 C C . TYR A 1 52 ? 2.854 0.519 11.137 1.00 0.47 52 TYR A C 14
ATOM 21772 O O . TYR A 1 52 ? 3.048 0.385 9.928 1.00 0.45 52 TYR A O 14
ATOM 21790 N N . VAL A 1 53 ? 2.826 -0.514 11.976 1.00 0.44 53 VAL A N 14
ATOM 21791 C CA . VAL A 1 53 ? 3.030 -1.880 11.498 1.00 0.41 53 VAL A CA 14
ATOM 21792 C C . VAL A 1 53 ? 1.771 -2.428 10.835 1.00 0.41 53 VAL A C 14
ATOM 21793 O O . VAL A 1 53 ? 1.851 -3.213 9.892 1.00 0.40 53 VAL A O 14
ATOM 21806 N N . ASP A 1 54 ? 0.607 -2.015 11.328 1.00 0.45 54 ASP A N 14
ATOM 21807 C CA . ASP A 1 54 ? -0.659 -2.473 10.760 1.00 0.50 54 ASP A CA 14
ATOM 21808 C C . ASP A 1 54 ? -0.845 -1.914 9.353 1.00 0.49 54 ASP A C 14
ATOM 21809 O O . ASP A 1 54 ? -1.233 -2.633 8.430 1.00 0.51 54 ASP A O 14
ATOM 21818 N N . LEU A 1 55 ? -0.562 -0.625 9.197 1.00 0.49 55 LEU A N 14
ATOM 21819 C CA . LEU A 1 55 ? -0.683 0.034 7.904 1.00 0.52 55 LEU A CA 14
ATOM 21820 C C . LEU A 1 55 ? 0.321 -0.557 6.923 1.00 0.46 55 LEU A C 14
ATOM 21821 O O . LEU A 1 55 ? -0.045 -0.994 5.828 1.00 0.48 55 LEU A O 14
ATOM 21837 N N . LYS A 1 56 ? 1.591 -0.572 7.321 1.00 0.45 56 LYS A N 14
ATOM 21838 C CA . LYS A 1 56 ? 2.636 -1.127 6.474 1.00 0.48 56 LYS A CA 14
ATOM 21839 C C . LYS A 1 56 ? 2.296 -2.568 6.123 1.00 0.44 56 LYS A C 14
ATOM 21840 O O . LYS A 1 56 ? 2.697 -3.073 5.079 1.00 0.47 56 LYS A O 14
ATOM 21859 N N . ASP A 1 57 ? 1.560 -3.228 7.018 1.00 0.42 57 ASP A N 14
ATOM 21860 C CA . ASP A 1 57 ? 1.145 -4.605 6.799 1.00 0.44 57 ASP A CA 14
ATOM 21861 C C . ASP A 1 57 ? 0.231 -4.670 5.590 1.00 0.43 57 ASP A C 14
ATOM 21862 O O . ASP A 1 57 ? 0.361 -5.552 4.744 1.00 0.46 57 ASP A O 14
ATOM 21871 N N . LYS A 1 58 ? -0.702 -3.726 5.526 1.00 0.43 58 LYS A N 14
ATOM 21872 C CA . LYS A 1 58 ? -1.633 -3.648 4.411 1.00 0.46 58 LYS A CA 14
ATOM 21873 C C . LYS A 1 58 ? -0.870 -3.476 3.104 1.00 0.45 58 LYS A C 14
ATOM 21874 O O . LYS A 1 58 ? -1.299 -3.953 2.053 1.00 0.48 58 LYS A O 14
ATOM 21893 N N . TRP A 1 59 ? 0.268 -2.788 3.182 1.00 0.42 59 TRP A N 14
ATOM 21894 C CA . TRP A 1 59 ? 1.112 -2.559 2.009 1.00 0.42 59 TRP A CA 14
ATOM 21895 C C . TRP A 1 59 ? 2.003 -3.777 1.763 1.00 0.39 59 TRP A C 14
ATOM 21896 O O . TRP A 1 59 ? 2.352 -4.094 0.624 1.00 0.43 59 TRP A O 14
ATOM 21917 N N . LYS A 1 60 ? 2.352 -4.454 2.850 1.00 0.36 60 LYS A N 14
ATOM 21918 C CA . LYS A 1 60 ? 3.184 -5.649 2.796 1.00 0.35 60 LYS A CA 14
ATOM 21919 C C . LYS A 1 60 ? 2.422 -6.790 2.132 1.00 0.36 60 LYS A C 14
ATOM 21920 O O . LYS A 1 60 ? 2.990 -7.577 1.377 1.00 0.38 60 LYS A O 14
ATOM 21939 N N . THR A 1 61 ? 1.130 -6.865 2.427 1.00 0.36 61 THR A N 14
ATOM 21940 C CA . THR A 1 61 ? 0.272 -7.895 1.856 1.00 0.40 61 THR A CA 14
ATOM 21941 C C . THR A 1 61 ? -0.181 -7.462 0.474 1.00 0.46 61 THR A C 14
ATOM 21942 O O . THR A 1 61 ? -0.484 -8.287 -0.387 1.00 0.53 61 THR A O 14
ATOM 21953 N N . LEU A 1 62 ? -0.227 -6.150 0.282 1.00 0.45 62 LEU A N 14
ATOM 21954 C CA . LEU A 1 62 ? -0.609 -5.570 -0.991 1.00 0.53 62 LEU A CA 14
ATOM 21955 C C . LEU A 1 62 ? 0.359 -6.049 -2.070 1.00 0.53 62 LEU A C 14
ATOM 21956 O O . LEU A 1 62 ? -0.051 -6.445 -3.161 1.00 0.63 62 LEU A O 14
ATOM 21972 N N . VAL A 1 63 ? 1.649 -6.029 -1.744 1.00 0.45 63 VAL A N 14
ATOM 21973 C CA . VAL A 1 63 ? 2.678 -6.478 -2.674 1.00 0.46 63 VAL A CA 14
ATOM 21974 C C . VAL A 1 63 ? 2.780 -8.003 -2.675 1.00 0.48 63 VAL A C 14
ATOM 21975 O O . VAL A 1 63 ? 2.875 -8.625 -3.731 1.00 0.56 63 VAL A O 14
ATOM 21988 N N . HIS A 1 64 ? 2.758 -8.594 -1.481 1.00 0.45 64 HIS A N 14
ATOM 21989 C CA . HIS A 1 64 ? 2.840 -10.045 -1.334 1.00 0.50 64 HIS A CA 14
ATOM 21990 C C . HIS A 1 64 ? 1.758 -10.744 -2.155 1.00 0.56 64 HIS A C 14
ATOM 21991 O O . HIS A 1 64 ? 1.976 -11.833 -2.690 1.00 0.60 64 HIS A O 14
ATOM 22006 N N . THR A 1 65 ? 0.598 -10.110 -2.252 1.00 0.59 65 THR A N 14
ATOM 22007 C CA . THR A 1 65 ? -0.525 -10.670 -2.997 1.00 0.68 65 THR A CA 14
ATOM 22008 C C . THR A 1 65 ? -0.506 -10.213 -4.454 1.00 0.66 65 THR A C 14
ATOM 22009 O O . THR A 1 65 ? -1.163 -10.809 -5.308 1.00 0.71 65 THR A O 14
ATOM 22020 N N . ALA A 1 66 ? 0.250 -9.154 -4.732 1.00 0.61 66 ALA A N 14
ATOM 22021 C CA . ALA A 1 66 ? 0.347 -8.615 -6.085 1.00 0.62 66 ALA A CA 14
ATOM 22022 C C . ALA A 1 66 ? 0.696 -9.703 -7.097 1.00 0.64 66 ALA A C 14
ATOM 22023 O O . ALA A 1 66 ? -0.191 -10.285 -7.722 1.00 0.63 66 ALA A O 14
ATOM 22030 N N . LYS A 1 67 ? 1.989 -9.975 -7.254 1.00 0.70 67 LYS A N 14
ATOM 22031 C CA . LYS A 1 67 ? 2.446 -10.994 -8.196 1.00 0.76 67 LYS A CA 14
ATOM 22032 C C . LYS A 1 67 ? 3.731 -11.657 -7.711 1.00 0.87 67 LYS A C 14
ATOM 22033 O O . LYS A 1 67 ? 4.420 -12.328 -8.478 1.00 0.98 67 LYS A O 14
ATOM 22052 N N . ILE A 1 68 ? 4.049 -11.466 -6.435 1.00 0.88 68 ILE A N 14
ATOM 22053 C CA . ILE A 1 68 ? 5.251 -12.051 -5.855 1.00 1.02 68 ILE A CA 14
ATOM 22054 C C . ILE A 1 68 ? 5.209 -13.574 -5.940 1.00 1.10 68 ILE A C 14
ATOM 22055 O O . ILE A 1 68 ? 6.248 -14.233 -5.980 1.00 1.25 68 ILE A O 14
ATOM 22071 N N . SER A 1 69 ? 3.996 -14.123 -5.981 1.00 1.06 69 SER A N 14
ATOM 22072 C CA . SER A 1 69 ? 3.804 -15.568 -6.061 1.00 1.22 69 SER A CA 14
ATOM 22073 C C . SER A 1 69 ? 4.680 -16.303 -5.043 1.00 1.28 69 SER A C 14
ATOM 22074 O O . SER A 1 69 ? 5.574 -17.063 -5.419 1.00 1.38 69 SER A O 14
ATOM 22082 N N . PRO A 1 70 ? 4.439 -16.082 -3.737 1.00 1.28 70 PRO A N 14
ATOM 22083 C CA . PRO A 1 70 ? 5.210 -16.729 -2.671 1.00 1.37 70 PRO A CA 14
ATOM 22084 C C . PRO A 1 70 ? 4.775 -18.171 -2.436 1.00 1.52 70 PRO A C 14
ATOM 22085 O O . PRO A 1 70 ? 5.269 -18.838 -1.525 1.00 1.58 70 PRO A O 14
ATOM 22096 N N . GLN A 1 71 ? 3.849 -18.647 -3.262 1.00 1.70 71 GLN A N 14
ATOM 22097 C CA . GLN A 1 71 ? 3.343 -20.010 -3.143 1.00 1.92 71 GLN A CA 14
ATOM 22098 C C . GLN A 1 71 ? 3.917 -20.902 -4.240 1.00 2.30 71 GLN A C 14
ATOM 22099 O O . GLN A 1 71 ? 3.397 -21.988 -4.504 1.00 2.73 71 GLN A O 14
ATOM 22113 N N . GLN A 1 72 ? 4.989 -20.439 -4.874 1.00 2.34 72 GLN A N 14
ATOM 22114 C CA . GLN A 1 72 ? 5.636 -21.194 -5.941 1.00 2.83 72 GLN A CA 14
ATOM 22115 C C . GLN A 1 72 ? 6.059 -22.575 -5.449 1.00 2.74 72 GLN A C 14
ATOM 22116 O O . GLN A 1 72 ? 6.158 -23.519 -6.233 1.00 3.23 72 GLN A O 14
ATOM 22130 N N . ARG A 1 73 ? 6.304 -22.677 -4.143 1.00 2.44 73 ARG A N 14
ATOM 22131 C CA . ARG A 1 73 ? 6.710 -23.940 -3.523 1.00 2.80 73 ARG A CA 14
ATOM 22132 C C . ARG A 1 73 ? 8.052 -24.426 -4.064 1.00 3.10 73 ARG A C 14
ATOM 22133 O O . ARG A 1 73 ? 8.196 -24.696 -5.256 1.00 3.65 73 ARG A O 14
ATOM 22154 N N . ARG A 1 74 ? 9.032 -24.538 -3.172 1.00 3.30 74 ARG A N 14
ATOM 22155 C CA . ARG A 1 74 ? 10.366 -24.999 -3.548 1.00 3.96 74 ARG A CA 14
ATOM 22156 C C . ARG A 1 74 ? 10.945 -25.906 -2.465 1.00 3.74 74 ARG A C 14
ATOM 22157 O O . ARG A 1 74 ? 12.118 -26.278 -2.513 1.00 4.30 74 ARG A O 14
ATOM 22178 N N . GLY A 1 75 ? 10.111 -26.258 -1.493 1.00 3.39 75 GLY A N 14
ATOM 22179 C CA . GLY A 1 75 ? 10.550 -27.115 -0.406 1.00 3.56 75 GLY A CA 14
ATOM 22180 C C . GLY A 1 75 ? 10.095 -26.599 0.945 1.00 3.35 75 GLY A C 14
ATOM 22181 O O . GLY A 1 75 ? 10.875 -26.561 1.897 1.00 3.71 75 GLY A O 14
ATOM 22185 N N . GLU A 1 76 ? 8.827 -26.202 1.023 1.00 3.11 76 GLU A N 14
ATOM 22186 C CA . GLU A 1 76 ? 8.254 -25.676 2.259 1.00 3.02 76 GLU A CA 14
ATOM 22187 C C . GLU A 1 76 ? 9.062 -24.479 2.768 1.00 2.39 76 GLU A C 14
ATOM 22188 O O . GLU A 1 76 ? 9.553 -24.486 3.898 1.00 2.73 76 GLU A O 14
ATOM 22200 N N . PRO A 1 77 ? 9.215 -23.430 1.934 1.00 1.80 77 PRO A N 14
ATOM 22201 C CA . PRO A 1 77 ? 9.964 -22.229 2.308 1.00 1.56 77 PRO A CA 14
ATOM 22202 C C . PRO A 1 77 ? 9.156 -21.294 3.202 1.00 1.36 77 PRO A C 14
ATOM 22203 O O . PRO A 1 77 ? 8.143 -21.693 3.781 1.00 1.70 77 PRO A O 14
ATOM 22214 N N . VAL A 1 78 ? 9.612 -20.050 3.313 1.00 1.09 78 VAL A N 14
ATOM 22215 C CA . VAL A 1 78 ? 8.932 -19.054 4.130 1.00 0.93 78 VAL A CA 14
ATOM 22216 C C . VAL A 1 78 ? 8.805 -17.729 3.376 1.00 0.74 78 VAL A C 14
ATOM 22217 O O . VAL A 1 78 ? 9.708 -17.344 2.633 1.00 0.70 78 VAL A O 14
ATOM 22230 N N . PRO A 1 79 ? 7.677 -17.011 3.552 1.00 0.69 79 PRO A N 14
ATOM 22231 C CA . PRO A 1 79 ? 7.449 -15.730 2.878 1.00 0.56 79 PRO A CA 14
ATOM 22232 C C . PRO A 1 79 ? 8.252 -14.592 3.502 1.00 0.53 79 PRO A C 14
ATOM 22233 O O . PRO A 1 79 ? 7.711 -13.765 4.237 1.00 0.59 79 PRO A O 14
ATOM 22244 N N . GLN A 1 80 ? 9.547 -14.562 3.208 1.00 0.50 80 GLN A N 14
ATOM 22245 C CA . GLN A 1 80 ? 10.431 -13.528 3.735 1.00 0.52 80 GLN A CA 14
ATOM 22246 C C . GLN A 1 80 ? 10.608 -12.403 2.723 1.00 0.45 80 GLN A C 14
ATOM 22247 O O . GLN A 1 80 ? 10.841 -11.252 3.089 1.00 0.47 80 GLN A O 14
ATOM 22261 N N . GLU A 1 81 ? 10.498 -12.759 1.450 1.00 0.40 81 GLU A N 14
ATOM 22262 C CA . GLU A 1 81 ? 10.647 -11.803 0.355 1.00 0.40 81 GLU A CA 14
ATOM 22263 C C . GLU A 1 81 ? 9.761 -10.574 0.547 1.00 0.36 81 GLU A C 14
ATOM 22264 O O . GLU A 1 81 ? 10.163 -9.455 0.225 1.00 0.40 81 GLU A O 14
ATOM 22276 N N . LEU A 1 82 ? 8.559 -10.784 1.071 1.00 0.34 82 LEU A N 14
ATOM 22277 C CA . LEU A 1 82 ? 7.622 -9.697 1.287 1.00 0.34 82 LEU A CA 14
ATOM 22278 C C . LEU A 1 82 ? 8.135 -8.730 2.352 1.00 0.34 82 LEU A C 14
ATOM 22279 O O . LEU A 1 82 ? 8.290 -7.540 2.092 1.00 0.45 82 LEU A O 14
ATOM 22295 N N . LEU A 1 83 ? 8.398 -9.245 3.547 1.00 0.32 83 LEU A N 14
ATOM 22296 C CA . LEU A 1 83 ? 8.895 -8.415 4.641 1.00 0.36 83 LEU A CA 14
ATOM 22297 C C . LEU A 1 83 ? 10.206 -7.736 4.258 1.00 0.32 83 LEU A C 14
ATOM 22298 O O . LEU A 1 83 ? 10.483 -6.609 4.675 1.00 0.32 83 LEU A O 14
ATOM 22314 N N . ASN A 1 84 ? 11.004 -8.428 3.451 1.00 0.34 84 ASN A N 14
ATOM 22315 C CA . ASN A 1 84 ? 12.290 -7.906 3.006 1.00 0.35 84 ASN A CA 14
ATOM 22316 C C . ASN A 1 84 ? 12.110 -6.632 2.190 1.00 0.32 84 ASN A C 14
ATOM 22317 O O . ASN A 1 84 ? 12.732 -5.610 2.475 1.00 0.33 84 ASN A O 14
ATOM 22328 N N . ARG A 1 85 ? 11.251 -6.697 1.176 1.00 0.35 85 ARG A N 14
ATOM 22329 C CA . ARG A 1 85 ? 11.000 -5.545 0.316 1.00 0.39 85 ARG A CA 14
ATOM 22330 C C . ARG A 1 85 ? 10.259 -4.445 1.070 1.00 0.37 85 ARG A C 14
ATOM 22331 O O . ARG A 1 85 ? 10.267 -3.287 0.657 1.00 0.41 85 ARG A O 14
ATOM 22352 N N . VAL A 1 86 ? 9.616 -4.816 2.174 1.00 0.35 86 VAL A N 14
ATOM 22353 C CA . VAL A 1 86 ? 8.879 -3.853 2.984 1.00 0.37 86 VAL A CA 14
ATOM 22354 C C . VAL A 1 86 ? 9.832 -2.907 3.707 1.00 0.32 86 VAL A C 14
ATOM 22355 O O . VAL A 1 86 ? 9.809 -1.697 3.480 1.00 0.31 86 VAL A O 14
ATOM 22368 N N . LEU A 1 87 ? 10.671 -3.464 4.575 1.00 0.31 87 LEU A N 14
ATOM 22369 C CA . LEU A 1 87 ? 11.632 -2.659 5.323 1.00 0.31 87 LEU A CA 14
ATOM 22370 C C . LEU A 1 87 ? 12.684 -2.068 4.391 1.00 0.26 87 LEU A C 14
ATOM 22371 O O . LEU A 1 87 ? 13.357 -1.095 4.734 1.00 0.26 87 LEU A O 14
ATOM 22387 N N . ASN A 1 88 ? 12.817 -2.662 3.208 1.00 0.26 88 ASN A N 14
ATOM 22388 C CA . ASN A 1 88 ? 13.781 -2.191 2.219 1.00 0.25 88 ASN A CA 14
ATOM 22389 C C . ASN A 1 88 ? 13.259 -0.942 1.522 1.00 0.23 88 ASN A C 14
ATOM 22390 O O . ASN A 1 88 ? 13.929 0.090 1.488 1.00 0.22 88 ASN A O 14
ATOM 22401 N N . ALA A 1 89 ? 12.058 -1.049 0.965 1.00 0.24 89 ALA A N 14
ATOM 22402 C CA . ALA A 1 89 ? 11.431 0.067 0.268 1.00 0.25 89 ALA A CA 14
ATOM 22403 C C . ALA A 1 89 ? 11.225 1.251 1.208 1.00 0.22 89 ALA A C 14
ATOM 22404 O O . ALA A 1 89 ? 11.493 2.397 0.844 1.00 0.23 89 ALA A O 14
ATOM 22411 N N . HIS A 1 90 ? 10.744 0.968 2.415 1.00 0.26 90 HIS A N 14
ATOM 22412 C CA . HIS A 1 90 ? 10.512 2.015 3.404 1.00 0.28 90 HIS A CA 14
ATOM 22413 C C . HIS A 1 90 ? 11.824 2.710 3.752 1.00 0.27 90 HIS A C 14
ATOM 22414 O O . HIS A 1 90 ? 11.950 3.935 3.633 1.00 0.27 90 HIS A O 14
ATOM 22429 N N . GLY A 1 91 ? 12.805 1.915 4.180 1.00 0.29 91 GLY A N 14
ATOM 22430 C CA . GLY A 1 91 ? 14.104 2.461 4.523 1.00 0.33 91 GLY A CA 14
ATOM 22431 C C . GLY A 1 91 ? 14.729 3.191 3.354 1.00 0.30 91 GLY A C 14
ATOM 22432 O O . GLY A 1 91 ? 15.497 4.133 3.538 1.00 0.34 91 GLY A O 14
ATOM 22436 N N . TYR A 1 92 ? 14.392 2.749 2.146 1.00 0.26 92 TYR A N 14
ATOM 22437 C CA . TYR A 1 92 ? 14.907 3.363 0.929 1.00 0.26 92 TYR A CA 14
ATOM 22438 C C . TYR A 1 92 ? 14.409 4.795 0.806 1.00 0.21 92 TYR A C 14
ATOM 22439 O O . TYR A 1 92 ? 15.191 5.695 0.530 1.00 0.25 92 TYR A O 14
ATOM 22457 N N . TRP A 1 93 ? 13.109 5.005 1.010 1.00 0.17 93 TRP A N 14
ATOM 22458 C CA . TRP A 1 93 ? 12.541 6.348 0.935 1.00 0.18 93 TRP A CA 14
ATOM 22459 C C . TRP A 1 93 ? 13.246 7.266 1.924 1.00 0.23 93 TRP A C 14
ATOM 22460 O O . TRP A 1 93 ? 13.805 8.303 1.550 1.00 0.28 93 TRP A O 14
ATOM 22481 N N . THR A 1 94 ? 13.208 6.872 3.195 1.00 0.26 94 THR A N 14
ATOM 22482 C CA . THR A 1 94 ? 13.838 7.647 4.260 1.00 0.35 94 THR A CA 14
ATOM 22483 C C . THR A 1 94 ? 15.313 7.896 3.961 1.00 0.37 94 THR A C 14
ATOM 22484 O O . THR A 1 94 ? 15.847 8.961 4.270 1.00 0.45 94 THR A O 14
ATOM 22495 N N . GLN A 1 95 ? 15.964 6.907 3.360 1.00 0.41 95 GLN A N 14
ATOM 22496 C CA . GLN A 1 95 ? 17.376 7.019 3.015 1.00 0.52 95 GLN A CA 14
ATOM 22497 C C . GLN A 1 95 ? 17.547 7.617 1.625 1.00 0.54 95 GLN A C 14
ATOM 22498 O O . GLN A 1 95 ? 18.661 7.921 1.201 1.00 0.73 95 GLN A O 14
ATOM 22512 N N . GLN A 1 96 ? 16.433 7.783 0.920 1.00 0.74 96 GLN A N 14
ATOM 22513 C CA . GLN A 1 96 ? 16.464 8.350 -0.419 1.00 0.88 96 GLN A CA 14
ATOM 22514 C C . GLN A 1 96 ? 16.548 9.869 -0.345 1.00 0.74 96 GLN A C 14
ATOM 22515 O O . GLN A 1 96 ? 17.087 10.516 -1.242 1.00 0.75 96 GLN A O 14
ATOM 22529 N N . GLN A 1 97 ? 15.996 10.423 0.735 1.00 0.71 97 GLN A N 14
ATOM 22530 C CA . GLN A 1 97 ? 15.999 11.869 0.956 1.00 0.81 97 GLN A CA 14
ATOM 22531 C C . GLN A 1 97 ? 15.086 12.576 -0.040 1.00 1.04 97 GLN A C 14
ATOM 22532 O O . GLN A 1 97 ? 15.373 13.695 -0.471 1.00 1.20 97 GLN 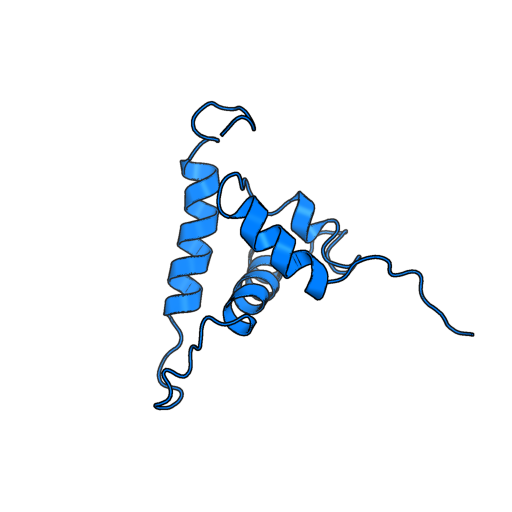A O 14
ATOM 22546 N N . MET A 1 98 ? 13.989 11.908 -0.403 1.00 1.12 98 MET A N 14
ATOM 22547 C CA . MET A 1 98 ? 13.008 12.453 -1.345 1.00 1.40 98 MET A CA 14
ATOM 22548 C C . MET A 1 98 ? 13.551 12.473 -2.773 1.00 1.52 98 MET A C 14
ATOM 22549 O O . MET A 1 98 ? 12.785 12.506 -3.736 1.00 1.77 98 MET A O 14
ATOM 22563 N N . GLN A 1 99 ? 14.873 12.448 -2.905 1.00 1.60 99 GLN A N 14
ATOM 22564 C CA . GLN A 1 99 ? 15.511 12.460 -4.216 1.00 1.85 99 GLN A CA 14
ATOM 22565 C C . GLN A 1 99 ? 16.984 12.081 -4.099 1.00 1.32 99 GLN A C 14
ATOM 22566 O O . GLN A 1 99 ? 17.853 12.947 -3.999 1.00 1.70 99 GLN A O 14
ATOM 22580 N N . GLN A 1 100 ? 17.254 10.779 -4.101 1.00 1.49 100 GLN A N 14
ATOM 22581 C CA . GLN A 1 100 ? 18.620 10.282 -3.995 1.00 2.30 100 GLN A CA 14
ATOM 22582 C C . GLN A 1 100 ? 19.475 10.788 -5.152 1.00 2.29 100 GLN A C 14
ATOM 22583 O O . GLN A 1 100 ? 18.993 10.937 -6.275 1.00 2.79 100 GLN A O 14
ATOM 22597 N N . LEU A 1 101 ? 20.747 11.053 -4.868 1.00 2.43 101 LEU A N 14
ATOM 22598 C CA . LEU A 1 101 ? 21.671 11.540 -5.885 1.00 3.14 101 LEU A CA 14
ATOM 22599 C C . LEU A 1 101 ? 22.132 10.403 -6.791 1.00 3.46 101 LEU A C 14
ATOM 22600 O O . LEU A 1 101 ? 22.990 10.593 -7.654 1.00 4.15 101 LEU A O 14
ATOM 22616 N N . GLN A 1 102 ? 21.556 9.222 -6.590 1.00 3.20 102 GLN A N 14
ATOM 22617 C CA . GLN A 1 102 ? 21.907 8.051 -7.390 1.00 3.68 102 GLN A CA 14
ATOM 22618 C C . GLN A 1 102 ? 21.108 8.023 -8.690 1.00 3.52 102 GLN A C 14
ATOM 22619 O O . GLN A 1 102 ? 21.655 7.744 -9.757 1.00 3.69 102 GLN A O 14
ATOM 22633 N N . GLN A 1 103 ? 19.811 8.309 -8.587 1.00 3.58 103 GLN A N 14
ATOM 22634 C CA . GLN A 1 103 ? 18.923 8.327 -9.749 1.00 3.51 103 GLN A CA 14
ATOM 22635 C C . GLN A 1 103 ? 18.808 6.938 -10.379 1.00 3.57 103 GLN A C 14
ATOM 22636 O O . GLN A 1 103 ? 18.226 6.780 -11.453 1.00 3.56 103 GLN A O 14
ATOM 22650 N N . ASN A 1 104 ? 19.357 5.934 -9.702 1.00 3.80 104 ASN A N 14
ATOM 22651 C CA . ASN A 1 104 ? 19.305 4.564 -10.199 1.00 4.04 104 ASN A CA 14
ATOM 22652 C C . ASN A 1 104 ? 18.470 3.684 -9.275 1.00 3.75 104 ASN A C 14
ATOM 22653 O O . ASN A 1 104 ? 19.009 2.919 -8.474 1.00 3.94 104 ASN A O 14
ATOM 22664 N N . VAL A 1 105 ? 17.150 3.808 -9.385 1.00 3.42 105 VAL A N 14
ATOM 22665 C CA . VAL A 1 105 ? 16.235 3.021 -8.562 1.00 3.29 105 VAL A CA 14
ATOM 22666 C C . VAL A 1 105 ? 16.445 1.526 -8.787 1.00 3.64 105 VAL A C 14
ATOM 22667 O O . VAL A 1 105 ? 17.192 0.908 -8.000 1.00 3.70 105 VAL A O 14
ATOM 22681 N N . GLN A 1 9 ? -27.002 6.498 -15.397 1.00 7.00 9 GLN A N 15
ATOM 22682 C CA . GLN A 1 9 ? -26.594 7.606 -16.254 1.00 7.21 9 GLN A CA 15
ATOM 22683 C C . GLN A 1 9 ? -25.100 7.886 -16.109 1.00 6.98 9 GLN A C 15
ATOM 22684 O O . GLN A 1 9 ? -24.378 7.970 -17.102 1.00 7.29 9 GLN A O 15
ATOM 22698 N N . ARG A 1 10 ? -24.644 8.027 -14.867 1.00 6.71 10 ARG A N 15
ATOM 22699 C CA . ARG A 1 10 ? -23.235 8.294 -14.593 1.00 6.78 10 ARG A CA 15
ATOM 22700 C C . ARG A 1 10 ? -22.939 8.184 -13.099 1.00 6.34 10 ARG A C 15
ATOM 22701 O O . ARG A 1 10 ? -21.982 8.776 -12.600 1.00 6.64 10 ARG A O 15
ATOM 22722 N N . ARG A 1 11 ? -23.762 7.414 -12.393 1.00 5.84 11 ARG A N 15
ATOM 22723 C CA . ARG A 1 11 ? -23.590 7.224 -10.957 1.00 5.60 11 ARG A CA 15
ATOM 22724 C C . ARG A 1 11 ? -22.616 6.084 -10.671 1.00 5.02 11 ARG A C 15
ATOM 22725 O O . ARG A 1 11 ? -22.754 4.987 -11.215 1.00 4.82 11 ARG A O 15
ATOM 22746 N N . ILE A 1 12 ? -21.635 6.351 -9.817 1.00 5.07 12 ILE A N 15
ATOM 22747 C CA . ILE A 1 12 ? -20.638 5.349 -9.457 1.00 4.86 12 ILE A CA 15
ATOM 22748 C C . ILE A 1 12 ? -20.338 5.395 -7.960 1.00 4.50 12 ILE A C 15
ATOM 22749 O O . ILE A 1 12 ? -20.237 6.471 -7.371 1.00 4.89 12 ILE A O 15
ATOM 22765 N N . ARG A 1 13 ? -20.204 4.220 -7.352 1.00 4.15 13 ARG A N 15
ATOM 22766 C CA . ARG A 1 13 ? -19.920 4.124 -5.925 1.00 4.11 13 ARG A CA 15
ATOM 22767 C C . ARG A 1 13 ? -18.528 3.547 -5.689 1.00 3.66 13 ARG A C 15
ATOM 22768 O O . ARG A 1 13 ? -18.190 2.481 -6.205 1.00 3.92 13 ARG A O 15
ATOM 22789 N N . ARG A 1 14 ? -17.725 4.262 -4.905 1.00 3.32 14 ARG A N 15
ATOM 22790 C CA . ARG A 1 14 ? -16.365 3.831 -4.592 1.00 3.13 14 ARG A CA 15
ATOM 22791 C C . ARG A 1 14 ? -15.543 3.647 -5.866 1.00 2.36 14 ARG A C 15
ATOM 22792 O O . ARG A 1 14 ? -15.443 2.539 -6.393 1.00 2.85 14 ARG A O 15
ATOM 22813 N N . PRO A 1 15 ? -14.948 4.738 -6.385 1.00 1.72 15 PRO A N 15
ATOM 22814 C CA . PRO A 1 15 ? -14.135 4.687 -7.602 1.00 1.77 15 PRO A CA 15
ATOM 22815 C C . PRO A 1 15 ? -12.739 4.122 -7.353 1.00 1.50 15 PRO A C 15
ATOM 22816 O O . PRO A 1 15 ? -12.223 3.343 -8.155 1.00 1.60 15 PRO A O 15
ATOM 22827 N N . PHE A 1 16 ? -12.134 4.521 -6.238 1.00 1.28 16 PHE A N 15
ATOM 22828 C CA . PHE A 1 16 ? -10.796 4.055 -5.888 1.00 1.02 16 PHE A CA 15
ATOM 22829 C C . PHE A 1 16 ? -10.839 3.057 -4.736 1.00 0.94 16 PHE A C 15
ATOM 22830 O O . PHE A 1 16 ? -11.808 3.004 -3.979 1.00 1.14 16 PHE A O 15
ATOM 22847 N N . SER A 1 17 ? -9.773 2.271 -4.614 1.00 0.74 17 SER A N 15
ATOM 22848 C CA . SER A 1 17 ? -9.668 1.269 -3.560 1.00 0.68 17 SER A CA 15
ATOM 22849 C C . SER A 1 17 ? -8.249 0.714 -3.500 1.00 0.58 17 SER A C 15
ATOM 22850 O O . SER A 1 17 ? -7.363 1.184 -4.214 1.00 0.56 17 SER A O 15
ATOM 22858 N N . VAL A 1 18 ? -8.038 -0.285 -2.647 1.00 0.58 18 VAL A N 15
ATOM 22859 C CA . VAL A 1 18 ? -6.722 -0.901 -2.503 1.00 0.53 18 VAL A CA 15
ATOM 22860 C C . VAL A 1 18 ? -6.170 -1.323 -3.865 1.00 0.49 18 VAL A C 15
ATOM 22861 O O . VAL A 1 18 ? -4.958 -1.276 -4.100 1.00 0.46 18 VAL A O 15
ATOM 22874 N N . ALA A 1 19 ? -7.068 -1.725 -4.761 1.00 0.54 19 ALA A N 15
ATOM 22875 C CA . ALA A 1 19 ? -6.677 -2.144 -6.101 1.00 0.56 19 ALA A CA 15
ATOM 22876 C C . ALA A 1 19 ? -5.933 -1.022 -6.816 1.00 0.50 19 ALA A C 15
ATOM 22877 O O . ALA A 1 19 ? -4.879 -1.243 -7.412 1.00 0.54 19 ALA A O 15
ATOM 22884 N N . GLU A 1 20 ? -6.492 0.183 -6.751 1.00 0.44 20 GLU A N 15
ATOM 22885 C CA . GLU A 1 20 ? -5.877 1.345 -7.380 1.00 0.40 20 GLU A CA 15
ATOM 22886 C C . GLU A 1 20 ? -4.575 1.694 -6.669 1.00 0.40 20 GLU A C 15
ATOM 22887 O O . GLU A 1 20 ? -3.600 2.115 -7.299 1.00 0.39 20 GLU A O 15
ATOM 22899 N N . VAL A 1 21 ? -4.570 1.518 -5.350 1.00 0.42 21 VAL A N 15
ATOM 22900 C CA . VAL A 1 21 ? -3.389 1.795 -4.546 1.00 0.45 21 VAL A CA 15
ATOM 22901 C C . VAL A 1 21 ? -2.186 1.034 -5.086 1.00 0.44 21 VAL A C 15
ATOM 22902 O O . VAL A 1 21 ? -1.059 1.523 -5.029 1.00 0.48 21 VAL A O 15
ATOM 22915 N N . GLU A 1 22 ? -2.435 -0.168 -5.608 1.00 0.42 22 GLU A N 15
ATOM 22916 C CA . GLU A 1 22 ? -1.370 -0.992 -6.175 1.00 0.45 22 GLU A CA 15
ATOM 22917 C C . GLU A 1 22 ? -0.516 -0.166 -7.131 1.00 0.42 22 GLU A C 15
ATOM 22918 O O . GLU A 1 22 ? 0.703 -0.070 -6.975 1.00 0.44 22 GLU A O 15
ATOM 22930 N N . ALA A 1 23 ? -1.167 0.429 -8.126 1.00 0.42 23 ALA A N 15
ATOM 22931 C CA . ALA A 1 23 ? -0.473 1.265 -9.092 1.00 0.43 23 ALA A CA 15
ATOM 22932 C C . ALA A 1 23 ? 0.235 2.406 -8.375 1.00 0.42 23 ALA A C 15
ATOM 22933 O O . ALA A 1 23 ? 1.382 2.739 -8.681 1.00 0.45 23 ALA A O 15
ATOM 22940 N N . LEU A 1 24 ? -0.463 2.999 -7.409 1.00 0.41 24 LEU A N 15
ATOM 22941 C CA . LEU A 1 24 ? 0.096 4.095 -6.629 1.00 0.43 24 LEU A CA 15
ATOM 22942 C C . LEU A 1 24 ? 1.373 3.642 -5.928 1.00 0.44 24 LEU A C 15
ATOM 22943 O O . LEU A 1 24 ? 2.270 4.444 -5.674 1.00 0.37 24 LEU A O 15
ATOM 22959 N N . VAL A 1 25 ? 1.446 2.349 -5.621 1.00 0.65 25 VAL A N 15
ATOM 22960 C CA . VAL A 1 25 ? 2.616 1.783 -4.963 1.00 0.72 25 VAL A CA 15
ATOM 22961 C C . VAL A 1 25 ? 3.795 1.750 -5.924 1.00 0.69 25 VAL A C 15
ATOM 22962 O O . VAL A 1 25 ? 4.926 2.055 -5.546 1.00 0.67 25 VAL A O 15
ATOM 22975 N N . GLN A 1 26 ? 3.522 1.376 -7.169 1.00 0.74 26 GLN A N 15
ATOM 22976 C CA . GLN A 1 26 ? 4.558 1.311 -8.191 1.00 0.80 26 GLN A CA 15
ATOM 22977 C C . GLN A 1 26 ? 5.103 2.708 -8.479 1.00 0.70 26 GLN A C 15
ATOM 22978 O O . GLN A 1 26 ? 6.224 2.864 -8.964 1.00 0.77 26 GLN A O 15
ATOM 22992 N N . ALA A 1 27 ? 4.296 3.720 -8.179 1.00 0.56 27 ALA A N 15
ATOM 22993 C CA . ALA A 1 27 ? 4.688 5.109 -8.400 1.00 0.51 27 ALA A CA 15
ATOM 22994 C C . ALA A 1 27 ? 5.443 5.694 -7.206 1.00 0.46 27 ALA A C 15
ATOM 22995 O O . ALA A 1 27 ? 6.379 6.476 -7.379 1.00 0.49 27 ALA A O 15
ATOM 23002 N N . VAL A 1 28 ? 5.036 5.318 -5.995 1.00 0.41 28 VAL A N 15
ATOM 23003 C CA . VAL A 1 28 ? 5.664 5.834 -4.777 1.00 0.37 28 VAL A CA 15
ATOM 23004 C C . VAL A 1 28 ? 6.899 5.034 -4.368 1.00 0.39 28 VAL A C 15
ATOM 23005 O O . VAL A 1 28 ? 7.716 5.512 -3.585 1.00 0.37 28 VAL A O 15
ATOM 23018 N N . GLU A 1 29 ? 7.035 3.820 -4.888 1.00 0.45 29 GLU A N 15
ATOM 23019 C CA . GLU A 1 29 ? 8.176 2.973 -4.548 1.00 0.49 29 GLU A CA 15
ATOM 23020 C C . GLU A 1 29 ? 9.506 3.645 -4.888 1.00 0.49 29 GLU A C 15
ATOM 23021 O O . GLU A 1 29 ? 10.569 3.161 -4.500 1.00 0.53 29 GLU A O 15
ATOM 23033 N N . LYS A 1 30 ? 9.448 4.760 -5.615 1.00 0.49 30 LYS A N 15
ATOM 23034 C CA . LYS A 1 30 ? 10.657 5.479 -6.004 1.00 0.55 30 LYS A CA 15
ATOM 23035 C C . LYS A 1 30 ? 10.821 6.785 -5.222 1.00 0.50 30 LYS A C 15
ATOM 23036 O O . LYS A 1 30 ? 11.900 7.070 -4.701 1.00 0.52 30 LYS A O 15
ATOM 23055 N N . LEU A 1 31 ? 9.751 7.573 -5.144 1.00 0.47 31 LEU A N 15
ATOM 23056 C CA . LEU A 1 31 ? 9.794 8.851 -4.436 1.00 0.48 31 LEU A CA 15
ATOM 23057 C C . LEU A 1 31 ? 8.893 8.842 -3.204 1.00 0.39 31 LEU A C 15
ATOM 23058 O O . LEU A 1 31 ? 8.343 9.872 -2.816 1.00 0.46 31 LEU A O 15
ATOM 23074 N N . GLY A 1 32 ? 8.759 7.675 -2.583 1.00 0.31 32 GLY A N 15
ATOM 23075 C CA . GLY A 1 32 ? 7.923 7.555 -1.401 1.00 0.33 32 GLY A CA 15
ATOM 23076 C C . GLY A 1 32 ? 8.589 8.105 -0.156 1.00 0.29 32 GLY A C 15
ATOM 23077 O O . GLY A 1 32 ? 9.687 8.658 -0.222 1.00 0.29 32 GLY A O 15
ATOM 23081 N N . THR A 1 33 ? 7.919 7.953 0.983 1.00 0.34 33 THR A N 15
ATOM 23082 C CA . THR A 1 33 ? 8.446 8.434 2.253 1.00 0.39 33 THR A CA 15
ATOM 23083 C C . THR A 1 33 ? 7.930 7.588 3.412 1.00 0.45 33 THR A C 15
ATOM 23084 O O . THR A 1 33 ? 8.685 7.221 4.312 1.00 0.54 33 THR A O 15
ATOM 23095 N N . GLY A 1 34 ? 6.637 7.281 3.381 1.00 0.45 34 GLY A N 15
ATOM 23096 C CA . GLY A 1 34 ? 6.038 6.479 4.432 1.00 0.56 34 GLY A CA 15
ATOM 23097 C C . GLY A 1 34 ? 4.636 6.018 4.080 1.00 0.54 34 GLY A C 15
ATOM 23098 O O . GLY A 1 34 ? 3.856 5.670 4.966 1.00 0.65 34 GLY A O 15
ATOM 23102 N N . ARG A 1 35 ? 4.325 6.020 2.782 1.00 0.44 35 ARG A N 15
ATOM 23103 C CA . ARG A 1 35 ? 3.012 5.611 2.280 1.00 0.45 35 ARG A CA 15
ATOM 23104 C C . ARG A 1 35 ? 1.879 6.219 3.108 1.00 0.52 35 ARG A C 15
ATOM 23105 O O . ARG A 1 35 ? 0.756 5.713 3.108 1.00 0.57 35 ARG A O 15
ATOM 23126 N N . TRP A 1 36 ? 2.179 7.313 3.800 1.00 0.56 36 TRP A N 15
ATOM 23127 C CA . TRP A 1 36 ? 1.188 7.988 4.626 1.00 0.69 36 TRP A CA 15
ATOM 23128 C C . TRP A 1 36 ? -0.013 8.417 3.791 1.00 0.68 36 TRP A C 15
ATOM 23129 O O . TRP A 1 36 ? -1.162 8.217 4.187 1.00 0.74 36 TRP A O 15
ATOM 23150 N N . ARG A 1 37 ? 0.259 8.998 2.628 1.00 0.66 37 ARG A N 15
ATOM 23151 C CA . ARG A 1 37 ? -0.803 9.444 1.736 1.00 0.72 37 ARG A CA 15
ATOM 23152 C C . ARG A 1 37 ? -1.602 8.253 1.219 1.00 0.59 37 ARG A C 15
ATOM 23153 O O . ARG A 1 37 ? -2.795 8.370 0.927 1.00 0.64 37 ARG A O 15
ATOM 23174 N N . ASP A 1 38 ? -0.942 7.102 1.123 1.00 0.48 38 ASP A N 15
ATOM 23175 C CA . ASP A 1 38 ? -1.589 5.891 0.639 1.00 0.48 38 ASP A CA 15
ATOM 23176 C C . ASP A 1 38 ? -2.677 5.441 1.601 1.00 0.54 38 ASP A C 15
ATOM 23177 O O . ASP A 1 38 ? -3.843 5.358 1.230 1.00 0.59 38 ASP A O 15
ATOM 23186 N N . VAL A 1 39 ? -2.290 5.153 2.839 1.00 0.64 39 VAL A N 15
ATOM 23187 C CA . VAL A 1 39 ? -3.248 4.718 3.849 1.00 0.83 39 VAL A CA 15
ATOM 23188 C C . VAL A 1 39 ? -4.348 5.756 4.031 1.00 0.85 39 VAL A C 15
ATOM 23189 O O . VAL A 1 39 ? -5.469 5.427 4.417 1.00 0.96 39 VAL A O 15
ATOM 23202 N N . LYS A 1 40 ? -4.021 7.013 3.745 1.00 0.86 40 LYS A N 15
ATOM 23203 C CA . LYS A 1 40 ? -4.982 8.100 3.874 1.00 1.02 40 LYS A CA 15
ATOM 23204 C C . LYS A 1 40 ? -6.139 7.932 2.893 1.00 0.90 40 LYS A C 15
ATOM 23205 O O . LYS A 1 40 ? -7.305 7.966 3.289 1.00 0.89 40 LYS A O 15
ATOM 23224 N N . LEU A 1 41 ? -5.817 7.753 1.614 1.00 0.84 41 LEU A N 15
ATOM 23225 C CA . LEU A 1 41 ? -6.845 7.595 0.588 1.00 0.82 41 LEU A CA 15
ATOM 23226 C C . LEU A 1 41 ? -6.836 6.192 -0.012 1.00 0.75 41 LEU A C 15
ATOM 23227 O O . LEU A 1 41 ? -7.280 5.993 -1.143 1.00 0.82 41 LEU A O 15
ATOM 23243 N N . CYS A 1 42 ? -6.334 5.225 0.748 1.00 0.70 42 CYS A N 15
ATOM 23244 C CA . CYS A 1 42 ? -6.281 3.845 0.283 1.00 0.72 42 CYS A CA 15
ATOM 23245 C C . CYS A 1 42 ? -7.669 3.370 -0.119 1.00 0.80 42 CYS A C 15
ATOM 23246 O O . CYS A 1 42 ? -7.852 2.768 -1.178 1.00 0.90 42 CYS A O 15
ATOM 23254 N N . ALA A 1 43 ? -8.644 3.658 0.737 1.00 0.80 43 ALA A N 15
ATOM 23255 C CA . ALA A 1 43 ? -10.030 3.275 0.491 1.00 0.88 43 ALA A CA 15
ATOM 23256 C C . ALA A 1 43 ? -10.948 3.792 1.594 1.00 0.91 43 ALA A C 15
ATOM 23257 O O . ALA A 1 43 ? -12.014 3.226 1.834 1.00 1.00 43 ALA A O 15
ATOM 23264 N N . PHE A 1 44 ? -10.523 4.867 2.265 1.00 0.88 44 PHE A N 15
ATOM 23265 C CA . PHE A 1 44 ? -11.289 5.463 3.351 1.00 0.96 44 PHE A CA 15
ATOM 23266 C C . PHE A 1 44 ? -11.214 4.538 4.558 1.00 0.98 44 PHE A C 15
ATOM 23267 O O . PHE A 1 44 ? -11.810 4.787 5.607 1.00 1.08 44 PHE A O 15
ATOM 23284 N N . GLU A 1 45 ? -10.415 3.488 4.404 1.00 0.92 45 GLU A N 15
ATOM 23285 C CA . GLU A 1 45 ? -10.243 2.500 5.450 1.00 0.99 45 GLU A CA 15
ATOM 23286 C C . GLU A 1 45 ? -9.239 2.967 6.501 1.00 0.97 45 GLU A C 15
ATOM 23287 O O . GLU A 1 45 ? -9.544 2.996 7.692 1.00 1.07 45 GLU A O 15
ATOM 23299 N N . ASP A 1 46 ? -8.041 3.330 6.052 1.00 0.88 46 ASP A N 15
ATOM 23300 C CA . ASP A 1 46 ? -6.996 3.793 6.960 1.00 0.88 46 ASP A CA 15
ATOM 23301 C C . ASP A 1 46 ? -6.887 5.314 6.929 1.00 0.92 46 ASP A C 15
ATOM 23302 O O . ASP A 1 46 ? -5.834 5.877 7.227 1.00 1.04 46 ASP A O 15
ATOM 23311 N N . ALA A 1 47 ? -7.985 5.973 6.572 1.00 0.92 47 ALA A N 15
ATOM 23312 C CA . ALA A 1 47 ? -8.016 7.429 6.504 1.00 1.08 47 ALA A CA 15
ATOM 23313 C C . ALA A 1 47 ? -7.859 8.053 7.889 1.00 1.29 47 ALA A C 15
ATOM 23314 O O . ALA A 1 47 ? -7.795 9.275 8.023 1.00 1.56 47 ALA A O 15
ATOM 23321 N N . ASP A 1 48 ? -7.800 7.209 8.914 1.00 1.28 48 ASP A N 15
ATOM 23322 C CA . ASP A 1 48 ? -7.651 7.680 10.288 1.00 1.56 48 ASP A CA 15
ATOM 23323 C C . ASP A 1 48 ? -6.299 7.267 10.862 1.00 1.69 48 ASP A C 15
ATOM 23324 O O . ASP A 1 48 ? -5.944 7.658 11.974 1.00 2.01 48 ASP A O 15
ATOM 23333 N N . HIS A 1 49 ? -5.553 6.475 10.092 1.00 1.50 49 HIS A N 15
ATOM 23334 C CA . HIS A 1 49 ? -4.236 5.998 10.511 1.00 1.64 49 HIS A CA 15
ATOM 23335 C C . HIS A 1 49 ? -4.338 5.120 11.755 1.00 0.88 49 HIS A C 15
ATOM 23336 O O . HIS A 1 49 ? -4.701 5.589 12.834 1.00 1.32 49 HIS A O 15
ATOM 23351 N N . ARG A 1 50 ? -4.009 3.842 11.595 1.00 0.70 50 ARG A N 15
ATOM 23352 C CA . ARG A 1 50 ? -4.065 2.894 12.702 1.00 1.26 50 ARG A CA 15
ATOM 23353 C C . ARG A 1 50 ? -2.759 2.891 13.494 1.00 0.98 50 ARG A C 15
ATOM 23354 O O . ARG A 1 50 ? -2.716 3.345 14.638 1.00 0.90 50 ARG A O 15
ATOM 23375 N N . THR A 1 51 ? -1.697 2.380 12.876 1.00 0.87 51 THR A N 15
ATOM 23376 C CA . THR A 1 51 ? -0.391 2.309 13.525 1.00 0.69 51 THR A CA 15
ATOM 23377 C C . THR A 1 51 ? 0.717 2.206 12.479 1.00 0.61 51 THR A C 15
ATOM 23378 O O . THR A 1 51 ? 0.473 1.764 11.361 1.00 0.59 51 THR A O 15
ATOM 23389 N N . TYR A 1 52 ? 1.929 2.617 12.837 1.00 0.58 52 TYR A N 15
ATOM 23390 C CA . TYR A 1 52 ? 3.050 2.569 11.900 1.00 0.55 52 TYR A CA 15
ATOM 23391 C C . TYR A 1 52 ? 3.311 1.147 11.400 1.00 0.47 52 TYR A C 15
ATOM 23392 O O . TYR A 1 52 ? 3.451 0.926 10.195 1.00 0.45 52 TYR A O 15
ATOM 23410 N N . VAL A 1 53 ? 3.360 0.179 12.312 1.00 0.44 53 VAL A N 15
ATOM 23411 C CA . VAL A 1 53 ? 3.598 -1.210 11.925 1.00 0.41 53 VAL A CA 15
ATOM 23412 C C . VAL A 1 53 ? 2.336 -1.840 11.345 1.00 0.41 53 VAL A C 15
ATOM 23413 O O . VAL A 1 53 ? 2.398 -2.546 10.340 1.00 0.40 53 VAL A O 15
ATOM 23426 N N . ASP A 1 54 ? 1.196 -1.583 11.981 1.00 0.45 54 ASP A N 15
ATOM 23427 C CA . ASP A 1 54 ? -0.073 -2.129 11.513 1.00 0.50 54 ASP A CA 15
ATOM 23428 C C . ASP A 1 54 ? -0.339 -1.697 10.076 1.00 0.49 54 ASP A C 15
ATOM 23429 O O . ASP A 1 54 ? -0.630 -2.524 9.211 1.00 0.51 54 ASP A O 15
ATOM 23438 N N . LEU A 1 55 ? -0.242 -0.394 9.828 1.00 0.49 55 LEU A N 15
ATOM 23439 C CA . LEU A 1 55 ? -0.453 0.140 8.492 1.00 0.52 55 LEU A CA 15
ATOM 23440 C C . LEU A 1 55 ? 0.589 -0.447 7.546 1.00 0.46 55 LEU A C 15
ATOM 23441 O O . LEU A 1 55 ? 0.310 -0.703 6.375 1.00 0.48 55 LEU A O 15
ATOM 23457 N N . LYS A 1 56 ? 1.793 -0.661 8.073 1.00 0.45 56 LYS A N 15
ATOM 23458 C CA . LYS A 1 56 ? 2.876 -1.241 7.293 1.00 0.48 56 LYS A CA 15
ATOM 23459 C C . LYS A 1 56 ? 2.551 -2.689 6.948 1.00 0.44 56 LYS A C 15
ATOM 23460 O O . LYS A 1 56 ? 2.978 -3.204 5.915 1.00 0.47 56 LYS A O 15
ATOM 23479 N N . ASP A 1 57 ? 1.789 -3.340 7.825 1.00 0.42 57 ASP A N 15
ATOM 23480 C CA . ASP A 1 57 ? 1.393 -4.725 7.614 1.00 0.44 57 ASP A CA 15
ATOM 23481 C C . ASP A 1 57 ? 0.429 -4.823 6.439 1.00 0.43 57 ASP A C 15
ATOM 23482 O O . ASP A 1 57 ? 0.576 -5.687 5.573 1.00 0.46 57 ASP A O 15
ATOM 23491 N N . LYS A 1 58 ? -0.561 -3.934 6.416 1.00 0.43 58 LYS A N 15
ATOM 23492 C CA . LYS A 1 58 ? -1.539 -3.911 5.336 1.00 0.46 58 LYS A CA 15
ATOM 23493 C C . LYS A 1 58 ? -0.837 -3.634 4.013 1.00 0.45 58 LYS A C 15
ATOM 23494 O O . LYS A 1 58 ? -1.271 -4.090 2.954 1.00 0.48 58 LYS A O 15
ATOM 23513 N N . TRP A 1 59 ? 0.254 -2.877 4.091 1.00 0.42 59 TRP A N 15
ATOM 23514 C CA . TRP A 1 59 ? 1.048 -2.534 2.920 1.00 0.42 59 TRP A CA 15
ATOM 23515 C C . TRP A 1 59 ? 1.802 -3.764 2.422 1.00 0.39 59 TRP A C 15
ATOM 23516 O O . TRP A 1 59 ? 1.833 -4.048 1.223 1.00 0.43 59 TRP A O 15
ATOM 23537 N N . LYS A 1 60 ? 2.411 -4.484 3.358 1.00 0.36 60 LYS A N 15
ATOM 23538 C CA . LYS A 1 60 ? 3.153 -5.700 3.040 1.00 0.35 60 LYS A CA 15
ATOM 23539 C C . LYS A 1 60 ? 2.259 -6.690 2.304 1.00 0.36 60 LYS A C 15
ATOM 23540 O O . LYS A 1 60 ? 2.716 -7.441 1.441 1.00 0.38 60 LYS A O 15
ATOM 23559 N N . THR A 1 61 ? 0.978 -6.684 2.656 1.00 0.36 61 THR A N 15
ATOM 23560 C CA . THR A 1 61 ? 0.007 -7.571 2.027 1.00 0.40 61 THR A CA 15
ATOM 23561 C C . THR A 1 61 ? -0.511 -6.936 0.750 1.00 0.46 61 THR A C 15
ATOM 23562 O O . THR A 1 61 ? -0.904 -7.622 -0.193 1.00 0.53 61 THR A O 15
ATOM 23573 N N . LEU A 1 62 ? -0.497 -5.612 0.737 1.00 0.45 62 LEU A N 15
ATOM 23574 C CA . LEU A 1 62 ? -0.938 -4.839 -0.411 1.00 0.53 62 LEU A CA 15
ATOM 23575 C C . LEU A 1 62 ? -0.029 -5.108 -1.606 1.00 0.53 62 LEU A C 15
ATOM 23576 O O . LEU A 1 62 ? -0.467 -5.068 -2.756 1.00 0.63 62 LEU A O 15
ATOM 23592 N N . VAL A 1 63 ? 1.243 -5.377 -1.322 1.00 0.45 63 VAL A N 15
ATOM 23593 C CA . VAL A 1 63 ? 2.217 -5.671 -2.367 1.00 0.46 63 VAL A CA 15
ATOM 23594 C C . VAL A 1 63 ? 2.264 -7.169 -2.653 1.00 0.48 63 VAL A C 15
ATOM 23595 O O . VAL A 1 63 ? 2.306 -7.588 -3.809 1.00 0.56 63 VAL A O 15
ATOM 23608 N N . HIS A 1 64 ? 2.262 -7.969 -1.590 1.00 0.45 64 HIS A N 15
ATOM 23609 C CA . HIS A 1 64 ? 2.289 -9.423 -1.720 1.00 0.50 64 HIS A CA 15
ATOM 23610 C C . HIS A 1 64 ? 1.100 -9.916 -2.540 1.00 0.56 64 HIS A C 15
ATOM 23611 O O . HIS A 1 64 ? 1.205 -10.894 -3.281 1.00 0.60 64 HIS A O 15
ATOM 23626 N N . THR A 1 65 ? -0.026 -9.227 -2.403 1.00 0.59 65 THR A N 15
ATOM 23627 C CA . THR A 1 65 ? -1.243 -9.592 -3.122 1.00 0.68 65 THR A CA 15
ATOM 23628 C C . THR A 1 65 ? -1.153 -9.222 -4.599 1.00 0.66 65 THR A C 15
ATOM 23629 O O . THR A 1 65 ? -1.868 -9.781 -5.432 1.00 0.71 65 THR A O 15
ATOM 23640 N N . ALA A 1 66 ? -0.275 -8.276 -4.918 1.00 0.61 66 ALA A N 15
ATOM 23641 C CA . ALA A 1 66 ? -0.099 -7.830 -6.297 1.00 0.62 66 ALA A CA 15
ATOM 23642 C C . ALA A 1 66 ? 0.285 -8.989 -7.209 1.00 0.64 66 ALA A C 15
ATOM 23643 O O . ALA A 1 66 ? -0.552 -9.511 -7.948 1.00 0.63 66 ALA A O 15
ATOM 23650 N N . LYS A 1 67 ? 1.551 -9.390 -7.154 1.00 0.70 67 LYS A N 15
ATOM 23651 C CA . LYS A 1 67 ? 2.036 -10.488 -7.981 1.00 0.76 67 LYS A CA 15
ATOM 23652 C C . LYS A 1 67 ? 3.388 -10.992 -7.488 1.00 0.87 67 LYS A C 15
ATOM 23653 O O . LYS A 1 67 ? 4.153 -11.587 -8.249 1.00 0.98 67 LYS A O 15
ATOM 23672 N N . ILE A 1 68 ? 3.675 -10.755 -6.213 1.00 0.88 68 ILE A N 15
ATOM 23673 C CA . ILE A 1 68 ? 4.933 -11.189 -5.622 1.00 1.02 68 ILE A CA 15
ATOM 23674 C C . ILE A 1 68 ? 5.086 -12.704 -5.727 1.00 1.10 68 ILE A C 15
ATOM 23675 O O . ILE A 1 68 ? 6.199 -13.220 -5.815 1.00 1.25 68 ILE A O 15
ATOM 23691 N N . SER A 1 69 ? 3.953 -13.404 -5.734 1.00 1.06 69 SER A N 15
ATOM 23692 C CA . SER A 1 69 ? 3.943 -14.862 -5.831 1.00 1.22 69 SER A CA 15
ATOM 23693 C C . SER A 1 69 ? 4.965 -15.494 -4.883 1.00 1.28 69 SER A C 15
ATOM 23694 O O . SER A 1 69 ? 5.945 -16.092 -5.330 1.00 1.38 69 SER A O 15
ATOM 23702 N N . PRO A 1 70 ? 4.751 -15.366 -3.562 1.00 1.28 70 PRO A N 15
ATOM 23703 C CA . PRO A 1 70 ? 5.658 -15.930 -2.559 1.00 1.37 70 PRO A CA 15
ATOM 23704 C C . PRO A 1 70 ? 5.455 -17.431 -2.377 1.00 1.52 70 PRO A C 15
ATOM 23705 O O . PRO A 1 70 ? 6.336 -18.130 -1.874 1.00 1.58 70 PRO A O 15
ATOM 23716 N N . GLN A 1 71 ? 4.288 -17.919 -2.787 1.00 1.70 71 GLN A N 15
ATOM 23717 C CA . GLN A 1 71 ? 3.965 -19.336 -2.670 1.00 1.92 71 GLN A CA 15
ATOM 23718 C C . GLN A 1 71 ? 4.860 -20.176 -3.576 1.00 2.30 71 GLN A C 15
ATOM 23719 O O . GLN A 1 71 ? 5.261 -21.284 -3.212 1.00 2.73 71 GLN A O 15
ATOM 23733 N N . GLN A 1 72 ? 5.163 -19.643 -4.758 1.00 2.34 72 GLN A N 15
ATOM 23734 C CA . GLN A 1 72 ? 6.011 -20.334 -5.728 1.00 2.83 72 GLN A CA 15
ATOM 23735 C C . GLN A 1 72 ? 5.377 -21.646 -6.184 1.00 2.74 72 GLN A C 15
ATOM 23736 O O . GLN A 1 72 ? 6.001 -22.430 -6.900 1.00 3.23 72 GLN A O 15
ATOM 23750 N N . ARG A 1 73 ? 4.133 -21.876 -5.772 1.00 2.44 73 ARG A N 15
ATOM 23751 C CA . ARG A 1 73 ? 3.414 -23.091 -6.139 1.00 2.80 73 ARG A CA 15
ATOM 23752 C C . ARG A 1 73 ? 1.958 -23.016 -5.688 1.00 3.10 73 ARG A C 15
ATOM 23753 O O . ARG A 1 73 ? 1.055 -22.827 -6.504 1.00 3.65 73 ARG A O 15
ATOM 23774 N N . ARG A 1 74 ? 1.739 -23.165 -4.384 1.00 3.30 74 ARG A N 15
ATOM 23775 C CA . ARG A 1 74 ? 0.393 -23.114 -3.823 1.00 3.96 74 ARG A CA 15
ATOM 23776 C C . ARG A 1 74 ? 0.440 -22.978 -2.305 1.00 3.74 74 ARG A C 15
ATOM 23777 O O . ARG A 1 74 ? -0.439 -22.364 -1.699 1.00 4.30 74 ARG A O 15
ATOM 23798 N N . GLY A 1 75 ? 1.471 -23.557 -1.695 1.00 3.39 75 GLY A N 15
ATOM 23799 C CA . GLY A 1 75 ? 1.613 -23.489 -0.252 1.00 3.56 75 GLY A CA 15
ATOM 23800 C C . GLY A 1 75 ? 2.231 -22.185 0.208 1.00 3.35 75 GLY A C 15
ATOM 23801 O O . GLY A 1 75 ? 2.902 -21.500 -0.567 1.00 3.71 75 GLY A O 15
ATOM 23805 N N . GLU A 1 76 ? 2.008 -21.841 1.472 1.00 3.11 76 GLU A N 15
ATOM 23806 C CA . GLU A 1 76 ? 2.547 -20.609 2.035 1.00 3.02 76 GLU A CA 15
ATOM 23807 C C . GLU A 1 76 ? 3.311 -20.885 3.332 1.00 2.39 76 GLU A C 15
ATOM 23808 O O . GLU A 1 76 ? 2.757 -20.768 4.425 1.00 2.73 76 GLU A O 15
ATOM 23820 N N . PRO A 1 77 ? 4.598 -21.265 3.225 1.00 1.80 77 PRO A N 15
ATOM 23821 C CA . PRO A 1 77 ? 5.431 -21.553 4.396 1.00 1.56 77 PRO A CA 15
ATOM 23822 C C . PRO A 1 77 ? 5.801 -20.289 5.168 1.00 1.36 77 PRO A C 15
ATOM 23823 O O . PRO A 1 77 ? 5.121 -19.911 6.120 1.00 1.70 77 PRO A O 15
ATOM 23834 N N . VAL A 1 78 ? 6.884 -19.643 4.748 1.00 1.09 78 VAL A N 15
ATOM 23835 C CA . VAL A 1 78 ? 7.346 -18.420 5.394 1.00 0.93 78 VAL A CA 15
ATOM 23836 C C . VAL A 1 78 ? 7.608 -17.324 4.360 1.00 0.74 78 VAL A C 15
ATOM 23837 O O . VAL A 1 78 ? 8.709 -17.229 3.815 1.00 0.70 78 VAL A O 15
ATOM 23850 N N . PRO A 1 79 ? 6.596 -16.483 4.070 1.00 0.69 79 PRO A N 15
ATOM 23851 C CA . PRO A 1 79 ? 6.732 -15.397 3.095 1.00 0.56 79 PRO A CA 15
ATOM 23852 C C . PRO A 1 79 ? 7.606 -14.258 3.611 1.00 0.53 79 PRO A C 15
ATOM 23853 O O . PRO A 1 79 ? 7.124 -13.341 4.276 1.00 0.59 79 PRO A O 15
ATOM 23864 N N . GLN A 1 80 ? 8.899 -14.329 3.306 1.00 0.50 80 GLN A N 15
ATOM 23865 C CA . GLN A 1 80 ? 9.848 -13.306 3.731 1.00 0.52 80 GLN A CA 15
ATOM 23866 C C . GLN A 1 80 ? 10.076 -12.281 2.626 1.00 0.45 80 GLN A C 15
ATOM 23867 O O . GLN A 1 80 ? 10.441 -11.136 2.893 1.00 0.47 80 GLN A O 15
ATOM 23881 N N . GLU A 1 81 ? 9.863 -12.710 1.388 1.00 0.40 81 GLU A N 15
ATOM 23882 C CA . GLU A 1 81 ? 10.045 -11.846 0.225 1.00 0.40 81 GLU A CA 15
ATOM 23883 C C . GLU A 1 81 ? 9.306 -10.520 0.385 1.00 0.36 81 GLU A C 15
ATOM 23884 O O . GLU A 1 81 ? 9.813 -9.467 -0.007 1.00 0.40 81 GLU A O 15
ATOM 23896 N N . LEU A 1 82 ? 8.109 -10.574 0.961 1.00 0.34 82 LEU A N 15
ATOM 23897 C CA . LEU A 1 82 ? 7.306 -9.383 1.161 1.00 0.34 82 LEU A CA 15
ATOM 23898 C C . LEU A 1 82 ? 7.940 -8.466 2.203 1.00 0.34 82 LEU A C 15
ATOM 23899 O O . LEU A 1 82 ? 8.254 -7.313 1.913 1.00 0.45 82 LEU A O 15
ATOM 23915 N N . LEU A 1 83 ? 8.133 -8.982 3.414 1.00 0.32 83 LEU A N 15
ATOM 23916 C CA . LEU A 1 83 ? 8.732 -8.200 4.493 1.00 0.36 83 LEU A CA 15
ATOM 23917 C C . LEU A 1 83 ? 10.097 -7.659 4.079 1.00 0.32 83 LEU A C 15
ATOM 23918 O O . LEU A 1 83 ? 10.553 -6.636 4.593 1.00 0.32 83 LEU A O 15
ATOM 23934 N N . ASN A 1 84 ? 10.741 -8.351 3.146 1.00 0.34 84 ASN A N 15
ATOM 23935 C CA . ASN A 1 84 ? 12.054 -7.945 2.662 1.00 0.35 84 ASN A CA 15
ATOM 23936 C C . ASN A 1 84 ? 11.949 -6.699 1.790 1.00 0.32 84 ASN A C 15
ATOM 23937 O O . ASN A 1 84 ? 12.677 -5.728 1.993 1.00 0.33 84 ASN A O 15
ATOM 23948 N N . ARG A 1 85 ? 11.036 -6.730 0.825 1.00 0.35 85 ARG A N 15
ATOM 23949 C CA . ARG A 1 85 ? 10.846 -5.600 -0.080 1.00 0.39 85 ARG A CA 15
ATOM 23950 C C . ARG A 1 85 ? 10.147 -4.441 0.626 1.00 0.37 85 ARG A C 15
ATOM 23951 O O . ARG A 1 85 ? 10.218 -3.298 0.177 1.00 0.41 85 ARG A O 15
ATOM 23972 N N . VAL A 1 86 ? 9.474 -4.744 1.730 1.00 0.35 86 VAL A N 15
ATOM 23973 C CA . VAL A 1 86 ? 8.767 -3.724 2.497 1.00 0.37 86 VAL A CA 15
ATOM 23974 C C . VAL A 1 86 ? 9.740 -2.889 3.321 1.00 0.32 86 VAL A C 15
ATOM 23975 O O . VAL A 1 86 ? 9.795 -1.667 3.185 1.00 0.31 86 VAL A O 15
ATOM 23988 N N . LEU A 1 87 ? 10.506 -3.553 4.180 1.00 0.31 87 LEU A N 15
ATOM 23989 C CA . LEU A 1 87 ? 11.477 -2.867 5.023 1.00 0.31 87 LEU A CA 15
ATOM 23990 C C . LEU A 1 87 ? 12.563 -2.217 4.171 1.00 0.26 87 LEU A C 15
ATOM 23991 O O . LEU A 1 87 ? 13.167 -1.221 4.571 1.00 0.26 87 LEU A O 15
ATOM 24007 N N . ASN A 1 88 ? 12.802 -2.785 2.992 1.00 0.26 88 ASN A N 15
ATOM 24008 C CA . ASN A 1 88 ? 13.812 -2.261 2.079 1.00 0.25 88 ASN A CA 15
ATOM 24009 C C . ASN A 1 88 ? 13.314 -0.995 1.391 1.00 0.23 88 ASN A C 15
ATOM 24010 O O . ASN A 1 88 ? 13.950 0.056 1.467 1.00 0.22 88 ASN A O 15
ATOM 24021 N N . ALA A 1 89 ? 12.175 -1.109 0.716 1.00 0.24 89 ALA A N 15
ATOM 24022 C CA . ALA A 1 89 ? 11.584 0.025 0.012 1.00 0.25 89 ALA A CA 15
ATOM 24023 C C . ALA A 1 89 ? 11.345 1.196 0.958 1.00 0.22 89 ALA A C 15
ATOM 24024 O O . ALA A 1 89 ? 11.689 2.336 0.649 1.00 0.23 89 ALA A O 15
ATOM 24031 N N . HIS A 1 90 ? 10.753 0.908 2.113 1.00 0.26 90 HIS A N 15
ATOM 24032 C CA . HIS A 1 90 ? 10.475 1.937 3.107 1.00 0.28 90 HIS A CA 15
ATOM 24033 C C . HIS A 1 90 ? 11.771 2.620 3.544 1.00 0.27 90 HIS A C 15
ATOM 24034 O O . HIS A 1 90 ? 11.908 3.847 3.461 1.00 0.27 90 HIS A O 15
ATOM 24049 N N . GLY A 1 91 ? 12.719 1.808 4.005 1.00 0.29 91 GLY A N 15
ATOM 24050 C CA . GLY A 1 91 ? 13.999 2.331 4.439 1.00 0.33 91 GLY A CA 15
ATOM 24051 C C . GLY A 1 91 ? 14.677 3.134 3.349 1.00 0.30 91 GLY A C 15
ATOM 24052 O O . GLY A 1 91 ? 15.399 4.083 3.628 1.00 0.34 91 GLY A O 15
ATOM 24056 N N . TYR A 1 92 ? 14.434 2.746 2.103 1.00 0.26 92 TYR A N 15
ATOM 24057 C CA . TYR A 1 92 ? 15.007 3.436 0.954 1.00 0.26 92 TYR A CA 15
ATOM 24058 C C . TYR A 1 92 ? 14.423 4.841 0.837 1.00 0.21 92 TYR A C 15
ATOM 24059 O O . TYR A 1 92 ? 15.136 5.793 0.531 1.00 0.25 92 TYR A O 15
ATOM 24077 N N . TRP A 1 93 ? 13.124 4.964 1.083 1.00 0.17 93 TRP A N 15
ATOM 24078 C CA . TRP A 1 93 ? 12.459 6.261 1.018 1.00 0.18 93 TRP A CA 15
ATOM 24079 C C . TRP A 1 93 ? 13.101 7.237 1.995 1.00 0.23 93 TRP A C 15
ATOM 24080 O O . TRP A 1 93 ? 13.522 8.329 1.613 1.00 0.28 93 TRP A O 15
ATOM 24101 N N . THR A 1 94 ? 13.171 6.833 3.260 1.00 0.26 94 THR A N 15
ATOM 24102 C CA . THR A 1 94 ? 13.748 7.677 4.303 1.00 0.35 94 THR A CA 15
ATOM 24103 C C . THR A 1 94 ? 15.253 7.865 4.124 1.00 0.37 94 THR A C 15
ATOM 24104 O O . THR A 1 94 ? 15.758 8.986 4.180 1.00 0.45 94 THR A O 15
ATOM 24115 N N . GLN A 1 95 ? 15.963 6.763 3.912 1.00 0.41 95 GLN A N 15
ATOM 24116 C CA . GLN A 1 95 ? 17.414 6.802 3.744 1.00 0.52 95 GLN A CA 15
ATOM 24117 C C . GLN A 1 95 ? 17.821 7.505 2.454 1.00 0.54 95 GLN A C 15
ATOM 24118 O O . GLN A 1 95 ? 18.467 8.552 2.490 1.00 0.73 95 GLN A O 15
ATOM 24132 N N . GLN A 1 96 ? 17.445 6.931 1.317 1.00 0.74 96 GLN A N 15
ATOM 24133 C CA . GLN A 1 96 ? 17.803 7.509 0.028 1.00 0.88 96 GLN A CA 15
ATOM 24134 C C . GLN A 1 96 ? 17.161 8.883 -0.158 1.00 0.74 96 GLN A C 15
ATOM 24135 O O . GLN A 1 96 ? 17.612 9.682 -0.979 1.00 0.75 96 GLN A O 15
ATOM 24149 N N . GLN A 1 97 ? 16.108 9.150 0.611 1.00 0.71 97 GLN A N 15
ATOM 24150 C CA . GLN A 1 97 ? 15.401 10.426 0.530 1.00 0.81 97 GLN A CA 15
ATOM 24151 C C . GLN A 1 97 ? 14.883 10.673 -0.884 1.00 1.04 97 GLN A C 15
ATOM 24152 O O . GLN A 1 97 ? 15.386 11.548 -1.591 1.00 1.20 97 GLN A O 15
ATOM 24166 N N . MET A 1 98 ? 13.880 9.888 -1.282 1.00 1.12 98 MET A N 15
ATOM 24167 C CA . MET A 1 98 ? 13.270 10.000 -2.611 1.00 1.40 98 MET A CA 15
ATOM 24168 C C . MET A 1 98 ? 14.318 10.279 -3.684 1.00 1.52 98 MET A C 15
ATOM 24169 O O . MET A 1 98 ? 14.092 11.071 -4.599 1.00 1.77 98 MET A O 15
ATOM 24183 N N . GLN A 1 99 ? 15.463 9.609 -3.568 1.00 1.60 99 GLN A N 15
ATOM 24184 C CA . GLN A 1 99 ? 16.556 9.782 -4.518 1.00 1.85 99 GLN A CA 15
ATOM 24185 C C . GLN A 1 99 ? 17.002 11.240 -4.565 1.00 1.32 99 GLN A C 15
ATOM 24186 O O . GLN A 1 99 ? 16.794 11.934 -5.561 1.00 1.70 99 GLN A O 15
ATOM 24200 N N . GLN A 1 100 ? 17.601 11.699 -3.470 1.00 1.49 100 GLN A N 15
ATOM 24201 C CA . GLN A 1 100 ? 18.081 13.075 -3.370 1.00 2.30 100 GLN A CA 15
ATOM 24202 C C . GLN A 1 100 ? 16.935 14.071 -3.532 1.00 2.29 100 GLN A C 15
ATOM 24203 O O . GLN A 1 100 ? 15.779 13.682 -3.694 1.00 2.79 100 GLN A O 15
ATOM 24217 N N . LEU A 1 101 ? 17.269 15.357 -3.481 1.00 2.43 101 LEU A N 15
ATOM 24218 C CA . LEU A 1 101 ? 16.272 16.413 -3.623 1.00 3.14 101 LEU A CA 15
ATOM 24219 C C . LEU A 1 101 ? 15.642 16.383 -5.012 1.00 3.46 101 LEU A C 15
ATOM 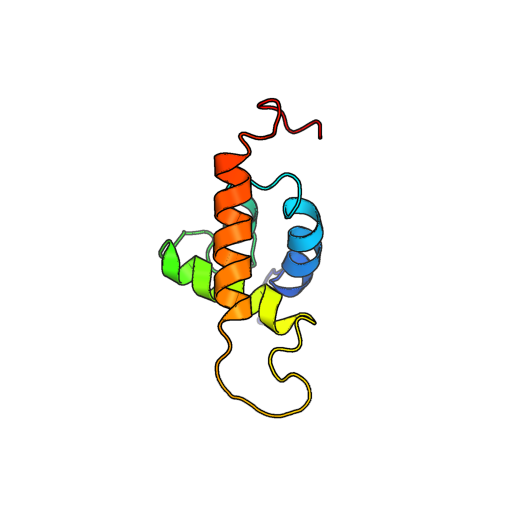24220 O O . LEU A 1 101 ? 14.484 16.764 -5.187 1.00 4.15 101 LEU A O 15
ATOM 24236 N N . GLN A 1 102 ? 16.411 15.932 -5.998 1.00 3.20 102 GLN A N 15
ATOM 24237 C CA . GLN A 1 102 ? 15.927 15.853 -7.371 1.00 3.68 102 GLN A CA 15
ATOM 24238 C C . GLN A 1 102 ? 14.834 14.796 -7.503 1.00 3.52 102 GLN A C 15
ATOM 24239 O O . GLN A 1 102 ? 15.071 13.612 -7.263 1.00 3.69 102 GLN A O 15
ATOM 24253 N N . GLN A 1 103 ? 13.639 15.233 -7.888 1.00 3.58 103 GLN A N 15
ATOM 24254 C CA . GLN A 1 103 ? 12.508 14.326 -8.053 1.00 3.51 103 GLN A CA 15
ATOM 24255 C C . GLN A 1 103 ? 12.352 13.911 -9.512 1.00 3.57 103 GLN A C 15
ATOM 24256 O O . GLN A 1 103 ? 11.421 13.186 -9.865 1.00 3.56 103 GLN A O 15
ATOM 24270 N N . ASN A 1 104 ? 13.268 14.376 -10.356 1.00 3.80 104 ASN A N 15
ATOM 24271 C CA . ASN A 1 104 ? 13.230 14.050 -11.777 1.00 4.04 104 ASN A CA 15
ATOM 24272 C C . ASN A 1 104 ? 13.787 12.652 -12.027 1.00 3.75 104 ASN A C 15
ATOM 24273 O O . ASN A 1 104 ? 14.947 12.494 -12.414 1.00 3.94 104 ASN A O 15
ATOM 24284 N N . VAL A 1 105 ? 12.957 11.641 -11.795 1.00 3.42 105 VAL A N 15
ATOM 24285 C CA . VAL A 1 105 ? 13.363 10.255 -11.997 1.00 3.29 105 VAL A CA 15
ATOM 24286 C C . VAL A 1 105 ? 13.431 9.907 -13.483 1.00 3.64 105 VAL A C 15
ATOM 24287 O O . VAL A 1 105 ? 12.397 9.489 -14.046 1.00 3.70 105 VAL A O 15
#

Organism: Arabidopsis thaliana (NCBI:txid3702)

GO terms:
  GO:0031965 nuclear membrane (C, IDA)
  GO:0003691 double-stranded telomeric DNA binding (F, IDA)
  GO:0005737 cytoplasm (C, IDA)
  GO:0005886 plasma membrane (C, IDA)
  GO:0016020 membrane (C, IDA)
  GO:0009873 ethylene-activated signaling pathway (P, IMP)
  GO:0005515 protein binding (F, IPI)

B-factor: mean 2.01, std 2.11, range [0.17, 10.64]

CATH classification: 1.10.246.220

Secondary structure (DSSP, 8-state):
------S--HHHHHHHHHHHHHH-SSSHHHHHSSSSSSTT---HHHHHHHHHHHHHTTT--TTTTT--S---HHHHHHHHHHHHHHHHTTTTSSS--

Sequence (97 aa):
QRRIRRPFSVAEVEALVQAVEKLGTGRWRDVKLCAFEDADHRTYVDLKDKWKTLVHTAKISPQQRRGEPVPQELLNRVLNAHGYWTQQQMQQLQQNVQRRIRRPFSVAEVEALVQAVEKLGTGRWRDVKLCAFEDADHRTYVDLKDKWKTLVHTAKISPQQRRGEPVPQELLNRVLNAHGYWTQQQMQQLQQNVQRRIRRPFSVAEVEALVQAVEKLGTGRWRDVKLCAFEDADHRTYVDLKDKWKTLVHTAKISPQQRRGEPVPQELLNRVLNAHGYWTQQQMQQLQQNVQRRIRRPFSVAEVEALVQAVEKLGTGRWRDVKLCAFEDADHRTYVDLKDKWKTLVHTAKISPQQRRGEPVPQELLNRVLNAHGYWTQQQMQQLQQNVQRRIRRPFSVAEVEALVQAVEKLGTGRWRDVKLCAFEDADHRTYVDLKDKWKTLVHTAKISPQQRRGEPVPQELLNRVLNAHGYWTQQQMQQLQQNVQRRIRRPFSVAEVEALVQAVEKLGTGRWRDVKLCAFEDADHRTYVDLKDKWKTLVHTAKISPQQRRGEPVPQELLNRVLNAHGYWTQQQMQQLQQNVQRRIRRPFSVAEVEALVQAVEKLGTGRWRDVKLCAFEDADHRTYVDLKDKWKTLVHTAKISPQQRRGEPVPQELLNRVLNAHGYWTQQQMQQLQQNVQRRIRRPFSVAEVEALVQAVEKLGTGRWRDVKLCAFEDADHRTYVDLKDKWKTLVHTAKISPQQRRGEPVPQELLNRVLNAHGYWTQQQMQQLQQNVQRRIRRPFSVAEVEALVQAVEKLGTGRWRDVKLCAFEDADHRTYVDLKDKWKTLVHTAKISPQQRRGEPVPQELLNRVLNAHGYWTQQQMQQLQQNVQRRIRRPFSVAEVEALVQAVEKLGTGRWRDVKLCAFEDADHRTYVDLKDKWKTLVHTAKISPQQRRGEPVPQELLNRVLNAHGYWTQQQMQQLQQNVQRRIRRPFSVAEVEALVQAVEKLGTGRWRDVKLCAFEDADHRTYVDLKDKWKTLVHTAKISPQQRRGEPVPQELLNRVLNAHGYWTQQQMQQLQQNVQRRIRRPFSVAEVEALVQAVEKLGTGRWRDVKLCAFEDADHRTYVDLKDKWKTLVHTAKISPQQRRGEPVPQELLNRVLNAHGYWTQQQMQQLQQNVQRRIRRPFSVAEVEALVQAVEKLGTGRWRDVKLCAFEDADHRTYVDLKDKWKTLVHTAKISPQQRRGEPVPQELLNRVLNAHGYWTQQQMQQLQQNVQRRIRRPFSVAEVEALVQAVEKLGTGRWRDVKLCAFEDADHRTYVDLKDKWKTLVHTAKISPQQRRGEPVPQELLNRVLNAHGYWTQQQMQQLQQNVQRRIRRPFSVAEVEALVQAVEKLGTGRWRDVKLCAFEDADHRTYVDLKDKWKTLVHTAKISPQQRRGEPVPQELLNRVLNAHGYWTQQQMQQLQQNV

InterPro domains:
  IPR000626 Ubiquitin-like domain [PS50053] (293-362)
  IPR001005 SANT/Myb domain [PS50090] (463-518)
  IPR001005 SANT/Myb domain [SM00717] (467-520)
  IPR009057 Homedomain-like superfamily [SSF46689] (465-557)
  IPR017930 Myb domain [PS51294] (463-522)
  IPR029071 Ubiquitin-like domain superfamily [SSF54236] (289-360)
  IPR031105 Telomere repeat-binding protein, plant [PTHR21717] (1-557)
  IPR057625 Telomere repeat-binding protein 1-6-like, ubiquitin-like domain [PF23603] (292-360)

Solvent-accessible surface area: 8083 Å² total; per-residue (Å²): 188,236,200,129,218,141,87,121,26,76,64,74,5,89,64,52,15,131,47,6,98,115,62,7,53,5,10,157,153,4,1,102,95,20,6,109,112,2,48,87,83,164,61,178,79,71,25,32,83,106,12,24,52,14,20,50,93,33,184,54,67,47,106,106,227,212,32,167,85,103,74,114,124,12,91,100,112,2,107,95,33,50,20,87,4,72,148,54,124,85,114,99,148,91,145,93,102

Radius of gyration: 14.98 Å; Cα contacts (8 Å, |Δi|>4): 74; chains: 1; bounding box: 47×42×23 Å